Protein 2B4R (pdb70)

Secondary structure (DSSP, 8-state):
-EEEEEE--SHHHHHHHHHHHT-SSEEEEEEE-TT--HHHHHHHHH--TTT-S-SS-EEEETTEEEESS-EEEEE--SSGGG--HHHHT-SEEEE-SSS--SHHHHTHHHHTT-SEEEESS--SSS--B--TTTTGGG--TT--EEE---HHHHHHHHHHHHHHHHH-EEEEEEEEEE---TTS-SSS---GGG--GGGGS-TTT--EEEE--HHHHHHHHSGGGTTTEEEEEEE-S-SS-EEEEEEEEESS---HHHHHHHHHHHHHTTTTTTEEEE-S---GGGGTT---SEEEEEEEEEEEETTEEEEEEEE-TTHHHHHHHHHHHHHHH-/-EEEEEES-SHHHHHHHHHHHT-SSEEEEEEE-TT--HHHHHHHHH--TTT-S-SS--EEETTEEESSS-EEEEE--SSGGGS-TGGGT-SEEEE-SSS--SHHHHTHHHHTT-SEEEESS--SSS--B--TTTTGGG--TT--EEE---HHHHHHHHHHHHHHHHT-EEEEEEEEEE---TTSBSSS-PPGGG--GGGGSBSSS--EEEE--HHHHHHHHSGGGTTTEEEEEEE-S-SS-EEEEEEEEESS---HHHHHHHHHHHHHTTTTTTEEEE-S---GGGGTT---SEEEEEEEEEEEETTEEEEEEEE-TTHHHHHHHHHHHHHHH-/-EEEEEE--SHHHHHHHHHHHH-SSEEEEEEE-SSS-HHHHHHHHH--TTT-S-SS-EEEETTEEEETTEEEEEE--S-TTSS-TTTTT-SEEEE-SSS--SHHHHTHHHHTT-SEEEESS--SS-PPB--TTTTGGG--TT--EEE---HHHHHHHHHHHHHHHHT-EEEEEEEEEE---TTS-SSS-PPGGG--GGGGS-TTT--EEEE-STTTTHHHHSGGGTTTEEEEEEE-S-SS-EEEEEEEEESS---HHHHHHHHHHHHHTTTBTTEEEE-S---GGGGTT---SEEEEEEEEEESSSSEEEEEEEE-TTHHHHHHHHHHHHHHH-/-EEEEEE--SHHHHHHHHHHTT-SSEEEEEEE-TTS-HHHHHHHHH--TTT-S-SS-EEEETTEEEETTEEEEEE--SSGGGS-TGGGT-SEEEE-SSS--SHHHHTHHHHTT-SEEEESS--SSSPPB--TTTTGGG--TT--EEE---HHHHHHHHHHHHHHHHH-EEEEEEEEEE---TTS-SSS-PPGGG--GGGGS-TTT--EEEE--HHHHHHHHSGGGTTSEEEEEEE-S-SS-EEEEEEEEESS---HHHHHHHHHHHHHTTTTTTEEEE-S---GGGGTT---SEEEETTT-EEEETTEEEEEEEE-TTHHHHHHHHHHHHHHH-

Nearest PDB structures (foldseek):
  1ywg-assembly1_O  TM=1.002E+00  e=4.167E-75  Plasmodium falciparum
  1vsv-assembly1_A  TM=9.957E-01  e=1.771E-61  Cryptosporidium parvum
  8pvf-assembly1_A  TM=9.951E-01  e=8.452E-61  Cryptosporidium parvum
  4k9d-assembly1_E  TM=9.809E-01  e=1.061E-56  Brugia malayi
  8oha-assembly1_D  TM=9.797E-01  e=1.936E-56  Leptospira interrogans serovar Copenhageni str. Fiocruz L1-130

B-factor: mean 71.02, std 13.45, range [26.61, 116.26]

Structure (mmCIF, N/CA/C/O backbone):
data_2B4R
#
_entry.id   2B4R
#
_cell.length_a   69.327
_cell.length_b   104.585
_cell.length_c   90.838
_cell.angle_alpha   90.00
_cell.angle_beta   107.35
_cell.angle_gamma   90.00
#
_symmetry.space_group_name_H-M   'P 1 21 1'
#
loop_
_entity.id
_entity.type
_entity.pdbx_description
1 polymer 'glyceraldehyde-3-phosphate dehydrogenase'
2 non-polymer NICOTINAMIDE-ADENINE-DINUCLEOTIDE
3 non-polymer '4-(2-AMINOETHYL)BENZENESULFONYL FLUORIDE'
4 non-polymer GLYCEROL
5 water water
#
loop_
_atom_site.group_PDB
_atom_site.id
_atom_site.type_symbol
_atom_site.label_atom_id
_atom_site.label_alt_id
_atom_site.label_comp_id
_atom_site.label_asym_id
_atom_site.label_entity_id
_atom_site.label_seq_id
_atom_site.pdbx_PDB_ins_code
_atom_site.Cartn_x
_atom_site.Cartn_y
_atom_site.Cartn_z
_atom_site.occupancy
_atom_site.B_iso_or_equiv
_atom_site.auth_seq_id
_atom_site.auth_comp_id
_atom_site.auth_asym_id
_atom_site.auth_atom_id
_atom_site.pdbx_PDB_model_num
ATOM 1 N N . ALA A 1 11 ? 40.734 28.274 11.910 1.00 72.92 3 ALA O N 1
ATOM 2 C CA . ALA A 1 11 ? 40.539 29.690 11.486 1.00 72.32 3 ALA O CA 1
ATOM 3 C C . ALA A 1 11 ? 39.055 29.999 11.297 1.00 71.75 3 ALA O C 1
ATOM 4 O O . ALA A 1 11 ? 38.517 30.864 11.984 1.00 72.67 3 ALA O O 1
ATOM 6 N N . THR A 1 12 ? 38.400 29.276 10.386 1.00 71.30 4 THR O N 1
ATOM 7 C CA . THR A 1 12 ? 36.994 29.536 10.025 1.00 71.35 4 THR O CA 1
ATOM 8 C C . THR A 1 12 ? 36.114 29.757 11.260 1.00 70.76 4 THR O C 1
ATOM 9 O O . THR A 1 12 ? 36.154 28.966 12.201 1.00 71.25 4 THR O O 1
ATOM 13 N N . LYS A 1 13 ? 35.333 30.837 11.243 1.00 70.65 5 LYS O N 1
ATOM 14 C CA . LYS A 1 13 ? 34.480 31.218 12.368 1.00 70.50 5 LYS O CA 1
ATOM 15 C C . LYS A 1 13 ? 33.035 30.784 12.109 1.00 70.53 5 LYS O C 1
ATOM 16 O O . LYS A 1 13 ? 32.350 31.353 11.254 1.00 68.53 5 LYS O O 1
ATOM 22 N N . LEU A 1 14 ? 32.581 29.774 12.854 1.00 70.50 6 LEU O N 1
ATOM 23 C CA . LEU A 1 14 ? 31.270 29.160 12.631 1.00 70.49 6 LEU O CA 1
ATOM 24 C C . LEU A 1 14 ? 30.190 29.694 13.578 1.00 69.91 6 LEU O C 1
ATOM 25 O O . LEU A 1 14 ? 30.429 29.904 14.771 1.00 69.55 6 LEU O O 1
ATOM 30 N N . GLY A 1 15 ? 29.004 29.915 13.020 1.00 67.94 7 GLY O N 1
ATOM 31 C CA . GLY A 1 15 ? 27.811 30.225 13.795 1.00 67.19 7 GLY O CA 1
ATOM 32 C C . GLY A 1 15 ? 26.847 29.063 13.663 1.00 66.53 7 GLY O C 1
ATOM 33 O O . GLY A 1 15 ? 26.853 28.360 12.649 1.00 65.36 7 GLY O O 1
ATOM 34 N N . ILE A 1 16 ? 26.029 28.850 14.689 1.00 65.37 8 ILE O N 1
ATOM 35 C CA . ILE A 1 16 ? 25.052 27.764 14.683 1.00 65.08 8 ILE O CA 1
ATOM 36 C C . ILE A 1 16 ? 23.668 28.281 15.054 1.00 64.56 8 ILE O C 1
ATOM 37 O O . ILE A 1 16 ? 23.448 28.725 16.179 1.00 65.72 8 ILE O O 1
ATOM 42 N N . ASN A 1 17 ? 22.736 28.203 14.112 1.00 63.93 9 ASN O N 1
ATOM 43 C CA . ASN A 1 17 ? 21.355 28.546 14.391 1.00 64.82 9 ASN O CA 1
ATOM 44 C C . ASN A 1 17 ? 20.530 27.275 14.585 1.00 65.19 9 ASN O C 1
ATOM 45 O O . ASN A 1 17 ? 20.297 26.530 13.636 1.00 67.39 9 ASN O O 1
ATOM 50 N N . GLY A 1 18 ? 20.106 27.032 15.823 1.00 65.32 10 GLY O N 1
ATOM 51 C CA . GLY A 1 18 ? 19.454 25.779 16.205 1.00 65.52 10 GLY O CA 1
ATOM 52 C C . GLY A 1 18 ? 20.466 24.844 16.845 1.00 66.70 10 GLY O C 1
ATOM 53 O O . GLY A 1 18 ? 21.183 24.118 16.150 1.00 69.08 10 GLY O O 1
ATOM 54 N N . PHE A 1 19 ? 20.545 24.871 18.173 1.00 66.25 11 PHE O N 1
ATOM 55 C CA . PHE A 1 19 ? 21.505 24.043 18.904 1.00 65.49 11 PHE O CA 1
ATOM 56 C C . PHE A 1 19 ? 20.833 22.725 19.249 1.00 66.90 11 PHE O C 1
ATOM 57 O O . PHE A 1 19 ? 20.680 22.383 20.419 1.00 68.42 11 PHE O O 1
ATOM 65 N N . GLY A 1 20 ? 20.432 21.992 18.210 1.00 67.63 12 GLY O N 1
ATOM 66 C CA . GLY A 1 20 ? 19.734 20.724 18.366 1.00 67.14 12 GLY O CA 1
ATOM 67 C C . GLY A 1 20 ? 20.679 19.559 18.217 1.00 67.79 12 GLY O C 1
ATOM 68 O O . GLY A 1 20 ? 21.846 19.643 18.601 1.00 68.74 12 GLY O O 1
ATOM 69 N N . ARG A 1 21 ? 20.188 18.468 17.646 1.00 66.72 13 ARG O N 1
ATOM 70 C CA . ARG A 1 21 ? 21.009 17.268 17.503 1.00 67.30 13 ARG O CA 1
ATOM 71 C C . ARG A 1 21 ? 22.224 17.558 16.634 1.00 67.76 13 ARG O C 1
ATOM 72 O O . ARG A 1 21 ? 23.353 17.217 16.995 1.00 68.03 13 ARG O O 1
ATOM 80 N N . ILE A 1 22 ? 21.983 18.211 15.501 1.00 67.69 14 ILE O N 1
ATOM 81 C CA . ILE A 1 22 ? 23.047 18.514 14.544 1.00 67.66 14 ILE O CA 1
ATOM 82 C C . ILE A 1 22 ? 23.924 19.660 15.058 1.00 67.40 14 ILE O C 1
ATOM 83 O O . ILE A 1 22 ? 25.143 19.557 15.053 1.00 69.33 14 ILE O O 1
ATOM 88 N N . GLY A 1 23 ? 23.293 20.739 15.509 1.00 65.12 15 GLY O N 1
ATOM 89 C CA . GLY A 1 23 ? 24.002 21.885 16.039 1.00 65.55 15 GLY O CA 1
ATOM 90 C C . GLY A 1 23 ? 24.969 21.561 17.159 1.00 65.08 15 GLY O C 1
ATOM 91 O O . GLY A 1 23 ? 26.111 22.029 17.154 1.00 64.36 15 GLY O O 1
ATOM 92 N N . ARG A 1 24 ? 24.520 20.760 18.119 1.00 64.63 16 ARG O N 1
ATOM 93 C CA . ARG A 1 24 ? 25.374 20.377 19.246 1.00 66.27 16 ARG O CA 1
ATOM 94 C C . ARG A 1 24 ? 26.512 19.443 18.833 1.00 66.50 16 ARG O C 1
ATOM 95 O O . ARG A 1 24 ? 27.579 19.457 19.432 1.00 65.87 16 ARG O O 1
ATOM 103 N N . LEU A 1 25 ? 26.278 18.633 17.811 1.00 66.90 17 LEU O N 1
ATOM 104 C CA . LEU A 1 25 ? 27.290 17.709 17.330 1.00 65.73 17 LEU O CA 1
ATOM 105 C C . LEU A 1 25 ? 28.202 18.373 16.312 1.00 65.34 17 LEU O C 1
ATOM 106 O O . LEU A 1 25 ? 29.346 17.975 16.167 1.00 66.11 17 LEU O O 1
ATOM 111 N N . VAL A 1 26 ? 27.693 19.381 15.603 1.00 65.56 18 VAL O N 1
ATOM 112 C CA . VAL A 1 26 ? 28.550 20.258 14.801 1.00 65.51 18 VAL O CA 1
ATOM 113 C C . VAL A 1 26 ? 29.542 20.958 15.739 1.00 64.16 18 VAL O C 1
ATOM 114 O O . VAL A 1 26 ? 30.729 21.075 15.421 1.00 64.60 18 VAL O O 1
ATOM 118 N N . PHE A 1 27 ? 29.045 21.402 16.894 1.00 63.46 19 PHE O N 1
ATOM 119 C CA . PHE A 1 27 ? 29.870 22.037 17.923 1.00 66.24 19 PHE O CA 1
ATOM 120 C C . PHE A 1 27 ? 30.961 21.091 18.409 1.00 66.69 19 PHE O C 1
ATOM 121 O O . PHE A 1 27 ? 32.139 21.435 18.440 1.00 65.40 19 PHE O O 1
ATOM 129 N N . ARG A 1 28 ? 30.539 19.889 18.779 1.00 68.01 20 ARG O N 1
ATOM 130 C CA . ARG A 1 28 ? 31.426 18.866 19.312 1.00 69.12 20 ARG O CA 1
ATOM 131 C C . ARG A 1 28 ? 32.553 18.496 18.355 1.00 69.80 20 ARG O C 1
ATOM 132 O O . ARG A 1 28 ? 33.706 18.409 18.758 1.00 70.69 20 ARG O O 1
ATOM 140 N N . ALA A 1 29 ? 32.203 18.265 17.092 1.00 70.83 21 ALA O N 1
ATOM 141 C CA . ALA A 1 29 ? 33.175 17.938 16.053 1.00 70.01 21 ALA O CA 1
ATOM 142 C C . ALA A 1 29 ? 34.140 19.094 15.800 1.00 71.00 21 ALA O C 1
ATOM 143 O O . ALA A 1 29 ? 35.345 18.881 15.655 1.00 72.98 21 ALA O O 1
ATOM 145 N N . ALA A 1 30 ? 33.611 20.314 15.753 1.00 71.50 22 ALA O N 1
ATOM 146 C CA . ALA A 1 30 ? 34.436 21.506 15.556 1.00 72.51 22 ALA O CA 1
ATOM 147 C C . ALA A 1 30 ? 35.423 21.703 16.700 1.00 73.24 22 ALA O C 1
ATOM 148 O O . ALA A 1 30 ? 36.491 22.279 16.502 1.00 75.62 22 ALA O O 1
ATOM 150 N N . PHE A 1 31 ? 35.053 21.237 17.893 1.00 73.74 23 PHE O N 1
ATOM 151 C CA . PHE A 1 31 ? 35.936 21.263 19.062 1.00 73.50 23 PHE O CA 1
ATOM 152 C C . PHE A 1 31 ? 37.201 20.451 18.800 1.00 73.82 23 PHE O C 1
ATOM 153 O O . PHE A 1 31 ? 38.300 20.881 19.166 1.00 76.55 23 PHE O O 1
ATOM 161 N N . GLY A 1 32 ? 37.048 19.301 18.143 1.00 73.29 24 GLY O N 1
ATOM 162 C CA . GLY A 1 32 ? 38.182 18.443 17.781 1.00 73.48 24 GLY O CA 1
ATOM 163 C C . GLY A 1 32 ? 39.024 18.901 16.590 1.00 74.23 24 GLY O C 1
ATOM 164 O O . GLY A 1 32 ? 40.024 18.265 16.264 1.00 72.48 24 GLY O O 1
ATOM 165 N N . ARG A 1 33 ? 38.625 19.996 15.942 1.00 75.13 25 ARG O N 1
ATOM 166 C CA . ARG A 1 33 ? 39.293 20.514 14.746 1.00 75.50 25 ARG O CA 1
ATOM 167 C C . ARG A 1 33 ? 40.036 21.804 15.074 1.00 76.08 25 ARG O C 1
ATOM 168 O O . ARG A 1 33 ? 39.630 22.541 15.969 1.00 77.35 25 ARG O O 1
ATOM 176 N N . LYS A 1 34 ? 41.110 22.074 14.333 1.00 75.95 26 LYS O N 1
ATOM 177 C CA . LYS A 1 34 ? 41.908 23.296 14.495 1.00 75.92 26 LYS O CA 1
ATOM 178 C C . LYS A 1 34 ? 41.545 24.334 13.428 1.00 75.14 26 LYS O C 1
ATOM 179 O O . LYS A 1 34 ? 41.559 25.537 13.683 1.00 73.17 26 LYS O O 1
ATOM 185 N N . ASP A 1 35 ? 41.214 23.848 12.236 1.00 74.83 27 ASP O N 1
ATOM 186 C CA . ASP A 1 35 ? 40.857 24.696 11.092 1.00 75.13 27 ASP O CA 1
ATOM 187 C C . ASP A 1 35 ? 39.489 25.388 11.190 1.00 74.84 27 ASP O C 1
ATOM 188 O O . ASP A 1 35 ? 39.102 26.119 10.278 1.00 75.80 27 ASP O O 1
ATOM 193 N N . ILE A 1 36 ? 38.764 25.172 12.284 1.00 74.44 28 ILE O N 1
ATOM 194 C CA . ILE A 1 36 ? 37.425 25.730 12.429 1.00 74.69 28 ILE O CA 1
ATOM 195 C C . ILE A 1 36 ? 36.996 25.778 13.897 1.00 74.33 28 ILE O C 1
ATOM 196 O O . ILE A 1 36 ? 37.234 24.832 14.653 1.00 72.27 28 ILE O O 1
ATOM 201 N N . GLU A 1 37 ? 36.372 26.893 14.279 1.00 74.55 29 GLU O N 1
ATOM 202 C CA . GLU A 1 37 ? 35.904 27.116 15.646 1.00 75.00 29 GLU O CA 1
ATOM 203 C C . GLU A 1 37 ? 34.514 27.757 15.655 1.00 74.06 29 GLU O C 1
ATOM 204 O O . GLU A 1 37 ? 34.201 28.603 14.809 1.00 73.08 29 GLU O O 1
ATOM 210 N N . VAL A 1 38 ? 33.691 27.351 16.619 1.00 72.78 30 VAL O N 1
ATOM 211 C CA . VAL A 1 38 ? 32.357 27.925 16.791 1.00 72.06 30 VAL O CA 1
ATOM 212 C C . VAL A 1 38 ? 32.451 29.138 17.709 1.00 70.74 30 VAL O C 1
ATOM 213 O O . VAL A 1 38 ? 32.963 29.038 18.825 1.00 70.94 30 VAL O O 1
ATOM 217 N N . VAL A 1 39 ? 31.956 30.275 17.229 1.00 69.43 31 VAL O N 1
ATOM 218 C CA . VAL A 1 39 ? 32.060 31.547 17.954 1.00 69.50 31 VAL O CA 1
ATOM 219 C C . VAL A 1 39 ? 30.719 32.044 18.483 1.00 69.74 31 VAL O C 1
ATOM 220 O O . VAL A 1 39 ? 30.682 32.802 19.450 1.00 70.14 31 VAL O O 1
ATOM 224 N N . ALA A 1 40 ? 29.624 31.615 17.856 1.00 70.71 32 ALA O N 1
ATOM 225 C CA . ALA A 1 40 ? 28.295 32.069 18.233 1.00 69.88 32 ALA O CA 1
ATOM 226 C C . ALA A 1 40 ? 27.258 30.954 18.106 1.00 70.35 32 ALA O C 1
ATOM 227 O O . ALA A 1 40 ? 27.433 29.997 17.347 1.00 68.98 32 ALA O O 1
ATOM 229 N N . ILE A 1 41 ? 26.189 31.091 18.887 1.00 70.91 33 ILE O N 1
ATOM 230 C CA . ILE A 1 41 ? 25.083 30.142 18.911 1.00 70.39 33 ILE O CA 1
ATOM 231 C C . ILE A 1 41 ? 23.789 30.917 19.098 1.00 69.82 33 ILE O C 1
ATOM 232 O O . ILE A 1 41 ? 23.736 31.840 19.909 1.00 72.02 33 ILE O O 1
ATOM 237 N N . ASN A 1 42 ? 22.754 30.554 18.348 1.00 68.91 34 ASN O N 1
ATOM 238 C CA . ASN A 1 42 ? 21.409 31.069 18.597 1.00 69.48 34 ASN O CA 1
ATOM 239 C C . ASN A 1 42 ? 20.397 29.928 18.766 1.00 68.77 34 ASN O C 1
ATOM 240 O O . ASN A 1 42 ? 20.364 28.998 17.961 1.00 66.55 34 ASN O O 1
ATOM 245 N N . ASP A 1 43 ? 19.592 30.011 19.824 1.00 69.49 35 ASP O N 1
ATOM 246 C CA . ASP A 1 43 ? 18.468 29.095 20.045 1.00 70.17 35 ASP O CA 1
ATOM 247 C C . ASP A 1 43 ? 17.521 29.689 21.100 1.00 69.34 35 ASP O C 1
ATOM 248 O O . ASP A 1 43 ? 17.841 29.686 22.287 1.00 68.30 35 ASP O O 1
ATOM 253 N N . PRO A 1 44 ? 16.344 30.187 20.676 1.00 70.43 36 PRO O N 1
ATOM 254 C CA . PRO A 1 44 ? 15.437 30.844 21.615 1.00 70.54 36 PRO O CA 1
ATOM 255 C C . PRO A 1 44 ? 14.604 29.906 22.506 1.00 71.91 36 PRO O C 1
ATOM 256 O O . PRO A 1 44 ? 13.820 30.398 23.332 1.00 73.49 36 PRO O O 1
ATOM 260 N N . PHE A 1 45 ? 14.748 28.587 22.343 1.00 72.56 37 PHE O N 1
ATOM 261 C CA . PHE A 1 45 ? 14.016 27.616 23.171 1.00 72.35 37 PHE O CA 1
ATOM 262 C C . PHE A 1 45 ? 14.919 26.980 24.230 1.00 72.30 37 PHE O C 1
ATOM 263 O O . PHE A 1 45 ? 14.723 25.834 24.629 1.00 73.22 37 PHE O O 1
ATOM 271 N N . MET A 1 46 ? 15.875 27.758 24.721 1.00 70.91 38 MET O N 1
ATOM 272 C CA . MET A 1 46 ? 16.961 27.226 25.518 1.00 72.59 38 MET O CA 1
ATOM 273 C C . MET A 1 46 ? 17.626 28.368 26.306 1.00 71.13 38 MET O C 1
ATOM 274 O O . MET A 1 46 ? 18.227 29.249 25.709 1.00 67.19 38 MET O O 1
ATOM 279 N N . ASP A 1 47 ? 17.494 28.361 27.633 1.00 70.45 39 ASP O N 1
ATOM 280 C CA . ASP A 1 47 ? 18.246 29.277 28.489 1.00 71.23 39 ASP O CA 1
ATOM 281 C C . ASP A 1 47 ? 19.708 28.882 28.409 1.00 71.42 39 ASP O C 1
ATOM 282 O O . ASP A 1 47 ? 20.034 27.838 27.842 1.00 73.43 39 ASP O O 1
ATOM 287 N N . LEU A 1 48 ? 20.593 29.699 28.967 1.00 71.16 40 LEU O N 1
ATOM 288 C CA . LEU A 1 48 ? 22.021 29.376 28.957 1.00 71.42 40 LEU O CA 1
ATOM 289 C C . LEU A 1 48 ? 22.327 28.162 29.841 1.00 71.73 40 LEU O C 1
ATOM 290 O O . LEU A 1 48 ? 23.090 27.274 29.448 1.00 72.05 40 LEU O O 1
ATOM 295 N N . ASN A 1 49 ? 21.736 28.138 31.032 1.00 72.18 41 ASN O N 1
ATOM 296 C CA . ASN A 1 49 ? 21.849 26.990 31.937 1.00 73.06 41 ASN O CA 1
ATOM 297 C C . ASN A 1 49 ? 21.427 25.684 31.250 1.00 72.96 41 ASN O C 1
ATOM 298 O O . ASN A 1 49 ? 22.144 24.688 31.288 1.00 73.72 41 ASN O O 1
ATOM 303 N N . HIS A 1 50 ? 20.262 25.715 30.613 1.00 73.38 42 HIS O N 1
ATOM 304 C CA . HIS A 1 50 ? 19.717 24.570 29.881 1.00 71.65 42 HIS O CA 1
ATOM 305 C C . HIS A 1 50 ? 20.629 24.112 28.738 1.00 71.66 42 HIS O C 1
ATOM 306 O O . HIS A 1 50 ? 20.903 22.924 28.578 1.00 71.66 42 HIS O O 1
ATOM 313 N N . LEU A 1 51 ? 21.081 25.077 27.946 1.00 72.62 43 LEU O N 1
ATOM 314 C CA . LEU A 1 51 ? 21.985 24.852 26.817 1.00 71.85 43 LEU O CA 1
ATOM 315 C C . LEU A 1 51 ? 23.284 24.156 27.242 1.00 72.64 43 LEU O C 1
ATOM 316 O O . LEU A 1 51 ? 23.762 23.242 26.562 1.00 72.99 43 LEU O O 1
ATOM 321 N N . CYS A 1 52 ? 23.854 24.595 28.364 1.00 72.21 44 CYS O N 1
ATOM 322 C CA . CYS A 1 52 ? 25.049 23.961 28.921 1.00 71.01 44 CYS O CA 1
ATOM 323 C C . CYS A 1 52 ? 24.792 22.515 29.311 1.00 69.18 44 CYS O C 1
ATOM 324 O O . CYS A 1 52 ? 25.636 21.657 29.102 1.00 69.44 44 CYS O O 1
ATOM 327 N N . TYR A 1 53 ? 23.622 22.252 29.879 1.00 71.22 45 TYR O N 1
ATOM 328 C CA . TYR A 1 53 ? 23.256 20.907 30.321 1.00 70.61 45 TYR O CA 1
ATOM 329 C C . TYR A 1 53 ? 23.096 19.963 29.128 1.00 70.69 45 TYR O C 1
ATOM 330 O O . TYR A 1 53 ? 23.641 18.854 29.118 1.00 70.78 45 TYR O O 1
ATOM 339 N N . LEU A 1 54 ? 22.346 20.418 28.128 1.00 70.59 46 LEU O N 1
ATOM 340 C CA . LEU A 1 54 ? 22.146 19.667 26.892 1.00 70.01 46 LEU O CA 1
ATOM 341 C C . LEU A 1 54 ? 23.446 19.370 26.141 1.00 70.42 46 LEU O C 1
ATOM 342 O O . LEU A 1 54 ? 23.558 18.340 25.470 1.00 69.61 46 LEU O O 1
ATOM 347 N N . LEU A 1 55 ? 24.420 20.264 26.264 1.00 69.90 47 LEU O N 1
ATOM 348 C CA . LEU A 1 55 ? 25.722 20.062 25.654 1.00 70.05 47 LEU O CA 1
ATOM 349 C C . LEU A 1 55 ? 26.588 19.124 26.493 1.00 69.77 47 LEU O C 1
ATOM 350 O O . LEU A 1 55 ? 27.323 18.298 25.949 1.00 70.94 47 LEU O O 1
ATOM 355 N N . LYS A 1 56 ? 26.500 19.257 27.812 1.00 69.34 48 LYS O N 1
ATOM 356 C CA . LYS A 1 56 ? 27.330 18.485 28.740 1.00 69.27 48 LYS O CA 1
ATOM 357 C C . LYS A 1 56 ? 27.061 16.985 28.641 1.00 70.07 48 LYS O C 1
ATOM 358 O O . LYS A 1 56 ? 27.999 16.176 28.640 1.00 67.62 48 LYS O O 1
ATOM 364 N N . TYR A 1 57 ? 25.775 16.635 28.544 1.00 69.70 49 TYR O N 1
ATOM 365 C CA . TYR A 1 57 ? 25.322 15.254 28.545 1.00 69.89 49 TYR O CA 1
ATOM 366 C C . TYR A 1 57 ? 24.663 14.905 27.221 1.00 70.31 49 TYR O C 1
ATOM 367 O O . TYR A 1 57 ? 23.930 15.711 26.651 1.00 70.78 49 TYR O O 1
ATOM 376 N N . ASP A 1 58 ? 24.920 13.693 26.737 1.00 70.68 50 ASP O N 1
ATOM 377 C CA . ASP A 1 58 ? 24.297 13.223 25.508 1.00 69.75 50 ASP O CA 1
ATOM 378 C C . ASP A 1 58 ? 23.962 11.746 25.621 1.00 69.93 50 ASP O C 1
ATOM 379 O O . ASP A 1 58 ? 24.835 10.928 25.917 1.00 68.43 50 ASP O O 1
ATOM 384 N N . SER A 1 59 ? 22.689 11.422 25.385 1.00 69.48 51 SER O N 1
ATOM 385 C CA . SER A 1 59 ? 22.193 10.047 25.456 1.00 69.70 51 SER O CA 1
ATOM 386 C C . SER A 1 59 ? 22.872 9.091 24.465 1.00 71.21 51 SER O C 1
ATOM 387 O O . SER A 1 59 ? 22.906 7.875 24.694 1.00 71.30 51 SER O O 1
ATOM 390 N N . VAL A 1 60 ? 23.404 9.634 23.373 1.00 71.17 52 VAL O N 1
ATOM 391 C CA . VAL A 1 60 ? 23.925 8.818 22.284 1.00 71.96 52 VAL O CA 1
ATOM 392 C C . VAL A 1 60 ? 25.444 8.832 22.239 1.00 71.02 52 VAL O C 1
ATOM 393 O O . VAL A 1 60 ? 26.073 7.783 22.187 1.00 72.29 52 VAL O O 1
ATOM 397 N N . HIS A 1 61 ? 26.023 10.022 22.260 1.00 70.14 53 HIS O N 1
ATOM 398 C CA . HIS A 1 61 ? 27.452 10.184 22.022 1.00 71.41 53 HIS O CA 1
ATOM 399 C C . HIS A 1 61 ? 28.261 10.427 23.295 1.00 70.99 53 HIS O C 1
ATOM 400 O O . HIS A 1 61 ? 29.410 10.835 23.225 1.00 69.46 53 HIS O O 1
ATOM 407 N N . GLY A 1 62 ? 27.676 10.141 24.454 1.00 72.09 54 GLY O N 1
ATOM 408 C CA . GLY A 1 62 ? 28.396 10.269 25.715 1.00 71.67 54 GLY O CA 1
ATOM 409 C C . GLY A 1 62 ? 28.580 11.720 26.116 1.00 72.28 54 GLY O C 1
ATOM 410 O O . GLY A 1 62 ? 28.079 12.630 25.448 1.00 72.24 54 GLY O O 1
ATOM 411 N N . GLN A 1 63 ? 29.301 11.938 27.208 1.00 70.65 55 GLN O N 1
ATOM 412 C CA . GLN A 1 63 ? 29.492 13.283 27.727 1.00 72.54 55 GLN O CA 1
ATOM 413 C C . GLN A 1 63 ? 30.502 14.063 26.883 1.00 73.20 55 GLN O C 1
ATOM 414 O O . GLN A 1 63 ? 31.497 13.503 26.397 1.00 72.34 55 GLN O O 1
ATOM 420 N N . PHE A 1 64 ? 30.231 15.354 26.700 1.00 72.70 56 PHE O N 1
ATOM 421 C CA . PHE A 1 64 ? 31.168 16.241 26.021 1.00 73.37 56 PHE O CA 1
ATOM 422 C C . PHE A 1 64 ? 32.551 16.075 26.652 1.00 73.49 56 PHE O C 1
ATOM 423 O O . PHE A 1 64 ? 32.669 16.082 27.877 1.00 72.30 56 PHE O O 1
ATOM 431 N N . PRO A 1 65 ? 33.600 15.915 25.822 1.00 76.03 57 PRO O N 1
ATOM 432 C CA . PRO A 1 65 ? 34.932 15.597 26.339 1.00 77.62 57 PRO O CA 1
ATOM 433 C C . PRO A 1 65 ? 35.720 16.828 26.799 1.00 78.76 57 PRO O C 1
ATOM 434 O O . PRO A 1 65 ? 36.882 16.973 26.443 1.00 77.95 57 PRO O O 1
ATOM 438 N N . CYS A 1 66 ? 35.086 17.698 27.582 1.00 81.34 58 CYS O N 1
ATOM 439 C CA . CYS A 1 66 ? 35.729 18.905 28.103 1.00 81.70 58 CYS O CA 1
ATOM 440 C C . CYS A 1 66 ? 34.832 19.537 29.166 1.00 82.94 58 CYS O C 1
ATOM 441 O O . CYS A 1 66 ? 33.673 19.153 29.308 1.00 83.99 58 CYS O O 1
ATOM 444 N N . GLU A 1 67 ? 35.366 20.511 29.900 1.00 84.46 59 GLU O N 1
ATOM 445 C CA . GLU A 1 67 ? 34.596 21.223 30.921 1.00 83.99 59 GLU O CA 1
ATOM 446 C C . GLU A 1 67 ? 33.580 22.151 30.257 1.00 83.76 59 GLU O C 1
ATOM 447 O O . GLU A 1 67 ? 33.907 22.852 29.301 1.00 84.31 59 GLU O O 1
ATOM 453 N N . VAL A 1 68 ? 32.354 22.150 30.767 1.00 83.00 60 VAL O N 1
ATOM 454 C CA . VAL A 1 68 ? 31.277 22.960 30.202 1.00 83.72 60 VAL O CA 1
ATOM 455 C C . VAL A 1 68 ? 30.647 23.803 31.302 1.00 83.56 60 VAL O C 1
ATOM 456 O O . VAL A 1 68 ? 29.851 23.305 32.100 1.00 84.87 60 VAL O O 1
ATOM 460 N N . THR A 1 69 ? 31.010 25.081 31.331 1.00 83.07 61 THR O N 1
ATOM 461 C CA . THR A 1 69 ? 30.522 26.022 32.334 1.00 82.64 61 THR O CA 1
ATOM 462 C C . THR A 1 69 ? 29.951 27.245 31.622 1.00 82.55 61 THR O C 1
ATOM 463 O O . THR A 1 69 ? 29.949 27.298 30.390 1.00 82.78 61 THR O O 1
ATOM 467 N N . HIS A 1 70 ? 29.446 28.212 32.385 1.00 82.47 62 HIS O N 1
ATOM 468 C CA . HIS A 1 70 ? 29.067 29.503 31.806 1.00 82.46 62 HIS O CA 1
ATOM 469 C C . HIS A 1 70 ? 29.138 30.651 32.809 1.00 83.03 62 HIS O C 1
ATOM 470 O O . HIS A 1 70 ? 28.788 30.494 33.981 1.00 84.37 62 HIS O O 1
ATOM 477 N N . ALA A 1 71 ? 29.602 31.802 32.328 1.00 81.80 63 ALA O N 1
ATOM 478 C CA . ALA A 1 71 ? 29.677 33.015 33.134 1.00 81.77 63 ALA O CA 1
ATOM 479 C C . ALA A 1 71 ? 29.554 34.250 32.242 1.00 81.03 63 ALA O C 1
ATOM 480 O O . ALA A 1 71 ? 30.102 34.279 31.139 1.00 81.19 63 ALA O O 1
ATOM 482 N N . ASP A 1 72 ? 28.829 35.260 32.721 1.00 80.36 64 ASP O N 1
ATOM 483 C CA . ASP A 1 72 ? 28.682 36.525 31.998 1.00 80.62 64 ASP O CA 1
ATOM 484 C C . ASP A 1 72 ? 27.891 36.381 30.698 1.00 80.00 64 ASP O C 1
ATOM 485 O O . ASP A 1 72 ? 28.091 37.147 29.753 1.00 79.13 64 ASP O O 1
ATOM 490 N N . GLY A 1 73 ? 26.998 35.394 30.655 1.00 80.05 65 GLY O N 1
ATOM 491 C CA . GLY A 1 73 ? 26.197 35.122 29.466 1.00 80.22 65 GLY O CA 1
ATOM 492 C C . GLY A 1 73 ? 26.985 34.480 28.337 1.00 79.90 65 GLY O C 1
ATOM 493 O O . GLY A 1 73 ? 26.520 34.445 27.198 1.00 79.45 65 GLY O O 1
ATOM 494 N N . PHE A 1 74 ? 28.175 33.970 28.654 1.00 79.99 66 PHE O N 1
ATOM 495 C CA . PHE A 1 74 ? 29.030 33.307 27.672 1.00 79.57 66 PHE O CA 1
ATOM 496 C C . PHE A 1 74 ? 29.132 31.819 27.961 1.00 78.57 66 PHE O C 1
ATOM 497 O O . PHE A 1 74 ? 29.227 31.397 29.115 1.00 76.56 66 PHE O O 1
ATOM 505 N N . LEU A 1 75 ? 29.106 31.032 26.895 1.00 78.97 67 LEU O N 1
ATOM 506 C CA . LEU A 1 75 ? 29.358 29.607 26.993 1.00 79.31 67 LEU O CA 1
ATOM 507 C C . LEU A 1 75 ? 30.872 29.422 27.032 1.00 78.52 67 LEU O C 1
ATOM 508 O O . LEU A 1 75 ? 31.576 29.875 26.130 1.00 77.38 67 LEU O O 1
ATOM 513 N N . LEU A 1 76 ? 31.360 28.769 28.084 1.00 78.36 68 LEU O N 1
ATOM 514 C CA . LEU A 1 76 ? 32.784 28.538 28.262 1.00 79.41 68 LEU O CA 1
ATOM 515 C C . LEU A 1 76 ? 33.102 27.062 28.020 1.00 80.17 68 LEU O C 1
ATOM 516 O O . LEU A 1 76 ? 32.441 26.174 28.563 1.00 81.03 68 LEU O O 1
ATOM 521 N N . ILE A 1 77 ? 34.095 26.816 27.172 1.00 80.83 69 ILE O N 1
ATOM 522 C CA . ILE A 1 77 ? 34.578 25.471 26.872 1.00 81.03 69 ILE O CA 1
ATOM 523 C C . ILE A 1 77 ? 36.081 25.481 27.141 1.00 81.41 69 ILE O C 1
ATOM 524 O O . ILE A 1 77 ? 36.892 25.783 26.253 1.00 79.01 69 ILE O O 1
ATOM 529 N N . GLY A 1 78 ? 36.443 25.170 28.381 1.00 82.48 70 GLY O N 1
ATOM 530 C CA . GLY A 1 78 ? 37.813 25.356 28.840 1.00 83.05 70 GLY O CA 1
ATOM 531 C C . GLY A 1 78 ? 38.159 26.832 28.782 1.00 83.43 70 GLY O C 1
ATOM 532 O O . GLY A 1 78 ? 37.542 27.645 29.477 1.00 84.53 70 GLY O O 1
ATOM 533 N N . GLU A 1 79 ? 39.114 27.182 27.922 1.00 83.58 71 GLU O N 1
ATOM 534 C CA . GLU A 1 79 ? 39.615 28.555 27.825 1.00 83.12 71 GLU O CA 1
ATOM 535 C C . GLU A 1 79 ? 39.121 29.308 26.589 1.00 82.98 71 GLU O C 1
ATOM 536 O O . GLU A 1 79 ? 39.898 30.001 25.930 1.00 82.35 71 GLU O O 1
ATOM 542 N N . LYS A 1 80 ? 37.830 29.177 26.285 1.00 82.84 72 LYS O N 1
ATOM 543 C CA . LYS A 1 80 ? 37.230 29.872 25.141 1.00 82.01 72 LYS O CA 1
ATOM 544 C C . LYS A 1 80 ? 35.791 30.295 25.429 1.00 80.48 72 LYS O C 1
ATOM 545 O O . LYS A 1 80 ? 34.974 29.480 25.846 1.00 79.82 72 LYS O O 1
ATOM 551 N N . LYS A 1 81 ? 35.501 31.577 25.206 1.00 79.90 73 LYS O N 1
ATOM 552 C CA . LYS A 1 81 ? 34.145 32.109 25.303 1.00 79.24 73 LYS O CA 1
ATOM 553 C C . LYS A 1 81 ? 33.424 31.910 23.982 1.00 78.42 73 LYS O C 1
ATOM 554 O O . LYS A 1 81 ? 33.993 32.150 22.916 1.00 79.20 73 LYS O O 1
ATOM 560 N N . VAL A 1 82 ? 32.167 31.489 24.062 1.00 76.91 74 VAL O N 1
ATOM 561 C CA . VAL A 1 82 ? 31.289 31.409 22.899 1.00 75.96 74 VAL O CA 1
ATOM 562 C C . VAL A 1 82 ? 30.056 32.251 23.209 1.00 74.48 74 VAL O C 1
ATOM 563 O O . VAL A 1 82 ? 29.469 32.135 24.287 1.00 72.58 74 VAL O O 1
ATOM 567 N N . SER A 1 83 ? 29.684 33.120 22.276 1.00 74.73 75 SER O N 1
ATOM 568 C CA . SER A 1 83 ? 28.514 33.972 22.460 1.00 75.05 75 SER O CA 1
ATOM 569 C C . SER A 1 83 ? 27.235 33.154 22.289 1.00 74.15 75 SER O C 1
ATOM 570 O O . SER A 1 83 ? 27.205 32.170 21.544 1.00 74.43 75 SER O O 1
ATOM 573 N N . VAL A 1 84 ? 26.184 33.559 22.994 1.00 73.14 76 VAL O N 1
ATOM 574 C CA . VAL A 1 84 ? 24.923 32.828 22.986 1.00 71.27 76 VAL O CA 1
ATOM 575 C C . VAL A 1 84 ? 23.762 33.797 22.824 1.00 69.78 76 VAL O C 1
ATOM 576 O O . VAL A 1 84 ? 23.612 34.727 23.610 1.00 66.87 76 VAL O O 1
ATOM 580 N N . PHE A 1 85 ? 22.933 33.550 21.811 1.00 70.49 77 PHE O N 1
ATOM 581 C CA . PHE A 1 85 ? 21.780 34.393 21.509 1.00 70.82 77 PHE O CA 1
ATOM 582 C C . PHE A 1 85 ? 20.485 33.590 21.583 1.00 71.56 77 PHE O C 1
ATOM 583 O O . PHE A 1 85 ? 20.503 32.360 21.534 1.00 71.99 77 PHE O O 1
ATOM 591 N N . ALA A 1 86 ? 19.366 34.300 21.706 1.00 71.98 78 ALA O N 1
ATOM 592 C CA . ALA A 1 86 ? 18.063 33.681 21.897 1.00 72.93 78 ALA O CA 1
ATOM 593 C C . ALA A 1 86 ? 16.994 34.392 21.063 1.00 74.08 78 ALA O C 1
ATOM 594 O O . ALA A 1 86 ? 15.953 34.797 21.583 1.00 75.57 78 ALA O O 1
ATOM 596 N N . GLU A 1 87 ? 17.265 34.532 19.767 1.00 74.84 79 GLU O N 1
ATOM 597 C CA . GLU A 1 87 ? 16.359 35.206 18.832 1.00 76.32 79 GLU O CA 1
ATOM 598 C C . GLU A 1 87 ? 15.568 34.189 18.006 1.00 76.58 79 GLU O C 1
ATOM 599 O O . GLU A 1 87 ? 16.125 33.196 17.531 1.00 76.81 79 GLU O O 1
ATOM 605 N N . LYS A 1 88 ? 14.270 34.435 17.852 1.00 76.80 80 LYS O N 1
ATOM 606 C CA . LYS A 1 88 ? 13.421 33.629 16.971 1.00 77.17 80 LYS O CA 1
ATOM 607 C C . LYS A 1 88 ? 13.533 34.133 15.535 1.00 77.16 80 LYS O C 1
ATOM 608 O O . LYS A 1 88 ? 13.310 33.379 14.590 1.00 75.98 80 LYS O O 1
ATOM 614 N N . ASP A 1 89 ? 13.877 35.411 15.390 1.00 78.30 81 ASP O N 1
ATOM 615 C CA . ASP A 1 89 ? 14.053 36.044 14.091 1.00 79.17 81 ASP O CA 1
ATOM 616 C C . ASP A 1 89 ? 15.542 36.072 13.742 1.00 79.58 81 ASP O C 1
ATOM 617 O O . ASP A 1 89 ? 16.313 36.784 14.392 1.00 79.49 81 ASP O O 1
ATOM 622 N N . PRO A 1 90 ? 15.954 35.301 12.711 1.00 80.37 82 PRO O N 1
ATOM 623 C CA . PRO A 1 90 ? 17.374 35.252 12.317 1.00 79.97 82 PRO O CA 1
ATOM 624 C C . PRO A 1 90 ? 17.969 36.612 11.951 1.00 79.82 82 PRO O C 1
ATOM 625 O O . PRO A 1 90 ? 19.188 36.789 12.014 1.00 79.00 82 PRO O O 1
ATOM 629 N N . SER A 1 91 ? 17.102 37.547 11.562 1.00 79.98 83 SER O N 1
ATOM 630 C CA . SER A 1 91 ? 17.493 38.916 11.239 1.00 79.53 83 SER O CA 1
ATOM 631 C C . SER A 1 91 ? 18.091 39.643 12.445 1.00 79.10 83 SER O C 1
ATOM 632 O O . SER A 1 91 ? 18.961 40.506 12.291 1.00 78.27 83 SER O O 1
ATOM 635 N N . GLN A 1 92 ? 17.633 39.273 13.640 1.00 78.89 84 GLN O N 1
ATOM 636 C CA . GLN A 1 92 ? 18.009 39.961 14.876 1.00 78.50 84 GLN O CA 1
ATOM 637 C C . GLN A 1 92 ? 19.281 39.408 15.546 1.00 77.04 84 GLN O C 1
ATOM 638 O O . GLN A 1 92 ? 19.679 39.897 16.604 1.00 75.21 84 GLN O O 1
ATOM 644 N N . ILE A 1 93 ? 19.917 38.404 14.942 1.00 76.78 85 ILE O N 1
ATOM 645 C CA . ILE A 1 93 ? 21.109 37.786 15.536 1.00 76.97 85 ILE O CA 1
ATOM 646 C C . ILE A 1 93 ? 22.375 38.483 15.032 1.00 76.63 85 ILE O C 1
ATOM 647 O O . ILE A 1 93 ? 22.630 38.497 13.824 1.00 76.67 85 ILE O O 1
ATOM 652 N N . PRO A 1 94 ? 23.191 39.031 15.954 1.00 75.58 86 PRO O N 1
ATOM 653 C CA . PRO A 1 94 ? 24.324 39.856 15.550 1.00 74.20 86 PRO O CA 1
ATOM 654 C C . PRO A 1 94 ? 25.580 39.034 15.234 1.00 72.60 86 PRO O C 1
ATOM 655 O O . PRO A 1 94 ? 26.570 39.087 15.971 1.00 70.46 86 PRO O O 1
ATOM 659 N N . TRP A 1 95 ? 25.528 38.291 14.130 1.00 72.04 87 TRP O N 1
ATOM 660 C CA . TRP A 1 95 ? 26.652 37.459 13.690 1.00 71.23 87 TRP O CA 1
ATOM 661 C C . TRP A 1 95 ? 27.860 38.308 13.325 1.00 70.51 87 TRP O C 1
ATOM 662 O O . TRP A 1 95 ? 28.995 37.908 13.566 1.00 70.43 87 TRP O O 1
ATOM 673 N N . GLY A 1 96 ? 27.600 39.467 12.722 1.00 70.41 88 GLY O N 1
ATOM 674 C CA . GLY A 1 96 ? 28.646 40.379 12.274 1.00 71.57 88 GLY O CA 1
ATOM 675 C C . GLY A 1 96 ? 29.614 40.797 13.365 1.00 71.79 88 GLY O C 1
ATOM 676 O O . GLY A 1 96 ? 30.825 40.822 13.142 1.00 72.35 88 GLY O O 1
ATOM 677 N N . LYS A 1 97 ? 29.085 41.121 14.543 1.00 72.16 89 LYS O N 1
ATOM 678 C CA . LYS A 1 97 ? 29.926 41.476 15.691 1.00 72.45 89 LYS O CA 1
ATOM 679 C C . LYS A 1 97 ? 30.834 40.314 16.080 1.00 71.99 89 LYS O C 1
ATOM 680 O O . LYS A 1 97 ? 32.000 40.517 16.415 1.00 71.61 89 LYS O O 1
ATOM 686 N N . CYS A 1 98 ? 30.294 39.099 16.016 1.00 72.54 90 CYS O N 1
ATOM 687 C CA . CYS A 1 98 ? 31.058 37.884 16.315 1.00 72.23 90 CYS O CA 1
ATOM 688 C C . CYS A 1 98 ? 31.976 37.455 15.168 1.00 71.38 90 CYS O C 1
ATOM 689 O O . CYS A 1 98 ? 32.793 36.553 15.346 1.00 71.05 90 CYS O O 1
ATOM 692 N N . GLN A 1 99 ? 31.822 38.090 14.002 1.00 70.45 91 GLN O N 1
ATOM 693 C CA . GLN A 1 99 ? 32.681 37.864 12.835 1.00 70.20 91 GLN O CA 1
ATOM 694 C C . GLN A 1 99 ? 32.514 36.447 12.272 1.00 70.08 91 GLN O C 1
ATOM 695 O O . GLN A 1 99 ? 33.488 35.747 11.991 1.00 70.18 91 GLN O O 1
ATOM 701 N N . VAL A 1 100 ? 31.259 36.044 12.098 1.00 70.80 92 VAL O N 1
ATOM 702 C CA . VAL A 1 100 ? 30.932 34.718 11.588 1.00 70.00 92 VAL O CA 1
ATOM 703 C C . VAL A 1 100 ? 31.142 34.670 10.074 1.00 70.34 92 VAL O C 1
ATOM 704 O O . VAL A 1 100 ? 30.639 35.528 9.340 1.00 70.33 92 VAL O O 1
ATOM 708 N N . ASP A 1 101 ? 31.888 33.663 9.624 1.00 69.50 93 ASP O N 1
ATOM 709 C CA . ASP A 1 101 ? 32.095 33.413 8.200 1.00 68.73 93 ASP O CA 1
ATOM 710 C C . ASP A 1 101 ? 30.960 32.556 7.659 1.00 67.87 93 ASP O C 1
ATOM 711 O O . ASP A 1 101 ? 30.419 32.830 6.591 1.00 67.51 93 ASP O O 1
ATOM 716 N N . VAL A 1 102 ? 30.609 31.507 8.398 1.00 67.86 94 VAL O N 1
ATOM 717 C CA . VAL A 1 102 ? 29.513 30.625 8.003 1.00 66.28 94 VAL O CA 1
ATOM 718 C C . VAL A 1 102 ? 28.561 30.393 9.159 1.00 64.84 94 VAL O C 1
ATOM 719 O O . VAL A 1 102 ? 28.991 30.114 10.278 1.00 60.78 94 VAL O O 1
ATOM 723 N N . VAL A 1 103 ? 27.267 30.511 8.869 1.00 66.06 95 VAL O N 1
ATOM 724 C CA . VAL A 1 103 ? 26.213 30.118 9.794 1.00 66.37 95 VAL O CA 1
ATOM 725 C C . VAL A 1 103 ? 25.714 28.717 9.422 1.00 67.12 95 VAL O C 1
ATOM 726 O O . VAL A 1 103 ? 25.384 28.454 8.265 1.00 67.36 95 VAL O O 1
ATOM 730 N N . CYS A 1 104 ? 25.691 27.829 10.413 1.00 67.06 96 CYS O N 1
ATOM 731 C CA . CYS A 1 104 ? 25.097 26.502 10.290 1.00 65.47 96 CYS O CA 1
ATOM 732 C C . CYS A 1 104 ? 23.606 26.623 10.620 1.00 65.62 96 CYS O C 1
ATOM 733 O O . CYS A 1 104 ? 23.226 26.810 11.778 1.00 63.99 96 CYS O O 1
ATOM 736 N N . GLU A 1 105 ? 22.769 26.547 9.591 1.00 65.56 97 GLU O N 1
ATOM 737 C CA . GLU A 1 105 ? 21.339 26.746 9.749 1.00 65.46 97 GLU O CA 1
ATOM 738 C C . GLU A 1 105 ? 20.692 25.403 10.090 1.00 65.34 97 GLU O C 1
ATOM 739 O O . GLU A 1 105 ? 20.165 24.713 9.219 1.00 63.90 97 GLU O O 1
ATOM 745 N N . SER A 1 106 ? 20.744 25.044 11.374 1.00 65.88 98 SER O N 1
ATOM 746 C CA . SER A 1 106 ? 20.280 23.733 11.841 1.00 66.45 98 SER O CA 1
ATOM 747 C C . SER A 1 106 ? 18.996 23.787 12.694 1.00 67.50 98 SER O C 1
ATOM 748 O O . SER A 1 106 ? 18.794 22.968 13.597 1.00 69.10 98 SER O O 1
ATOM 751 N N . THR A 1 107 ? 18.113 24.728 12.373 1.00 67.94 99 THR O N 1
ATOM 752 C CA . THR A 1 107 ? 16.819 24.832 13.048 1.00 67.50 99 THR O CA 1
ATOM 753 C C . THR A 1 107 ? 15.772 23.908 12.425 1.00 66.95 99 THR O C 1
ATOM 754 O O . THR A 1 107 ? 14.908 23.386 13.121 1.00 63.94 99 THR O O 1
ATOM 758 N N . GLY A 1 108 ? 15.845 23.743 11.107 1.00 68.16 100 GLY O N 1
ATOM 759 C CA . GLY A 1 108 ? 14.826 23.021 10.346 1.00 69.17 100 GLY O CA 1
ATOM 760 C C . GLY A 1 108 ? 13.706 23.890 9.792 1.00 69.60 100 GLY O C 1
ATOM 761 O O . GLY A 1 108 ? 12.781 23.372 9.161 1.00 71.03 100 GLY O O 1
ATOM 762 N N . VAL A 1 109 ? 13.773 25.206 10.004 1.00 69.90 101 VAL O N 1
ATOM 763 C CA . VAL A 1 109 ? 12.663 26.092 9.623 1.00 68.34 101 VAL O CA 1
ATOM 764 C C . VAL A 1 109 ? 13.041 27.303 8.758 1.00 68.95 101 VAL O C 1
ATOM 765 O O . VAL A 1 109 ? 12.195 28.165 8.503 1.00 69.07 101 VAL O O 1
ATOM 769 N N . PHE A 1 110 ? 14.286 27.366 8.292 1.00 68.54 102 PHE O N 1
ATOM 770 C CA . PHE A 1 110 ? 14.711 28.429 7.379 1.00 68.85 102 PHE O CA 1
ATOM 771 C C . PHE A 1 110 ? 15.382 27.821 6.138 1.00 69.18 102 PHE O C 1
ATOM 772 O O . PHE A 1 110 ? 16.534 28.128 5.819 1.00 69.03 102 PHE O O 1
ATOM 780 N N . LEU A 1 111 ? 14.638 26.968 5.433 1.00 69.46 103 LEU O N 1
ATOM 781 C CA . LEU A 1 111 ? 15.188 26.166 4.334 1.00 69.23 103 LEU O CA 1
ATOM 782 C C . LEU A 1 111 ? 14.875 26.724 2.943 1.00 68.64 103 LEU O C 1
ATOM 783 O O . LEU A 1 111 ? 14.712 25.978 1.974 1.00 65.95 103 LEU O O 1
ATOM 788 N N . THR A 1 112 ? 14.804 28.044 2.849 1.00 70.65 104 THR O N 1
ATOM 789 C CA . THR A 1 112 ? 14.732 28.710 1.560 1.00 71.72 104 THR O CA 1
ATOM 790 C C . THR A 1 112 ? 15.718 29.877 1.563 1.00 72.43 104 THR O C 1
ATOM 791 O O . THR A 1 112 ? 16.275 30.235 2.606 1.00 71.54 104 THR O O 1
ATOM 795 N N . LYS A 1 113 ? 15.949 30.438 0.381 1.00 73.92 105 LYS O N 1
ATOM 796 C CA . LYS A 1 113 ? 16.883 31.541 0.208 1.00 73.97 105 LYS O CA 1
ATOM 797 C C . LYS A 1 113 ? 16.319 32.836 0.804 1.00 74.50 105 LYS O C 1
ATOM 798 O O . LYS A 1 113 ? 17.071 33.680 1.290 1.00 75.14 105 LYS O O 1
ATOM 804 N N . GLU A 1 114 ? 14.996 32.982 0.775 1.00 73.69 106 GLU O N 1
ATOM 805 C CA . GLU A 1 114 ? 14.333 34.136 1.384 1.00 73.78 106 GLU O CA 1
ATOM 806 C C . GLU A 1 114 ? 14.493 34.151 2.911 1.00 73.18 106 GLU O C 1
ATOM 807 O O . GLU A 1 114 ? 14.754 35.204 3.502 1.00 73.20 106 GLU O O 1
ATOM 813 N N . LEU A 1 115 ? 14.327 32.985 3.533 1.00 71.37 107 LEU O N 1
ATOM 814 C CA . LEU A 1 115 ? 14.374 32.852 4.994 1.00 70.19 107 LEU O CA 1
ATOM 815 C C . LEU A 1 115 ? 15.808 32.874 5.510 1.00 70.02 107 LEU O C 1
ATOM 816 O O . LEU A 1 115 ? 16.108 33.547 6.494 1.00 70.92 107 LEU O O 1
ATOM 821 N N . ALA A 1 116 ? 16.686 32.130 4.839 1.00 68.97 108 ALA O N 1
ATOM 822 C CA . ALA A 1 116 ? 18.092 32.037 5.227 1.00 68.27 108 ALA O CA 1
ATOM 823 C C . ALA A 1 116 ? 18.895 33.335 5.037 1.00 67.76 108 ALA O C 1
ATOM 824 O O . ALA A 1 116 ? 19.933 33.500 5.675 1.00 66.33 108 ALA O O 1
ATOM 826 N N . SER A 1 117 ? 18.426 34.245 4.177 1.00 66.92 109 SER O N 1
ATOM 827 C CA . SER A 1 117 ? 19.160 35.483 3.872 1.00 67.13 109 SER O CA 1
ATOM 828 C C . SER A 1 117 ? 19.172 36.512 5.006 1.00 67.91 109 SER O C 1
ATOM 829 O O . SER A 1 117 ? 19.945 37.468 4.959 1.00 68.91 109 SER O O 1
ATOM 832 N N . SER A 1 118 ? 18.303 36.340 5.999 1.00 68.85 110 SER O N 1
ATOM 833 C CA . SER A 1 118 ? 18.269 37.234 7.163 1.00 68.06 110 SER O CA 1
ATOM 834 C C . SER A 1 118 ? 19.490 37.039 8.072 1.00 68.11 110 SER O C 1
ATOM 835 O O . SER A 1 118 ? 19.786 37.885 8.913 1.00 68.67 110 SER O O 1
ATOM 838 N N . HIS A 1 119 ? 20.193 35.924 7.901 1.00 68.30 111 HIS O N 1
ATOM 839 C CA . HIS A 1 119 ? 21.491 35.722 8.542 1.00 68.40 111 HIS O CA 1
ATOM 840 C C . HIS A 1 119 ? 22.526 36.688 7.966 1.00 68.73 111 HIS O C 1
ATOM 841 O O . HIS A 1 119 ? 23.369 37.220 8.695 1.00 68.13 111 HIS O O 1
ATOM 848 N N . LEU A 1 120 ? 22.446 36.914 6.655 1.00 68.85 112 LEU O N 1
ATOM 849 C CA . LEU A 1 120 ? 23.357 37.821 5.961 1.00 68.60 112 LEU O CA 1
ATOM 850 C C . LEU A 1 120 ? 23.068 39.265 6.352 1.00 68.86 112 LEU O C 1
ATOM 851 O O . LEU A 1 120 ? 23.979 40.098 6.398 1.00 67.90 112 LEU O O 1
ATOM 856 N N . LYS A 1 121 ? 21.796 39.554 6.620 1.00 68.99 113 LYS O N 1
ATOM 857 C CA . LYS A 1 121 ? 21.391 40.844 7.170 1.00 69.89 113 LYS O CA 1
ATOM 858 C C . LYS A 1 121 ? 21.977 41.021 8.569 1.00 69.56 113 LYS O C 1
ATOM 859 O O . LYS A 1 121 ? 22.439 42.104 8.920 1.00 69.83 113 LYS O O 1
ATOM 865 N N . GLY A 1 122 ? 21.979 39.945 9.352 1.00 69.19 114 GLY O N 1
ATOM 866 C CA . GLY A 1 122 ? 22.589 39.948 10.683 1.00 68.87 114 GLY O CA 1
ATOM 867 C C . GLY A 1 122 ? 24.113 40.013 10.710 1.00 68.43 114 GLY O C 1
ATOM 868 O O . GLY A 1 122 ? 24.707 40.061 11.790 1.00 68.33 114 GLY O O 1
ATOM 869 N N . GLY A 1 123 ? 24.750 39.991 9.538 1.00 67.73 115 GLY O N 1
ATOM 870 C CA . GLY A 1 123 ? 26.186 40.244 9.426 1.00 67.72 115 GLY O CA 1
ATOM 871 C C . GLY A 1 123 ? 27.018 39.047 9.004 1.00 67.57 115 GLY O C 1
ATOM 872 O O . GLY A 1 123 ? 28.216 39.186 8.744 1.00 66.57 115 GLY O O 1
ATOM 873 N N . ALA A 1 124 ? 26.393 37.871 8.937 1.00 67.62 116 ALA O N 1
ATOM 874 C CA . ALA A 1 124 ? 27.094 36.642 8.558 1.00 67.67 116 ALA O CA 1
ATOM 875 C C . ALA A 1 124 ? 27.446 36.663 7.079 1.00 67.63 116 ALA O C 1
ATOM 876 O O . ALA A 1 124 ? 26.703 37.213 6.267 1.00 68.12 116 ALA O O 1
ATOM 878 N N . LYS A 1 125 ? 28.578 36.060 6.731 1.00 67.78 117 LYS O N 1
ATOM 879 C CA . LYS A 1 125 ? 29.075 36.101 5.353 1.00 67.20 117 LYS O CA 1
ATOM 880 C C . LYS A 1 125 ? 28.360 35.085 4.461 1.00 66.11 117 LYS O C 1
ATOM 881 O O . LYS A 1 125 ? 27.969 35.404 3.337 1.00 65.56 117 LYS O O 1
ATOM 887 N N . LYS A 1 126 ? 28.200 33.865 4.967 1.00 65.30 118 LYS O N 1
ATOM 888 C CA . LYS A 1 126 ? 27.572 32.777 4.216 1.00 63.90 118 LYS O CA 1
ATOM 889 C C . LYS A 1 126 ? 26.786 31.844 5.141 1.00 63.34 118 LYS O C 1
ATOM 890 O O . LYS A 1 126 ? 26.940 31.900 6.367 1.00 61.09 118 LYS O O 1
ATOM 896 N N . VAL A 1 127 ? 25.942 30.999 4.543 1.00 62.58 119 VAL O N 1
ATOM 897 C CA . VAL A 1 127 ? 25.073 30.088 5.291 1.00 62.83 119 VAL O CA 1
ATOM 898 C C . VAL A 1 127 ? 25.061 28.684 4.675 1.00 63.41 119 VAL O C 1
ATOM 899 O O . VAL A 1 127 ? 24.999 28.533 3.453 1.00 64.89 119 VAL O O 1
ATOM 903 N N . ILE A 1 128 ? 25.122 27.668 5.536 1.00 61.47 120 ILE O N 1
ATOM 904 C CA . ILE A 1 128 ? 24.949 26.274 5.133 1.00 61.85 120 ILE O CA 1
ATOM 905 C C . ILE A 1 128 ? 23.673 25.738 5.767 1.00 60.76 120 ILE O C 1
ATOM 906 O O . ILE A 1 128 ? 23.586 25.664 6.990 1.00 59.26 120 ILE O O 1
ATOM 911 N N . MET A 1 129 ? 22.683 25.391 4.941 1.00 62.18 121 MET O N 1
ATOM 912 C CA . MET A 1 129 ? 21.462 24.736 5.424 1.00 62.93 121 MET O CA 1
ATOM 913 C C . MET A 1 129 ? 21.796 23.297 5.767 1.00 61.69 121 MET O C 1
ATOM 914 O O . MET A 1 129 ? 22.273 22.552 4.911 1.00 64.13 121 MET O O 1
ATOM 919 N N . SER A 1 130 ? 21.520 22.896 7.002 1.00 61.99 122 SER O N 1
ATOM 920 C CA . SER A 1 130 ? 21.782 21.524 7.443 1.00 62.50 122 SER O CA 1
ATOM 921 C C . SER A 1 130 ? 20.672 20.546 7.007 1.00 62.78 122 SER O C 1
ATOM 922 O O . SER A 1 130 ? 20.383 19.574 7.702 1.00 60.46 122 SER O O 1
ATOM 925 N N . ALA A 1 131 ? 20.075 20.797 5.844 1.00 64.54 123 ALA O N 1
ATOM 926 C CA . ALA A 1 131 ? 19.009 19.955 5.311 1.00 63.92 123 ALA O CA 1
ATOM 927 C C . ALA A 1 131 ? 18.781 20.312 3.850 1.00 62.92 123 ALA O C 1
ATOM 928 O O . ALA A 1 131 ? 19.232 21.357 3.386 1.00 61.16 123 ALA O O 1
ATOM 930 N N . PRO A 1 132 ? 18.077 19.443 3.113 1.00 63.94 124 PRO O N 1
ATOM 931 C CA . PRO A 1 132 ? 17.659 19.814 1.762 1.00 65.63 124 PRO O CA 1
ATOM 932 C C . PRO A 1 132 ? 16.832 21.109 1.752 1.00 66.54 124 PRO O C 1
ATOM 933 O O . PRO A 1 132 ? 16.036 21.338 2.666 1.00 67.88 124 PRO O O 1
ATOM 937 N N . PRO A 1 133 ? 17.006 21.943 0.719 1.00 66.72 125 PRO O N 1
ATOM 938 C CA . PRO A 1 133 ? 16.197 23.148 0.615 1.00 67.43 125 PRO O CA 1
ATOM 939 C C . PRO A 1 133 ? 14.786 22.876 0.072 1.00 68.81 125 PRO O C 1
ATOM 940 O O . PRO A 1 133 ? 14.568 21.888 -0.639 1.00 68.84 125 PRO O O 1
ATOM 944 N N . LYS A 1 134 ? 13.847 23.763 0.409 1.00 68.38 126 LYS O N 1
ATOM 945 C CA . LYS A 1 134 ? 12.482 23.696 -0.107 1.00 67.82 126 LYS O CA 1
ATOM 946 C C . LYS A 1 134 ? 12.366 24.460 -1.426 1.00 68.63 126 LYS O C 1
ATOM 947 O O . LYS A 1 134 ? 11.308 24.460 -2.060 1.00 69.78 126 LYS O O 1
ATOM 953 N N . ASP A 1 135 ? 13.463 25.104 -1.831 1.00 68.66 127 ASP O N 1
ATOM 954 C CA . ASP A 1 135 ? 13.535 25.861 -3.080 1.00 67.51 127 ASP O CA 1
ATOM 955 C C . ASP A 1 135 ? 14.738 25.376 -3.908 1.00 66.29 127 ASP O C 1
ATOM 956 O O . ASP A 1 135 ? 15.231 24.264 -3.684 1.00 63.89 127 ASP O O 1
ATOM 961 N N . ASP A 1 136 ? 15.216 26.198 -4.846 1.00 65.77 128 ASP O N 1
ATOM 962 C CA . ASP A 1 136 ? 16.359 25.823 -5.691 1.00 66.77 128 ASP O CA 1
ATOM 963 C C . ASP A 1 136 ? 17.714 26.339 -5.167 1.00 67.36 128 ASP O C 1
ATOM 964 O O . ASP A 1 136 ? 18.603 26.674 -5.952 1.00 66.94 128 ASP O O 1
ATOM 969 N N . THR A 1 137 ? 17.872 26.394 -3.844 1.00 68.21 129 THR O N 1
ATOM 970 C CA . THR A 1 137 ? 19.166 26.701 -3.240 1.00 67.39 129 THR O CA 1
ATOM 971 C C . THR A 1 137 ? 20.143 25.598 -3.659 1.00 67.09 129 THR O C 1
ATOM 972 O O . THR A 1 137 ? 19.757 24.427 -3.698 1.00 67.12 129 THR O O 1
ATOM 976 N N . PRO A 1 138 ? 21.395 25.968 -4.007 1.00 67.09 130 PRO O N 1
ATOM 977 C CA . PRO A 1 138 ? 22.424 24.986 -4.380 1.00 66.45 130 PRO O CA 1
ATOM 978 C C . PRO A 1 138 ? 22.721 23.953 -3.293 1.00 66.11 130 PRO O C 1
ATOM 979 O O . PRO A 1 138 ? 22.894 24.321 -2.133 1.00 64.67 130 PRO O O 1
ATOM 983 N N . ILE A 1 139 ? 22.792 22.682 -3.686 1.00 67.07 131 ILE O N 1
ATOM 984 C CA . ILE A 1 139 ? 23.105 21.573 -2.779 1.00 67.94 131 ILE O CA 1
ATOM 985 C C . ILE A 1 139 ? 24.510 21.039 -3.060 1.00 67.32 131 ILE O C 1
ATOM 986 O O . ILE A 1 139 ? 24.873 20.830 -4.216 1.00 66.22 131 ILE O O 1
ATOM 991 N N . TYR A 1 140 ? 25.284 20.800 -2.002 1.00 67.82 132 TYR O N 1
ATOM 992 C CA . TYR A 1 140 ? 26.635 20.245 -2.137 1.00 66.97 132 TYR O CA 1
ATOM 993 C C . TYR A 1 140 ? 26.894 19.094 -1.171 1.00 66.45 132 TYR O C 1
ATOM 994 O O . TYR A 1 140 ? 26.567 19.176 0.010 1.00 66.66 132 TYR O O 1
ATOM 1003 N N . VAL A 1 141 ? 27.476 18.023 -1.704 1.00 65.48 133 VAL O N 1
ATOM 1004 C CA . VAL A 1 141 ? 27.883 16.861 -0.923 1.00 66.41 133 VAL O CA 1
ATOM 1005 C C . VAL A 1 141 ? 29.389 16.725 -1.083 1.00 66.54 133 VAL O C 1
ATOM 1006 O O . VAL A 1 141 ? 29.897 16.645 -2.206 1.00 67.03 133 VAL O O 1
ATOM 1010 N N . MET A 1 142 ? 30.094 16.722 0.045 1.00 66.41 134 MET O N 1
ATOM 1011 C CA . MET A 1 142 ? 31.548 16.613 0.059 1.00 65.82 134 MET O CA 1
ATOM 1012 C C . MET A 1 142 ? 31.963 15.284 -0.546 1.00 65.39 134 MET O C 1
ATOM 1013 O O . MET A 1 142 ? 31.383 14.239 -0.228 1.00 63.89 134 MET O O 1
ATOM 1018 N N . GLY A 1 143 ? 32.961 15.340 -1.425 1.00 65.57 135 GLY O N 1
ATOM 1019 C CA . GLY A 1 143 ? 33.455 14.169 -2.142 1.00 66.58 135 GLY O CA 1
ATOM 1020 C C . GLY A 1 143 ? 32.780 13.922 -3.480 1.00 66.93 135 GLY O C 1
ATOM 1021 O O . GLY A 1 143 ? 33.279 13.138 -4.291 1.00 67.80 135 GLY O O 1
ATOM 1022 N N . ILE A 1 144 ? 31.649 14.584 -3.714 1.00 66.79 136 ILE O N 1
ATOM 1023 C CA . ILE A 1 144 ? 30.825 14.328 -4.895 1.00 67.04 136 ILE O CA 1
ATOM 1024 C C . ILE A 1 144 ? 30.859 15.522 -5.847 1.00 66.09 136 ILE O C 1
ATOM 1025 O O . ILE A 1 144 ? 31.157 15.355 -7.027 1.00 65.20 136 ILE O O 1
ATOM 1030 N N . ASN A 1 145 ? 30.543 16.711 -5.333 1.00 66.59 137 ASN O N 1
ATOM 1031 C CA . ASN A 1 145 ? 30.441 17.922 -6.162 1.00 66.42 137 ASN O CA 1
ATOM 1032 C C . ASN A 1 145 ? 30.810 19.243 -5.464 1.00 66.93 137 ASN O C 1
ATOM 1033 O O . ASN A 1 145 ? 30.501 20.323 -5.976 1.00 65.96 137 ASN O O 1
ATOM 1038 N N . HIS A 1 146 ? 31.466 19.164 -4.309 1.00 68.06 138 HIS O N 1
ATOM 1039 C CA . HIS A 1 146 ? 31.801 20.362 -3.526 1.00 68.23 138 HIS O CA 1
ATOM 1040 C C . HIS A 1 146 ? 32.790 21.304 -4.242 1.00 68.67 138 HIS O C 1
ATOM 1041 O O . HIS A 1 146 ? 32.738 22.520 -4.056 1.00 68.18 138 HIS O O 1
ATOM 1048 N N . HIS A 1 147 ? 33.677 20.746 -5.063 1.00 69.66 139 HIS O N 1
ATOM 1049 C CA . HIS A 1 147 ? 34.629 21.557 -5.823 1.00 70.19 139 HIS O CA 1
ATOM 1050 C C . HIS A 1 147 ? 33.940 22.461 -6.849 1.00 71.35 139 HIS O C 1
ATOM 1051 O O . HIS A 1 147 ? 34.487 23.491 -7.249 1.00 71.56 139 HIS O O 1
ATOM 1058 N N . GLN A 1 148 ? 32.731 22.083 -7.253 1.00 71.85 140 GLN O N 1
ATOM 1059 C CA . GLN A 1 148 ? 31.928 22.903 -8.155 1.00 71.73 140 GLN O CA 1
ATOM 1060 C C . GLN A 1 148 ? 31.304 24.110 -7.440 1.00 70.78 140 GLN O C 1
ATOM 1061 O O . GLN A 1 148 ? 30.624 24.916 -8.076 1.00 70.12 140 GLN O O 1
ATOM 1067 N N . TYR A 1 149 ? 31.527 24.229 -6.128 1.00 68.77 141 TYR O N 1
ATOM 1068 C CA . TYR A 1 149 ? 31.096 25.406 -5.376 1.00 68.08 141 TYR O CA 1
ATOM 1069 C C . TYR A 1 149 ? 31.644 26.703 -5.980 1.00 67.91 141 TYR O C 1
ATOM 1070 O O . TYR A 1 149 ? 32.841 26.813 -6.248 1.00 66.84 141 TYR O O 1
ATOM 1079 N N . ASP A 1 150 ? 30.756 27.676 -6.175 1.00 67.97 142 ASP O N 1
ATOM 1080 C CA . ASP A 1 150 ? 31.133 29.013 -6.616 1.00 67.64 142 ASP O CA 1
ATOM 1081 C C . ASP A 1 150 ? 31.096 29.953 -5.412 1.00 67.32 142 ASP O C 1
ATOM 1082 O O . ASP A 1 150 ? 30.100 29.998 -4.693 1.00 67.16 142 ASP O O 1
ATOM 1087 N N . THR A 1 151 ? 32.175 30.706 -5.206 1.00 66.94 143 THR O N 1
ATOM 1088 C CA . THR A 1 151 ? 32.304 31.594 -4.040 1.00 66.85 143 THR O CA 1
ATOM 1089 C C . THR A 1 151 ? 31.296 32.759 -4.003 1.00 66.48 143 THR O C 1
ATOM 1090 O O . THR A 1 151 ? 31.097 33.373 -2.955 1.00 66.37 143 THR O O 1
ATOM 1094 N N . LYS A 1 152 ? 30.681 33.068 -5.142 1.00 66.05 144 LYS O N 1
ATOM 1095 C CA . LYS A 1 152 ? 29.569 34.018 -5.184 1.00 65.92 144 LYS O CA 1
ATOM 1096 C C . LYS A 1 152 ? 28.321 33.494 -4.452 1.00 65.82 144 LYS O C 1
ATOM 1097 O O . LYS A 1 152 ? 27.511 34.284 -3.961 1.00 65.08 144 LYS O O 1
ATOM 1103 N N . GLN A 1 153 ? 28.174 32.169 -4.382 1.00 65.11 145 GLN O N 1
ATOM 1104 C CA . GLN A 1 153 ? 27.037 31.538 -3.693 1.00 64.92 145 GLN O CA 1
ATOM 1105 C C . GLN A 1 153 ? 27.162 31.670 -2.173 1.00 64.81 145 GLN O C 1
ATOM 1106 O O . GLN A 1 153 ? 27.970 30.981 -1.546 1.00 65.68 145 GLN O O 1
ATOM 1112 N N . LEU A 1 154 ? 26.347 32.543 -1.587 1.00 64.83 146 LEU O N 1
ATOM 1113 C CA . LEU A 1 154 ? 26.404 32.823 -0.149 1.00 64.50 146 LEU O CA 1
ATOM 1114 C C . LEU A 1 154 ? 25.514 31.907 0.696 1.00 63.55 146 LEU O C 1
ATOM 1115 O O . LEU A 1 154 ? 25.703 31.823 1.904 1.00 63.13 146 LEU O O 1
ATOM 1120 N N . ILE A 1 155 ? 24.538 31.244 0.076 1.00 63.12 147 ILE O N 1
ATOM 1121 C CA . ILE A 1 155 ? 23.647 30.330 0.793 1.00 63.07 147 ILE O CA 1
ATOM 1122 C C . ILE A 1 155 ? 23.562 28.998 0.057 1.00 63.60 147 ILE O C 1
ATOM 1123 O O . ILE A 1 155 ? 23.189 28.948 -1.117 1.00 62.08 147 ILE O O 1
ATOM 1128 N N . VAL A 1 156 ? 23.888 27.919 0.767 1.00 64.30 148 VAL O N 1
ATOM 1129 C CA . VAL A 1 156 ? 23.918 26.581 0.180 1.00 63.49 148 VAL O CA 1
ATOM 1130 C C . VAL A 1 156 ? 23.258 25.573 1.119 1.00 63.05 148 VAL O C 1
ATOM 1131 O O . VAL A 1 156 ? 22.965 25.889 2.273 1.00 63.45 148 VAL O O 1
ATOM 1135 N N . SER A 1 157 ? 23.009 24.373 0.600 1.00 61.38 149 SER O N 1
ATOM 1136 C CA . SER A 1 157 ? 22.541 23.254 1.403 1.00 62.22 149 SER O CA 1
ATOM 1137 C C . SER A 1 157 ? 23.574 22.132 1.400 1.00 61.46 149 SER O C 1
ATOM 1138 O O . SER A 1 157 ? 24.158 21.824 0.364 1.00 60.15 149 SER O O 1
ATOM 1141 N N . ASN A 1 158 ? 23.780 21.519 2.562 1.00 62.11 150 ASN O N 1
ATOM 1142 C CA . ASN A 1 158 ? 24.602 20.310 2.672 1.00 62.61 150 ASN O CA 1
ATOM 1143 C C . ASN A 1 158 ? 23.787 19.015 2.473 1.00 61.56 150 ASN O C 1
ATOM 1144 O O . ASN A 1 158 ? 24.280 17.922 2.749 1.00 60.94 150 ASN O O 1
ATOM 1149 N N . ALA A 1 159 ? 22.552 19.154 1.982 1.00 63.87 151 ALA O N 1
ATOM 1150 C CA . ALA A 1 159 ? 21.671 18.026 1.658 1.00 63.56 151 ALA O CA 1
ATOM 1151 C C . ALA A 1 159 ? 21.204 17.338 2.930 1.00 64.45 151 ALA O C 1
ATOM 1152 O O . ALA A 1 159 ? 21.356 17.894 4.017 1.00 65.91 151 ALA O O 1
ATOM 1154 N N . SER A 1 160 ? 20.627 16.142 2.798 1.00 63.41 152 SER O N 1
ATOM 1155 C CA . SER A 1 160 ? 20.313 15.311 3.959 1.00 62.94 152 SER O CA 1
ATOM 1156 C C . SER A 1 160 ? 21.463 14.358 4.289 1.00 61.57 152 SER O C 1
ATOM 1157 O O . SER A 1 160 ? 22.413 14.213 3.519 1.00 61.12 152 SER O O 1
ATOM 1160 N N . CYS A 1 161 ? 21.365 13.723 5.451 1.00 61.81 153 CYS O N 1
ATOM 1161 C CA . CYS A 1 161 ? 22.258 12.632 5.829 1.00 63.17 153 CYS O CA 1
ATOM 1162 C C . CYS A 1 161 ? 22.138 11.448 4.858 1.00 62.04 153 CYS O C 1
ATOM 1163 O O . CYS A 1 161 ? 23.136 10.849 4.466 1.00 64.46 153 CYS O O 1
ATOM 1166 N N . THR A 1 162 ? 20.911 11.135 4.467 1.00 61.70 154 THR O N 1
ATOM 1167 C CA . THR A 1 162 ? 20.634 10.017 3.570 1.00 62.66 154 THR O CA 1
ATOM 1168 C C . THR A 1 162 ? 21.230 10.215 2.176 1.00 63.92 154 THR O C 1
ATOM 1169 O O . THR A 1 162 ? 21.717 9.259 1.566 1.00 66.24 154 THR O O 1
ATOM 1173 N N . THR A 1 163 ? 21.185 11.450 1.685 1.00 62.25 155 THR O N 1
ATOM 1174 C CA . THR A 1 163 ? 21.850 11.814 0.439 1.00 62.43 155 THR O CA 1
ATOM 1175 C C . THR A 1 163 ? 23.373 11.686 0.557 1.00 63.27 155 THR O C 1
ATOM 1176 O O . THR A 1 163 ? 24.033 11.208 -0.370 1.00 63.05 155 THR O O 1
ATOM 1180 N N . ASN A 1 164 ? 23.923 12.105 1.694 1.00 62.30 156 ASN O N 1
ATOM 1181 C CA . ASN A 1 164 ? 25.360 12.003 1.918 1.00 61.83 156 ASN O CA 1
ATOM 1182 C C . ASN A 1 164 ? 25.840 10.557 1.989 1.00 62.06 156 ASN O C 1
ATOM 1183 O O . ASN A 1 164 ? 26.995 10.281 1.660 1.00 62.88 156 ASN O O 1
ATOM 1188 N N . CYS A 1 165 ? 24.963 9.640 2.399 1.00 63.14 157 CYS O N 1
ATOM 1189 C CA . CYS A 1 165 ? 25.287 8.202 2.385 1.00 63.00 157 CYS O CA 1
ATOM 1190 C C . CYS A 1 165 ? 25.153 7.582 0.999 1.00 63.01 157 CYS O C 1
ATOM 1191 O O . CYS A 1 165 ? 26.002 6.791 0.569 1.00 63.92 157 CYS O O 1
ATOM 1194 N N . LEU A 1 166 ? 24.076 7.931 0.308 1.00 63.64 158 LEU O N 1
ATOM 1195 C CA . LEU A 1 166 ? 23.743 7.304 -0.961 1.00 64.11 158 LEU O CA 1
ATOM 1196 C C . LEU A 1 166 ? 24.646 7.790 -2.107 1.00 63.74 158 LEU O C 1
ATOM 1197 O O . LEU A 1 166 ? 25.127 6.983 -2.909 1.00 63.30 158 LEU O O 1
ATOM 1202 N N . ALA A 1 167 ? 24.890 9.101 -2.156 1.00 62.51 159 ALA O N 1
ATOM 1203 C CA . ALA A 1 167 ? 25.579 9.732 -3.283 1.00 62.22 159 ALA O CA 1
ATOM 1204 C C . ALA A 1 167 ? 26.973 9.162 -3.605 1.00 61.40 159 ALA O C 1
ATOM 1205 O O . ALA A 1 167 ? 27.265 8.897 -4.769 1.00 61.99 159 ALA O O 1
ATOM 1207 N N . PRO A 1 168 ? 27.838 8.983 -2.592 1.00 60.28 160 PRO O N 1
ATOM 1208 C CA . PRO A 1 168 ? 29.155 8.386 -2.875 1.00 61.32 160 PRO O CA 1
ATOM 1209 C C . PRO A 1 168 ? 29.060 6.943 -3.378 1.00 60.98 160 PRO O C 1
ATOM 1210 O O . PRO A 1 168 ? 29.884 6.520 -4.183 1.00 60.10 160 PRO O O 1
ATOM 1214 N N . LEU A 1 169 ? 28.061 6.207 -2.894 1.00 60.94 161 LEU O N 1
ATOM 1215 C CA . LEU A 1 169 ? 27.790 4.852 -3.362 1.00 61.08 161 LEU O CA 1
ATOM 1216 C C . LEU A 1 169 ? 27.342 4.867 -4.814 1.00 60.25 161 LEU O C 1
ATOM 1217 O O . LEU A 1 169 ? 27.882 4.142 -5.641 1.00 56.41 161 LEU O O 1
ATOM 1222 N N . ALA A 1 170 ? 26.354 5.703 -5.122 1.00 61.42 162 ALA O N 1
ATOM 1223 C CA . ALA A 1 170 ? 25.840 5.800 -6.488 1.00 61.62 162 ALA O CA 1
ATOM 1224 C C . ALA A 1 170 ? 26.918 6.273 -7.465 1.00 62.19 162 ALA O C 1
ATOM 1225 O O . ALA A 1 170 ? 26.994 5.786 -8.589 1.00 62.33 162 ALA O O 1
ATOM 1227 N N . LYS A 1 171 ? 27.753 7.212 -7.026 1.00 63.19 163 LYS O N 1
ATOM 1228 C CA . LYS A 1 171 ? 28.812 7.768 -7.863 1.00 62.75 163 LYS O CA 1
ATOM 1229 C C . LYS A 1 171 ? 29.770 6.683 -8.338 1.00 62.92 163 LYS O C 1
ATOM 1230 O O . LYS A 1 171 ? 30.005 6.530 -9.539 1.00 63.21 163 LYS O O 1
ATOM 1236 N N . VAL A 1 172 ? 30.309 5.926 -7.390 1.00 63.14 164 VAL O N 1
ATOM 1237 C CA . VAL A 1 172 ? 31.292 4.886 -7.702 1.00 63.89 164 VAL O CA 1
ATOM 1238 C C . VAL A 1 172 ? 30.678 3.817 -8.613 1.00 64.31 164 VAL O C 1
ATOM 1239 O O . VAL A 1 172 ? 31.308 3.374 -9.582 1.00 64.49 164 VAL O O 1
ATOM 1243 N N . ILE A 1 173 ? 29.446 3.423 -8.300 1.00 64.11 165 ILE O N 1
ATOM 1244 C CA . ILE A 1 173 ? 28.726 2.422 -9.084 1.00 64.14 165 ILE O CA 1
ATOM 1245 C C . ILE A 1 173 ? 28.415 2.936 -10.494 1.00 63.57 165 ILE O C 1
ATOM 1246 O O . ILE A 1 173 ? 28.566 2.209 -11.473 1.00 62.78 165 ILE O O 1
ATOM 1251 N N . ASN A 1 174 ? 27.980 4.187 -10.585 1.00 63.40 166 ASN O N 1
ATOM 1252 C CA . ASN A 1 174 ? 27.638 4.790 -11.869 1.00 63.48 166 ASN O CA 1
ATOM 1253 C C . ASN A 1 174 ? 28.879 5.015 -12.732 1.00 62.37 166 ASN O C 1
ATOM 1254 O O . ASN A 1 174 ? 28.867 4.708 -13.916 1.00 62.01 166 ASN O O 1
ATOM 1259 N N . ASP A 1 175 ? 29.946 5.537 -12.131 1.00 63.31 167 ASP O N 1
ATOM 1260 C CA . ASP A 1 175 ? 31.212 5.755 -12.845 1.00 64.69 167 ASP O CA 1
ATOM 1261 C C . ASP A 1 175 ? 31.699 4.489 -13.564 1.00 64.64 167 ASP O C 1
ATOM 1262 O O . ASP A 1 175 ? 32.019 4.534 -14.745 1.00 65.14 167 ASP O O 1
ATOM 1267 N N . ARG A 1 176 ? 31.731 3.368 -12.847 1.00 64.72 168 ARG O N 1
ATOM 1268 C CA . ARG A 1 176 ? 32.339 2.128 -13.347 1.00 64.03 168 ARG O CA 1
ATOM 1269 C C . ARG A 1 176 ? 31.384 1.275 -14.189 1.00 63.83 168 ARG O C 1
ATOM 1270 O O . ARG A 1 176 ? 31.774 0.771 -15.240 1.00 63.32 168 ARG O O 1
ATOM 1278 N N . PHE A 1 177 ? 30.145 1.109 -13.726 1.00 63.68 169 PHE O N 1
ATOM 1279 C CA . PHE A 1 177 ? 29.191 0.190 -14.368 1.00 63.15 169 PHE O CA 1
ATOM 1280 C C . PHE A 1 177 ? 28.008 0.876 -15.043 1.00 63.44 169 PHE O C 1
ATOM 1281 O O . PHE A 1 177 ? 27.361 0.279 -15.897 1.00 63.25 169 PHE O O 1
ATOM 1289 N N . GLY A 1 178 ? 27.708 2.107 -14.642 1.00 64.28 170 GLY O N 1
ATOM 1290 C CA . GLY A 1 178 ? 26.539 2.824 -15.152 1.00 64.63 170 GLY O CA 1
ATOM 1291 C C . GLY A 1 178 ? 25.243 2.343 -14.515 1.00 64.89 170 GLY O C 1
ATOM 1292 O O . GLY A 1 178 ? 24.837 1.196 -14.706 1.00 64.83 170 GLY O O 1
ATOM 1293 N N . ILE A 1 179 ? 24.600 3.219 -13.748 1.00 64.91 171 ILE O N 1
ATOM 1294 C CA . ILE A 1 179 ? 23.285 2.929 -13.188 1.00 65.35 171 ILE O CA 1
ATOM 1295 C C . ILE A 1 179 ? 22.238 3.267 -14.234 1.00 65.38 171 ILE O C 1
ATOM 1296 O O . ILE A 1 179 ? 22.165 4.405 -14.689 1.00 65.84 171 ILE O O 1
ATOM 1301 N N . VAL A 1 180 ? 21.433 2.279 -14.614 1.00 65.55 172 VAL O N 1
ATOM 1302 C CA . VAL A 1 180 ? 20.276 2.522 -15.465 1.00 65.63 172 VAL O CA 1
ATOM 1303 C C . VAL A 1 180 ? 19.167 3.148 -14.615 1.00 66.47 172 VAL O C 1
ATOM 1304 O O . VAL A 1 180 ? 18.694 4.252 -14.908 1.00 66.95 172 VAL O O 1
ATOM 1308 N N . GLU A 1 181 ? 18.771 2.443 -13.556 1.00 67.17 173 GLU O N 1
ATOM 1309 C CA . GLU A 1 181 ? 17.717 2.901 -12.648 1.00 67.96 173 GLU O CA 1
ATOM 1310 C C . GLU A 1 181 ? 17.881 2.277 -11.267 1.00 68.68 173 GLU O C 1
ATOM 1311 O O . GLU A 1 181 ? 18.345 1.146 -11.142 1.00 69.28 173 GLU O O 1
ATOM 1317 N N . GLY A 1 182 ? 17.496 3.017 -10.230 1.00 69.24 174 GLY O N 1
ATOM 1318 C CA . GLY A 1 182 ? 17.613 2.532 -8.858 1.00 67.64 174 GLY O CA 1
ATOM 1319 C C . GLY A 1 182 ? 16.470 2.959 -7.957 1.00 67.34 174 GLY O C 1
ATOM 1320 O O . GLY A 1 182 ? 15.939 4.066 -8.084 1.00 66.40 174 GLY O O 1
ATOM 1321 N N . LEU A 1 183 ? 16.082 2.064 -7.052 1.00 66.40 175 LEU O N 1
ATOM 1322 C CA . LEU A 1 183 ? 15.147 2.393 -5.987 1.00 66.51 175 LEU O CA 1
ATOM 1323 C C . LEU A 1 183 ? 15.815 2.132 -4.636 1.00 66.72 175 LEU O C 1
ATOM 1324 O O . LEU A 1 183 ? 16.521 1.135 -4.447 1.00 65.05 175 LEU O O 1
ATOM 1329 N N . MET A 1 184 ? 15.586 3.046 -3.704 1.00 68.23 176 MET O N 1
ATOM 1330 C CA . MET A 1 184 ? 16.259 3.028 -2.420 1.00 69.99 176 MET O CA 1
ATOM 1331 C C . MET A 1 184 ? 15.276 2.934 -1.253 1.00 68.90 176 MET O C 1
ATOM 1332 O O . MET A 1 184 ? 14.210 3.547 -1.269 1.00 66.54 176 MET O O 1
ATOM 1337 N N . THR A 1 185 ? 15.662 2.160 -0.242 1.00 69.85 177 THR O N 1
ATOM 1338 C CA . THR A 1 185 ? 15.033 2.211 1.068 1.00 69.25 177 THR O CA 1
ATOM 1339 C C . THR A 1 185 ? 16.087 2.554 2.113 1.00 67.57 177 THR O C 1
ATOM 1340 O O . THR A 1 185 ? 17.165 1.973 2.110 1.00 66.05 177 THR O O 1
ATOM 1344 N N . THR A 1 186 ? 15.774 3.503 2.991 1.00 66.01 178 THR O N 1
ATOM 1345 C CA . THR A 1 186 ? 16.563 3.703 4.207 1.00 67.68 178 THR O CA 1
ATOM 1346 C C . THR A 1 186 ? 15.763 3.303 5.456 1.00 67.56 178 THR O C 1
ATOM 1347 O O . THR A 1 186 ? 14.623 3.733 5.647 1.00 67.48 178 THR O O 1
ATOM 1351 N N . VAL A 1 187 ? 16.362 2.450 6.282 1.00 67.86 179 VAL O N 1
ATOM 1352 C CA . VAL A 1 187 ? 15.815 2.138 7.600 1.00 68.83 179 VAL O CA 1
ATOM 1353 C C . VAL A 1 187 ? 16.472 3.161 8.510 1.00 67.74 179 VAL O C 1
ATOM 1354 O O . VAL A 1 187 ? 17.677 3.120 8.715 1.00 67.01 179 VAL O O 1
ATOM 1358 N N . HIS A 1 188 ? 15.678 4.097 9.020 1.00 68.72 180 HIS O N 1
ATOM 1359 C CA . HIS A 1 188 ? 16.218 5.291 9.642 1.00 68.49 180 HIS O CA 1
ATOM 1360 C C . HIS A 1 188 ? 15.972 5.341 11.153 1.00 68.28 180 HIS O C 1
ATOM 1361 O O . HIS A 1 188 ? 14.874 5.036 11.642 1.00 65.62 180 HIS O O 1
ATOM 1368 N N . ALA A 1 189 ? 17.019 5.744 11.872 1.00 67.09 181 ALA O N 1
ATOM 1369 C CA . ALA A 1 189 ? 16.961 5.983 13.302 1.00 68.87 181 ALA O CA 1
ATOM 1370 C C . ALA A 1 189 ? 16.003 7.121 13.659 1.00 70.88 181 ALA O C 1
ATOM 1371 O O . ALA A 1 189 ? 15.591 7.907 12.811 1.00 70.24 181 ALA O O 1
ATOM 1373 N N . SER A 1 190 ? 15.671 7.199 14.940 1.00 73.11 182 SER O N 1
ATOM 1374 C CA . SER A 1 190 ? 14.705 8.160 15.441 1.00 73.43 182 SER O CA 1
ATOM 1375 C C . SER A 1 190 ? 15.205 9.603 15.327 1.00 73.06 182 SER O C 1
ATOM 1376 O O . SER A 1 190 ? 16.386 9.884 15.541 1.00 74.17 182 SER O O 1
ATOM 1379 N N . THR A 1 191 ? 14.294 10.503 14.969 1.00 71.23 183 THR O N 1
ATOM 1380 C CA . THR A 1 191 ? 14.602 11.925 14.809 1.00 70.51 183 THR O CA 1
ATOM 1381 C C . THR A 1 191 ? 13.616 12.796 15.595 1.00 69.84 183 THR O C 1
ATOM 1382 O O . THR A 1 191 ? 12.519 12.348 15.984 1.00 64.95 183 THR O O 1
ATOM 1386 N N . ALA A 1 192 ? 14.009 14.051 15.804 1.00 69.69 184 ALA O N 1
ATOM 1387 C CA . ALA A 1 192 ? 13.277 14.959 16.693 1.00 70.84 184 ALA O CA 1
ATOM 1388 C C . ALA A 1 192 ? 11.900 15.385 16.183 1.00 70.88 184 ALA O C 1
ATOM 1389 O O . ALA A 1 192 ? 11.096 15.909 16.947 1.00 72.73 184 ALA O O 1
ATOM 1391 N N . ASN A 1 193 ? 11.637 15.195 14.894 1.00 72.01 185 ASN O N 1
ATOM 1392 C CA . ASN A 1 193 ? 10.286 15.395 14.342 1.00 71.97 185 ASN O CA 1
ATOM 1393 C C . ASN A 1 193 ? 9.261 14.340 14.783 1.00 71.69 185 ASN O C 1
ATOM 1394 O O . ASN A 1 193 ? 8.076 14.473 14.486 1.00 70.42 185 ASN O O 1
ATOM 1399 N N . GLN A 1 194 ? 9.714 13.294 15.476 1.00 70.41 186 GLN O N 1
ATOM 1400 C CA . GLN A 1 194 ? 8.830 12.212 15.905 1.00 69.74 186 GLN O CA 1
ATOM 1401 C C . GLN A 1 194 ? 8.259 12.447 17.315 1.00 69.07 186 GLN O C 1
ATOM 1402 O O . GLN A 1 194 ? 8.784 13.274 18.068 1.00 66.85 186 GLN O O 1
ATOM 1408 N N . LEU A 1 195 ? 7.187 11.712 17.640 1.00 67.81 187 LEU O N 1
ATOM 1409 C CA . LEU A 1 195 ? 6.520 11.760 18.955 1.00 66.79 187 LEU O CA 1
ATOM 1410 C C . LEU A 1 195 ? 6.685 10.451 19.760 1.00 63.94 187 LEU O C 1
ATOM 1411 O O . LEU A 1 195 ? 6.677 9.361 19.205 1.00 63.84 187 LEU O O 1
ATOM 1416 N N . VAL A 1 196 ? 6.811 10.591 21.075 1.00 64.07 188 VAL O N 1
ATOM 1417 C CA . VAL A 1 196 ? 6.993 9.466 21.995 1.00 64.12 188 VAL O CA 1
ATOM 1418 C C . VAL A 1 196 ? 5.710 8.627 22.103 1.00 64.62 188 VAL O C 1
ATOM 1419 O O . VAL A 1 196 ? 5.754 7.394 22.096 1.00 62.33 188 VAL O O 1
ATOM 1423 N N . VAL A 1 197 ? 4.575 9.308 22.185 1.00 64.34 189 VAL O N 1
ATOM 1424 C CA . VAL A 1 197 ? 3.284 8.651 22.132 1.00 63.68 189 VAL O CA 1
ATOM 1425 C C . VAL A 1 197 ? 2.489 9.174 20.929 1.00 63.71 189 VAL O C 1
ATOM 1426 O O . VAL A 1 197 ? 2.783 10.247 20.393 1.00 62.10 189 VAL O O 1
ATOM 1430 N N . ASP A 1 198 ? 1.500 8.394 20.503 1.00 62.47 190 ASP O N 1
ATOM 1431 C CA . ASP A 1 198 ? 0.655 8.752 19.365 1.00 65.03 190 ASP O CA 1
ATOM 1432 C C . ASP A 1 198 ? 0.083 10.154 19.523 1.00 66.87 190 ASP O C 1
ATOM 1433 O O . ASP A 1 198 ? -0.682 10.412 20.451 1.00 69.01 190 ASP O O 1
ATOM 1438 N N . GLY A 1 199 ? 0.435 11.050 18.607 1.00 67.40 191 GLY O N 1
ATOM 1439 C CA . GLY A 1 199 ? -0.086 12.412 18.635 1.00 67.24 191 GLY O CA 1
ATOM 1440 C C . GLY A 1 199 ? -0.174 13.047 17.265 1.00 66.57 191 GLY O C 1
ATOM 1441 O O . GLY A 1 199 ? 0.159 12.411 16.265 1.00 64.62 191 GLY O O 1
ATOM 1442 N N . PRO A 1 200 ? -0.630 14.313 17.215 1.00 67.60 192 PRO O N 1
ATOM 1443 C CA . PRO A 1 200 ? -0.697 15.050 15.965 1.00 68.30 192 PRO O CA 1
ATOM 1444 C C . PRO A 1 200 ? 0.665 15.645 15.615 1.00 68.14 192 PRO O C 1
ATOM 1445 O O . PRO A 1 200 ? 1.281 16.322 16.442 1.00 66.98 192 PRO O O 1
ATOM 1449 N N . SER A 1 201 ? 1.131 15.383 14.399 1.00 69.98 193 SER O N 1
ATOM 1450 C CA . SER A 1 201 ? 2.401 15.928 13.941 1.00 71.87 193 SER O CA 1
ATOM 1451 C C . SER A 1 201 ? 2.251 17.432 13.656 1.00 72.83 193 SER O C 1
ATOM 1452 O O . SER A 1 201 ? 1.176 17.897 13.253 1.00 70.04 193 SER O O 1
ATOM 1455 N N . LYS A 1 202 ? 3.333 18.176 13.899 1.00 73.60 194 LYS O N 1
ATOM 1456 C CA . LYS A 1 202 ? 3.379 19.633 13.706 1.00 72.71 194 LYS O CA 1
ATOM 1457 C C . LYS A 1 202 ? 2.759 20.076 12.379 1.00 72.30 194 LYS O C 1
ATOM 1458 O O . LYS A 1 202 ? 3.152 19.603 11.312 1.00 73.07 194 LYS O O 1
ATOM 1464 N N . GLY A 1 203 ? 1.780 20.973 12.454 1.00 70.85 195 GLY O N 1
ATOM 1465 C CA . GLY A 1 203 ? 1.123 21.492 11.260 1.00 72.14 195 GLY O CA 1
ATOM 1466 C C . GLY A 1 203 ? 0.181 20.520 10.573 1.00 72.56 195 GLY O C 1
ATOM 1467 O O . GLY A 1 203 ? -0.368 20.832 9.514 1.00 71.93 195 GLY O O 1
ATOM 1468 N N . GLY A 1 204 ? -0.017 19.345 11.172 1.00 73.25 196 GLY O N 1
ATOM 1469 C CA . GLY A 1 204 ? -0.881 18.321 10.593 1.00 73.13 196 GLY O CA 1
ATOM 1470 C C . GLY A 1 204 ? -0.316 17.682 9.340 1.00 72.70 196 GLY O C 1
ATOM 1471 O O . GLY A 1 204 ? -1.058 17.170 8.506 1.00 73.72 196 GLY O O 1
ATOM 1472 N N . LYS A 1 205 ? 1.003 17.711 9.205 1.00 72.46 197 LYS O N 1
ATOM 1473 C CA . LYS A 1 205 ? 1.663 17.107 8.057 1.00 72.12 197 LYS O CA 1
ATOM 1474 C C . LYS A 1 205 ? 2.489 15.919 8.532 1.00 70.34 197 LYS O C 1
ATOM 1475 O O . LYS A 1 205 ? 2.942 15.908 9.662 1.00 70.98 197 LYS O O 1
ATOM 1481 N N . ASP A 1 206 ? 2.650 14.916 7.671 1.00 71.04 198 ASP O N 1
ATOM 1482 C CA . ASP A 1 206 ? 3.324 13.666 8.028 1.00 69.31 198 ASP O CA 1
ATOM 1483 C C . ASP A 1 206 ? 2.638 12.986 9.226 1.00 66.80 198 ASP O C 1
ATOM 1484 O O . ASP A 1 206 ? 3.245 12.814 10.280 1.00 66.12 198 ASP O O 1
ATOM 1489 N N . TRP A 1 207 ? 1.375 12.593 9.056 1.00 65.14 199 TRP O N 1
ATOM 1490 C CA . TRP A 1 207 ? 0.618 11.924 10.131 1.00 65.53 199 TRP O CA 1
ATOM 1491 C C . TRP A 1 207 ? 1.369 10.753 10.775 1.00 67.07 199 TRP O C 1
ATOM 1492 O O . TRP A 1 207 ? 1.403 10.629 12.005 1.00 67.30 199 TRP O O 1
ATOM 1503 N N . ARG A 1 208 ? 1.989 9.915 9.948 1.00 66.95 200 ARG O N 1
ATOM 1504 C CA . ARG A 1 208 ? 2.627 8.696 10.439 1.00 65.63 200 ARG O CA 1
ATOM 1505 C C . ARG A 1 208 ? 3.750 8.964 11.418 1.00 65.53 200 ARG O C 1
ATOM 1506 O O . ARG A 1 208 ? 3.972 8.159 12.320 1.00 66.38 200 ARG O O 1
ATOM 1514 N N . ALA A 1 209 ? 4.451 10.085 11.233 1.00 65.82 201 ALA O N 1
ATOM 1515 C CA . ALA A 1 209 ? 5.576 10.470 12.083 1.00 65.67 201 ALA O CA 1
ATOM 1516 C C . ALA A 1 209 ? 5.173 10.880 13.502 1.00 67.16 201 ALA O C 1
ATOM 1517 O O . ALA A 1 209 ? 6.017 10.899 14.414 1.00 70.50 201 ALA O O 1
ATOM 1519 N N . GLY A 1 210 ? 3.903 11.223 13.688 1.00 67.02 202 GLY O N 1
ATOM 1520 C CA . GLY A 1 210 ? 3.365 11.492 15.014 1.00 67.04 202 GLY O CA 1
ATOM 1521 C C . GLY A 1 210 ? 2.982 10.227 15.763 1.00 66.82 202 GLY O C 1
ATOM 1522 O O . GLY A 1 210 ? 2.605 10.286 16.926 1.00 67.89 202 GLY O O 1
ATOM 1523 N N . ARG A 1 211 ? 3.073 9.077 15.104 1.00 65.51 203 ARG O N 1
ATOM 1524 C CA . ARG A 1 211 ? 2.741 7.821 15.747 1.00 65.60 203 ARG O CA 1
ATOM 1525 C C . ARG A 1 211 ? 3.861 7.401 16.674 1.00 65.63 203 ARG O C 1
ATOM 1526 O O . ARG A 1 211 ? 5.029 7.715 16.436 1.00 68.79 203 ARG O O 1
ATOM 1534 N N . CYS A 1 212 ? 3.500 6.703 17.744 1.00 66.81 204 CYS O N 1
ATOM 1535 C CA . CYS A 1 212 ? 4.459 6.292 18.770 1.00 67.46 204 CYS O CA 1
ATOM 1536 C C . CYS A 1 212 ? 5.799 5.803 18.189 1.00 67.48 204 CYS O C 1
ATOM 1537 O O . CYS A 1 212 ? 5.849 4.786 17.496 1.00 65.62 204 CYS O O 1
ATOM 1540 N N . ALA A 1 213 ? 6.875 6.530 18.488 1.00 68.98 205 ALA O N 1
ATOM 1541 C CA . ALA A 1 213 ? 8.216 6.202 17.987 1.00 70.57 205 ALA O CA 1
ATOM 1542 C C . ALA A 1 213 ? 8.810 4.931 18.585 1.00 72.39 205 ALA O C 1
ATOM 1543 O O . ALA A 1 213 ? 9.660 4.293 17.963 1.00 73.68 205 ALA O O 1
ATOM 1545 N N . LEU A 1 214 ? 8.377 4.574 19.788 1.00 72.29 206 LEU O N 1
ATOM 1546 C CA . LEU A 1 214 ? 9.039 3.522 20.554 1.00 71.57 206 LEU O CA 1
ATOM 1547 C C . LEU A 1 214 ? 8.676 2.132 20.047 1.00 70.20 206 LEU O C 1
ATOM 1548 O O . LEU A 1 214 ? 9.463 1.190 20.154 1.00 70.20 206 LEU O O 1
ATOM 1553 N N . SER A 1 215 ? 7.495 2.010 19.459 1.00 67.91 207 SER O N 1
ATOM 1554 C CA . SER A 1 215 ? 6.928 0.710 19.207 1.00 66.46 207 SER O CA 1
ATOM 1555 C C . SER A 1 215 ? 6.637 0.411 17.739 1.00 65.25 207 SER O C 1
ATOM 1556 O O . SER A 1 215 ? 6.217 -0.697 17.429 1.00 66.01 207 SER O O 1
ATOM 1559 N N . ASN A 1 216 ? 6.864 1.378 16.845 1.00 65.04 208 ASN O N 1
ATOM 1560 C CA . ASN A 1 216 ? 6.451 1.260 15.445 1.00 63.08 208 ASN O CA 1
ATOM 1561 C C . ASN A 1 216 ? 7.574 1.255 14.420 1.00 60.62 208 ASN O C 1
ATOM 1562 O O . ASN A 1 216 ? 8.582 1.921 14.593 1.00 57.19 208 ASN O O 1
ATOM 1567 N N . ILE A 1 217 ? 7.359 0.506 13.338 1.00 63.64 209 ILE O N 1
ATOM 1568 C CA . ILE A 1 217 ? 8.003 0.761 12.037 1.00 64.39 209 ILE O CA 1
ATOM 1569 C C . ILE A 1 217 ? 7.106 1.746 11.274 1.00 62.53 209 ILE O C 1
ATOM 1570 O O . ILE A 1 217 ? 5.949 1.429 10.989 1.00 60.95 209 ILE O O 1
ATOM 1575 N N . ILE A 1 218 ? 7.652 2.927 10.960 1.00 62.51 210 ILE O N 1
ATOM 1576 C CA . ILE A 1 218 ? 6.899 4.054 10.396 1.00 63.43 210 ILE O CA 1
ATOM 1577 C C . ILE A 1 218 ? 7.366 4.411 8.985 1.00 62.38 210 ILE O C 1
ATOM 1578 O O . ILE A 1 218 ? 8.460 4.948 8.820 1.00 62.97 210 ILE O O 1
ATOM 1583 N N . PRO A 1 219 ? 6.538 4.138 7.960 1.00 64.68 211 PRO O N 1
ATOM 1584 C CA . PRO A 1 219 ? 6.880 4.632 6.626 1.00 64.63 211 PRO O CA 1
ATOM 1585 C C . PRO A 1 219 ? 7.033 6.153 6.568 1.00 65.10 211 PRO O C 1
ATOM 1586 O O . PRO A 1 219 ? 6.347 6.879 7.282 1.00 65.08 211 PRO O O 1
ATOM 1590 N N . ALA A 1 220 ? 7.960 6.609 5.730 1.00 67.16 212 ALA O N 1
ATOM 1591 C CA . ALA A 1 220 ? 8.268 8.029 5.589 1.00 67.02 212 ALA O CA 1
ATOM 1592 C C . ALA A 1 220 ? 8.716 8.300 4.164 1.00 67.78 212 ALA O C 1
ATOM 1593 O O . ALA A 1 220 ? 9.477 7.523 3.589 1.00 68.55 212 ALA O O 1
ATOM 1595 N N . SER A 1 221 ? 8.229 9.398 3.598 1.00 70.78 213 SER O N 1
ATOM 1596 C CA . SER A 1 221 ? 8.707 9.882 2.314 1.00 72.33 213 SER O CA 1
ATOM 1597 C C . SER A 1 221 ? 10.082 10.519 2.501 1.00 72.54 213 SER O C 1
ATOM 1598 O O . SER A 1 221 ? 10.356 11.121 3.530 1.00 71.19 213 SER O O 1
ATOM 1601 N N . THR A 1 222 ? 10.938 10.362 1.498 1.00 74.62 214 THR O N 1
ATOM 1602 C CA . THR A 1 222 ? 12.262 10.976 1.474 1.00 74.69 214 THR O CA 1
ATOM 1603 C C . THR A 1 222 ? 12.573 11.406 0.039 1.00 75.07 214 THR O C 1
ATOM 1604 O O . THR A 1 222 ? 12.291 10.666 -0.906 1.00 75.57 214 THR O O 1
ATOM 1608 N N . GLY A 1 223 ? 13.128 12.607 -0.119 1.00 74.39 215 GLY O N 1
ATOM 1609 C CA . GLY A 1 223 ? 13.607 13.082 -1.421 1.00 73.22 215 GLY O CA 1
ATOM 1610 C C . GLY A 1 223 ? 15.097 12.857 -1.626 1.00 72.60 215 GLY O C 1
ATOM 1611 O O . GLY A 1 223 ? 15.644 13.217 -2.663 1.00 71.15 215 GLY O O 1
ATOM 1612 N N . ALA A 1 224 ? 15.748 12.252 -0.635 1.00 73.05 216 ALA O N 1
ATOM 1613 C CA . ALA A 1 224 ? 17.199 12.057 -0.637 1.00 73.44 216 ALA O CA 1
ATOM 1614 C C . ALA A 1 224 ? 17.753 11.377 -1.901 1.00 73.10 216 ALA O C 1
ATOM 1615 O O . ALA A 1 224 ? 18.860 11.698 -2.340 1.00 72.86 216 ALA O O 1
ATOM 1617 N N . ALA A 1 225 ? 16.990 10.448 -2.475 1.00 71.82 217 ALA O N 1
ATOM 1618 C CA . ALA A 1 225 ? 17.412 9.735 -3.689 1.00 73.02 217 ALA O CA 1
ATOM 1619 C C . ALA A 1 225 ? 17.199 10.578 -4.959 1.00 72.66 217 ALA O C 1
ATOM 1620 O O . ALA A 1 225 ? 17.961 10.478 -5.919 1.00 71.63 217 ALA O O 1
ATOM 1622 N N . LYS A 1 226 ? 16.163 11.409 -4.954 1.00 72.54 218 LYS O N 1
ATOM 1623 C CA . LYS A 1 226 ? 15.964 12.389 -6.013 1.00 72.59 218 LYS O CA 1
ATOM 1624 C C . LYS A 1 226 ? 17.062 13.466 -5.935 1.00 70.93 218 LYS O C 1
ATOM 1625 O O . LYS A 1 226 ? 17.506 13.982 -6.961 1.00 68.74 218 LYS O O 1
ATOM 1631 N N . ALA A 1 227 ? 17.500 13.780 -4.713 1.00 69.30 219 ALA O N 1
ATOM 1632 C CA . ALA A 1 227 ? 18.532 14.795 -4.471 1.00 70.50 219 ALA O CA 1
ATOM 1633 C C . ALA A 1 227 ? 19.893 14.405 -5.040 1.00 70.67 219 ALA O C 1
ATOM 1634 O O . ALA A 1 227 ? 20.683 15.279 -5.409 1.00 69.73 219 ALA O O 1
ATOM 1636 N N . VAL A 1 228 ? 20.169 13.103 -5.099 1.00 70.54 220 VAL O N 1
ATOM 1637 C CA . VAL A 1 228 ? 21.408 12.602 -5.700 1.00 71.55 220 VAL O CA 1
ATOM 1638 C C . VAL A 1 228 ? 21.512 13.058 -7.167 1.00 71.52 220 VAL O C 1
ATOM 1639 O O . VAL A 1 228 ? 22.609 13.310 -7.675 1.00 69.97 220 VAL O O 1
ATOM 1643 N N . GLY A 1 229 ? 20.362 13.189 -7.826 1.00 72.35 221 GLY O N 1
ATOM 1644 C CA . GLY A 1 229 ? 20.291 13.749 -9.177 1.00 72.63 221 GLY O CA 1
ATOM 1645 C C . GLY A 1 229 ? 20.701 15.209 -9.310 1.00 72.27 221 GLY O C 1
ATOM 1646 O O . GLY A 1 229 ? 21.035 15.657 -10.405 1.00 73.17 221 GLY O O 1
ATOM 1647 N N . LYS A 1 230 ? 20.669 15.956 -8.207 1.00 72.05 222 LYS O N 1
ATOM 1648 C CA . LYS A 1 230 ? 21.102 17.359 -8.210 1.00 71.83 222 LYS O CA 1
ATOM 1649 C C . LYS A 1 230 ? 22.621 17.493 -8.065 1.00 71.23 222 LYS O C 1
ATOM 1650 O O . LYS A 1 230 ? 23.228 18.331 -8.725 1.00 71.50 222 LYS O O 1
ATOM 1656 N N . VAL A 1 231 ? 23.226 16.676 -7.203 1.00 70.40 223 VAL O N 1
ATOM 1657 C CA . VAL A 1 231 ? 24.687 16.685 -7.021 1.00 69.61 223 VAL O CA 1
ATOM 1658 C C . VAL A 1 231 ? 25.414 15.817 -8.056 1.00 67.94 223 VAL O C 1
ATOM 1659 O O . VAL A 1 231 ? 26.599 16.016 -8.305 1.00 66.72 223 VAL O O 1
ATOM 1663 N N . LEU A 1 232 ? 24.704 14.850 -8.630 1.00 67.16 224 LEU O N 1
ATOM 1664 C CA . LEU A 1 232 ? 25.201 14.063 -9.754 1.00 67.27 224 LEU O CA 1
ATOM 1665 C C . LEU A 1 232 ? 24.162 14.114 -10.867 1.00 67.36 224 LEU O C 1
ATOM 1666 O O . LEU A 1 232 ? 23.317 13.220 -10.962 1.00 68.44 224 LEU O O 1
ATOM 1671 N N . PRO A 1 233 ? 24.214 15.172 -11.702 1.00 65.82 225 PRO O N 1
ATOM 1672 C CA . PRO A 1 233 ? 23.225 15.412 -12.747 1.00 65.83 225 PRO O CA 1
ATOM 1673 C C . PRO A 1 233 ? 23.019 14.235 -13.697 1.00 65.19 225 PRO O C 1
ATOM 1674 O O . PRO A 1 233 ? 21.897 14.001 -14.140 1.00 61.82 225 PRO O O 1
ATOM 1678 N N . GLU A 1 234 ? 24.092 13.506 -13.998 1.00 65.44 226 GLU O N 1
ATOM 1679 C CA . GLU A 1 234 ? 24.007 12.274 -14.792 1.00 66.34 226 GLU O CA 1
ATOM 1680 C C . GLU A 1 234 ? 22.946 11.292 -14.270 1.00 65.61 226 GLU O C 1
ATOM 1681 O O . GLU A 1 234 ? 22.324 10.577 -15.053 1.00 66.44 226 GLU O O 1
ATOM 1687 N N . LEU A 1 235 ? 22.736 11.275 -12.955 1.00 65.17 227 LEU O N 1
ATOM 1688 C CA . LEU A 1 235 ? 21.728 10.410 -12.331 1.00 64.66 227 LEU O CA 1
ATOM 1689 C C . LEU A 1 235 ? 20.364 11.084 -12.144 1.00 64.14 227 LEU O C 1
ATOM 1690 O O . LEU A 1 235 ? 19.468 10.506 -11.533 1.00 62.28 227 LEU O O 1
ATOM 1695 N N . ASN A 1 236 ? 20.206 12.295 -12.676 1.00 64.77 228 ASN O N 1
ATOM 1696 C CA . ASN A 1 236 ? 18.920 12.986 -12.655 1.00 64.67 228 ASN O CA 1
ATOM 1697 C C . ASN A 1 236 ? 17.825 12.130 -13.291 1.00 64.28 228 ASN O C 1
ATOM 1698 O O . ASN A 1 236 ? 17.977 11.665 -14.421 1.00 61.85 228 ASN O O 1
ATOM 1703 N N . GLY A 1 237 ? 16.738 11.918 -12.551 1.00 64.67 229 GLY O N 1
ATOM 1704 C CA . GLY A 1 237 ? 15.593 11.138 -13.028 1.00 65.55 229 GLY O CA 1
ATOM 1705 C C . GLY A 1 237 ? 15.728 9.631 -12.867 1.00 65.86 229 GLY O C 1
ATOM 1706 O O . GLY A 1 237 ? 14.813 8.887 -13.229 1.00 64.26 229 GLY O O 1
ATOM 1707 N N . LYS A 1 238 ? 16.851 9.180 -12.304 1.00 66.73 230 LYS O N 1
ATOM 1708 C CA . LYS A 1 238 ? 17.197 7.748 -12.276 1.00 67.73 230 LYS O CA 1
ATOM 1709 C C . LYS A 1 238 ? 17.129 7.078 -10.896 1.00 67.30 230 LYS O C 1
ATOM 1710 O O . LYS A 1 238 ? 17.208 5.851 -10.807 1.00 66.14 230 LYS O O 1
ATOM 1716 N N . LEU A 1 239 ? 16.973 7.875 -9.838 1.00 68.37 231 LEU O N 1
ATOM 1717 C CA . LEU A 1 239 ? 16.904 7.361 -8.466 1.00 69.07 231 LEU O CA 1
ATOM 1718 C C . LEU A 1 239 ? 15.774 8.003 -7.672 1.00 70.04 231 LEU O C 1
ATOM 1719 O O . LEU A 1 239 ? 15.570 9.214 -7.738 1.00 71.13 231 LEU O O 1
ATOM 1724 N N . THR A 1 240 ? 15.042 7.189 -6.920 1.00 70.56 232 THR O N 1
ATOM 1725 C CA . THR A 1 240 ? 14.137 7.702 -5.891 1.00 70.36 232 THR O CA 1
ATOM 1726 C C . THR A 1 240 ? 14.027 6.671 -4.768 1.00 70.55 232 THR O C 1
ATOM 1727 O O . THR A 1 240 ? 14.742 5.672 -4.776 1.00 68.92 232 THR O O 1
ATOM 1731 N N . GLY A 1 241 ? 13.169 6.919 -3.785 1.00 71.31 233 GLY O N 1
ATOM 1732 C CA . GLY A 1 241 ? 13.059 5.999 -2.657 1.00 70.49 233 GLY O CA 1
ATOM 1733 C C . GLY A 1 241 ? 12.134 6.404 -1.522 1.00 69.85 233 GLY O C 1
ATOM 1734 O O . GLY A 1 241 ? 11.459 7.439 -1.578 1.00 68.25 233 GLY O O 1
ATOM 1735 N N . VAL A 1 242 ? 12.130 5.560 -0.489 1.00 68.99 234 VAL O N 1
ATOM 1736 C CA . VAL A 1 242 ? 11.297 5.725 0.704 1.00 67.52 234 VAL O CA 1
ATOM 1737 C C . VAL A 1 242 ? 12.125 5.445 1.955 1.00 66.24 234 VAL O C 1
ATOM 1738 O O . VAL A 1 242 ? 13.255 4.989 1.861 1.00 65.42 234 VAL O O 1
ATOM 1742 N N . ALA A 1 243 ? 11.547 5.712 3.122 1.00 66.83 235 ALA O N 1
ATOM 1743 C CA . ALA A 1 243 ? 12.202 5.439 4.403 1.00 66.23 235 ALA O CA 1
ATOM 1744 C C . ALA A 1 243 ? 11.247 4.780 5.397 1.00 66.40 235 ALA O C 1
ATOM 1745 O O . ALA A 1 243 ? 10.015 4.898 5.290 1.00 63.89 235 ALA O O 1
ATOM 1747 N N . PHE A 1 244 ? 11.840 4.068 6.354 1.00 66.51 236 PHE O N 1
ATOM 1748 C CA . PHE A 1 244 ? 11.113 3.495 7.479 1.00 65.89 236 PHE O CA 1
ATOM 1749 C C . PHE A 1 244 ? 11.811 3.929 8.736 1.00 65.47 236 PHE O C 1
ATOM 1750 O O . PHE A 1 244 ? 12.968 3.590 8.923 1.00 64.59 236 PHE O O 1
ATOM 1758 N N . ARG A 1 245 ? 11.113 4.679 9.587 1.00 65.78 237 ARG O N 1
ATOM 1759 C CA . ARG A 1 245 ? 11.657 5.099 10.875 1.00 65.37 237 ARG O CA 1
ATOM 1760 C C . ARG A 1 245 ? 11.544 3.938 11.856 1.00 64.79 237 ARG O C 1
ATOM 1761 O O . ARG A 1 245 ? 10.556 3.201 11.845 1.00 65.78 237 ARG O O 1
ATOM 1769 N N . VAL A 1 246 ? 12.562 3.773 12.698 1.00 64.87 238 VAL O N 1
ATOM 1770 C CA . VAL A 1 246 ? 12.596 2.669 13.649 1.00 64.56 238 VAL O CA 1
ATOM 1771 C C . VAL A 1 246 ? 13.125 3.139 14.993 1.00 63.61 238 VAL O C 1
ATOM 1772 O O . VAL A 1 246 ? 13.846 4.132 15.053 1.00 64.66 238 VAL O O 1
ATOM 1776 N N . PRO A 1 247 ? 12.748 2.442 16.083 1.00 65.69 239 PRO O N 1
ATOM 1777 C CA . PRO A 1 247 ? 13.180 2.901 17.407 1.00 67.04 239 PRO O CA 1
ATOM 1778 C C . PRO A 1 247 ? 14.655 2.601 17.651 1.00 67.87 239 PRO O C 1
ATOM 1779 O O . PRO A 1 247 ? 14.986 1.604 18.266 1.00 70.19 239 PRO O O 1
ATOM 1783 N N . ILE A 1 248 ? 15.512 3.476 17.122 1.00 69.78 240 ILE O N 1
ATOM 1784 C CA . ILE A 1 248 ? 16.963 3.382 17.219 1.00 68.96 240 ILE O CA 1
ATOM 1785 C C . ILE A 1 248 ? 17.457 4.790 17.496 1.00 69.84 240 ILE O C 1
ATOM 1786 O O . ILE A 1 248 ? 16.995 5.742 16.864 1.00 68.82 240 ILE O O 1
ATOM 1791 N N . GLY A 1 249 ? 18.390 4.927 18.433 1.00 70.53 241 GLY O N 1
ATOM 1792 C CA . GLY A 1 249 ? 18.925 6.241 18.802 1.00 71.12 241 GLY O CA 1
ATOM 1793 C C . GLY A 1 249 ? 19.633 6.940 17.653 1.00 71.82 241 GLY O C 1
ATOM 1794 O O . GLY A 1 249 ? 19.238 8.036 17.234 1.00 71.71 241 GLY O O 1
ATOM 1795 N N . THR A 1 250 ? 20.692 6.312 17.152 1.00 70.99 242 THR O N 1
ATOM 1796 C CA . THR A 1 250 ? 21.307 6.750 15.910 1.00 68.60 242 THR O CA 1
ATOM 1797 C C . THR A 1 250 ? 21.810 5.563 15.089 1.00 69.17 242 THR O C 1
ATOM 1798 O O . THR A 1 250 ? 21.833 4.406 15.554 1.00 67.42 242 THR O O 1
ATOM 1802 N N . VAL A 1 251 ? 22.203 5.911 13.866 1.00 66.22 243 VAL O N 1
ATOM 1803 C CA . VAL A 1 251 ? 22.651 5.025 12.799 1.00 63.29 243 VAL O CA 1
ATOM 1804 C C . VAL A 1 251 ? 21.483 4.547 11.955 1.00 63.59 243 VAL O C 1
ATOM 1805 O O . VAL A 1 251 ? 20.513 3.956 12.452 1.00 62.33 243 VAL O O 1
ATOM 1809 N N . SER A 1 252 ? 21.597 4.827 10.660 1.00 62.37 244 SER O N 1
ATOM 1810 C CA . SER A 1 252 ? 20.619 4.415 9.672 1.00 60.90 244 SER O CA 1
ATOM 1811 C C . SER A 1 252 ? 21.306 3.595 8.587 1.00 59.43 244 SER O C 1
ATOM 1812 O O . SER A 1 252 ? 22.535 3.465 8.574 1.00 58.22 244 SER O O 1
ATOM 1815 N N . VAL A 1 253 ? 20.519 3.022 7.688 1.00 59.49 245 VAL O N 1
ATOM 1816 C CA . VAL A 1 253 ? 21.084 2.158 6.654 1.00 61.26 245 VAL O CA 1
ATOM 1817 C C . VAL A 1 253 ? 20.335 2.310 5.336 1.00 61.57 245 VAL O C 1
ATOM 1818 O O . VAL A 1 253 ? 19.117 2.350 5.324 1.00 64.52 245 VAL O O 1
ATOM 1822 N N . VAL A 1 254 ? 21.078 2.417 4.236 1.00 62.59 246 VAL O N 1
ATOM 1823 C CA . VAL A 1 254 ? 20.503 2.528 2.899 1.00 62.08 246 VAL O CA 1
ATOM 1824 C C . VAL A 1 254 ? 20.576 1.170 2.204 1.00 62.03 246 VAL O C 1
ATOM 1825 O O . VAL A 1 254 ? 21.609 0.517 2.242 1.00 59.73 246 VAL O O 1
ATOM 1829 N N . ASP A 1 255 ? 19.469 0.757 1.580 1.00 62.85 247 ASP O N 1
ATOM 1830 C CA . ASP A 1 255 ? 19.438 -0.411 0.688 1.00 64.01 247 ASP O CA 1
ATOM 1831 C C . ASP A 1 255 ? 19.132 0.071 -0.726 1.00 63.27 247 ASP O C 1
ATOM 1832 O O . ASP A 1 255 ? 17.996 0.446 -1.034 1.00 63.16 247 ASP O O 1
ATOM 1837 N N . LEU A 1 256 ? 20.154 0.077 -1.572 1.00 62.11 248 LEU O N 1
ATOM 1838 C CA . LEU A 1 256 ? 20.018 0.521 -2.942 1.00 63.34 248 LEU O CA 1
ATOM 1839 C C . LEU A 1 256 ? 19.864 -0.676 -3.884 1.00 62.80 248 LEU O C 1
ATOM 1840 O O . LEU A 1 256 ? 20.797 -1.453 -4.064 1.00 62.70 248 LEU O O 1
ATOM 1845 N N . VAL A 1 257 ? 18.674 -0.811 -4.465 1.00 63.79 249 VAL O N 1
ATOM 1846 C CA . VAL A 1 257 ? 18.411 -1.799 -5.511 1.00 64.39 249 VAL O CA 1
ATOM 1847 C C . VAL A 1 257 ? 18.542 -1.095 -6.856 1.00 64.78 249 VAL O C 1
ATOM 1848 O O . VAL A 1 257 ? 17.696 -0.286 -7.214 1.00 66.37 249 VAL O O 1
ATOM 1852 N N . CYS A 1 258 ? 19.610 -1.401 -7.590 1.00 65.36 250 CYS O N 1
ATOM 1853 C CA . CYS A 1 258 ? 19.896 -0.726 -8.850 1.00 65.06 250 CYS O CA 1
ATOM 1854 C C . CYS A 1 258 ? 20.108 -1.698 -10.001 1.00 64.29 250 CYS O C 1
ATOM 1855 O O . CYS A 1 258 ? 20.533 -2.841 -9.816 1.00 62.89 250 CYS O O 1
ATOM 1858 N N . ARG A 1 259 ? 19.790 -1.212 -11.194 1.00 65.22 251 ARG O N 1
ATOM 1859 C CA . ARG A 1 259 ? 19.968 -1.952 -12.427 1.00 65.33 251 ARG O CA 1
ATOM 1860 C C . ARG A 1 259 ? 21.127 -1.296 -13.163 1.00 65.16 251 ARG O C 1
ATOM 1861 O O . ARG A 1 259 ? 21.124 -0.082 -13.360 1.00 65.80 251 ARG O O 1
ATOM 1869 N N . LEU A 1 260 ? 22.121 -2.093 -13.549 1.00 65.59 252 LEU O N 1
ATOM 1870 C CA . LEU A 1 260 ? 23.341 -1.579 -14.189 1.00 65.67 252 LEU O CA 1
ATOM 1871 C C . LEU A 1 260 ? 23.402 -1.914 -15.682 1.00 65.27 252 LEU O C 1
ATOM 1872 O O . LEU A 1 260 ? 22.867 -2.934 -16.112 1.00 65.12 252 LEU O O 1
ATOM 1877 N N . GLN A 1 261 ? 24.068 -1.064 -16.467 1.00 64.46 253 GLN O N 1
ATOM 1878 C CA . GLN A 1 261 ? 24.206 -1.313 -17.910 1.00 64.22 253 GLN O CA 1
ATOM 1879 C C . GLN A 1 261 ? 25.319 -2.321 -18.210 1.00 62.75 253 GLN O C 1
ATOM 1880 O O . GLN A 1 261 ? 25.124 -3.237 -19.014 1.00 61.82 253 GLN O O 1
ATOM 1886 N N . LYS A 1 262 ? 26.473 -2.152 -17.563 1.00 62.04 254 LYS O N 1
ATOM 1887 C CA . LYS A 1 262 ? 27.596 -3.079 -17.719 1.00 62.37 254 LYS O CA 1
ATOM 1888 C C . LYS A 1 262 ? 27.471 -4.203 -16.690 1.00 61.71 254 LYS O C 1
ATOM 1889 O O . LYS A 1 262 ? 27.323 -3.930 -15.503 1.00 61.47 254 LYS O O 1
ATOM 1895 N N . PRO A 1 263 ? 27.522 -5.472 -17.140 1.00 62.19 255 PRO O N 1
ATOM 1896 C CA . PRO A 1 263 ? 27.366 -6.598 -16.220 1.00 62.22 255 PRO O CA 1
ATOM 1897 C C . PRO A 1 263 ? 28.553 -6.756 -15.273 1.00 62.35 255 PRO O C 1
ATOM 1898 O O . PRO A 1 263 ? 29.675 -6.382 -15.613 1.00 62.91 255 PRO O O 1
ATOM 1902 N N . ALA A 1 264 ? 28.299 -7.298 -14.089 1.00 62.34 256 ALA O N 1
ATOM 1903 C CA . ALA A 1 264 ? 29.360 -7.526 -13.114 1.00 62.20 256 ALA O CA 1
ATOM 1904 C C . ALA A 1 264 ? 28.967 -8.590 -12.103 1.00 62.16 256 ALA O C 1
ATOM 1905 O O . ALA A 1 264 ? 27.787 -8.918 -11.943 1.00 63.47 256 ALA O O 1
ATOM 1907 N N . LYS A 1 265 ? 29.976 -9.136 -11.439 1.00 60.63 257 LYS O N 1
ATOM 1908 C CA . LYS A 1 265 ? 29.769 -10.015 -10.310 1.00 59.97 257 LYS O CA 1
ATOM 1909 C C . LYS A 1 265 ? 29.788 -9.148 -9.056 1.00 58.78 257 LYS O C 1
ATOM 1910 O O . LYS A 1 265 ? 30.421 -8.093 -9.035 1.00 58.04 257 LYS O O 1
ATOM 1916 N N . TYR A 1 266 ? 29.092 -9.599 -8.017 1.00 58.50 258 TYR O N 1
ATOM 1917 C CA . TYR A 1 266 ? 28.994 -8.852 -6.765 1.00 59.68 258 TYR O CA 1
ATOM 1918 C C . TYR A 1 266 ? 30.375 -8.521 -6.195 1.00 59.72 258 TYR O C 1
ATOM 1919 O O . TYR A 1 266 ? 30.592 -7.428 -5.672 1.00 58.65 258 TYR O O 1
ATOM 1928 N N . GLU A 1 267 ? 31.298 -9.473 -6.308 1.00 60.89 259 GLU O N 1
ATOM 1929 C CA . GLU A 1 267 ? 32.678 -9.282 -5.871 1.00 61.73 259 GLU O CA 1
ATOM 1930 C C . GLU A 1 267 ? 33.382 -8.136 -6.611 1.00 61.87 259 GLU O C 1
ATOM 1931 O O . GLU A 1 267 ? 34.174 -7.405 -6.010 1.00 61.53 259 GLU O O 1
ATOM 1937 N N . GLU A 1 268 ? 33.095 -7.979 -7.903 1.00 62.07 260 GLU O N 1
ATOM 1938 C CA . GLU A 1 268 ? 33.696 -6.897 -8.695 1.00 63.72 260 GLU O CA 1
ATOM 1939 C C . GLU A 1 268 ? 33.162 -5.536 -8.262 1.00 62.68 260 GLU O C 1
ATOM 1940 O O . GLU A 1 268 ? 33.902 -4.555 -8.214 1.00 61.72 260 GLU O O 1
ATOM 1946 N N . VAL A 1 269 ? 31.871 -5.489 -7.950 1.00 62.91 261 VAL O N 1
ATOM 1947 C CA . VAL A 1 269 ? 31.233 -4.268 -7.479 1.00 62.39 261 VAL O CA 1
ATOM 1948 C C . VAL A 1 269 ? 31.794 -3.883 -6.108 1.00 62.61 261 VAL O C 1
ATOM 1949 O O . VAL A 1 269 ? 32.086 -2.712 -5.858 1.00 63.54 261 VAL O O 1
ATOM 1953 N N . ALA A 1 270 ? 31.934 -4.879 -5.234 1.00 62.48 262 ALA O N 1
ATOM 1954 C CA . ALA A 1 270 ? 32.495 -4.702 -3.896 1.00 61.74 262 ALA O CA 1
ATOM 1955 C C . ALA A 1 270 ? 33.912 -4.135 -3.939 1.00 61.25 262 ALA O C 1
ATOM 1956 O O . ALA A 1 270 ? 34.234 -3.191 -3.228 1.00 62.31 262 ALA O O 1
ATOM 1958 N N . LEU A 1 271 ? 34.752 -4.736 -4.774 1.00 62.44 263 LEU O N 1
ATOM 1959 C CA . LEU A 1 271 ? 36.140 -4.314 -4.938 1.00 62.52 263 LEU O CA 1
ATOM 1960 C C . LEU A 1 271 ? 36.244 -2.868 -5.424 1.00 62.86 263 LEU O C 1
ATOM 1961 O O . LEU A 1 271 ? 37.073 -2.100 -4.930 1.00 63.12 263 LEU O O 1
ATOM 1966 N N . GLU A 1 272 ? 35.408 -2.509 -6.396 1.00 62.17 264 GLU O N 1
ATOM 1967 C CA . GLU A 1 272 ? 35.373 -1.145 -6.920 1.00 61.98 264 GLU O CA 1
ATOM 1968 C C . GLU A 1 272 ? 35.089 -0.145 -5.795 1.00 61.21 264 GLU O C 1
ATOM 1969 O O . GLU A 1 272 ? 35.763 0.878 -5.693 1.00 59.37 264 GLU O O 1
ATOM 1975 N N . ILE A 1 273 ? 34.107 -0.461 -4.946 1.00 61.50 265 ILE O N 1
ATOM 1976 C CA . ILE A 1 273 ? 33.810 0.341 -3.752 1.00 61.33 265 ILE O CA 1
ATOM 1977 C C . ILE A 1 273 ? 34.971 0.344 -2.753 1.00 61.02 265 ILE O C 1
ATOM 1978 O O . ILE A 1 273 ? 35.226 1.361 -2.107 1.00 60.98 265 ILE O O 1
ATOM 1983 N N . LYS A 1 274 ? 35.659 -0.787 -2.613 1.00 60.06 266 LYS O N 1
ATOM 1984 C CA . LYS A 1 274 ? 36.784 -0.860 -1.694 1.00 61.27 266 LYS O CA 1
ATOM 1985 C C . LYS A 1 274 ? 37.888 0.092 -2.131 1.00 60.88 266 LYS O C 1
ATOM 1986 O O . LYS A 1 274 ? 38.460 0.789 -1.300 1.00 61.07 266 LYS O O 1
ATOM 1992 N N . LYS A 1 275 ? 38.182 0.134 -3.430 1.00 61.60 267 LYS O N 1
ATOM 1993 C CA . LYS A 1 275 ? 39.293 0.956 -3.915 1.00 61.90 267 LYS O CA 1
ATOM 1994 C C . LYS A 1 275 ? 38.954 2.450 -3.866 1.00 60.91 267 LYS O C 1
ATOM 1995 O O . LYS A 1 275 ? 39.822 3.275 -3.583 1.00 60.65 267 LYS O O 1
ATOM 2001 N N . ALA A 1 276 ? 37.690 2.790 -4.107 1.00 60.80 268 ALA O N 1
ATOM 2002 C CA . ALA A 1 276 ? 37.230 4.166 -3.928 1.00 60.95 268 ALA O CA 1
ATOM 2003 C C . ALA A 1 276 ? 37.360 4.580 -2.465 1.00 61.00 268 ALA O C 1
ATOM 2004 O O . ALA A 1 276 ? 37.860 5.663 -2.154 1.00 60.53 268 ALA O O 1
ATOM 2006 N N . ALA A 1 277 ? 36.923 3.693 -1.575 1.00 62.78 269 ALA O N 1
ATOM 2007 C CA . ALA A 1 277 ? 36.923 3.953 -0.137 1.00 63.00 269 ALA O CA 1
ATOM 2008 C C . ALA A 1 277 ? 38.331 4.150 0.405 1.00 64.01 269 ALA O C 1
ATOM 2009 O O . ALA A 1 277 ? 38.540 4.922 1.334 1.00 65.82 269 ALA O O 1
ATOM 2011 N N . GLU A 1 278 ? 39.294 3.446 -0.172 1.00 64.03 270 GLU O N 1
ATOM 2012 C CA . GLU A 1 278 ? 40.675 3.521 0.290 1.00 65.35 270 GLU O CA 1
ATOM 2013 C C . GLU A 1 278 ? 41.488 4.527 -0.514 1.00 65.17 270 GLU O C 1
ATOM 2014 O O . GLU A 1 278 ? 42.603 4.878 -0.124 1.00 64.50 270 GLU O O 1
ATOM 2020 N N . GLY A 1 279 ? 40.916 4.985 -1.629 1.00 64.82 271 GLY O N 1
ATOM 2021 C CA . GLY A 1 279 ? 41.541 5.977 -2.489 1.00 63.65 271 GLY O CA 1
ATOM 2022 C C . GLY A 1 279 ? 40.812 7.307 -2.400 1.00 63.25 271 GLY O C 1
ATOM 2023 O O . GLY A 1 279 ? 40.736 7.890 -1.322 1.00 65.16 271 GLY O O 1
ATOM 2024 N N . PRO A 1 280 ? 40.251 7.787 -3.526 1.00 62.04 272 PRO O N 1
ATOM 2025 C CA . PRO A 1 280 ? 39.755 9.174 -3.621 1.00 61.84 272 PRO O CA 1
ATOM 2026 C C . PRO A 1 280 ? 38.646 9.567 -2.639 1.00 61.96 272 PRO O C 1
ATOM 2027 O O . PRO A 1 280 ? 38.534 10.747 -2.292 1.00 61.33 272 PRO O O 1
ATOM 2031 N N . LEU A 1 281 ? 37.843 8.597 -2.199 1.00 61.43 273 LEU O N 1
ATOM 2032 C CA . LEU A 1 281 ? 36.723 8.871 -1.302 1.00 60.19 273 LEU O CA 1
ATOM 2033 C C . LEU A 1 281 ? 37.001 8.493 0.159 1.00 59.69 273 LEU O C 1
ATOM 2034 O O . LEU A 1 281 ? 36.077 8.403 0.969 1.00 59.60 273 LEU O O 1
ATOM 2039 N N . LYS A 1 282 ? 38.270 8.289 0.501 1.00 60.88 274 LYS O N 1
ATOM 2040 C CA . LYS A 1 282 ? 38.656 8.016 1.888 1.00 60.78 274 LYS O CA 1
ATOM 2041 C C . LYS A 1 282 ? 38.168 9.158 2.787 1.00 60.43 274 LYS O C 1
ATOM 2042 O O . LYS A 1 282 ? 38.311 10.326 2.434 1.00 60.73 274 LYS O O 1
ATOM 2048 N N . GLY A 1 283 ? 37.556 8.814 3.921 1.00 61.50 275 GLY O N 1
ATOM 2049 C CA . GLY A 1 283 ? 36.948 9.810 4.820 1.00 60.82 275 GLY O CA 1
ATOM 2050 C C . GLY A 1 283 ? 35.469 10.064 4.571 1.00 61.31 275 GLY O C 1
ATOM 2051 O O . GLY A 1 283 ? 34.730 10.488 5.472 1.00 59.08 275 GLY O O 1
ATOM 2052 N N . ILE A 1 284 ? 35.034 9.810 3.340 1.00 61.90 276 ILE O N 1
ATOM 2053 C CA . ILE A 1 284 ? 33.637 9.970 2.949 1.00 61.69 276 ILE O CA 1
ATOM 2054 C C . ILE A 1 284 ? 32.987 8.587 2.871 1.00 60.13 276 ILE O C 1
ATOM 2055 O O . ILE A 1 284 ? 32.046 8.292 3.607 1.00 57.91 276 ILE O O 1
ATOM 2060 N N . LEU A 1 285 ? 33.513 7.744 1.983 1.00 61.35 277 LEU O N 1
ATOM 2061 C CA . LEU A 1 285 ? 33.020 6.387 1.794 1.00 62.02 277 LEU O CA 1
ATOM 2062 C C . LEU A 1 285 ? 33.927 5.378 2.486 1.00 62.30 277 LEU O C 1
ATOM 2063 O O . LEU A 1 285 ? 35.154 5.399 2.298 1.00 63.90 277 LEU O O 1
ATOM 2068 N N . GLY A 1 286 ? 33.312 4.486 3.261 1.00 61.43 278 GLY O N 1
ATOM 2069 C CA . GLY A 1 286 ? 34.018 3.381 3.919 1.00 60.48 278 GLY O CA 1
ATOM 2070 C C . GLY A 1 286 ? 33.571 2.023 3.402 1.00 59.31 278 GLY O C 1
ATOM 2071 O O . GLY A 1 286 ? 32.566 1.902 2.687 1.00 58.17 278 GLY O O 1
ATOM 2072 N N . TYR A 1 287 ? 34.329 1.004 3.781 1.00 59.16 279 TYR O N 1
ATOM 2073 C CA . TYR A 1 287 ? 34.120 -0.370 3.335 1.00 59.16 279 TYR O CA 1
ATOM 2074 C C . TYR A 1 287 ? 34.360 -1.312 4.512 1.00 59.83 279 TYR O C 1
ATOM 2075 O O . TYR A 1 287 ? 35.314 -1.125 5.276 1.00 57.14 279 TYR O O 1
ATOM 2084 N N . THR A 1 288 ? 33.482 -2.305 4.667 1.00 60.24 280 THR O N 1
ATOM 2085 C CA . THR A 1 288 ? 33.686 -3.379 5.635 1.00 59.06 280 THR O CA 1
ATOM 2086 C C . THR A 1 288 ? 33.180 -4.720 5.099 1.00 59.96 280 THR O C 1
ATOM 2087 O O . THR A 1 288 ? 32.191 -4.776 4.348 1.00 59.96 280 THR O O 1
ATOM 2091 N N . GLU A 1 289 ? 33.873 -5.790 5.482 1.00 59.71 281 GLU O N 1
ATOM 2092 C CA . GLU A 1 289 ? 33.397 -7.156 5.254 1.00 61.46 281 GLU O CA 1
ATOM 2093 C C . GLU A 1 289 ? 33.035 -7.878 6.555 1.00 60.58 281 GLU O C 1
ATOM 2094 O O . GLU A 1 289 ? 32.793 -9.081 6.548 1.00 62.10 281 GLU O O 1
ATOM 2100 N N . ASP A 1 290 ? 32.993 -7.143 7.661 1.00 61.14 282 ASP O N 1
ATOM 2101 C CA . ASP A 1 290 ? 32.637 -7.720 8.954 1.00 62.12 282 ASP O CA 1
ATOM 2102 C C . ASP A 1 290 ? 31.121 -7.797 9.141 1.00 61.42 282 ASP O C 1
ATOM 2103 O O . ASP A 1 290 ? 30.360 -7.115 8.451 1.00 59.22 282 ASP O O 1
ATOM 2108 N N . GLU A 1 291 ? 30.715 -8.644 10.087 1.00 62.06 283 GLU O N 1
ATOM 2109 C CA . GLU A 1 291 ? 29.310 -8.933 10.384 1.00 61.68 283 GLU O CA 1
ATOM 2110 C C . GLU A 1 291 ? 28.745 -7.880 11.335 1.00 61.01 283 GLU O C 1
ATOM 2111 O O . GLU A 1 291 ? 28.384 -8.169 12.481 1.00 59.85 283 GLU O O 1
ATOM 2117 N N . VAL A 1 292 ? 28.649 -6.655 10.831 1.00 61.07 284 VAL O N 1
ATOM 2118 C CA . VAL A 1 292 ? 28.333 -5.481 11.654 1.00 61.12 284 VAL O CA 1
ATOM 2119 C C . VAL A 1 292 ? 26.836 -5.214 11.819 1.00 61.26 284 VAL O C 1
ATOM 2120 O O . VAL A 1 292 ? 26.019 -5.625 10.985 1.00 62.73 284 VAL O O 1
ATOM 2124 N N . VAL A 1 293 ? 26.485 -4.495 12.886 1.00 60.64 285 VAL O N 1
ATOM 2125 C CA . VAL A 1 293 ? 25.090 -4.069 13.125 1.00 59.71 285 VAL O CA 1
ATOM 2126 C C . VAL A 1 293 ? 25.089 -2.553 13.388 1.00 61.49 285 VAL O C 1
ATOM 2127 O O . VAL A 1 293 ? 26.149 -1.953 13.514 1.00 58.69 285 VAL O O 1
ATOM 2131 N N . SER A 1 294 ? 23.914 -1.930 13.468 1.00 63.54 286 SER O N 1
ATOM 2132 C CA . SER A 1 294 ? 23.838 -0.457 13.526 1.00 62.90 286 SER O CA 1
ATOM 2133 C C . SER A 1 294 ? 24.758 0.179 14.581 1.00 62.20 286 SER O C 1
ATOM 2134 O O . SER A 1 294 ? 25.499 1.108 14.273 1.00 62.68 286 SER O O 1
ATOM 2137 N N . GLN A 1 295 ? 24.721 -0.327 15.811 1.00 62.49 287 GLN O N 1
ATOM 2138 C CA . GLN A 1 295 ? 25.489 0.265 16.918 1.00 62.48 287 GLN O CA 1
ATOM 2139 C C . GLN A 1 295 ? 26.985 0.294 16.665 1.00 63.45 287 GLN O C 1
ATOM 2140 O O . GLN A 1 295 ? 27.706 1.036 17.320 1.00 66.47 287 GLN O O 1
ATOM 2146 N N . ASP A 1 296 ? 27.456 -0.521 15.729 1.00 63.96 288 ASP O N 1
ATOM 2147 C CA . ASP A 1 296 ? 28.869 -0.538 15.371 1.00 63.45 288 ASP O CA 1
ATOM 2148 C C . ASP A 1 296 ? 29.341 0.751 14.684 1.00 62.26 288 ASP O C 1
ATOM 2149 O O . ASP A 1 296 ? 30.533 0.988 14.563 1.00 61.60 288 ASP O O 1
ATOM 2154 N N . PHE A 1 297 ? 28.396 1.588 14.270 1.00 63.37 289 PHE O N 1
ATOM 2155 C CA . PHE A 1 297 ? 28.693 2.815 13.555 1.00 63.61 289 PHE O CA 1
ATOM 2156 C C . PHE A 1 297 ? 28.302 4.071 14.341 1.00 64.82 289 PHE O C 1
ATOM 2157 O O . PHE A 1 297 ? 28.330 5.178 13.805 1.00 63.81 289 PHE O O 1
ATOM 2165 N N . VAL A 1 298 ? 27.982 3.901 15.623 1.00 66.37 290 VAL O N 1
ATOM 2166 C CA . VAL A 1 298 ? 27.751 5.038 16.508 1.00 66.01 290 VAL O CA 1
ATOM 2167 C C . VAL A 1 298 ? 29.054 5.825 16.641 1.00 63.83 290 VAL O C 1
ATOM 2168 O O . VAL A 1 298 ? 30.083 5.284 17.058 1.00 64.55 290 VAL O O 1
ATOM 2172 N N . HIS A 1 299 ? 28.991 7.099 16.261 1.00 65.33 291 HIS O N 1
ATOM 2173 C CA . HIS A 1 299 ? 30.132 8.032 16.323 1.00 65.45 291 HIS O CA 1
ATOM 2174 C C . HIS A 1 299 ? 31.183 7.763 15.230 1.00 65.32 291 HIS O C 1
ATOM 2175 O O . HIS A 1 299 ? 32.340 8.176 15.342 1.00 67.58 291 HIS O O 1
ATOM 2182 N N . ASP A 1 300 ? 30.758 7.085 14.168 1.00 65.35 292 ASP O N 1
ATOM 2183 C CA . ASP A 1 300 ? 31.544 6.959 12.948 1.00 65.20 292 ASP O CA 1
ATOM 2184 C C . ASP A 1 300 ? 31.342 8.233 12.125 1.00 65.23 292 ASP O C 1
ATOM 2185 O O . ASP A 1 300 ? 30.207 8.607 11.811 1.00 64.83 292 ASP O O 1
ATOM 2190 N N . ASN A 1 301 ? 32.449 8.894 11.790 1.00 66.22 293 ASN O N 1
ATOM 2191 C CA . ASN A 1 301 ? 32.414 10.182 11.096 1.00 65.73 293 ASN O CA 1
ATOM 2192 C C . ASN A 1 301 ? 32.313 10.081 9.573 1.00 66.38 293 ASN O C 1
ATOM 2193 O O . ASN A 1 301 ? 32.292 11.108 8.902 1.00 66.76 293 ASN O O 1
ATOM 2198 N N . ARG A 1 302 ? 32.254 8.866 9.026 1.00 65.79 294 ARG O N 1
ATOM 2199 C CA . ARG A 1 302 ? 32.162 8.701 7.576 1.00 66.33 294 ARG O CA 1
ATOM 2200 C C . ARG A 1 302 ? 30.734 8.962 7.123 1.00 65.95 294 ARG O C 1
ATOM 2201 O O . ARG A 1 302 ? 29.799 8.894 7.922 1.00 69.24 294 ARG O O 1
ATOM 2209 N N . SER A 1 303 ? 30.576 9.306 5.850 1.00 65.83 295 SER O N 1
ATOM 2210 C CA . SER A 1 303 ? 29.264 9.608 5.283 1.00 64.70 295 SER O CA 1
ATOM 2211 C C . SER A 1 303 ? 28.516 8.332 4.916 1.00 64.13 295 SER O C 1
ATOM 2212 O O . SER A 1 303 ? 27.282 8.276 4.987 1.00 62.93 295 SER O O 1
ATOM 2215 N N . SER A 1 304 ? 29.276 7.317 4.513 1.00 62.51 296 SER O N 1
ATOM 2216 C CA . SER A 1 304 ? 28.728 6.103 3.926 1.00 61.95 296 SER O CA 1
ATOM 2217 C C . SER A 1 304 ? 29.680 4.948 4.229 1.00 60.72 296 SER O C 1
ATOM 2218 O O . SER A 1 304 ? 30.876 5.060 3.970 1.00 60.07 296 SER O O 1
ATOM 2221 N N . ILE A 1 305 ? 29.168 3.861 4.807 1.00 60.82 297 ILE O N 1
ATOM 2222 C CA . ILE A 1 305 ? 29.998 2.668 5.063 1.00 60.35 297 ILE O CA 1
ATOM 2223 C C . ILE A 1 305 ? 29.340 1.420 4.483 1.00 60.41 297 ILE O C 1
ATOM 2224 O O . ILE A 1 305 ? 28.385 0.858 5.045 1.00 57.22 297 ILE O O 1
ATOM 2229 N N . PHE A 1 306 ? 29.885 0.994 3.347 1.00 60.89 298 PHE O N 1
ATOM 2230 C CA . PHE A 1 306 ? 29.349 -0.114 2.579 1.00 59.51 298 PHE O CA 1
ATOM 2231 C C . PHE A 1 306 ? 29.531 -1.443 3.322 1.00 59.74 298 PHE O C 1
ATOM 2232 O O . PHE A 1 306 ? 30.612 -1.755 3.804 1.00 61.12 298 PHE O O 1
ATOM 2240 N N . ASP A 1 307 ? 28.443 -2.199 3.409 1.00 59.93 299 ASP O N 1
ATOM 2241 C CA . ASP A 1 307 ? 28.386 -3.463 4.117 1.00 60.04 299 ASP O CA 1
ATOM 2242 C C . ASP A 1 307 ? 28.371 -4.537 3.056 1.00 60.61 299 ASP O C 1
ATOM 2243 O O . ASP A 1 307 ? 27.350 -4.753 2.401 1.00 62.91 299 ASP O O 1
ATOM 2248 N N . MET A 1 308 ? 29.509 -5.200 2.882 1.00 62.43 300 MET O N 1
ATOM 2249 C CA . MET A 1 308 ? 29.712 -6.096 1.752 1.00 63.17 300 MET O CA 1
ATOM 2250 C C . MET A 1 308 ? 28.849 -7.347 1.864 1.00 64.16 300 MET O C 1
ATOM 2251 O O . MET A 1 308 ? 28.208 -7.761 0.890 1.00 63.16 300 MET O O 1
ATOM 2256 N N . LYS A 1 309 ? 28.850 -7.945 3.054 1.00 63.41 301 LYS O N 1
ATOM 2257 C CA . LYS A 1 309 ? 28.172 -9.217 3.281 1.00 63.48 301 LYS O CA 1
ATOM 2258 C C . LYS A 1 309 ? 26.667 -9.071 3.416 1.00 60.98 301 LYS O C 1
ATOM 2259 O O . LYS A 1 309 ? 25.948 -10.050 3.293 1.00 61.45 301 LYS O O 1
ATOM 2265 N N . ALA A 1 310 ? 26.188 -7.854 3.651 1.00 61.87 302 ALA O N 1
ATOM 2266 C CA . ALA A 1 310 ? 24.754 -7.617 3.798 1.00 62.69 302 ALA O CA 1
ATOM 2267 C C . ALA A 1 310 ? 24.010 -7.604 2.454 1.00 64.18 302 ALA O C 1
ATOM 2268 O O . ALA A 1 310 ? 22.855 -8.042 2.378 1.00 66.41 302 ALA O O 1
ATOM 2270 N N . GLY A 1 311 ? 24.651 -7.105 1.402 1.00 61.26 303 GLY O N 1
ATOM 2271 C CA . GLY A 1 311 ? 24.008 -7.051 0.089 1.00 60.83 303 GLY O CA 1
ATOM 2272 C C . GLY A 1 311 ? 24.151 -8.323 -0.720 1.00 60.44 303 GLY O C 1
ATOM 2273 O O . GLY A 1 311 ? 24.731 -9.308 -0.260 1.00 61.02 303 GLY O O 1
ATOM 2274 N N . LEU A 1 312 ? 23.617 -8.297 -1.938 1.00 61.39 304 LEU O N 1
ATOM 2275 C CA . LEU A 1 312 ? 23.786 -9.401 -2.883 1.00 61.76 304 LEU O CA 1
ATOM 2276 C C . LEU A 1 312 ? 23.373 -8.988 -4.310 1.00 60.69 304 LEU O C 1
ATOM 2277 O O . LEU A 1 312 ? 23.005 -7.840 -4.550 1.00 60.47 304 LEU O O 1
ATOM 2282 N N . ALA A 1 313 ? 23.458 -9.931 -5.243 1.00 60.68 305 ALA O N 1
ATOM 2283 C CA . ALA A 1 313 ? 23.018 -9.720 -6.612 1.00 61.40 305 ALA O CA 1
ATOM 2284 C C . ALA A 1 313 ? 22.038 -10.811 -7.008 1.00 61.86 305 ALA O C 1
ATOM 2285 O O . ALA A 1 313 ? 22.247 -11.982 -6.688 1.00 60.05 305 ALA O O 1
ATOM 2287 N N . LEU A 1 314 ? 20.966 -10.418 -7.698 1.00 61.57 306 LEU O N 1
ATOM 2288 C CA . LEU A 1 314 ? 20.046 -11.374 -8.306 1.00 60.84 306 LEU O CA 1
ATOM 2289 C C . LEU A 1 314 ? 20.683 -11.958 -9.563 1.00 59.91 306 LEU O C 1
ATOM 2290 O O . LEU A 1 314 ? 20.557 -13.146 -9.847 1.00 58.76 306 LEU O O 1
ATOM 2295 N N . ASN A 1 315 ? 21.347 -11.094 -10.322 1.00 61.56 307 ASN O N 1
ATOM 2296 C CA . ASN A 1 315 ? 22.022 -11.476 -11.551 1.00 61.33 307 ASN O CA 1
ATOM 2297 C C . ASN A 1 315 ? 23.133 -10.457 -11.854 1.00 62.43 307 ASN O C 1
ATOM 2298 O O . ASN A 1 315 ? 23.436 -9.599 -11.017 1.00 61.54 307 ASN O O 1
ATOM 2303 N N . ASP A 1 316 ? 23.733 -10.543 -13.041 1.00 63.41 308 ASP O N 1
ATOM 2304 C CA . ASP A 1 316 ? 24.876 -9.694 -13.393 1.00 62.2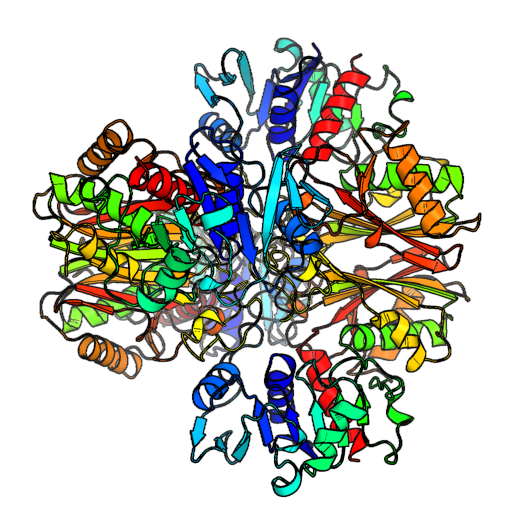6 308 ASP O CA 1
ATOM 2305 C C . ASP A 1 316 ? 24.551 -8.204 -13.560 1.00 60.45 308 ASP O C 1
ATOM 2306 O O . ASP A 1 316 ? 25.466 -7.386 -13.622 1.00 59.07 308 ASP O O 1
ATOM 2311 N N . ASN A 1 317 ? 23.272 -7.845 -13.624 1.00 59.99 309 ASN O N 1
ATOM 2312 C CA . ASN A 1 317 ? 22.892 -6.433 -13.751 1.00 60.51 309 ASN O CA 1
ATOM 2313 C C . ASN A 1 317 ? 21.907 -5.913 -12.703 1.00 60.93 309 ASN O C 1
ATOM 2314 O O . ASN A 1 317 ? 21.435 -4.787 -12.827 1.00 63.33 309 ASN O O 1
ATOM 2319 N N . PHE A 1 318 ? 21.614 -6.706 -11.675 1.00 61.45 310 PHE O N 1
ATOM 2320 C CA . PHE A 1 318 ? 20.590 -6.349 -10.684 1.00 61.73 310 PHE O CA 1
ATOM 2321 C C . PHE A 1 318 ? 21.097 -6.646 -9.264 1.00 60.70 310 PHE O C 1
ATOM 2322 O O . PHE A 1 318 ? 21.298 -7.802 -8.892 1.00 56.45 310 PHE O O 1
ATOM 2330 N N . PHE A 1 319 ? 21.300 -5.583 -8.487 1.00 62.04 311 PHE O N 1
ATOM 2331 C CA . PHE A 1 319 ? 22.001 -5.650 -7.207 1.00 63.46 311 PHE O CA 1
ATOM 2332 C C . PHE A 1 319 ? 21.254 -4.958 -6.069 1.00 64.52 311 PHE O C 1
ATOM 2333 O O . PHE A 1 319 ? 20.468 -4.041 -6.297 1.00 64.28 311 PHE O O 1
ATOM 2341 N N . LYS A 1 320 ? 21.524 -5.409 -4.846 1.00 65.32 312 LYS O N 1
ATOM 2342 C CA . LYS A 1 320 ? 21.141 -4.691 -3.633 1.00 65.41 312 LYS O CA 1
ATOM 2343 C C . LYS A 1 320 ? 22.418 -4.329 -2.876 1.00 64.28 312 LYS O C 1
ATOM 2344 O O . LYS A 1 320 ? 23.162 -5.215 -2.436 1.00 62.35 312 LYS O O 1
ATOM 2350 N N . LEU A 1 321 ? 22.657 -3.028 -2.732 1.00 64.23 313 LEU O N 1
ATOM 2351 C CA . LEU A 1 321 ? 23.855 -2.507 -2.076 1.00 63.43 313 LEU O CA 1
ATOM 2352 C C . LEU A 1 321 ? 23.496 -1.838 -0.747 1.00 62.30 313 LEU O C 1
ATOM 2353 O O . LEU A 1 321 ? 22.636 -0.950 -0.697 1.00 62.75 313 LEU O O 1
ATOM 2358 N N . VAL A 1 322 ? 24.162 -2.270 0.321 1.00 61.15 314 VAL O N 1
ATOM 2359 C CA . VAL A 1 322 ? 23.839 -1.854 1.691 1.00 60.25 314 VAL O CA 1
ATOM 2360 C C . VAL A 1 322 ? 24.948 -0.972 2.256 1.00 60.34 314 VAL O C 1
ATOM 2361 O O . VAL A 1 322 ? 26.120 -1.358 2.243 1.00 61.28 314 VAL O O 1
ATOM 2365 N N . SER A 1 323 ? 24.575 0.203 2.755 1.00 60.12 315 SER O N 1
ATOM 2366 C CA . SER A 1 323 ? 25.539 1.120 3.356 1.00 60.86 315 SER O CA 1
ATOM 2367 C C . SER A 1 323 ? 24.979 1.755 4.620 1.00 60.08 315 SER O C 1
ATOM 2368 O O . SER A 1 323 ? 23.811 2.135 4.673 1.00 57.07 315 SER O O 1
ATOM 2371 N N . TRP A 1 324 ? 25.829 1.855 5.637 1.00 61.24 316 TRP O N 1
ATOM 2372 C CA . TRP A 1 324 ? 25.458 2.451 6.921 1.00 61.01 316 TRP O CA 1
ATOM 2373 C C . TRP A 1 324 ? 25.859 3.910 7.008 1.00 60.92 316 TRP O C 1
ATOM 2374 O O . TRP A 1 324 ? 26.767 4.370 6.293 1.00 61.36 316 TRP O O 1
ATOM 2385 N N . TYR A 1 325 ? 25.204 4.616 7.925 1.00 61.28 317 TYR O N 1
ATOM 2386 C CA . TYR A 1 325 ? 25.603 5.970 8.279 1.00 60.83 317 TYR O CA 1
ATOM 2387 C C . TYR A 1 325 ? 25.108 6.400 9.667 1.00 62.18 317 TYR O C 1
ATOM 2388 O O . TYR A 1 325 ? 23.948 6.178 10.017 1.00 63.02 317 TYR O O 1
ATOM 2397 N N . ASP A 1 326 ? 25.998 6.995 10.460 1.00 62.51 318 ASP O N 1
ATOM 2398 C CA . ASP A 1 326 ? 25.585 7.705 11.670 1.00 63.06 318 ASP O CA 1
ATOM 2399 C C . ASP A 1 326 ? 25.002 9.028 11.188 1.00 63.14 318 ASP O C 1
ATOM 2400 O O . ASP A 1 326 ? 25.729 9.975 10.871 1.00 62.07 318 ASP O O 1
ATOM 2405 N N . ASN A 1 327 ? 23.678 9.055 11.117 1.00 63.95 319 ASN O N 1
ATOM 2406 C CA . ASN A 1 327 ? 22.925 10.185 10.576 1.00 65.65 319 ASN O CA 1
ATOM 2407 C C . ASN A 1 327 ? 23.160 11.500 11.315 1.00 65.55 319 ASN O C 1
ATOM 2408 O O . ASN A 1 327 ? 22.897 12.568 10.774 1.00 67.03 319 ASN O O 1
ATOM 2413 N N . GLU A 1 328 ? 23.690 11.412 12.532 1.00 66.77 320 GLU O N 1
ATOM 2414 C CA . GLU A 1 328 ? 23.987 12.582 13.328 1.00 67.18 320 GLU O CA 1
ATOM 2415 C C . GLU A 1 328 ? 25.429 13.016 13.157 1.00 66.95 320 GLU O C 1
ATOM 2416 O O . GLU A 1 328 ? 25.697 14.130 12.729 1.00 66.74 320 GLU O O 1
ATOM 2422 N N . TRP A 1 329 ? 26.348 12.115 13.489 1.00 67.97 321 TRP O N 1
ATOM 2423 C CA . TRP A 1 329 ? 27.768 12.431 13.617 1.00 67.27 321 TRP O CA 1
ATOM 2424 C C . TRP A 1 329 ? 28.481 12.579 12.273 1.00 67.99 321 TRP O C 1
ATOM 2425 O O . TRP A 1 329 ? 29.330 13.462 12.097 1.00 66.25 321 TRP O O 1
ATOM 2436 N N . GLY A 1 330 ? 28.148 11.702 11.334 1.00 68.07 322 GLY O N 1
ATOM 2437 C CA . GLY A 1 330 ? 28.772 11.730 10.023 1.00 67.27 322 GLY O CA 1
ATOM 2438 C C . GLY A 1 330 ? 28.404 13.005 9.306 1.00 66.28 322 GLY O C 1
ATOM 2439 O O . GLY A 1 330 ? 29.280 13.710 8.801 1.00 67.41 322 GLY O O 1
ATOM 2440 N N . TYR A 1 331 ? 27.102 13.293 9.280 1.00 65.49 323 TYR O N 1
ATOM 2441 C CA . TYR A 1 331 ? 26.560 14.518 8.684 1.00 65.03 323 TYR O CA 1
ATOM 2442 C C . TYR A 1 331 ? 27.143 15.776 9.336 1.00 65.69 323 TYR O C 1
ATOM 2443 O O . TYR A 1 331 ? 27.494 16.732 8.638 1.00 67.68 323 TYR O O 1
ATOM 2452 N N . SER A 1 332 ? 27.262 15.772 10.662 1.00 64.81 324 SER O N 1
ATOM 2453 C CA . SER A 1 332 ? 27.804 16.929 11.399 1.00 63.79 324 SER O CA 1
ATOM 2454 C C . SER A 1 332 ? 29.235 17.289 11.010 1.00 63.74 324 SER O C 1
ATOM 2455 O O . SER A 1 332 ? 29.590 18.474 10.922 1.00 64.62 324 SER O O 1
ATOM 2458 N N . ASN A 1 333 ? 30.058 16.270 10.783 1.00 63.13 325 ASN O N 1
ATOM 2459 C CA . ASN A 1 333 ? 31.409 16.478 10.300 1.00 60.93 325 ASN O CA 1
ATOM 2460 C C . ASN A 1 333 ? 31.452 17.053 8.882 1.00 60.02 325 ASN O C 1
ATOM 2461 O O . ASN A 1 333 ? 32.318 17.880 8.574 1.00 60.19 325 ASN O O 1
ATOM 2466 N N . ARG A 1 334 ? 30.524 16.622 8.029 1.00 58.73 326 ARG O N 1
ATOM 2467 C CA . ARG A 1 334 ? 30.420 17.147 6.667 1.00 60.09 326 ARG O CA 1
ATOM 2468 C C . ARG A 1 334 ? 30.107 18.631 6.639 1.00 61.10 326 ARG O C 1
ATOM 2469 O O . ARG A 1 334 ? 30.641 19.359 5.802 1.00 60.72 326 ARG O O 1
ATOM 2477 N N . VAL A 1 335 ? 29.236 19.072 7.546 1.00 62.78 327 VAL O N 1
ATOM 2478 C CA . VAL A 1 335 ? 28.869 20.486 7.647 1.00 63.61 327 VAL O CA 1
ATOM 2479 C C . VAL A 1 335 ? 30.101 21.351 7.922 1.00 63.52 327 VAL O C 1
ATOM 2480 O O . VAL A 1 335 ? 30.188 22.483 7.451 1.00 62.84 327 VAL O O 1
ATOM 2484 N N . LEU A 1 336 ? 31.044 20.805 8.684 1.00 64.81 328 LEU O N 1
ATOM 2485 C CA . LEU A 1 336 ? 32.320 21.467 8.939 1.00 65.51 328 LEU O CA 1
ATOM 2486 C C . LEU A 1 336 ? 33.209 21.497 7.705 1.00 65.16 328 LEU O C 1
ATOM 2487 O O . LEU A 1 336 ? 33.785 22.535 7.373 1.00 65.51 328 LEU O O 1
ATOM 2492 N N . ASP A 1 337 ? 33.329 20.350 7.043 1.00 66.13 329 ASP O N 1
ATOM 2493 C CA . ASP A 1 337 ? 34.112 20.237 5.813 1.00 66.71 329 ASP O CA 1
ATOM 2494 C C . ASP A 1 337 ? 33.629 21.245 4.761 1.00 67.53 329 ASP O C 1
ATOM 2495 O O . ASP A 1 337 ? 34.439 21.905 4.093 1.00 67.44 329 ASP O O 1
ATOM 2500 N N . LEU A 1 338 ? 32.308 21.364 4.630 1.00 67.09 330 LEU O N 1
ATOM 2501 C CA . LEU A 1 338 ? 31.704 22.276 3.660 1.00 68.06 330 LEU O CA 1
ATOM 2502 C C . LEU A 1 338 ? 31.878 23.739 4.077 1.00 68.25 330 LEU O C 1
ATOM 2503 O O . LEU A 1 338 ? 32.185 24.594 3.242 1.00 69.16 330 LEU O O 1
ATOM 2508 N N . ALA A 1 339 ? 31.686 24.015 5.367 1.00 68.09 331 ALA O N 1
ATOM 2509 C CA . ALA A 1 339 ? 31.906 25.354 5.924 1.00 67.93 331 ALA O CA 1
ATOM 2510 C C . ALA A 1 339 ? 33.313 25.861 5.621 1.00 68.33 331 ALA O C 1
ATOM 2511 O O . ALA A 1 339 ? 33.494 26.998 5.172 1.00 69.17 331 ALA O O 1
ATOM 2513 N N . VAL A 1 340 ? 34.302 25.009 5.861 1.00 66.89 332 VAL O N 1
ATOM 2514 C CA . VAL A 1 340 ? 35.690 25.352 5.585 1.00 65.88 332 VAL O CA 1
ATOM 2515 C C . VAL A 1 340 ? 35.877 25.603 4.090 1.00 66.12 332 VAL O C 1
ATOM 2516 O O . VAL A 1 340 ? 36.503 26.595 3.696 1.00 66.51 332 VAL O O 1
ATOM 2520 N N . HIS A 1 341 ? 35.318 24.720 3.265 1.00 65.25 333 HIS O N 1
ATOM 2521 C CA . HIS A 1 341 ? 35.498 24.809 1.818 1.00 65.47 333 HIS O CA 1
ATOM 2522 C C . HIS A 1 341 ? 34.933 26.102 1.238 1.00 65.14 333 HIS O C 1
ATOM 2523 O O . HIS A 1 341 ? 35.618 26.780 0.478 1.00 64.73 333 HIS O O 1
ATOM 2530 N N . ILE A 1 342 ? 33.691 26.440 1.595 1.00 65.86 334 ILE O N 1
ATOM 2531 C CA . ILE A 1 342 ? 33.042 27.647 1.053 1.00 65.05 334 ILE O CA 1
ATOM 2532 C C . ILE A 1 342 ? 33.645 28.953 1.577 1.00 64.35 334 ILE O C 1
ATOM 2533 O O . ILE A 1 342 ? 33.388 30.015 1.014 1.00 62.64 334 ILE O O 1
ATOM 2538 N N . THR A 1 343 ? 34.410 28.870 2.664 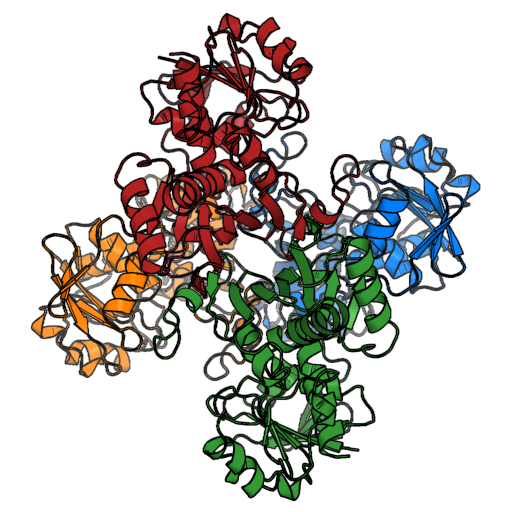1.00 64.73 335 THR O N 1
ATOM 2539 C CA . THR A 1 343 ? 35.147 30.013 3.180 1.00 66.04 335 THR O CA 1
ATOM 2540 C C . THR A 1 343 ? 36.545 30.025 2.564 1.00 66.59 335 THR O C 1
ATOM 2541 O O . THR A 1 343 ? 36.965 31.032 1.999 1.00 67.84 335 THR O O 1
ATOM 2545 N N . THR A 1 344 ? 37.254 28.903 2.669 1.00 67.68 336 THR O N 1
ATOM 2546 C CA . THR A 1 344 ? 38.559 28.746 2.025 1.00 67.50 336 THR O CA 1
ATOM 2547 C C . THR A 1 344 ? 38.381 28.388 0.551 1.00 67.28 336 THR O C 1
ATOM 2548 O O . THR A 1 344 ? 39.209 28.741 -0.287 1.00 66.67 336 THR O O 1
ATOM 2552 N N . ALA B 1 11 ? -13.287 -30.359 13.966 1.00 64.78 3 ALA P N 1
ATOM 2553 C CA . ALA B 1 11 ? -13.257 -31.775 13.483 1.00 64.26 3 ALA P CA 1
ATOM 2554 C C . ALA B 1 11 ? -11.818 -32.236 13.233 1.00 64.38 3 ALA P C 1
ATOM 2555 O O . ALA B 1 11 ? -11.440 -33.338 13.631 1.00 66.23 3 ALA P O 1
ATOM 2557 N N . THR B 1 12 ? -11.021 -31.391 12.580 1.00 63.08 4 THR P N 1
ATOM 2558 C CA . THR B 1 12 ? -9.614 -31.706 12.313 1.00 62.14 4 THR P CA 1
ATOM 2559 C C . THR B 1 12 ? -8.810 -31.685 13.617 1.00 60.01 4 THR P C 1
ATOM 2560 O O . THR B 1 12 ? -8.815 -30.692 14.335 1.00 57.72 4 THR P O 1
ATOM 2564 N N . LYS B 1 13 ? -8.143 -32.800 13.914 1.00 58.94 5 LYS P N 1
ATOM 2565 C CA . LYS B 1 13 ? -7.384 -32.967 15.150 1.00 57.61 5 LYS P CA 1
ATOM 2566 C C . LYS B 1 13 ? -5.923 -32.560 14.948 1.00 57.20 5 LYS P C 1
ATOM 2567 O O . LYS B 1 13 ? -5.159 -33.260 14.280 1.00 55.49 5 LYS P O 1
ATOM 2573 N N . LEU B 1 14 ? -5.549 -31.421 15.533 1.00 55.76 6 LEU P N 1
ATOM 2574 C CA . LEU B 1 14 ? -4.191 -30.904 15.455 1.00 54.89 6 LEU P CA 1
ATOM 2575 C C . LEU B 1 14 ? -3.381 -31.257 16.701 1.00 53.37 6 LEU P C 1
ATOM 2576 O O . LEU B 1 14 ? -3.905 -31.274 17.812 1.00 52.74 6 LEU P O 1
ATOM 2581 N N . GLY B 1 15 ? -2.099 -31.544 16.498 1.00 52.41 7 GLY P N 1
ATOM 2582 C CA . GLY B 1 15 ? -1.124 -31.627 17.584 1.00 52.16 7 GLY P CA 1
ATOM 2583 C C . GLY B 1 15 ? -0.090 -30.545 17.345 1.00 51.38 7 GLY P C 1
ATOM 2584 O O . GLY B 1 15 ? 0.116 -30.143 16.204 1.00 48.80 7 GLY P O 1
ATOM 2585 N N . ILE B 1 16 ? 0.542 -30.056 18.413 1.00 52.14 8 ILE P N 1
ATOM 2586 C CA . ILE B 1 16 ? 1.582 -29.026 18.290 1.00 52.87 8 ILE P CA 1
ATOM 2587 C C . ILE B 1 16 ? 2.895 -29.469 18.932 1.00 53.30 8 ILE P C 1
ATOM 2588 O O . ILE B 1 16 ? 2.899 -29.937 20.068 1.00 53.37 8 ILE P O 1
ATOM 2593 N N . ASN B 1 17 ? 3.998 -29.323 18.188 1.00 53.57 9 ASN P N 1
ATOM 2594 C CA . ASN B 1 17 ? 5.342 -29.606 18.695 1.00 53.48 9 ASN P CA 1
ATOM 2595 C C . ASN B 1 17 ? 6.156 -28.318 18.747 1.00 54.10 9 ASN P C 1
ATOM 2596 O O . ASN B 1 17 ? 6.467 -27.728 17.714 1.00 51.99 9 ASN P O 1
ATOM 2601 N N . GLY B 1 18 ? 6.499 -27.892 19.958 1.00 55.22 10 GLY P N 1
ATOM 2602 C CA . GLY B 1 18 ? 7.101 -26.587 20.172 1.00 54.86 10 GLY P CA 1
ATOM 2603 C C . GLY B 1 18 ? 6.000 -25.585 20.454 1.00 54.94 10 GLY P C 1
ATOM 2604 O O . GLY B 1 18 ? 5.400 -25.031 19.529 1.00 56.93 10 GLY P O 1
ATOM 2605 N N . PHE B 1 19 ? 5.729 -25.357 21.735 1.00 54.23 11 PHE P N 1
ATOM 2606 C CA . PHE B 1 19 ? 4.639 -24.481 22.155 1.00 55.37 11 PHE P CA 1
ATOM 2607 C C . PHE B 1 19 ? 5.191 -23.076 22.400 1.00 55.78 11 PHE P C 1
ATOM 2608 O O . PHE B 1 19 ? 5.095 -22.554 23.508 1.00 55.36 11 PHE P O 1
ATOM 2616 N N . GLY B 1 20 ? 5.779 -22.489 21.356 1.00 55.93 12 GLY P N 1
ATOM 2617 C CA . GLY B 1 20 ? 6.363 -21.146 21.422 1.00 56.37 12 GLY P CA 1
ATOM 2618 C C . GLY B 1 20 ? 5.458 -20.082 20.831 1.00 56.29 12 GLY P C 1
ATOM 2619 O O . GLY B 1 20 ? 4.243 -20.152 20.959 1.00 55.25 12 GLY P O 1
ATOM 2620 N N . ARG B 1 21 ? 6.046 -19.094 20.169 1.00 58.29 13 ARG P N 1
ATOM 2621 C CA . ARG B 1 21 ? 5.265 -17.980 19.629 1.00 58.10 13 ARG P CA 1
ATOM 2622 C C . ARG B 1 21 ? 4.252 -18.462 18.599 1.00 58.21 13 ARG P C 1
ATOM 2623 O O . ARG B 1 21 ? 3.091 -18.053 18.619 1.00 57.75 13 ARG P O 1
ATOM 2631 N N . ILE B 1 22 ? 4.694 -19.342 17.711 1.00 59.04 14 ILE P N 1
ATOM 2632 C CA . ILE B 1 22 ? 3.819 -19.903 16.702 1.00 58.84 14 ILE P CA 1
ATOM 2633 C C . ILE B 1 22 ? 2.955 -21.014 17.307 1.00 59.59 14 ILE P C 1
ATOM 2634 O O . ILE B 1 22 ? 1.757 -21.095 17.032 1.00 60.26 14 ILE P O 1
ATOM 2639 N N . GLY B 1 23 ? 3.553 -21.855 18.143 1.00 60.44 15 GLY P N 1
ATOM 2640 C CA . GLY B 1 23 ? 2.813 -22.940 18.791 1.00 59.18 15 GLY P CA 1
ATOM 2641 C C . GLY B 1 23 ? 1.585 -22.452 19.537 1.00 59.20 15 GLY P C 1
ATOM 2642 O O . GLY B 1 23 ? 0.484 -22.970 19.345 1.00 61.31 15 GLY P O 1
ATOM 2643 N N . ARG B 1 24 ? 1.769 -21.434 20.372 1.00 56.93 16 ARG P N 1
ATOM 2644 C CA . ARG B 1 24 ? 0.693 -20.944 21.230 1.00 56.97 16 ARG P CA 1
ATOM 2645 C C . ARG B 1 24 ? -0.363 -20.155 20.462 1.00 57.22 16 ARG P C 1
ATOM 2646 O O . ARG B 1 24 ? -1.558 -20.225 20.784 1.00 57.15 16 ARG P O 1
ATOM 2654 N N . LEU B 1 25 ? 0.069 -19.413 19.448 1.00 58.72 17 LEU P N 1
ATOM 2655 C CA . LEU B 1 25 ? -0.854 -18.611 18.645 1.00 58.46 17 LEU P CA 1
ATOM 2656 C C . LEU B 1 25 ? -1.630 -19.444 17.636 1.00 58.39 17 LEU P C 1
ATOM 2657 O O . LEU B 1 25 ? -2.723 -19.050 17.221 1.00 60.68 17 LEU P O 1
ATOM 2662 N N . VAL B 1 26 ? -1.073 -20.586 17.233 1.00 57.63 18 VAL P N 1
ATOM 2663 C CA . VAL B 1 26 ? -1.833 -21.574 16.462 1.00 55.40 18 VAL P CA 1
ATOM 2664 C C . VAL B 1 26 ? -2.932 -22.145 17.359 1.00 53.63 18 VAL P C 1
ATOM 2665 O O . VAL B 1 26 ? -4.084 -22.280 16.938 1.00 55.34 18 VAL P O 1
ATOM 2669 N N . PHE B 1 27 ? -2.567 -22.476 18.593 1.00 52.75 19 PHE P N 1
ATOM 2670 C CA . PHE B 1 27 ? -3.526 -22.955 19.579 1.00 55.09 19 PHE P CA 1
ATOM 2671 C C . PHE B 1 27 ? -4.661 -21.949 19.765 1.00 56.50 19 PHE P C 1
ATOM 2672 O O . PHE B 1 27 ? -5.833 -22.314 19.850 1.00 56.51 19 PHE P O 1
ATOM 2680 N N . ARG B 1 28 ? -4.287 -20.678 19.801 1.00 57.05 20 ARG P N 1
ATOM 2681 C CA . ARG B 1 28 ? -5.209 -19.585 20.013 1.00 57.49 20 ARG P CA 1
ATOM 2682 C C . ARG B 1 28 ? -6.166 -19.363 18.852 1.00 59.30 20 ARG P C 1
ATOM 2683 O O . ARG B 1 28 ? -7.380 -19.283 19.052 1.00 61.98 20 ARG P O 1
ATOM 2691 N N . ALA B 1 29 ? -5.623 -19.243 17.645 1.00 59.88 21 ALA P N 1
ATOM 2692 C CA . ALA B 1 29 ? -6.450 -19.156 16.441 1.00 59.76 21 ALA P CA 1
ATOM 2693 C C . ALA B 1 29 ? -7.401 -20.354 16.343 1.00 60.50 21 ALA P C 1
ATOM 2694 O O . ALA B 1 29 ? -8.580 -20.199 15.992 1.00 58.93 21 ALA P O 1
ATOM 2696 N N . ALA B 1 30 ? -6.882 -21.539 16.667 1.00 61.42 22 ALA P N 1
ATOM 2697 C CA . ALA B 1 30 ? -7.667 -22.781 16.624 1.00 61.35 22 ALA P CA 1
ATOM 2698 C C . ALA B 1 30 ? -8.841 -22.777 17.593 1.00 61.66 22 ALA P C 1
ATOM 2699 O O . ALA B 1 30 ? -9.845 -23.426 17.325 1.00 63.76 22 ALA P O 1
ATOM 2701 N N . PHE B 1 31 ? -8.713 -22.064 18.713 1.00 62.36 23 PHE P N 1
ATOM 2702 C CA . PHE B 1 31 ? -9.806 -21.943 19.685 1.00 62.89 23 PHE P CA 1
ATOM 2703 C C . PHE B 1 31 ? -10.989 -21.162 19.105 1.00 62.67 23 PHE P C 1
ATOM 2704 O O . PHE B 1 31 ? -12.142 -21.439 19.428 1.00 61.12 23 PHE P O 1
ATOM 2712 N N . GLY B 1 32 ? -10.696 -20.194 18.242 1.00 63.99 24 GLY P N 1
ATOM 2713 C CA . GLY B 1 32 ? -11.735 -19.455 17.536 1.00 65.06 24 GLY P CA 1
ATOM 2714 C C . GLY B 1 32 ? -12.374 -20.229 16.391 1.00 66.09 24 GLY P C 1
ATOM 2715 O O . GLY B 1 32 ? -13.376 -19.788 15.838 1.00 67.85 24 GLY P O 1
ATOM 2716 N N . ARG B 1 33 ? -11.789 -21.375 16.036 1.00 66.59 25 ARG P N 1
ATOM 2717 C CA . ARG B 1 33 ? -12.223 -22.188 14.901 1.00 65.21 25 ARG P CA 1
ATOM 2718 C C . ARG B 1 33 ? -12.902 -23.473 15.379 1.00 65.02 25 ARG P C 1
ATOM 2719 O O . ARG B 1 33 ? -12.397 -24.141 16.285 1.00 63.74 25 ARG P O 1
ATOM 2727 N N . LYS B 1 34 ? -14.038 -23.811 14.764 1.00 64.25 26 LYS P N 1
ATOM 2728 C CA . LYS B 1 34 ? -14.737 -25.075 15.033 1.00 64.34 26 LYS P CA 1
ATOM 2729 C C . LYS B 1 34 ? -14.172 -26.209 14.182 1.00 64.05 26 LYS P C 1
ATOM 2730 O O . LYS B 1 34 ? -14.032 -27.339 14.654 1.00 64.32 26 LYS P O 1
ATOM 2736 N N . ASP B 1 35 ? -13.836 -25.899 12.931 1.00 63.71 27 ASP P N 1
ATOM 2737 C CA . ASP B 1 35 ? -13.397 -26.921 11.973 1.00 64.42 27 ASP P CA 1
ATOM 2738 C C . ASP B 1 35 ? -12.035 -27.539 12.289 1.00 63.50 27 ASP P C 1
ATOM 2739 O O . ASP B 1 35 ? -11.652 -28.535 11.671 1.00 64.43 27 ASP P O 1
ATOM 2744 N N . ILE B 1 36 ? -11.322 -26.964 13.252 1.00 62.85 28 ILE P N 1
ATOM 2745 C CA . ILE B 1 36 ? -10.046 -27.506 13.705 1.00 62.29 28 ILE P CA 1
ATOM 2746 C C . ILE B 1 36 ? -9.885 -27.359 15.225 1.00 61.73 28 ILE P C 1
ATOM 2747 O O . ILE B 1 36 ? -10.207 -26.315 15.804 1.00 60.32 28 ILE P O 1
ATOM 2752 N N . GLU B 1 37 ? -9.399 -28.426 15.855 1.00 62.18 29 GLU P N 1
ATOM 2753 C CA . GLU B 1 37 ? -9.233 -28.488 17.304 1.00 61.74 29 GLU P CA 1
ATOM 2754 C C . GLU B 1 37 ? -7.851 -29.031 17.641 1.00 60.74 29 GLU P C 1
ATOM 2755 O O . GLU B 1 37 ? -7.354 -29.929 16.964 1.00 62.97 29 GLU P O 1
ATOM 2761 N N . VAL B 1 38 ? -7.246 -28.494 18.698 1.00 58.70 30 VAL P N 1
ATOM 2762 C CA . VAL B 1 38 ? -5.936 -28.943 19.158 1.00 57.00 30 VAL P CA 1
ATOM 2763 C C . VAL B 1 38 ? -6.121 -29.962 20.277 1.00 55.59 30 VAL P C 1
ATOM 2764 O O . VAL B 1 38 ? -6.621 -29.623 21.347 1.00 54.37 30 VAL P O 1
ATOM 2768 N N . VAL B 1 39 ? -5.718 -31.206 20.018 1.00 54.39 31 VAL P N 1
ATOM 2769 C CA . VAL B 1 39 ? -5.920 -32.306 20.965 1.00 53.97 31 VAL P CA 1
ATOM 2770 C C . VAL B 1 39 ? -4.669 -32.665 21.773 1.00 53.12 31 VAL P C 1
ATOM 2771 O O . VAL B 1 39 ? -4.780 -33.269 22.839 1.00 52.00 31 VAL P O 1
ATOM 2775 N N . ALA B 1 40 ? -3.490 -32.301 21.277 1.00 53.64 32 ALA P N 1
ATOM 2776 C CA . ALA B 1 40 ? -2.236 -32.638 21.959 1.00 54.78 32 ALA P CA 1
ATOM 2777 C C . ALA B 1 40 ? -1.177 -31.552 21.810 1.00 55.56 32 ALA P C 1
ATOM 2778 O O . ALA B 1 40 ? -1.207 -30.771 20.860 1.00 56.61 32 ALA P O 1
ATOM 2780 N N . ILE B 1 41 ? -0.248 -31.511 22.767 1.00 55.25 33 ILE P N 1
ATOM 2781 C CA . ILE B 1 41 ? 0.875 -30.571 22.751 1.00 54.83 33 ILE P CA 1
ATOM 2782 C C . ILE B 1 41 ? 2.127 -31.256 23.290 1.00 53.83 33 ILE P C 1
ATOM 2783 O O . ILE B 1 41 ? 2.036 -32.056 24.209 1.00 55.11 33 ILE P O 1
ATOM 2788 N N . ASN B 1 42 ? 3.290 -30.925 22.730 1.00 55.00 34 ASN P N 1
ATOM 2789 C CA . ASN B 1 42 ? 4.574 -31.379 23.274 1.00 54.53 34 ASN P CA 1
ATOM 2790 C C . ASN B 1 42 ? 5.598 -30.244 23.360 1.00 54.25 34 ASN P C 1
ATOM 2791 O O . ASN B 1 42 ? 5.813 -29.518 22.387 1.00 54.87 34 ASN P O 1
ATOM 2796 N N . ASP B 1 43 ? 6.218 -30.102 24.533 1.00 54.18 35 ASP P N 1
ATOM 2797 C CA . ASP B 1 43 ? 7.336 -29.173 24.735 1.00 55.41 35 ASP P CA 1
ATOM 2798 C C . ASP B 1 43 ? 8.132 -29.594 25.974 1.00 56.03 35 ASP P C 1
ATOM 2799 O O . ASP B 1 43 ? 7.583 -29.607 27.073 1.00 56.78 35 ASP P O 1
ATOM 2804 N N . PRO B 1 44 ? 9.426 -29.942 25.805 1.00 58.69 36 PRO P N 1
ATOM 2805 C CA . PRO B 1 44 ? 10.213 -30.473 26.920 1.00 59.28 36 PRO P CA 1
ATOM 2806 C C . PRO B 1 44 ? 10.887 -29.432 27.821 1.00 60.16 36 PRO P C 1
ATOM 2807 O O . PRO B 1 44 ? 11.532 -29.814 28.798 1.00 62.26 36 PRO P O 1
ATOM 2811 N N . PHE B 1 45 ? 10.734 -28.144 27.510 1.00 60.40 37 PHE P N 1
ATOM 2812 C CA . PHE B 1 45 ? 11.374 -27.073 28.282 1.00 61.21 37 PHE P CA 1
ATOM 2813 C C . PHE B 1 45 ? 10.345 -26.284 29.093 1.00 61.87 37 PHE P C 1
ATOM 2814 O O . PHE B 1 45 ? 10.566 -25.122 29.444 1.00 60.90 37 PHE P O 1
ATOM 2822 N N . MET B 1 46 ? 9.243 -26.944 29.432 1.00 61.34 38 MET P N 1
ATOM 2823 C CA . MET B 1 46 ? 8.033 -26.248 29.830 1.00 60.47 38 MET P CA 1
ATOM 2824 C C . MET B 1 46 ? 7.083 -27.206 30.557 1.00 60.27 38 MET P C 1
ATOM 2825 O O . MET B 1 46 ? 6.397 -28.009 29.919 1.00 59.80 38 MET P O 1
ATOM 2830 N N . ASP B 1 47 ? 7.060 -27.132 31.890 1.00 58.71 39 ASP P N 1
ATOM 2831 C CA . ASP B 1 47 ? 6.141 -27.945 32.694 1.00 57.15 39 ASP P CA 1
ATOM 2832 C C . ASP B 1 47 ? 4.712 -27.454 32.487 1.00 56.15 39 ASP P C 1
ATOM 2833 O O . ASP B 1 47 ? 4.496 -26.372 31.947 1.00 55.26 39 ASP P O 1
ATOM 2838 N N . LEU B 1 48 ? 3.740 -28.256 32.904 1.00 55.18 40 LEU P N 1
ATOM 2839 C CA . LEU B 1 48 ? 2.332 -27.961 32.632 1.00 56.19 40 LEU P CA 1
ATOM 2840 C C . LEU B 1 48 ? 1.889 -26.640 33.275 1.00 56.74 40 LEU P C 1
ATOM 2841 O O . LEU B 1 48 ? 1.122 -25.876 32.680 1.00 57.36 40 LEU P O 1
ATOM 2846 N N . ASN B 1 49 ? 2.389 -26.372 34.480 1.00 57.61 41 ASN P N 1
ATOM 2847 C CA . ASN B 1 49 ? 2.128 -25.112 35.174 1.00 57.46 41 ASN P CA 1
ATOM 2848 C C . ASN B 1 49 ? 2.729 -23.930 34.414 1.00 57.90 41 ASN P C 1
ATOM 2849 O O . ASN B 1 49 ? 2.045 -22.942 34.148 1.00 59.85 41 ASN P O 1
ATOM 2854 N N . HIS B 1 50 ? 4.004 -24.059 34.050 1.00 57.76 42 HIS P N 1
ATOM 2855 C CA . HIS B 1 50 ? 4.722 -23.071 33.241 1.00 56.62 42 HIS P CA 1
ATOM 2856 C C . HIS B 1 50 ? 4.053 -22.852 31.880 1.00 57.08 42 HIS P C 1
ATOM 2857 O O . HIS B 1 50 ? 3.969 -21.717 31.392 1.00 57.84 42 HIS P O 1
ATOM 2864 N N . LEU B 1 51 ? 3.589 -23.939 31.268 1.00 56.35 43 LEU P N 1
ATOM 2865 C CA . LEU B 1 51 ? 2.907 -23.886 29.972 1.00 56.38 43 LEU P CA 1
ATOM 2866 C C . LEU B 1 51 ? 1.592 -23.105 30.036 1.00 56.74 43 LEU P C 1
ATOM 2867 O O . LEU B 1 51 ? 1.268 -22.352 29.119 1.00 56.08 43 LEU P O 1
ATOM 2872 N N . CYS B 1 52 ? 0.829 -23.302 31.109 1.00 58.12 44 CYS P N 1
ATOM 2873 C CA . CYS B 1 52 ? -0.428 -22.566 31.311 1.00 58.23 44 CYS P CA 1
ATOM 2874 C C . CYS B 1 52 ? -0.207 -21.074 31.496 1.00 58.63 44 CYS P C 1
ATOM 2875 O O . CYS B 1 52 ? -1.023 -20.264 31.056 1.00 60.96 44 CYS P O 1
ATOM 2878 N N . TYR B 1 53 ? 0.881 -20.721 32.175 1.00 57.24 45 TYR P N 1
ATOM 2879 C CA . TYR B 1 53 ? 1.226 -19.328 32.402 1.00 56.08 45 TYR P CA 1
ATOM 2880 C C . TYR B 1 53 ? 1.525 -18.655 31.066 1.00 56.02 45 TYR P C 1
ATOM 2881 O O . TYR B 1 53 ? 1.004 -17.574 30.773 1.00 52.93 45 TYR P O 1
ATOM 2890 N N . LEU B 1 54 ? 2.347 -19.318 30.253 1.00 55.67 46 LEU P N 1
ATOM 2891 C CA . LEU B 1 54 ? 2.745 -18.782 28.951 1.00 54.87 46 LEU P CA 1
ATOM 2892 C C . LEU B 1 54 ? 1.589 -18.661 27.953 1.00 54.88 46 LEU P C 1
ATOM 2893 O O . LEU B 1 54 ? 1.652 -17.850 27.030 1.00 55.37 46 LEU P O 1
ATOM 2898 N N . LEU B 1 55 ? 0.540 -19.458 28.144 1.00 54.73 47 LEU P N 1
ATOM 2899 C CA . LEU B 1 55 ? -0.647 -19.408 27.285 1.00 55.02 47 LEU P CA 1
ATOM 2900 C C . LEU B 1 55 ? -1.680 -18.380 27.759 1.00 54.46 47 LEU P C 1
ATOM 2901 O O . LEU B 1 55 ? -2.350 -17.750 26.943 1.00 53.05 47 LEU P O 1
ATOM 2906 N N . LYS B 1 56 ? -1.833 -18.237 29.072 1.00 54.86 48 LYS P N 1
ATOM 2907 C CA . LYS B 1 56 ? -2.767 -17.254 29.631 1.00 56.34 48 LYS P CA 1
ATOM 2908 C C . LYS B 1 56 ? -2.333 -15.824 29.305 1.00 56.67 48 LYS P C 1
ATOM 2909 O O . LYS B 1 56 ? -3.177 -14.981 29.006 1.00 55.35 48 LYS P O 1
ATOM 2915 N N . TYR B 1 57 ? -1.022 -15.574 29.330 1.00 57.21 49 TYR P N 1
ATOM 2916 C CA . TYR B 1 57 ? -0.470 -14.223 29.168 1.00 57.41 49 TYR P CA 1
ATOM 2917 C C . TYR B 1 57 ? 0.427 -14.092 27.951 1.00 58.39 49 TYR P C 1
ATOM 2918 O O . TYR B 1 57 ? 1.361 -14.876 27.761 1.00 57.74 49 TYR P O 1
ATOM 2927 N N . ASP B 1 58 ? 0.157 -13.066 27.151 1.00 59.97 50 ASP P N 1
ATOM 2928 C CA . ASP B 1 58 ? 0.957 -12.762 25.976 1.00 60.27 50 ASP P CA 1
ATOM 2929 C C . ASP B 1 58 ? 1.315 -11.282 25.965 1.00 59.67 50 ASP P C 1
ATOM 2930 O O . ASP B 1 58 ? 0.461 -10.428 26.191 1.00 59.07 50 ASP P O 1
ATOM 2935 N N . SER B 1 59 ? 2.581 -10.982 25.698 1.00 61.51 51 SER P N 1
ATOM 2936 C CA . SER B 1 59 ? 3.074 -9.606 25.757 1.00 61.87 51 SER P CA 1
ATOM 2937 C C . SER B 1 59 ? 2.582 -8.773 24.567 1.00 63.74 51 SER P C 1
ATOM 2938 O O . SER B 1 59 ? 2.528 -7.541 24.644 1.00 65.85 51 SER P O 1
ATOM 2941 N N . VAL B 1 60 ? 2.231 -9.445 23.473 1.00 64.30 52 VAL P N 1
ATOM 2942 C CA . VAL B 1 60 ? 1.866 -8.772 22.227 1.00 63.74 52 VAL P CA 1
ATOM 2943 C C . VAL B 1 60 ? 0.387 -8.885 21.912 1.00 64.33 52 VAL P C 1
ATOM 2944 O O . VAL B 1 60 ? -0.213 -7.926 21.430 1.00 66.28 52 VAL P O 1
ATOM 2948 N N . HIS B 1 61 ? -0.191 -10.057 22.164 1.00 63.35 53 HIS P N 1
ATOM 2949 C CA . HIS B 1 61 ? -1.553 -10.356 21.724 1.00 63.03 53 HIS P CA 1
ATOM 2950 C C . HIS B 1 61 ? -2.578 -10.340 22.860 1.00 63.01 53 HIS P C 1
ATOM 2951 O O . HIS B 1 61 ? -3.769 -10.554 22.621 1.00 64.89 53 HIS P O 1
ATOM 2958 N N . GLY B 1 62 ? -2.121 -10.072 24.079 1.00 60.87 54 GLY P N 1
ATOM 2959 C CA . GLY B 1 62 ? -3.009 -9.984 25.225 1.00 62.34 54 GLY P CA 1
ATOM 2960 C C . GLY B 1 62 ? -3.357 -11.332 25.825 1.00 61.90 54 GLY P C 1
ATOM 2961 O O . GLY B 1 62 ? -2.934 -12.373 25.337 1.00 62.64 54 GLY P O 1
ATOM 2962 N N . GLN B 1 63 ? -4.132 -11.311 26.897 1.00 61.63 55 GLN P N 1
ATOM 2963 C CA . GLN B 1 63 ? -4.492 -12.535 27.588 1.00 62.26 55 GLN P CA 1
ATOM 2964 C C . GLN B 1 63 ? -5.313 -13.457 26.697 1.00 61.27 55 GLN P C 1
ATOM 2965 O O . GLN B 1 63 ? -5.934 -13.025 25.717 1.00 60.88 55 GLN P O 1
ATOM 2971 N N . PHE B 1 64 ? -5.280 -14.739 27.031 1.00 60.21 56 PHE P N 1
ATOM 2972 C CA . PHE B 1 64 ? -5.991 -15.739 26.262 1.00 61.29 56 PHE P CA 1
ATOM 2973 C C . PHE B 1 64 ? -7.488 -15.477 26.408 1.00 61.60 56 PHE P C 1
ATOM 2974 O O . PHE B 1 64 ? -7.948 -15.202 27.516 1.00 61.56 56 PHE P O 1
ATOM 2982 N N . PRO B 1 65 ? -8.251 -15.540 25.294 1.00 63.03 57 PRO P N 1
ATOM 2983 C CA . PRO B 1 65 ? -9.685 -15.197 25.301 1.00 63.30 57 PRO P CA 1
ATOM 2984 C C . PRO B 1 65 ? -10.620 -16.040 26.182 1.00 63.64 57 PRO P C 1
ATOM 2985 O O . PRO B 1 65 ? -11.835 -15.840 26.126 1.00 64.60 57 PRO P O 1
ATOM 2989 N N . CYS B 1 66 ? -10.086 -16.964 26.976 1.00 63.94 58 CYS P N 1
ATOM 2990 C CA . CYS B 1 66 ? -10.894 -17.652 27.991 1.00 64.19 58 CYS P CA 1
ATOM 2991 C C . CYS B 1 66 ? -10.030 -18.140 29.151 1.00 63.32 58 CYS P C 1
ATOM 2992 O O . CYS B 1 66 ? -8.813 -17.934 29.157 1.00 63.68 58 CYS P O 1
ATOM 2995 N N . GLU B 1 67 ? -10.673 -18.748 30.146 1.00 62.69 59 GLU P N 1
ATOM 2996 C CA . GLU B 1 67 ? -9.975 -19.306 31.303 1.00 61.69 59 GLU P CA 1
ATOM 2997 C C . GLU B 1 67 ? -9.059 -20.458 30.881 1.00 61.06 59 GLU P C 1
ATOM 2998 O O . GLU B 1 67 ? -9.405 -21.258 30.002 1.00 60.02 59 GLU P O 1
ATOM 3004 N N . VAL B 1 68 ? -7.887 -20.523 31.504 1.00 59.73 60 VAL P N 1
ATOM 3005 C CA . VAL B 1 68 ? -6.902 -21.551 31.195 1.00 59.45 60 VAL P CA 1
ATOM 3006 C C . VAL B 1 68 ? -6.406 -22.202 32.476 1.00 59.26 60 VAL P C 1
ATOM 3007 O O . VAL B 1 68 ? -5.740 -21.563 33.293 1.00 59.93 60 VAL P O 1
ATOM 3011 N N . THR B 1 69 ? -6.733 -23.481 32.629 1.00 58.89 61 THR P N 1
ATOM 3012 C CA . THR B 1 69 ? -6.281 -24.286 33.757 1.00 59.13 61 THR P CA 1
ATOM 3013 C C . THR B 1 69 ? -5.783 -25.636 33.255 1.00 58.58 61 THR P C 1
ATOM 3014 O O . THR B 1 69 ? -5.948 -25.972 32.080 1.00 56.90 61 THR P O 1
ATOM 3018 N N . HIS B 1 70 ? -5.170 -26.398 34.156 1.00 59.34 62 HIS P N 1
ATOM 3019 C CA . HIS B 1 70 ? -4.804 -27.784 33.876 1.00 60.35 62 HIS P CA 1
ATOM 3020 C C . HIS B 1 70 ? -5.296 -28.718 34.984 1.00 60.41 62 HIS P C 1
ATOM 3021 O O . HIS B 1 70 ? -5.485 -28.304 36.127 1.00 60.89 62 HIS P O 1
ATOM 3028 N N . ALA B 1 71 ? -5.517 -29.978 34.629 1.00 60.62 63 ALA P N 1
ATOM 3029 C CA . ALA B 1 71 ? -5.964 -30.976 35.588 1.00 60.45 63 ALA P CA 1
ATOM 3030 C C . ALA B 1 71 ? -5.679 -32.380 35.069 1.00 60.38 63 ALA P C 1
ATOM 3031 O O . ALA B 1 71 ? -5.944 -32.677 33.905 1.00 61.08 63 ALA P O 1
ATOM 3033 N N . ASP B 1 72 ? -5.127 -33.224 35.937 1.00 59.88 64 ASP P N 1
ATOM 3034 C CA . ASP B 1 72 ? -4.837 -34.623 35.622 1.00 60.26 64 ASP P CA 1
ATOM 3035 C C . ASP B 1 72 ? -3.903 -34.759 34.411 1.00 60.36 64 ASP P C 1
ATOM 3036 O O . ASP B 1 72 ? -4.036 -35.688 33.608 1.00 61.04 64 ASP P O 1
ATOM 3041 N N . GLY B 1 73 ? -2.961 -33.825 34.290 1.00 59.23 65 GLY P N 1
ATOM 3042 C CA . GLY B 1 73 ? -2.019 -33.811 33.172 1.00 59.41 65 GLY P CA 1
ATOM 3043 C C . GLY B 1 73 ? -2.592 -33.305 31.858 1.00 58.79 65 GLY P C 1
ATOM 3044 O O . GLY B 1 73 ? -1.883 -33.259 30.858 1.00 58.79 65 GLY P O 1
ATOM 3045 N N . PHE B 1 74 ? -3.871 -32.932 31.855 1.00 59.17 66 PHE P N 1
ATOM 3046 C CA . PHE B 1 74 ? -4.512 -32.349 30.680 1.00 60.07 66 PHE P CA 1
ATOM 3047 C C . PHE B 1 74 ? -4.563 -30.828 30.811 1.00 60.84 66 PHE P C 1
ATOM 3048 O O . PHE B 1 74 ? -4.327 -30.271 31.881 1.00 61.90 66 PHE P O 1
ATOM 3056 N N . LEU B 1 75 ? -4.881 -30.167 29.706 1.00 61.19 67 LEU P N 1
ATOM 3057 C CA . LEU B 1 75 ? -5.040 -28.724 29.674 1.00 61.30 67 LEU P CA 1
ATOM 3058 C C . LEU B 1 75 ? -6.510 -28.426 29.403 1.00 61.46 67 LEU P C 1
ATOM 3059 O O . LEU B 1 75 ? -7.043 -28.807 28.360 1.00 59.90 67 LEU P O 1
ATOM 3064 N N . LEU B 1 76 ? -7.162 -27.747 30.344 1.00 62.49 68 LEU P N 1
ATOM 3065 C CA . LEU B 1 76 ? -8.591 -27.471 30.241 1.00 63.19 68 LEU P CA 1
ATOM 3066 C C . LEU B 1 76 ? -8.870 -26.122 29.586 1.00 65.06 68 LEU P C 1
ATOM 3067 O O . LEU B 1 76 ? -8.376 -25.088 30.037 1.00 64.67 68 LEU P O 1
ATOM 3072 N N . ILE B 1 77 ? -9.656 -26.151 28.511 1.00 67.19 69 ILE P N 1
ATOM 3073 C CA . ILE B 1 77 ? -10.132 -24.939 27.848 1.00 67.16 69 ILE P CA 1
ATOM 3074 C C . ILE B 1 77 ? -11.644 -25.079 27.632 1.00 67.50 69 ILE P C 1
ATOM 3075 O O . ILE B 1 77 ? -12.112 -25.308 26.514 1.00 68.13 69 ILE P O 1
ATOM 3080 N N . GLY B 1 78 ? -12.393 -24.952 28.726 1.00 66.95 70 GLY P N 1
ATOM 3081 C CA . GLY B 1 78 ? -13.839 -25.156 28.721 1.00 66.21 70 GLY P CA 1
ATOM 3082 C C . GLY B 1 78 ? -14.168 -26.630 28.866 1.00 66.02 70 GLY P C 1
ATOM 3083 O O . GLY B 1 78 ? -13.630 -27.307 29.747 1.00 65.08 70 GLY P O 1
ATOM 3084 N N . GLU B 1 79 ? -15.040 -27.133 27.994 1.00 65.78 71 GLU P N 1
ATOM 3085 C CA . GLU B 1 79 ? -15.390 -28.558 27.971 1.00 65.59 71 GLU P CA 1
ATOM 3086 C C . GLU B 1 79 ? -14.417 -29.346 27.085 1.00 65.72 71 GLU P C 1
ATOM 3087 O O . GLU B 1 79 ? -14.827 -30.255 26.357 1.00 65.65 71 GLU P O 1
ATOM 3093 N N . LYS B 1 80 ? -13.130 -28.997 27.166 1.00 65.95 72 LYS P N 1
ATOM 3094 C CA . LYS B 1 80 ? -12.088 -29.569 26.314 1.00 64.66 72 LYS P CA 1
ATOM 3095 C C . LYS B 1 80 ? -10.846 -29.934 27.126 1.00 63.90 72 LYS P C 1
ATOM 3096 O O . LYS B 1 80 ? -10.516 -29.263 28.101 1.00 63.06 72 LYS P O 1
ATOM 3102 N N . LYS B 1 81 ? -10.171 -31.005 26.711 1.00 63.17 73 LYS P N 1
ATOM 3103 C CA . LYS B 1 81 ? -8.966 -31.492 27.380 1.00 61.75 73 LYS P CA 1
ATOM 3104 C C . LYS B 1 81 ? -7.864 -31.770 26.358 1.00 60.99 73 LYS P C 1
ATOM 3105 O O . LYS B 1 81 ? -8.050 -32.566 25.432 1.00 61.44 73 LYS P O 1
ATOM 3111 N N . VAL B 1 82 ? -6.723 -31.108 26.536 1.00 58.29 74 VAL P N 1
ATOM 3112 C CA . VAL B 1 82 ? -5.584 -31.244 25.636 1.00 57.12 74 VAL P CA 1
ATOM 3113 C C . VAL B 1 82 ? -4.447 -31.981 26.338 1.00 55.99 74 VAL P C 1
ATOM 3114 O O . VAL B 1 82 ? -3.970 -31.548 27.386 1.00 53.86 74 VAL P O 1
ATOM 3118 N N . SER B 1 83 ? -4.024 -33.102 25.756 1.00 55.85 75 SER P N 1
ATOM 3119 C CA . SER B 1 83 ? -2.873 -33.849 26.257 1.00 54.57 75 SER P CA 1
ATOM 3120 C C . SER B 1 83 ? -1.608 -32.995 26.148 1.00 53.41 75 SER P C 1
ATOM 3121 O O . SER B 1 83 ? -1.420 -32.269 25.170 1.00 50.15 75 SER P O 1
ATOM 3124 N N . VAL B 1 84 ? -0.756 -33.075 27.165 1.00 52.78 76 VAL P N 1
ATOM 3125 C CA . VAL B 1 84 ? 0.512 -32.360 27.166 1.00 53.76 76 VAL P CA 1
ATOM 3126 C C . VAL B 1 84 ? 1.652 -33.341 27.415 1.00 53.20 76 VAL P C 1
ATOM 3127 O O . VAL B 1 84 ? 1.594 -34.138 28.351 1.00 51.51 76 VAL P O 1
ATOM 3131 N N . PHE B 1 85 ? 2.678 -33.274 26.568 1.00 53.96 77 PHE P N 1
ATOM 3132 C CA . PHE B 1 85 ? 3.871 -34.108 26.701 1.00 55.35 77 PHE P CA 1
ATOM 3133 C C . PHE B 1 85 ? 5.130 -33.251 26.794 1.00 55.72 77 PHE P C 1
ATOM 3134 O O . PHE B 1 85 ? 5.114 -32.056 26.463 1.00 53.30 77 PHE P O 1
ATOM 3142 N N . ALA B 1 86 ? 6.213 -33.865 27.266 1.00 56.95 78 ALA P N 1
ATOM 3143 C CA . ALA B 1 86 ? 7.493 -33.171 27.430 1.00 59.63 78 ALA P CA 1
ATOM 3144 C C . ALA B 1 86 ? 8.640 -34.081 27.002 1.00 60.79 78 ALA P C 1
ATOM 3145 O O . ALA B 1 86 ? 9.417 -34.556 27.833 1.00 60.65 78 ALA P O 1
ATOM 3147 N N . GLU B 1 87 ? 8.732 -34.310 25.694 1.00 62.41 79 GLU P N 1
ATOM 3148 C CA . GLU B 1 87 ? 9.705 -35.234 25.126 1.00 63.48 79 GLU P CA 1
ATOM 3149 C C . GLU B 1 87 ? 10.581 -34.530 24.089 1.00 64.27 79 GLU P C 1
ATOM 3150 O O . GLU B 1 87 ? 10.076 -33.822 23.212 1.00 63.61 79 GLU P O 1
ATOM 3156 N N . LYS B 1 88 ? 11.893 -34.733 24.194 1.00 65.66 80 LYS P N 1
ATOM 3157 C CA . LYS B 1 88 ? 12.853 -34.130 23.263 1.00 66.22 80 LYS P CA 1
ATOM 3158 C C . LYS B 1 88 ? 12.848 -34.909 21.940 1.00 66.04 80 LYS P C 1
ATOM 3159 O O . LYS B 1 88 ? 12.980 -34.319 20.872 1.00 65.83 80 LYS P O 1
ATOM 3165 N N . ASP B 1 89 ? 12.680 -36.230 22.028 1.00 66.18 81 ASP P N 1
ATOM 3166 C CA . ASP B 1 89 ? 12.589 -37.111 20.858 1.00 66.02 81 ASP P CA 1
ATOM 3167 C C . ASP B 1 89 ? 11.159 -37.153 20.308 1.00 66.14 81 ASP P C 1
ATOM 3168 O O . ASP B 1 89 ? 10.251 -37.622 20.997 1.00 66.17 81 ASP P O 1
ATOM 3173 N N . PRO B 1 90 ? 10.951 -36.676 19.061 1.00 66.65 82 PRO P N 1
ATOM 3174 C CA . PRO B 1 90 ? 9.603 -36.709 18.478 1.00 66.32 82 PRO P CA 1
ATOM 3175 C C . PRO B 1 90 ? 9.034 -38.112 18.235 1.00 66.72 82 PRO P C 1
ATOM 3176 O O . PRO B 1 90 ? 7.816 -38.266 18.138 1.00 67.57 82 PRO P O 1
ATOM 3180 N N . SER B 1 91 ? 9.904 -39.118 18.138 1.00 67.11 83 SER P N 1
ATOM 3181 C CA . SER B 1 91 ? 9.477 -40.513 17.965 1.00 66.36 83 SER P CA 1
ATOM 3182 C C . SER B 1 91 ? 8.820 -41.075 19.222 1.00 66.27 83 SER P C 1
ATOM 3183 O O . SER B 1 91 ? 8.132 -42.097 19.165 1.00 65.90 83 SER P O 1
ATOM 3186 N N . GLN B 1 92 ? 9.049 -40.409 20.355 1.00 66.30 84 GLN P N 1
ATOM 3187 C CA . GLN B 1 92 ? 8.548 -40.863 21.650 1.00 65.21 84 GLN P CA 1
ATOM 3188 C C . GLN B 1 92 ? 7.272 -40.137 22.110 1.00 63.16 84 GLN P C 1
ATOM 3189 O O . GLN B 1 92 ? 6.764 -40.414 23.199 1.00 62.35 84 GLN P O 1
ATOM 3195 N N . ILE B 1 93 ? 6.743 -39.234 21.279 1.00 61.53 85 ILE P N 1
ATOM 3196 C CA . ILE B 1 93 ? 5.478 -38.545 21.576 1.00 60.38 85 ILE P CA 1
ATOM 3197 C C . ILE B 1 93 ? 4.311 -39.380 21.034 1.00 58.87 85 ILE P C 1
ATOM 3198 O O . ILE B 1 93 ? 4.296 -39.711 19.847 1.00 59.24 85 ILE P O 1
ATOM 3203 N N . PRO B 1 94 ? 3.324 -39.714 21.890 1.00 57.46 86 PRO P N 1
ATOM 3204 C CA . PRO B 1 94 ? 2.222 -40.566 21.445 1.00 57.30 86 PRO P CA 1
ATOM 3205 C C . PRO B 1 94 ? 1.094 -39.810 20.725 1.00 56.60 86 PRO P C 1
ATOM 3206 O O . PRO B 1 94 ? -0.042 -39.779 21.208 1.00 56.45 86 PRO P O 1
ATOM 3210 N N . TRP B 1 95 ? 1.403 -39.228 19.567 1.00 55.87 87 TRP P N 1
ATOM 3211 C CA . TRP B 1 95 ? 0.384 -38.569 18.741 1.00 55.33 87 TRP P CA 1
ATOM 3212 C C . TRP B 1 95 ? -0.752 -39.532 18.405 1.00 53.73 87 TRP P C 1
ATOM 3213 O O . TRP B 1 95 ? -1.919 -39.144 18.386 1.00 51.72 87 TRP P O 1
ATOM 3224 N N . GLY B 1 96 ? -0.390 -40.782 18.122 1.00 54.69 88 GLY P N 1
ATOM 3225 C CA . GLY B 1 96 ? -1.338 -41.804 17.695 1.00 54.24 88 GLY P CA 1
ATOM 3226 C C . GLY B 1 96 ? -2.455 -42.062 18.686 1.00 54.74 88 GLY P C 1
ATOM 3227 O O . GLY B 1 96 ? -3.621 -42.152 18.298 1.00 56.11 88 GLY P O 1
ATOM 3228 N N . LYS B 1 97 ? -2.108 -42.176 19.966 1.00 54.37 89 LYS P N 1
ATOM 3229 C CA . LYS B 1 97 ? -3.110 -42.400 21.009 1.00 54.97 89 LYS P CA 1
ATOM 3230 C C . LYS B 1 97 ? -4.097 -41.227 21.121 1.00 55.82 89 LYS P C 1
ATOM 3231 O O . LYS B 1 97 ? -5.224 -41.410 21.572 1.00 55.65 89 LYS P O 1
ATOM 3237 N N . CYS B 1 98 ? -3.671 -40.032 20.707 1.00 56.92 90 CYS P N 1
ATOM 3238 C CA . CYS B 1 98 ? -4.563 -38.865 20.624 1.00 57.16 90 CYS P CA 1
ATOM 3239 C C . CYS B 1 98 ? -5.357 -38.789 19.312 1.00 58.29 90 CYS P C 1
ATOM 3240 O O . CYS B 1 98 ? -6.234 -37.936 19.171 1.00 60.04 90 CYS P O 1
ATOM 3243 N N . GLN B 1 99 ? -5.045 -39.663 18.356 1.00 58.31 91 GLN P N 1
ATOM 3244 C CA . GLN B 1 99 ? -5.730 -39.679 17.063 1.00 58.02 91 GLN P CA 1
ATOM 3245 C C . GLN B 1 99 ? -5.443 -38.419 16.243 1.00 58.02 91 GLN P C 1
ATOM 3246 O O . GLN B 1 99 ? -6.326 -37.913 15.550 1.00 58.95 91 GLN P O 1
ATOM 3252 N N . VAL B 1 100 ? -4.204 -37.935 16.316 1.00 57.38 92 VAL P N 1
ATOM 3253 C CA . VAL B 1 100 ? -3.811 -36.674 15.679 1.00 56.74 92 VAL P CA 1
ATOM 3254 C C . VAL B 1 100 ? -3.764 -36.778 14.152 1.00 55.38 92 VAL P C 1
ATOM 3255 O O . VAL B 1 100 ? -3.065 -37.626 13.604 1.00 55.18 92 VAL P O 1
ATOM 3259 N N . ASP B 1 101 ? -4.499 -35.895 13.481 1.00 55.12 93 ASP P N 1
ATOM 3260 C CA . ASP B 1 101 ? -4.483 -35.814 12.022 1.00 55.49 93 ASP P CA 1
ATOM 3261 C C . ASP B 1 101 ? -3.209 -35.113 11.543 1.00 55.12 93 ASP P C 1
ATOM 3262 O O . ASP B 1 101 ? -2.467 -35.658 10.728 1.00 55.05 93 ASP P O 1
ATOM 3267 N N . VAL B 1 102 ? -2.962 -33.910 12.056 1.00 54.39 94 VAL P N 1
ATOM 3268 C CA . VAL B 1 102 ? -1.796 -33.118 11.656 1.00 55.02 94 VAL P CA 1
ATOM 3269 C C . VAL B 1 102 ? -0.971 -32.681 12.872 1.00 55.26 94 VAL P C 1
ATOM 3270 O O . VAL B 1 102 ? -1.518 -32.410 13.943 1.00 54.34 94 VAL P O 1
ATOM 3274 N N . VAL B 1 103 ? 0.350 -32.630 12.688 1.00 56.06 95 VAL P N 1
ATOM 3275 C CA . VAL B 1 103 ? 1.281 -32.139 13.699 1.00 55.16 95 VAL P CA 1
ATOM 3276 C C . VAL B 1 103 ? 1.857 -30.824 13.223 1.00 55.01 95 VAL P C 1
ATOM 3277 O O . VAL B 1 103 ? 2.463 -30.753 12.157 1.00 55.05 95 VAL P O 1
ATOM 3281 N N . CYS B 1 104 ? 1.662 -29.787 14.025 1.00 55.23 96 CYS P N 1
ATOM 3282 C CA . CYS B 1 104 ? 2.285 -28.498 13.785 1.00 54.99 96 CYS P CA 1
ATOM 3283 C C . CYS B 1 104 ? 3.717 -28.573 14.290 1.00 53.45 96 CYS P C 1
ATOM 3284 O O . CYS B 1 104 ? 3.950 -28.588 15.497 1.00 52.76 96 CYS P O 1
ATOM 3287 N N . GLU B 1 105 ? 4.672 -28.672 13.369 1.00 54.31 97 GLU P N 1
ATOM 3288 C CA . GLU B 1 105 ? 6.079 -28.782 13.746 1.00 54.10 97 GLU P CA 1
ATOM 3289 C C . GLU B 1 105 ? 6.678 -27.383 13.843 1.00 54.56 97 GLU P C 1
ATOM 3290 O O . GLU B 1 105 ? 7.173 -26.844 12.854 1.00 54.75 97 GLU P O 1
ATOM 3296 N N . SER B 1 106 ? 6.621 -26.806 15.047 1.00 55.44 98 SER P N 1
ATOM 3297 C CA . SER B 1 106 ? 7.087 -25.432 15.296 1.00 56.37 98 SER P CA 1
ATOM 3298 C C . SER B 1 106 ? 8.177 -25.347 16.377 1.00 57.05 98 SER P C 1
ATOM 3299 O O . SER B 1 106 ? 8.187 -24.427 17.201 1.00 57.37 98 SER P O 1
ATOM 3302 N N . THR B 1 107 ? 9.105 -26.303 16.350 1.00 58.64 99 THR P N 1
ATOM 3303 C CA . THR B 1 107 ? 10.268 -26.288 17.240 1.00 59.98 99 THR P CA 1
ATOM 3304 C C . THR B 1 107 ? 11.395 -25.441 16.643 1.00 62.45 99 THR P C 1
ATOM 3305 O O . THR B 1 107 ? 12.079 -24.711 17.356 1.00 64.02 99 THR P O 1
ATOM 3309 N N . GLY B 1 108 ? 11.573 -25.548 15.328 1.00 65.55 100 GLY P N 1
ATOM 3310 C CA . GLY B 1 108 ? 12.657 -24.871 14.609 1.00 63.67 100 GLY P CA 1
ATOM 3311 C C . GLY B 1 108 ? 13.759 -25.832 14.178 1.00 64.71 100 GLY P C 1
ATOM 3312 O O . GLY B 1 108 ? 14.626 -25.457 13.379 1.00 65.65 100 GLY P O 1
ATOM 3313 N N . VAL B 1 109 ? 13.718 -27.069 14.683 1.00 63.00 101 VAL P N 1
ATOM 3314 C CA . VAL B 1 109 ? 14.871 -27.979 14.603 1.00 62.89 101 VAL P CA 1
ATOM 3315 C C . VAL B 1 109 ? 14.573 -29.354 14.008 1.00 62.66 101 VAL P C 1
ATOM 3316 O O . VAL B 1 109 ? 15.413 -30.251 14.096 1.00 62.29 101 VAL P O 1
ATOM 3320 N N . PHE B 1 110 ? 13.396 -29.524 13.406 1.00 62.88 102 PHE P N 1
ATOM 3321 C CA . PHE B 1 110 ? 13.051 -30.772 12.720 1.00 63.44 102 PHE P CA 1
ATOM 3322 C C . PHE B 1 110 ? 12.565 -30.447 11.312 1.00 64.53 102 PHE P C 1
ATOM 3323 O O . PHE B 1 110 ? 11.489 -30.881 10.897 1.00 64.27 102 PHE P O 1
ATOM 3331 N N . LEU B 1 111 ? 13.388 -29.693 10.584 1.00 64.88 103 LEU P N 1
ATOM 3332 C CA . LEU B 1 111 ? 13.014 -29.139 9.286 1.00 63.67 103 LEU P CA 1
ATOM 3333 C C . LEU B 1 111 ? 13.555 -29.929 8.083 1.00 65.16 103 LEU P C 1
ATOM 3334 O O . LEU B 1 111 ? 13.829 -29.347 7.029 1.00 66.20 103 LEU P O 1
ATOM 3339 N N . THR B 1 112 ? 13.697 -31.246 8.244 1.00 64.12 104 THR P N 1
ATOM 3340 C CA . THR B 1 112 ? 13.903 -32.162 7.122 1.00 64.33 104 THR P CA 1
ATOM 3341 C C . THR B 1 112 ? 12.946 -33.343 7.265 1.00 64.63 104 THR P C 1
ATOM 3342 O O . THR B 1 112 ? 12.585 -33.715 8.384 1.00 64.06 104 THR P O 1
ATOM 3346 N N . LYS B 1 113 ? 12.547 -33.924 6.132 1.00 64.84 105 LYS P N 1
ATOM 3347 C CA . LYS B 1 113 ? 11.653 -35.087 6.110 1.00 65.07 105 LYS P CA 1
ATOM 3348 C C . LYS B 1 113 ? 12.135 -36.211 7.029 1.00 65.82 105 LYS P C 1
ATOM 3349 O O . LYS B 1 113 ? 11.333 -36.821 7.731 1.00 67.06 105 LYS P O 1
ATOM 3355 N N . GLU B 1 114 ? 13.440 -36.474 7.029 1.00 65.38 106 GLU P N 1
ATOM 3356 C CA . GLU B 1 114 ? 14.011 -37.530 7.871 1.00 65.29 106 GLU P CA 1
ATOM 3357 C C . GLU B 1 114 ? 13.801 -37.242 9.366 1.00 65.03 106 GLU P C 1
ATOM 3358 O O . GLU B 1 114 ? 13.537 -38.158 10.148 1.00 64.29 106 GLU P O 1
ATOM 3364 N N . LEU B 1 115 ? 13.913 -35.971 9.750 1.00 63.99 107 LEU P N 1
ATOM 3365 C CA . LEU B 1 115 ? 13.665 -35.550 11.130 1.00 63.57 107 LEU P CA 1
ATOM 3366 C C . LEU B 1 115 ? 12.176 -35.504 11.444 1.00 63.41 107 LEU P C 1
ATOM 3367 O O . LEU B 1 115 ? 11.734 -36.012 12.476 1.00 63.56 107 LEU P O 1
ATOM 3372 N N . ALA B 1 116 ? 11.410 -34.882 10.553 1.00 62.81 108 ALA P N 1
ATOM 3373 C CA . ALA B 1 116 ? 9.976 -34.688 10.759 1.00 62.02 108 ALA P CA 1
ATOM 3374 C C . ALA B 1 116 ? 9.171 -35.988 10.696 1.00 62.00 108 ALA P C 1
ATOM 3375 O O . ALA B 1 116 ? 8.083 -36.063 11.266 1.00 62.11 108 ALA P O 1
ATOM 3377 N N . SER B 1 117 ? 9.703 -37.004 10.012 1.00 61.12 109 SER P N 1
ATOM 3378 C CA . SER B 1 117 ? 9.032 -38.302 9.893 1.00 60.35 109 SER P CA 1
ATOM 3379 C C . SER B 1 117 ? 9.038 -39.072 11.209 1.00 60.02 109 SER P C 1
ATOM 3380 O O . SER B 1 117 ? 8.365 -40.095 11.341 1.00 57.91 109 SER P O 1
ATOM 3383 N N . SER B 1 118 ? 9.815 -38.590 12.172 1.00 59.66 110 SER P N 1
ATOM 3384 C CA . SER B 1 118 ? 9.728 -39.062 13.548 1.00 59.83 110 SER P CA 1
ATOM 3385 C C . SER B 1 118 ? 8.305 -38.910 14.095 1.00 58.24 110 SER P C 1
ATOM 3386 O O . SER B 1 118 ? 7.858 -39.733 14.886 1.00 56.72 110 SER P O 1
ATOM 3389 N N . HIS B 1 119 ? 7.607 -37.854 13.672 1.00 57.91 111 HIS P N 1
ATOM 3390 C CA . HIS B 1 119 ? 6.213 -37.623 14.076 1.00 58.79 111 HIS P CA 1
ATOM 3391 C C . HIS B 1 119 ? 5.287 -38.704 13.541 1.00 58.90 111 HIS P C 1
ATOM 3392 O O . HIS B 1 119 ? 4.291 -39.036 14.177 1.00 60.86 111 HIS P O 1
ATOM 3399 N N . LEU B 1 120 ? 5.606 -39.235 12.365 1.00 60.00 112 LEU P N 1
ATOM 3400 C CA . LEU B 1 120 ? 4.821 -40.316 11.766 1.00 60.16 112 LEU P CA 1
ATOM 3401 C C . LEU B 1 120 ? 5.035 -41.633 12.511 1.00 60.56 112 LEU P C 1
ATOM 3402 O O . LEU B 1 120 ? 4.110 -42.446 12.636 1.00 61.34 112 LEU P O 1
ATOM 3407 N N . LYS B 1 121 ? 6.254 -41.839 13.005 1.00 60.91 113 LYS P N 1
ATOM 3408 C CA . LYS B 1 121 ? 6.574 -43.006 13.833 1.00 61.23 113 LYS P CA 1
ATOM 3409 C C . LYS B 1 121 ? 5.852 -42.921 15.181 1.00 60.61 113 LYS P C 1
ATOM 3410 O O . LYS B 1 121 ? 5.598 -43.941 15.815 1.00 58.99 113 LYS P O 1
ATOM 3416 N N . GLY B 1 122 ? 5.535 -41.699 15.611 1.00 59.36 114 GLY P N 1
ATOM 3417 C CA . GLY B 1 122 ? 4.735 -41.472 16.811 1.00 59.39 114 GLY P CA 1
ATOM 3418 C C . GLY B 1 122 ? 3.243 -41.728 16.643 1.00 59.43 114 GLY P C 1
ATOM 3419 O O . GLY B 1 122 ? 2.515 -41.798 17.634 1.00 60.34 114 GLY P O 1
ATOM 3420 N N . GLY B 1 123 ? 2.782 -41.856 15.399 1.00 59.32 115 GLY P N 1
ATOM 3421 C CA . GLY B 1 123 ? 1.386 -42.199 15.109 1.00 57.39 115 GLY P CA 1
ATOM 3422 C C . GLY B 1 123 ? 0.551 -41.085 14.497 1.00 56.67 115 GLY P C 1
ATOM 3423 O O . GLY B 1 123 ? -0.653 -41.256 14.297 1.00 56.73 115 GLY P O 1
ATOM 3424 N N . ALA B 1 124 ? 1.179 -39.946 14.204 1.00 54.85 116 ALA P N 1
ATOM 3425 C CA . ALA B 1 124 ? 0.501 -38.833 13.532 1.00 54.25 116 ALA P CA 1
ATOM 3426 C C . ALA B 1 124 ? 0.338 -39.120 12.041 1.00 53.58 116 ALA P C 1
ATOM 3427 O O . ALA B 1 124 ? 1.187 -39.772 11.440 1.00 54.63 116 ALA P O 1
ATOM 3429 N N . LYS B 1 125 ? -0.740 -38.613 11.445 1.00 52.29 117 LYS P N 1
ATOM 3430 C CA . LYS B 1 125 ? -1.030 -38.867 10.035 1.00 51.92 117 LYS P CA 1
ATOM 3431 C C . LYS B 1 125 ? -0.195 -37.984 9.113 1.00 51.95 117 LYS P C 1
ATOM 3432 O O . LYS B 1 125 ? 0.407 -38.480 8.166 1.00 50.95 117 LYS P O 1
ATOM 3438 N N . LYS B 1 126 ? -0.164 -36.676 9.379 1.00 53.21 118 LYS P N 1
ATOM 3439 C CA . LYS B 1 126 ? 0.596 -35.736 8.545 1.00 52.52 118 LYS P CA 1
ATOM 3440 C C . LYS B 1 126 ? 1.313 -34.671 9.368 1.00 53.61 118 LYS P C 1
ATOM 3441 O O . LYS B 1 126 ? 1.091 -34.553 10.578 1.00 52.67 118 LYS P O 1
ATOM 3447 N N . VAL B 1 127 ? 2.184 -33.910 8.704 1.00 54.11 119 VAL P N 1
ATOM 3448 C CA . VAL B 1 127 ? 3.030 -32.917 9.367 1.00 53.82 119 VAL P CA 1
ATOM 3449 C C . VAL B 1 127 ? 3.173 -31.633 8.542 1.00 54.93 119 VAL P C 1
ATOM 3450 O O . VAL B 1 127 ? 3.490 -31.682 7.358 1.00 55.23 119 VAL P O 1
ATOM 3454 N N . ILE B 1 128 ? 2.961 -30.484 9.179 1.00 55.97 120 ILE P N 1
ATOM 3455 C CA . ILE B 1 128 ? 3.308 -29.196 8.578 1.00 55.80 120 ILE P CA 1
ATOM 3456 C C . ILE B 1 128 ? 4.474 -28.596 9.346 1.00 56.83 120 ILE P C 1
ATOM 3457 O O . ILE B 1 128 ? 4.354 -28.310 10.545 1.00 55.77 120 ILE P O 1
ATOM 3462 N N . MET B 1 129 ? 5.602 -28.421 8.659 1.00 57.50 121 MET P N 1
ATOM 3463 C CA . MET B 1 129 ? 6.717 -27.665 9.203 1.00 57.42 121 MET P CA 1
ATOM 3464 C C . MET B 1 129 ? 6.294 -26.219 9.192 1.00 57.25 121 MET P C 1
ATOM 3465 O O . MET B 1 129 ? 5.869 -25.718 8.155 1.00 55.02 121 MET P O 1
ATOM 3470 N N . SER B 1 130 ? 6.424 -25.541 10.331 1.00 57.83 122 SER P N 1
ATOM 3471 C CA . SER B 1 130 ? 6.025 -24.140 10.429 1.00 60.09 122 SER P CA 1
ATOM 3472 C C . SER B 1 130 ? 7.200 -23.243 10.064 1.00 61.60 122 SER P C 1
ATOM 3473 O O . SER B 1 130 ? 7.347 -22.156 10.615 1.00 61.16 122 SER P O 1
ATOM 3476 N N . ALA B 1 131 ? 8.038 -23.710 9.141 1.00 62.75 123 ALA P N 1
ATOM 3477 C CA . ALA B 1 131 ? 9.189 -22.950 8.674 1.00 63.78 123 ALA P CA 1
ATOM 3478 C C . ALA B 1 131 ? 9.634 -23.518 7.334 1.00 65.54 123 ALA P C 1
ATOM 3479 O O . ALA B 1 131 ? 9.273 -24.651 6.987 1.00 67.93 123 ALA P O 1
ATOM 3481 N N . PRO B 1 132 ? 10.408 -22.740 6.562 1.00 66.43 124 PRO P N 1
ATOM 3482 C CA . PRO B 1 132 ? 10.890 -23.314 5.309 1.00 67.73 124 PRO P CA 1
ATOM 3483 C C . PRO B 1 132 ? 11.822 -24.502 5.574 1.00 66.03 124 PRO P C 1
ATOM 3484 O O . PRO B 1 132 ? 12.576 -24.494 6.553 1.00 64.14 124 PRO P O 1
ATOM 3488 N N . PRO B 1 133 ? 11.763 -25.523 4.713 1.00 66.79 125 PRO P N 1
ATOM 3489 C CA . PRO B 1 133 ? 12.551 -26.722 4.961 1.00 67.80 125 PRO P CA 1
ATOM 3490 C C . PRO B 1 133 ? 14.014 -26.533 4.571 1.00 68.20 125 PRO P C 1
ATOM 3491 O O . PRO B 1 133 ? 14.333 -25.638 3.793 1.00 68.23 125 PRO P O 1
ATOM 3495 N N . LYS B 1 134 ? 14.884 -27.366 5.133 1.00 69.66 126 LYS P N 1
ATOM 3496 C CA . LYS B 1 134 ? 16.299 -27.392 4.765 1.00 69.94 126 LYS P CA 1
ATOM 3497 C C . LYS B 1 134 ? 16.565 -28.432 3.667 1.00 71.47 126 LYS P C 1
ATOM 3498 O O . LYS B 1 134 ? 17.698 -28.577 3.214 1.00 74.59 126 LYS P O 1
ATOM 3504 N N . ASP B 1 135 ? 15.523 -29.149 3.244 1.00 71.09 127 ASP P N 1
ATOM 3505 C CA . ASP B 1 135 ? 15.633 -30.159 2.195 1.00 70.31 127 ASP P CA 1
ATOM 3506 C C . ASP B 1 135 ? 14.560 -29.923 1.123 1.00 70.35 127 ASP P C 1
ATOM 3507 O O . ASP B 1 135 ? 13.991 -28.835 1.057 1.00 70.55 127 ASP P O 1
ATOM 3512 N N . ASP B 1 136 ? 14.281 -30.938 0.302 1.00 69.87 128 ASP P N 1
ATOM 3513 C CA . ASP B 1 136 ? 13.361 -30.801 -0.834 1.00 70.86 128 ASP P CA 1
ATOM 3514 C C . ASP B 1 136 ? 11.880 -31.006 -0.470 1.00 71.37 128 ASP P C 1
ATOM 3515 O O . ASP B 1 136 ? 11.079 -31.420 -1.320 1.00 71.77 128 ASP P O 1
ATOM 3520 N N . THR B 1 137 ? 11.512 -30.703 0.777 1.00 70.47 129 THR P N 1
ATOM 3521 C CA . THR B 1 137 ? 10.141 -30.918 1.262 1.00 69.80 129 THR P CA 1
ATOM 3522 C C . THR B 1 137 ? 9.183 -29.958 0.549 1.00 69.33 129 THR P C 1
ATOM 3523 O O . THR B 1 137 ? 9.503 -28.774 0.403 1.00 71.17 129 THR P O 1
ATOM 3527 N N . PRO B 1 138 ? 8.021 -30.462 0.082 1.00 67.73 130 PRO P N 1
ATOM 3528 C CA . PRO B 1 138 ? 7.057 -29.588 -0.595 1.00 67.24 130 PRO P CA 1
ATOM 3529 C C . PRO B 1 138 ? 6.564 -28.423 0.268 1.00 67.48 130 PRO P C 1
ATOM 3530 O O . PRO B 1 138 ? 6.222 -28.611 1.434 1.00 66.06 130 PRO P O 1
ATOM 3534 N N . ILE B 1 139 ? 6.539 -27.236 -0.335 1.00 67.38 131 ILE P N 1
ATOM 3535 C CA . ILE B 1 139 ? 6.147 -25.999 0.316 1.00 66.31 131 ILE P CA 1
ATOM 3536 C C . ILE B 1 139 ? 4.806 -25.514 -0.249 1.00 66.59 131 ILE P C 1
ATOM 3537 O O . ILE B 1 139 ? 4.593 -25.529 -1.460 1.00 63.96 131 ILE P O 1
ATOM 3542 N N . TYR B 1 140 ? 3.912 -25.073 0.632 1.00 67.01 132 TYR P N 1
ATOM 3543 C CA . TYR B 1 140 ? 2.625 -24.535 0.213 1.00 66.97 132 TYR P CA 1
ATOM 3544 C C . TYR B 1 140 ? 2.335 -23.186 0.861 1.00 67.03 132 TYR P C 1
ATOM 3545 O O . TYR B 1 140 ? 2.666 -22.958 2.022 1.00 68.99 132 TYR P O 1
ATOM 3554 N N . VAL B 1 141 ? 1.750 -22.286 0.078 1.00 67.33 133 VAL P N 1
ATOM 3555 C CA . VAL B 1 141 ? 1.289 -20.998 0.570 1.00 68.70 133 VAL P CA 1
ATOM 3556 C C . VAL B 1 141 ? -0.185 -20.873 0.223 1.00 68.83 133 VAL P C 1
ATOM 3557 O O . VAL B 1 141 ? -0.559 -20.953 -0.949 1.00 71.52 133 VAL P O 1
ATOM 3561 N N . MET B 1 142 ? -1.015 -20.686 1.246 1.00 69.54 134 MET P N 1
ATOM 3562 C CA . MET B 1 142 ? -2.463 -20.597 1.066 1.00 70.36 134 MET P CA 1
ATOM 3563 C C . MET B 1 142 ? -2.802 -19.394 0.188 1.00 71.52 134 MET P C 1
ATOM 3564 O O . MET B 1 142 ? -2.316 -18.283 0.418 1.00 73.49 134 MET P O 1
ATOM 3569 N N . GLY B 1 143 ? -3.630 -19.626 -0.821 1.00 71.23 135 GLY P N 1
ATOM 3570 C CA . GLY B 1 143 ? -3.928 -18.617 -1.830 1.00 71.69 135 GLY P CA 1
ATOM 3571 C C . GLY B 1 143 ? -3.058 -18.701 -3.072 1.00 71.71 135 GLY P C 1
ATOM 3572 O O . GLY B 1 143 ? -3.395 -18.101 -4.091 1.00 73.26 135 GLY P O 1
ATOM 3573 N N . ILE B 1 144 ? -1.948 -19.438 -3.003 1.00 71.75 136 ILE P N 1
ATOM 3574 C CA . ILE B 1 144 ? -0.990 -19.496 -4.110 1.00 71.77 136 ILE P CA 1
ATOM 3575 C C . ILE B 1 144 ? -0.951 -20.881 -4.763 1.00 70.65 136 ILE P C 1
ATOM 3576 O O . ILE B 1 144 ? -1.372 -21.026 -5.912 1.00 69.75 136 ILE P O 1
ATOM 3581 N N . ASN B 1 145 ? -0.458 -21.892 -4.048 1.00 69.67 137 ASN P N 1
ATOM 3582 C CA . ASN B 1 145 ? -0.314 -23.238 -4.635 1.00 69.59 137 ASN P CA 1
ATOM 3583 C C . ASN B 1 145 ? -0.918 -24.378 -3.811 1.00 70.03 137 ASN P C 1
ATOM 3584 O O . ASN B 1 145 ? -0.676 -25.555 -4.103 1.00 70.74 137 ASN P O 1
ATOM 3589 N N . HIS B 1 146 ? -1.708 -24.042 -2.798 1.00 70.25 138 HIS P N 1
ATOM 3590 C CA . HIS B 1 146 ? -2.219 -25.047 -1.868 1.00 70.82 138 HIS P CA 1
ATOM 3591 C C . HIS B 1 146 ? -3.146 -26.074 -2.545 1.00 70.45 138 HIS P C 1
ATOM 3592 O O . HIS B 1 146 ? -3.181 -27.234 -2.140 1.00 68.32 138 HIS P O 1
ATOM 3599 N N . HIS B 1 147 ? -3.867 -25.659 -3.586 1.00 70.80 139 HIS P N 1
ATOM 3600 C CA . HIS B 1 147 ? -4.740 -26.579 -4.318 1.00 72.38 139 HIS P CA 1
ATOM 3601 C C . HIS B 1 147 ? -3.967 -27.652 -5.087 1.00 72.55 139 HIS P C 1
ATOM 3602 O O . HIS B 1 147 ? -4.537 -28.671 -5.462 1.00 70.97 139 HIS P O 1
ATOM 3609 N N . GLN B 1 148 ? -2.672 -27.420 -5.300 1.00 73.97 140 GLN P N 1
ATOM 3610 C CA . GLN B 1 148 ? -1.786 -28.399 -5.937 1.00 73.87 140 GLN P CA 1
ATOM 3611 C C . GLN B 1 148 ? -1.365 -29.551 -5.004 1.00 72.79 140 GLN P C 1
ATOM 3612 O O . GLN B 1 148 ? -0.858 -30.575 -5.471 1.00 72.40 140 GLN P O 1
ATOM 3618 N N . TYR B 1 149 ? -1.576 -29.389 -3.697 1.00 70.34 141 TYR P N 1
ATOM 3619 C CA . TYR B 1 149 ? -1.345 -30.474 -2.738 1.00 69.88 141 TYR P CA 1
ATOM 3620 C C . TYR B 1 149 ? -2.200 -31.701 -3.054 1.00 69.18 141 TYR P C 1
ATOM 3621 O O . TYR B 1 149 ? -3.349 -31.556 -3.471 1.00 69.56 141 TYR P O 1
ATOM 3630 N N . ASP B 1 150 ? -1.641 -32.895 -2.845 1.00 69.34 142 ASP P N 1
ATOM 3631 C CA . ASP B 1 150 ? -2.448 -34.123 -2.775 1.00 70.07 142 ASP P CA 1
ATOM 3632 C C . ASP B 1 150 ? -2.107 -34.963 -1.547 1.00 69.19 142 ASP P C 1
ATOM 3633 O O . ASP B 1 150 ? -0.966 -34.983 -1.098 1.00 68.39 142 ASP P O 1
ATOM 3638 N N . THR B 1 151 ? -3.111 -35.669 -1.029 1.00 69.29 143 THR P N 1
ATOM 3639 C CA . THR B 1 151 ? -2.994 -36.414 0.226 1.00 69.60 143 THR P CA 1
ATOM 3640 C C . THR B 1 151 ? -1.732 -37.282 0.319 1.00 69.64 143 THR P C 1
ATOM 3641 O O . THR B 1 151 ? -1.170 -37.434 1.402 1.00 71.60 143 THR P O 1
ATOM 3645 N N . LYS B 1 152 ? -1.292 -37.829 -0.815 1.00 68.70 144 LYS P N 1
ATOM 3646 C CA . LYS B 1 152 ? -0.060 -38.631 -0.908 1.00 67.97 144 LYS P CA 1
ATOM 3647 C C . LYS B 1 152 ? 1.048 -38.157 0.033 1.00 66.78 144 LYS P C 1
ATOM 3648 O O . LYS B 1 152 ? 1.573 -38.933 0.829 1.00 66.89 144 LYS P O 1
ATOM 3654 N N . GLN B 1 153 ? 1.379 -36.875 -0.060 1.00 65.93 145 GLN P N 1
ATOM 3655 C CA . GLN B 1 153 ? 2.527 -36.304 0.659 1.00 66.04 145 GLN P CA 1
ATOM 3656 C C . GLN B 1 153 ? 2.173 -36.005 2.119 1.00 64.68 145 GLN P C 1
ATOM 3657 O O . GLN B 1 153 ? 1.313 -35.164 2.404 1.00 63.92 145 GLN P O 1
ATOM 3663 N N . LEU B 1 154 ? 2.846 -36.705 3.033 1.00 63.47 146 LEU P N 1
ATOM 3664 C CA . LEU B 1 154 ? 2.529 -36.654 4.465 1.00 62.53 146 LEU P CA 1
ATOM 3665 C C . LEU B 1 154 ? 3.255 -35.549 5.237 1.00 60.13 146 LEU P C 1
ATOM 3666 O O . LEU B 1 154 ? 2.877 -35.235 6.363 1.00 57.92 146 LEU P O 1
ATOM 3671 N N . ILE B 1 155 ? 4.298 -34.977 4.641 1.00 60.02 147 ILE P N 1
ATOM 3672 C CA . ILE B 1 155 ? 5.076 -33.922 5.286 1.00 60.31 147 ILE P CA 1
ATOM 3673 C C . ILE B 1 155 ? 5.228 -32.731 4.350 1.00 59.91 147 ILE P C 1
ATOM 3674 O O . ILE B 1 155 ? 5.747 -32.863 3.244 1.00 59.84 147 ILE P O 1
ATOM 3679 N N . VAL B 1 156 ? 4.785 -31.565 4.809 1.00 60.02 148 VAL P N 1
ATOM 3680 C CA . VAL B 1 156 ? 4.842 -30.346 4.011 1.00 59.56 148 VAL P CA 1
ATOM 3681 C C . VAL B 1 156 ? 5.351 -29.185 4.855 1.00 59.27 148 VAL P C 1
ATOM 3682 O O . VAL B 1 156 ? 5.544 -29.315 6.065 1.00 59.46 148 VAL P O 1
ATOM 3686 N N . SER B 1 157 ? 5.590 -28.059 4.191 1.00 59.49 149 SER P N 1
ATOM 3687 C CA . SER B 1 157 ? 6.024 -26.832 4.837 1.00 58.51 149 SER P CA 1
ATOM 3688 C C . SER B 1 157 ? 5.031 -25.735 4.505 1.00 58.18 149 SER P C 1
ATOM 3689 O O . SER B 1 157 ? 4.524 -25.675 3.380 1.00 56.67 149 SER P O 1
ATOM 3692 N N . ASN B 1 158 ? 4.739 -24.880 5.480 1.00 58.41 150 ASN P N 1
ATOM 3693 C CA . ASN B 1 158 ? 3.904 -23.696 5.230 1.00 61.07 150 ASN P CA 1
ATOM 3694 C C . ASN B 1 158 ? 4.742 -22.453 4.858 1.00 61.56 150 ASN P C 1
ATOM 3695 O O . ASN B 1 158 ? 4.247 -21.316 4.902 1.00 59.88 150 ASN P O 1
ATOM 3700 N N . ALA B 1 159 ? 5.998 -22.686 4.466 1.00 64.17 151 ALA P N 1
ATOM 3701 C CA . ALA B 1 159 ? 6.936 -21.616 4.126 1.00 65.34 151 ALA P CA 1
ATOM 3702 C C . ALA B 1 159 ? 7.233 -20.742 5.348 1.00 66.88 151 ALA P C 1
ATOM 3703 O O . ALA B 1 159 ? 7.053 -21.188 6.481 1.00 68.21 151 ALA P O 1
ATOM 3705 N N . SER B 1 160 ? 7.716 -19.518 5.120 1.00 67.37 152 SER P N 1
ATOM 3706 C CA . SER B 1 160 ? 7.937 -18.552 6.188 1.00 66.29 152 SER P CA 1
ATOM 3707 C C . SER B 1 160 ? 6.845 -17.503 6.163 1.00 65.44 152 SER P C 1
ATOM 3708 O O . SER B 1 160 ? 6.095 -17.401 5.200 1.00 64.68 152 SER P O 1
ATOM 3711 N N . CYS B 1 161 ? 6.784 -16.707 7.224 1.00 65.90 153 CYS P N 1
ATOM 3712 C CA . CYS B 1 161 ? 5.890 -15.551 7.282 1.00 67.30 153 CYS P CA 1
ATOM 3713 C C . CYS B 1 161 ? 6.116 -14.645 6.073 1.00 67.34 153 CYS P C 1
ATOM 3714 O O . CYS B 1 161 ? 5.167 -14.247 5.385 1.00 64.38 153 CYS P O 1
ATOM 3717 N N . THR B 1 162 ? 7.392 -14.350 5.827 1.00 67.20 154 THR P N 1
ATOM 3718 C CA . THR B 1 162 ? 7.824 -13.444 4.766 1.00 67.69 154 THR P CA 1
ATOM 3719 C C . THR B 1 162 ? 7.356 -13.891 3.369 1.00 69.10 154 THR P C 1
ATOM 3720 O O . THR B 1 162 ? 6.861 -13.081 2.587 1.00 70.21 154 THR P O 1
ATOM 3724 N N . THR B 1 163 ? 7.499 -15.182 3.083 1.00 69.03 155 THR P N 1
ATOM 3725 C CA . THR B 1 163 ? 7.036 -15.772 1.836 1.00 69.36 155 THR P CA 1
ATOM 3726 C C . THR B 1 163 ? 5.514 -15.708 1.715 1.00 68.99 155 THR P C 1
ATOM 3727 O O . THR B 1 163 ? 4.971 -15.465 0.629 1.00 65.02 155 THR P O 1
ATOM 3731 N N . ASN B 1 164 ? 4.824 -15.929 2.830 1.00 68.86 156 ASN P N 1
ATOM 3732 C CA . ASN B 1 164 ? 3.370 -15.794 2.844 1.00 70.52 156 ASN P CA 1
ATOM 3733 C C . ASN B 1 164 ? 2.946 -14.340 2.611 1.00 70.73 156 ASN P C 1
ATOM 3734 O O . ASN B 1 164 ? 1.857 -14.092 2.116 1.00 68.91 156 ASN P O 1
ATOM 3739 N N . CYS B 1 165 ? 3.816 -13.389 2.959 1.00 72.39 157 CYS P N 1
ATOM 3740 C CA . CYS B 1 165 ? 3.601 -11.984 2.614 1.00 72.46 157 CYS P CA 1
ATOM 3741 C C . CYS B 1 165 ? 3.904 -11.692 1.138 1.00 73.82 157 CYS P C 1
ATOM 3742 O O . CYS B 1 165 ? 3.076 -11.123 0.415 1.00 69.57 157 CYS P O 1
ATOM 3745 N N . LEU B 1 166 ? 5.100 -12.073 0.704 1.00 74.33 158 LEU P N 1
ATOM 3746 C CA . LEU B 1 166 ? 5.563 -11.764 -0.645 1.00 74.03 158 LEU P CA 1
ATOM 3747 C C . LEU B 1 166 ? 4.752 -12.486 -1.727 1.00 73.03 158 LEU P C 1
ATOM 3748 O O . LEU B 1 166 ? 4.315 -11.862 -2.695 1.00 72.59 158 LEU P O 1
ATOM 3753 N N . ALA B 1 167 ? 4.544 -13.791 -1.555 1.00 72.04 159 ALA P N 1
ATOM 3754 C CA . ALA B 1 167 ? 3.983 -14.640 -2.623 1.00 72.66 159 ALA P CA 1
ATOM 3755 C C . ALA B 1 167 ? 2.650 -14.161 -3.232 1.00 72.78 159 ALA P C 1
ATOM 3756 O O . ALA B 1 167 ? 2.486 -14.208 -4.452 1.00 74.67 159 ALA P O 1
ATOM 3758 N N . PRO B 1 168 ? 1.686 -13.735 -2.396 1.00 72.85 160 PRO P N 1
ATOM 3759 C CA . PRO B 1 168 ? 0.435 -13.175 -2.928 1.00 73.80 160 PRO P CA 1
ATOM 3760 C C . PRO B 1 168 ? 0.618 -11.887 -3.728 1.00 74.53 160 PRO P C 1
ATOM 3761 O O . PRO B 1 168 ? -0.031 -11.699 -4.762 1.00 74.06 160 PRO P O 1
ATOM 3765 N N . LEU B 1 169 ? 1.478 -11.004 -3.228 1.00 76.36 161 LEU P N 1
ATOM 3766 C CA . LEU B 1 169 ? 1.788 -9.752 -3.907 1.00 76.76 161 LEU P CA 1
ATOM 3767 C C . LEU B 1 169 ? 2.384 -10.047 -5.279 1.00 77.28 161 LEU P C 1
ATOM 3768 O O . LEU B 1 169 ? 1.882 -9.572 -6.296 1.00 75.04 161 LEU P O 1
ATOM 3773 N N . ALA B 1 170 ? 3.444 -10.856 -5.279 1.00 78.12 162 ALA P N 1
ATOM 3774 C CA . ALA B 1 170 ? 4.151 -11.252 -6.496 1.00 78.32 162 ALA P CA 1
ATOM 3775 C C . ALA B 1 170 ? 3.267 -11.999 -7.498 1.00 77.67 162 ALA P C 1
ATOM 3776 O O . ALA B 1 170 ? 3.385 -11.784 -8.699 1.00 78.53 162 ALA P O 1
ATOM 3778 N N . LYS B 1 171 ? 2.391 -12.874 -7.012 1.00 78.47 163 LYS P N 1
ATOM 3779 C CA . LYS B 1 171 ? 1.461 -13.594 -7.887 1.00 79.27 163 LYS P CA 1
ATOM 3780 C C . LYS B 1 171 ? 0.595 -12.623 -8.688 1.00 81.04 163 LYS P C 1
ATOM 3781 O O . LYS B 1 171 ? 0.447 -12.764 -9.901 1.00 81.83 163 LYS P O 1
ATOM 3787 N N . VAL B 1 172 ? 0.024 -11.644 -7.991 1.00 82.90 164 VAL P N 1
ATOM 3788 C CA . VAL B 1 172 ? -0.910 -10.686 -8.588 1.00 82.30 164 VAL P CA 1
ATOM 3789 C C . VAL B 1 172 ? -0.204 -9.773 -9.588 1.00 82.56 164 VAL P C 1
ATOM 3790 O O . VAL B 1 172 ? -0.708 -9.543 -10.685 1.00 81.88 164 VAL P O 1
ATOM 3794 N N . ILE B 1 173 ? 0.962 -9.262 -9.201 1.00 83.38 165 ILE P N 1
ATOM 3795 C CA . ILE B 1 173 ? 1.758 -8.418 -10.087 1.00 83.12 165 ILE P CA 1
ATOM 3796 C C . ILE B 1 173 ? 2.251 -9.223 -11.290 1.00 82.18 165 ILE P C 1
ATOM 3797 O O . ILE B 1 173 ? 2.117 -8.779 -12.431 1.00 80.16 165 ILE P O 1
ATOM 3802 N N . ASN B 1 174 ? 2.806 -10.406 -11.035 1.00 80.78 166 ASN P N 1
ATOM 3803 C CA . ASN B 1 174 ? 3.251 -11.292 -12.115 1.00 81.80 166 ASN P CA 1
ATOM 3804 C C . ASN B 1 174 ? 2.126 -11.678 -13.088 1.00 80.80 166 ASN P C 1
ATOM 3805 O O . ASN B 1 174 ? 2.329 -11.688 -14.297 1.00 81.67 166 ASN P O 1
ATOM 3810 N N . ASP B 1 175 ? 0.950 -11.998 -12.557 1.00 81.65 167 ASP P N 1
ATOM 3811 C CA . ASP B 1 175 ? -0.199 -12.387 -13.385 1.00 82.80 167 ASP P CA 1
ATOM 3812 C C . ASP B 1 175 ? -0.633 -11.284 -14.348 1.00 83.05 167 ASP P C 1
ATOM 3813 O O . ASP B 1 175 ? -0.925 -11.547 -15.515 1.00 82.86 167 ASP P O 1
ATOM 3818 N N . ARG B 1 176 ? -0.685 -10.055 -13.848 1.00 83.92 168 ARG P N 1
ATOM 3819 C CA . ARG B 1 176 ? -1.241 -8.938 -14.605 1.00 83.79 168 ARG P CA 1
ATOM 3820 C C . ARG B 1 176 ? -0.207 -8.234 -15.477 1.00 83.13 168 ARG P C 1
ATOM 3821 O O . ARG B 1 176 ? -0.504 -7.885 -16.618 1.00 83.33 168 ARG P O 1
ATOM 3829 N N . PHE B 1 177 ? 0.987 -8.007 -14.930 1.00 82.10 169 PHE P N 1
ATOM 3830 C CA . PHE B 1 177 ? 2.020 -7.218 -15.611 1.00 81.59 169 PHE P CA 1
ATOM 3831 C C . PHE B 1 177 ? 3.252 -8.023 -15.996 1.00 81.09 169 PHE P C 1
ATOM 3832 O O . PHE B 1 177 ? 3.971 -7.635 -16.910 1.00 80.73 169 PHE P O 1
ATOM 3840 N N . GLY B 1 178 ? 3.500 -9.131 -15.299 1.00 83.24 170 GLY P N 1
ATOM 3841 C CA . GLY B 1 178 ? 4.697 -9.947 -15.517 1.00 82.81 170 GLY P CA 1
ATOM 3842 C C . GLY B 1 178 ? 5.896 -9.336 -14.823 1.00 83.32 170 GLY P C 1
ATOM 3843 O O . GLY B 1 178 ? 6.228 -8.178 -15.065 1.00 84.27 170 GLY P O 1
ATOM 3844 N N . ILE B 1 179 ? 6.540 -10.103 -13.946 1.00 83.56 171 ILE P N 1
ATOM 3845 C CA . ILE B 1 179 ? 7.753 -9.641 -13.273 1.00 83.92 171 ILE P CA 1
ATOM 3846 C C . ILE B 1 179 ? 8.988 -10.176 -13.991 1.00 83.75 171 ILE P C 1
ATOM 3847 O O . ILE B 1 179 ? 9.105 -11.380 -14.231 1.00 83.31 171 ILE P O 1
ATOM 3852 N N . VAL B 1 180 ? 9.903 -9.268 -14.327 1.00 83.38 172 VAL P N 1
ATOM 3853 C CA . VAL B 1 180 ? 11.151 -9.623 -14.987 1.00 82.79 172 VAL P CA 1
ATOM 3854 C C . VAL B 1 180 ? 12.141 -10.022 -13.910 1.00 82.95 172 VAL P C 1
ATOM 3855 O O . VAL B 1 180 ? 12.682 -11.123 -13.924 1.00 83.84 172 VAL P O 1
ATOM 3859 N N . GLU B 1 181 ? 12.356 -9.115 -12.969 1.00 82.85 173 GLU P N 1
ATOM 3860 C CA . GLU B 1 181 ? 13.263 -9.350 -11.862 1.00 83.54 173 GLU P CA 1
ATOM 3861 C C . GLU B 1 181 ? 12.772 -8.600 -10.637 1.00 82.44 173 GLU P C 1
ATOM 3862 O O . GLU B 1 181 ? 12.065 -7.597 -10.756 1.00 83.54 173 GLU P O 1
ATOM 3868 N N . GLY B 1 182 ? 13.138 -9.097 -9.461 1.00 80.27 174 GLY P N 1
ATOM 3869 C CA . GLY B 1 182 ? 12.718 -8.484 -8.215 1.00 79.34 174 GLY P CA 1
ATOM 3870 C C . GLY B 1 182 ? 13.710 -8.674 -7.089 1.00 77.21 174 GLY P C 1
ATOM 3871 O O . GLY B 1 182 ? 14.283 -9.747 -6.925 1.00 78.47 174 GLY P O 1
ATOM 3872 N N . LEU B 1 183 ? 13.920 -7.609 -6.325 1.00 76.43 175 LEU P N 1
ATOM 3873 C CA . LEU B 1 183 ? 14.707 -7.663 -5.104 1.00 77.49 175 LEU P CA 1
ATOM 3874 C C . LEU B 1 183 ? 13.880 -7.107 -3.941 1.00 77.47 175 LEU P C 1
ATOM 3875 O O . LEU B 1 183 ? 13.116 -6.157 -4.109 1.00 74.41 175 LEU P O 1
ATOM 3880 N N . MET B 1 184 ? 14.041 -7.722 -2.771 1.00 79.52 176 MET P N 1
ATOM 3881 C CA . MET B 1 184 ? 13.172 -7.486 -1.621 1.00 79.96 176 MET P CA 1
ATOM 3882 C C . MET B 1 184 ? 13.995 -7.217 -0.358 1.00 79.34 176 MET P C 1
ATOM 3883 O O . MET B 1 184 ? 14.962 -7.924 -0.075 1.00 78.51 176 MET P O 1
ATOM 3888 N N . THR B 1 185 ? 13.600 -6.188 0.388 1.00 79.45 177 THR P N 1
ATOM 3889 C CA . THR B 1 185 ? 14.060 -6.004 1.755 1.00 80.66 177 THR P CA 1
ATOM 3890 C C . THR B 1 185 ? 12.853 -6.263 2.649 1.00 78.89 177 THR P C 1
ATOM 3891 O O . THR B 1 185 ? 11.767 -5.775 2.366 1.00 75.63 177 THR P O 1
ATOM 3895 N N . THR B 1 186 ? 13.036 -7.046 3.710 1.00 78.43 178 THR P N 1
ATOM 3896 C CA . THR B 1 186 ? 12.032 -7.101 4.773 1.00 78.64 178 THR P CA 1
ATOM 3897 C C . THR B 1 186 ? 12.596 -6.504 6.052 1.00 75.26 178 THR P C 1
ATOM 3898 O O . THR B 1 186 ? 13.665 -6.890 6.496 1.00 76.39 178 THR P O 1
ATOM 3902 N N . VAL B 1 187 ? 11.878 -5.535 6.615 1.00 75.15 179 VAL P N 1
ATOM 3903 C CA . VAL B 1 187 ? 12.176 -5.039 7.953 1.00 74.69 179 VAL P CA 1
ATOM 3904 C C . VAL B 1 187 ? 11.352 -5.890 8.922 1.00 72.49 179 VAL P C 1
ATOM 3905 O O . VAL B 1 187 ? 10.109 -5.825 8.951 1.00 68.74 179 VAL P O 1
ATOM 3909 N N . HIS B 1 188 ? 12.061 -6.683 9.718 1.00 71.52 180 HIS P N 1
ATOM 3910 C CA . HIS B 1 188 ? 11.446 -7.750 10.464 1.00 72.53 180 HIS P CA 1
ATOM 3911 C C . HIS B 1 188 ? 11.428 -7.477 11.959 1.00 70.23 180 HIS P C 1
ATOM 3912 O O . HIS B 1 188 ? 12.409 -6.996 12.530 1.00 66.66 180 HIS P O 1
ATOM 3919 N N . ALA B 1 189 ? 10.279 -7.776 12.573 1.00 70.45 181 ALA P N 1
ATOM 3920 C CA . ALA B 1 189 ? 10.121 -7.761 14.028 1.00 70.12 181 ALA P CA 1
ATOM 3921 C C . ALA B 1 189 ? 11.041 -8.802 14.668 1.00 68.89 181 ALA P C 1
ATOM 3922 O O . ALA B 1 189 ? 11.503 -9.726 14.003 1.00 70.23 181 ALA P O 1
ATOM 3924 N N . SER B 1 190 ? 11.291 -8.646 15.960 1.00 70.69 182 SER P N 1
ATOM 3925 C CA . SER B 1 190 ? 12.201 -9.525 16.704 1.00 71.35 182 SER P CA 1
ATOM 3926 C C . SER B 1 190 ? 11.710 -10.971 16.823 1.00 70.70 182 SER P C 1
ATOM 3927 O O . SER B 1 190 ? 10.509 -11.219 16.894 1.00 71.46 182 SER P O 1
ATOM 3930 N N . THR B 1 191 ? 12.644 -11.921 16.852 1.00 69.91 183 THR P N 1
ATOM 3931 C CA . THR B 1 191 ? 12.293 -13.342 16.980 1.00 69.35 183 THR P CA 1
ATOM 3932 C C . THR B 1 191 ? 13.118 -14.027 18.058 1.00 68.61 183 THR P C 1
ATOM 3933 O O . THR B 1 191 ? 14.090 -13.467 18.562 1.00 65.94 183 THR P O 1
ATOM 3937 N N . ALA B 1 192 ? 12.704 -15.242 18.408 1.00 66.82 184 ALA P N 1
ATOM 3938 C CA . ALA B 1 192 ? 13.263 -15.959 19.545 1.00 68.39 184 ALA P CA 1
ATOM 3939 C C . ALA B 1 192 ? 14.677 -16.490 19.300 1.00 67.35 184 ALA P C 1
ATOM 3940 O O . ALA B 1 192 ? 15.336 -16.934 20.234 1.00 64.54 184 ALA P O 1
ATOM 3942 N N . ASN B 1 193 ? 15.126 -16.464 18.047 1.00 68.46 185 ASN P N 1
ATOM 3943 C CA . ASN B 1 193 ? 16.531 -16.769 17.720 1.00 70.19 185 ASN P CA 1
ATOM 3944 C C . ASN B 1 193 ? 17.508 -15.626 18.043 1.00 70.86 185 ASN P C 1
ATOM 3945 O O . ASN B 1 193 ? 18.722 -15.834 18.070 1.00 74.03 185 ASN P O 1
ATOM 3950 N N . GLN B 1 194 ? 16.975 -14.438 18.327 1.00 69.83 186 GLN P N 1
ATOM 3951 C CA . GLN B 1 194 ? 17.777 -13.287 18.729 1.00 68.78 186 GLN P CA 1
ATOM 3952 C C . GLN B 1 194 ? 18.146 -13.282 20.213 1.00 68.01 186 GLN P C 1
ATOM 3953 O O . GLN B 1 194 ? 17.588 -14.038 21.009 1.00 67.75 186 GLN P O 1
ATOM 3959 N N . LEU B 1 195 ? 19.100 -12.423 20.572 1.00 69.19 187 LEU P N 1
ATOM 3960 C CA . LEU B 1 195 ? 19.634 -12.343 21.944 1.00 68.79 187 LEU P CA 1
ATOM 3961 C C . LEU B 1 195 ? 19.436 -10.948 22.554 1.00 68.71 187 LEU P C 1
ATOM 3962 O O . LEU B 1 195 ? 19.431 -9.945 21.846 1.00 70.73 187 LEU P O 1
ATOM 3967 N N . VAL B 1 196 ? 19.254 -10.900 23.869 1.00 69.16 188 VAL P N 1
ATOM 3968 C CA . VAL B 1 196 ? 18.951 -9.649 24.575 1.00 70.88 188 VAL P CA 1
ATOM 3969 C C . VAL B 1 196 ? 20.213 -8.780 24.696 1.00 70.76 188 VAL P C 1
ATOM 3970 O O . VAL B 1 196 ? 20.159 -7.577 24.472 1.00 72.12 188 VAL P O 1
ATOM 3974 N N . VAL B 1 197 ? 21.332 -9.401 25.051 1.00 71.36 189 VAL P N 1
ATOM 3975 C CA . VAL B 1 197 ? 22.636 -8.739 25.077 1.00 71.93 189 VAL P CA 1
ATOM 3976 C C . VAL B 1 197 ? 23.578 -9.464 24.112 1.00 72.91 189 VAL P C 1
ATOM 3977 O O . VAL B 1 197 ? 23.328 -10.617 23.755 1.00 72.55 189 VAL P O 1
ATOM 3981 N N . ASP B 1 198 ? 24.656 -8.792 23.699 1.00 71.88 190 ASP P N 1
ATOM 3982 C CA . ASP B 1 198 ? 25.575 -9.356 22.711 1.00 69.91 190 ASP P CA 1
ATOM 3983 C C . ASP B 1 198 ? 26.066 -10.704 23.202 1.00 67.92 190 ASP P C 1
ATOM 3984 O O . ASP B 1 198 ? 26.565 -10.806 24.318 1.00 66.35 190 ASP P O 1
ATOM 3989 N N . GLY B 1 199 ? 25.927 -11.731 22.370 1.00 67.24 191 GLY P N 1
ATOM 3990 C CA . GLY B 1 199 ? 26.396 -13.066 22.729 1.00 67.41 191 GLY P CA 1
ATOM 3991 C C . GLY B 1 199 ? 26.524 -13.992 21.540 1.00 65.84 191 GLY P C 1
ATOM 3992 O O . GLY B 1 199 ? 26.193 -13.613 20.417 1.00 64.61 191 GLY P O 1
ATOM 3993 N N . PRO B 1 200 ? 27.015 -15.218 21.780 1.00 68.80 192 PRO P N 1
ATOM 3994 C CA . PRO B 1 200 ? 27.213 -16.163 20.697 1.00 71.43 192 PRO P CA 1
ATOM 3995 C C . PRO B 1 200 ? 25.894 -16.735 20.186 1.00 73.43 192 PRO P C 1
ATOM 3996 O O . PRO B 1 200 ? 25.105 -17.285 20.959 1.00 74.63 192 PRO P O 1
ATOM 4000 N N . SER B 1 201 ? 25.660 -16.577 18.891 1.00 75.16 193 SER P N 1
ATOM 4001 C CA . SER B 1 201 ? 24.519 -17.185 18.230 1.00 79.03 193 SER P CA 1
ATOM 4002 C C . SER B 1 201 ? 24.600 -18.710 18.331 1.00 80.59 193 SER P C 1
ATOM 4003 O O . SER B 1 201 ? 25.694 -19.270 18.463 1.00 81.03 193 SER P O 1
ATOM 4006 N N . LYS B 1 202 ? 23.440 -19.367 18.264 1.00 82.37 194 LYS P N 1
ATOM 4007 C CA . LYS B 1 202 ? 23.345 -20.831 18.400 1.00 82.72 194 LYS P CA 1
ATOM 4008 C C . LYS B 1 202 ? 24.209 -21.553 17.367 1.00 82.48 194 LYS P C 1
ATOM 4009 O O . LYS B 1 202 ? 24.066 -21.329 16.167 1.00 81.82 194 LYS P O 1
ATOM 4015 N N . GLY B 1 203 ? 25.109 -22.407 17.844 1.00 83.00 195 GLY P N 1
ATOM 4016 C CA . GLY B 1 203 ? 25.984 -23.193 16.973 1.00 84.16 195 GLY P CA 1
ATOM 4017 C C . GLY B 1 203 ? 26.799 -22.382 15.976 1.00 84.90 195 GLY P C 1
ATOM 4018 O O . GLY B 1 203 ? 27.109 -22.863 14.889 1.00 85.47 195 GLY P O 1
ATOM 4019 N N . GLY B 1 204 ? 27.133 -21.145 16.336 1.00 85.91 196 GLY P N 1
ATOM 4020 C CA . GLY B 1 204 ? 27.961 -20.285 15.494 1.00 85.51 196 GLY P CA 1
ATOM 4021 C C . GLY B 1 204 ? 27.352 -19.794 14.189 1.00 85.73 196 GLY P C 1
ATOM 4022 O O . GLY B 1 204 ? 28.046 -19.145 13.403 1.00 87.32 196 GLY P O 1
ATOM 4023 N N . LYS B 1 205 ? 26.075 -20.093 13.936 1.00 85.26 197 LYS P N 1
ATOM 4024 C CA . LYS B 1 205 ? 25.421 -19.648 12.699 1.00 84.02 197 LYS P CA 1
ATOM 4025 C C . LYS B 1 205 ? 24.877 -18.239 12.908 1.00 83.30 197 LYS P C 1
ATOM 4026 O O . LYS B 1 205 ? 24.421 -17.917 14.007 1.00 84.48 197 LYS P O 1
ATOM 4032 N N . ASP B 1 206 ? 24.931 -17.401 11.873 1.00 80.15 198 ASP P N 1
ATOM 4033 C CA . ASP B 1 206 ? 24.330 -16.069 11.930 1.00 77.83 198 ASP P CA 1
ATOM 4034 C C . ASP B 1 206 ? 24.807 -15.260 13.154 1.00 76.32 198 ASP P C 1
ATOM 4035 O O . ASP B 1 206 ? 24.034 -15.020 14.077 1.00 77.20 198 ASP P O 1
ATOM 4040 N N . TRP B 1 207 ? 26.076 -14.846 13.155 1.00 73.28 199 TRP P N 1
ATOM 4041 C CA . TRP B 1 207 ? 26.657 -14.087 14.279 1.00 72.80 199 TRP P CA 1
ATOM 4042 C C . TRP B 1 207 ? 25.865 -12.825 14.643 1.00 70.78 199 TRP P C 1
ATOM 4043 O O . TRP B 1 207 ? 25.680 -12.506 15.815 1.00 70.42 199 TRP P O 1
ATOM 4054 N N . ARG B 1 208 ? 25.430 -12.109 13.621 1.00 69.33 200 ARG P N 1
ATOM 4055 C CA . ARG B 1 208 ? 24.675 -10.876 13.786 1.00 70.06 200 ARG P CA 1
ATOM 4056 C C . ARG B 1 208 ? 23.424 -11.001 14.667 1.00 68.88 200 ARG P C 1
ATOM 4057 O O . ARG B 1 208 ? 23.175 -10.130 15.499 1.00 68.80 200 ARG P O 1
ATOM 4065 N N . ALA B 1 209 ? 22.652 -12.076 14.485 1.00 67.02 201 ALA P N 1
ATOM 4066 C CA . ALA B 1 209 ? 21.469 -12.363 15.319 1.00 66.83 201 ALA P CA 1
ATOM 4067 C C . ALA B 1 209 ? 21.772 -12.452 16.808 1.00 66.76 201 ALA P C 1
ATOM 4068 O O . ALA B 1 209 ? 20.878 -12.254 17.632 1.00 67.83 201 ALA P O 1
ATOM 4070 N N . GLY B 1 210 ? 23.022 -12.762 17.150 1.00 64.92 202 GLY P N 1
ATOM 4071 C CA . GLY B 1 210 ? 23.471 -12.774 18.538 1.00 65.71 202 GLY P CA 1
ATOM 4072 C C . GLY B 1 210 ? 23.746 -11.410 19.149 1.00 65.06 202 GLY P C 1
ATOM 4073 O O . GLY B 1 210 ? 24.034 -11.305 20.346 1.00 63.60 202 GLY P O 1
ATOM 4074 N N . ARG B 1 211 ? 23.663 -10.368 18.330 1.00 67.05 203 ARG P N 1
ATOM 4075 C CA . ARG B 1 211 ? 23.893 -8.998 18.772 1.00 68.98 203 ARG P CA 1
ATOM 4076 C C . ARG B 1 211 ? 22.650 -8.430 19.438 1.00 69.25 203 ARG P C 1
ATOM 4077 O O . ARG B 1 211 ? 21.530 -8.770 19.068 1.00 72.80 203 ARG P O 1
ATOM 4085 N N . CYS B 1 212 ? 22.861 -7.549 20.407 1.00 71.27 204 CYS P N 1
ATOM 4086 C CA . CYS B 1 212 ? 21.785 -6.957 21.198 1.00 71.35 204 CYS P CA 1
ATOM 4087 C C . CYS B 1 212 ? 20.551 -6.558 20.387 1.00 73.51 204 CYS P C 1
ATOM 4088 O O . CYS B 1 212 ? 20.600 -5.644 19.550 1.00 73.91 204 CYS P O 1
ATOM 4091 N N . ALA B 1 213 ? 19.438 -7.241 20.653 1.00 73.50 205 ALA P N 1
ATOM 4092 C CA . ALA B 1 213 ? 18.205 -7.039 19.904 1.00 72.75 205 ALA P CA 1
ATOM 4093 C C . ALA B 1 213 ? 17.496 -5.719 20.201 1.00 72.09 205 ALA P C 1
ATOM 4094 O O . ALA B 1 213 ? 16.754 -5.222 19.355 1.00 73.26 205 ALA P O 1
ATOM 4096 N N . LEU B 1 214 ? 17.709 -5.159 21.385 1.00 71.13 206 LEU P N 1
ATOM 4097 C CA . LEU B 1 214 ? 16.989 -3.950 21.803 1.00 74.85 206 LEU P CA 1
ATOM 4098 C C . LEU B 1 214 ? 17.460 -2.672 21.103 1.00 73.94 206 LEU P C 1
ATOM 4099 O O . LEU B 1 214 ? 16.679 -1.746 20.906 1.00 75.31 206 LEU P O 1
ATOM 4104 N N . SER B 1 215 ? 18.728 -2.619 20.718 1.00 74.86 207 SER P N 1
ATOM 4105 C CA . SER B 1 215 ? 19.315 -1.367 20.255 1.00 75.48 207 SER P CA 1
ATOM 4106 C C . SER B 1 215 ? 19.904 -1.417 18.846 1.00 74.84 207 SER P C 1
ATOM 4107 O O . SER B 1 215 ? 20.605 -0.487 18.447 1.00 77.77 207 SER P O 1
ATOM 4110 N N . ASN B 1 216 ? 19.603 -2.471 18.090 1.00 73.33 208 ASN P N 1
ATOM 4111 C CA . ASN B 1 216 ? 20.289 -2.731 16.821 1.00 70.92 208 ASN P CA 1
ATOM 4112 C C . ASN B 1 216 ? 19.360 -2.957 15.643 1.00 70.49 208 ASN P C 1
ATOM 4113 O O . ASN B 1 216 ? 18.327 -3.617 15.766 1.00 69.09 208 ASN P O 1
ATOM 4118 N N . ILE B 1 217 ? 19.765 -2.400 14.502 1.00 70.82 209 ILE P N 1
ATOM 4119 C CA . ILE B 1 217 ? 19.305 -2.842 13.190 1.00 71.27 209 ILE P CA 1
ATOM 4120 C C . ILE B 1 217 ? 20.285 -3.951 12.820 1.00 69.02 209 ILE P C 1
ATOM 4121 O O . ILE B 1 217 ? 21.498 -3.766 12.884 1.00 63.78 209 ILE P O 1
ATOM 4126 N N . ILE B 1 218 ? 19.742 -5.116 12.486 1.00 69.61 210 ILE P N 1
ATOM 4127 C CA . ILE B 1 218 ? 20.529 -6.332 12.348 1.00 67.53 210 ILE P CA 1
ATOM 4128 C C . ILE B 1 218 ? 20.236 -6.887 10.973 1.00 66.77 210 ILE P C 1
ATOM 4129 O O . ILE B 1 218 ? 19.100 -7.294 10.696 1.00 63.08 210 ILE P O 1
ATOM 4134 N N . PRO B 1 219 ? 21.239 -6.850 10.079 1.00 65.72 211 PRO P N 1
ATOM 4135 C CA . PRO B 1 219 ? 21.071 -7.487 8.777 1.00 68.75 211 PRO P CA 1
ATOM 4136 C C . PRO B 1 219 ? 20.974 -9.003 8.894 1.00 68.19 211 PRO P C 1
ATOM 4137 O O . PRO B 1 219 ? 21.600 -9.599 9.767 1.00 65.26 211 PRO P O 1
ATOM 4141 N N . ALA B 1 220 ? 20.194 -9.614 8.013 1.00 68.92 212 ALA P N 1
ATOM 4142 C CA . ALA B 1 220 ? 19.975 -11.051 8.077 1.00 72.32 212 ALA P CA 1
ATOM 4143 C C . ALA B 1 220 ? 19.678 -11.609 6.705 1.00 72.27 212 ALA P C 1
ATOM 4144 O O . ALA B 1 220 ? 19.049 -10.945 5.881 1.00 70.20 212 ALA P O 1
ATOM 4146 N N . SER B 1 221 ? 20.136 -12.836 6.472 1.00 74.67 213 SER P N 1
ATOM 4147 C CA . SER B 1 221 ? 19.818 -13.554 5.249 1.00 76.95 213 SER P CA 1
ATOM 4148 C C . SER B 1 221 ? 18.405 -14.125 5.330 1.00 78.44 213 SER P C 1
ATOM 4149 O O . SER B 1 221 ? 17.906 -14.449 6.409 1.00 78.06 213 SER P O 1
ATOM 4152 N N . THR B 1 222 ? 17.765 -14.242 4.174 1.00 79.45 214 THR P N 1
ATOM 4153 C CA . THR B 1 222 ? 16.505 -14.959 4.074 1.00 80.03 214 THR P CA 1
ATOM 4154 C C . THR B 1 222 ? 16.395 -15.622 2.709 1.00 79.37 214 THR P C 1
ATOM 4155 O O . THR B 1 222 ? 16.761 -15.026 1.706 1.00 79.00 214 THR P O 1
ATOM 4159 N N . GLY B 1 223 ? 15.905 -16.859 2.689 1.00 79.20 215 GLY P N 1
ATOM 4160 C CA . GLY B 1 223 ? 15.564 -17.545 1.441 1.00 81.13 215 GLY P CA 1
ATOM 4161 C C . GLY B 1 223 ? 14.120 -17.315 1.020 1.00 81.43 215 GLY P C 1
ATOM 4162 O O . GLY B 1 223 ? 13.666 -17.887 0.042 1.00 82.32 215 GLY P O 1
ATOM 4163 N N . ALA B 1 224 ? 13.406 -16.462 1.753 1.00 83.27 216 ALA P N 1
ATOM 4164 C CA . ALA B 1 224 ? 11.961 -16.304 1.592 1.00 83.90 216 ALA P CA 1
ATOM 4165 C C . ALA B 1 224 ? 11.564 -15.826 0.204 1.00 83.85 216 ALA P C 1
ATOM 4166 O O . ALA B 1 224 ? 10.551 -16.273 -0.322 1.00 85.97 216 ALA P O 1
ATOM 4168 N N . ALA B 1 225 ? 12.348 -14.923 -0.382 1.00 83.58 217 ALA P N 1
ATOM 4169 C CA . ALA B 1 225 ? 12.046 -14.410 -1.724 1.00 85.07 217 ALA P CA 1
ATOM 4170 C C . ALA B 1 225 ? 12.378 -15.455 -2.785 1.00 86.18 217 ALA P C 1
ATOM 4171 O O . ALA B 1 225 ? 11.639 -15.621 -3.752 1.00 85.92 217 ALA P O 1
ATOM 4173 N N . LYS B 1 226 ? 13.500 -16.144 -2.593 1.00 86.97 218 LYS P N 1
ATOM 4174 C CA . LYS B 1 226 ? 13.904 -17.255 -3.449 1.00 86.60 218 LYS P CA 1
ATOM 4175 C C . LYS B 1 226 ? 12.920 -18.436 -3.349 1.00 86.22 218 LYS P C 1
ATOM 4176 O O . LYS B 1 226 ? 12.724 -19.167 -4.321 1.00 86.61 218 LYS P O 1
ATOM 4182 N N . ALA B 1 227 ? 12.292 -18.597 -2.182 1.00 85.29 219 ALA P N 1
ATOM 4183 C CA . ALA B 1 227 ? 11.305 -19.661 -1.948 1.00 84.82 219 ALA P CA 1
ATOM 4184 C C . ALA B 1 227 ? 9.980 -19.431 -2.689 1.00 83.53 219 ALA P C 1
ATOM 4185 O O . ALA B 1 227 ? 9.213 -20.372 -2.913 1.00 80.63 219 ALA P O 1
ATOM 4187 N N . VAL B 1 228 ? 9.710 -18.184 -3.062 1.00 84.24 220 VAL P N 1
ATOM 4188 C CA . VAL B 1 228 ? 8.532 -17.864 -3.861 1.00 84.34 220 VAL P CA 1
ATOM 4189 C C . VAL B 1 228 ? 8.553 -18.621 -5.194 1.00 83.92 220 VAL P C 1
ATOM 4190 O O . VAL B 1 228 ? 7.504 -18.975 -5.724 1.00 81.49 220 VAL P O 1
ATOM 4194 N N . GLY B 1 229 ? 9.752 -18.873 -5.718 1.00 84.52 221 GLY P N 1
ATOM 4195 C CA . GLY B 1 229 ? 9.924 -19.629 -6.961 1.00 84.55 221 GLY P CA 1
ATOM 4196 C C . GLY B 1 229 ? 9.606 -21.117 -6.892 1.00 83.81 221 GLY P C 1
ATOM 4197 O O . GLY B 1 229 ? 9.554 -21.776 -7.922 1.00 84.05 221 GLY P O 1
ATOM 4198 N N . LYS B 1 230 ? 9.425 -21.656 -5.688 1.00 84.35 222 LYS P N 1
ATOM 4199 C CA . LYS B 1 230 ? 8.960 -23.031 -5.509 1.00 84.13 222 LYS P CA 1
ATOM 4200 C C . LYS B 1 230 ? 7.443 -23.056 -5.641 1.00 83.62 222 LYS P C 1
ATOM 4201 O O . LYS B 1 230 ? 6.896 -23.805 -6.452 1.00 83.75 222 LYS P O 1
ATOM 4207 N N . VAL B 1 231 ? 6.775 -22.235 -4.834 1.00 83.65 223 VAL P N 1
ATOM 4208 C CA . VAL B 1 231 ? 5.311 -22.127 -4.864 1.00 84.25 223 VAL P CA 1
ATOM 4209 C C . VAL B 1 231 ? 4.796 -21.404 -6.112 1.00 84.52 223 VAL P C 1
ATOM 4210 O O . VAL B 1 231 ? 3.642 -21.593 -6.505 1.00 84.27 223 VAL P O 1
ATOM 4214 N N . LEU B 1 232 ? 5.648 -20.572 -6.710 1.00 84.97 224 LEU P N 1
ATOM 4215 C CA . LEU B 1 232 ? 5.388 -19.973 -8.024 1.00 85.69 224 LEU P CA 1
ATOM 4216 C C . LEU B 1 232 ? 6.566 -20.252 -8.961 1.00 85.11 224 LEU P C 1
ATOM 4217 O O . LEU B 1 232 ? 7.432 -19.396 -9.134 1.00 85.24 224 LEU P O 1
ATOM 4222 N N . PRO B 1 233 ? 6.596 -21.452 -9.573 1.00 85.40 225 PRO P N 1
ATOM 4223 C CA . PRO B 1 233 ? 7.682 -21.882 -10.471 1.00 85.19 225 PRO P CA 1
ATOM 4224 C C . PRO B 1 233 ? 8.076 -20.831 -11.513 1.00 84.45 225 PRO P C 1
ATOM 4225 O O . PRO B 1 233 ? 9.263 -20.642 -11.778 1.00 80.90 225 PRO P O 1
ATOM 4229 N N . GLU B 1 234 ? 7.072 -20.166 -12.092 1.00 85.53 226 GLU P N 1
ATOM 4230 C CA . GLU B 1 234 ? 7.275 -19.093 -13.076 1.00 85.52 226 GLU P CA 1
ATOM 4231 C C . GLU B 1 234 ? 8.321 -18.066 -12.629 1.00 86.01 226 GLU P C 1
ATOM 4232 O O . GLU B 1 234 ? 9.145 -17.621 -13.429 1.00 86.41 226 GLU P O 1
ATOM 4238 N N . LEU B 1 235 ? 8.294 -17.709 -11.346 1.00 85.68 227 LEU P N 1
ATOM 4239 C CA . LEU B 1 235 ? 9.206 -16.701 -10.803 1.00 84.78 227 LEU P CA 1
ATOM 4240 C C . LEU B 1 235 ? 10.524 -17.288 -10.289 1.00 83.83 227 LEU P C 1
ATOM 4241 O O . LEU B 1 235 ? 11.217 -16.648 -9.494 1.00 83.54 227 LEU P O 1
ATOM 4246 N N . ASN B 1 236 ? 10.880 -18.486 -10.747 1.00 83.45 228 ASN P N 1
ATOM 4247 C CA . ASN B 1 236 ? 12.137 -19.108 -10.340 1.00 83.76 228 ASN P CA 1
ATOM 4248 C C . ASN B 1 236 ? 13.332 -18.386 -10.964 1.00 83.45 228 ASN P C 1
ATOM 4249 O O . ASN B 1 236 ? 13.379 -18.189 -12.180 1.00 84.70 228 ASN P O 1
ATOM 4254 N N . GLY B 1 237 ? 14.283 -17.992 -10.118 1.00 82.21 229 GLY P N 1
ATOM 4255 C CA . GLY B 1 237 ? 15.457 -17.238 -10.542 1.00 81.68 229 GLY P CA 1
ATOM 4256 C C . GLY B 1 237 ? 15.225 -15.738 -10.649 1.00 81.98 229 GLY P C 1
ATOM 4257 O O . GLY B 1 237 ? 16.164 -14.989 -10.927 1.00 82.68 229 GLY P O 1
ATOM 4258 N N . LYS B 1 238 ? 13.989 -15.295 -10.407 1.00 81.05 230 LYS P N 1
ATOM 4259 C CA . LYS B 1 238 ? 13.591 -13.899 -10.636 1.00 80.15 230 LYS P CA 1
ATOM 4260 C C . LYS B 1 238 ? 13.511 -13.041 -9.372 1.00 78.52 230 LYS P C 1
ATOM 4261 O O . LYS B 1 238 ? 13.478 -11.817 -9.478 1.00 76.64 230 LYS P O 1
ATOM 4267 N N . LEU B 1 239 ? 13.468 -13.676 -8.197 1.00 78.51 231 LEU P N 1
ATOM 4268 C CA . LEU B 1 239 ? 13.346 -12.971 -6.917 1.00 78.51 231 LEU P CA 1
ATOM 4269 C C . LEU B 1 239 ? 14.363 -13.458 -5.901 1.00 77.64 231 LEU P C 1
ATOM 4270 O O . LEU B 1 239 ? 14.598 -14.659 -5.787 1.00 78.91 231 LEU P O 1
ATOM 4275 N N . THR B 1 240 ? 14.962 -12.520 -5.170 1.00 76.04 232 THR P N 1
ATOM 4276 C CA . THR B 1 240 ? 15.626 -12.819 -3.897 1.00 76.70 232 THR P CA 1
ATOM 4277 C C . THR B 1 240 ? 15.591 -11.579 -2.986 1.00 76.69 232 THR P C 1
ATOM 4278 O O . THR B 1 240 ? 14.895 -10.601 -3.273 1.00 76.31 232 THR P O 1
ATOM 4282 N N . GLY B 1 241 ? 16.314 -11.617 -1.875 1.00 78.58 233 GLY P N 1
ATOM 4283 C CA . GLY B 1 241 ? 16.308 -10.481 -0.968 1.00 77.31 233 GLY P CA 1
ATOM 4284 C C . GLY B 1 241 ? 17.029 -10.684 0.341 1.00 76.54 233 GLY P C 1
ATOM 4285 O O . GLY B 1 241 ? 17.730 -11.670 0.533 1.00 74.98 233 GLY P O 1
ATOM 4286 N N . VAL B 1 242 ? 16.849 -9.712 1.230 1.00 76.64 234 VAL P N 1
ATOM 4287 C CA . VAL B 1 242 ? 17.509 -9.682 2.531 1.00 75.82 234 VAL P CA 1
ATOM 4288 C C . VAL B 1 242 ? 16.514 -9.197 3.579 1.00 74.81 234 VAL P C 1
ATOM 4289 O O . VAL B 1 242 ? 15.393 -8.781 3.241 1.00 76.34 234 VAL P O 1
ATOM 4293 N N . ALA B 1 243 ? 16.939 -9.246 4.839 1.00 72.77 235 ALA P N 1
ATOM 4294 C CA . ALA B 1 243 ? 16.119 -8.813 5.966 1.00 72.31 235 ALA P CA 1
ATOM 4295 C C . ALA B 1 243 ? 16.930 -7.896 6.857 1.00 71.09 235 ALA P C 1
ATOM 4296 O O . ALA B 1 243 ? 18.146 -7.996 6.893 1.00 67.86 235 ALA P O 1
ATOM 4298 N N . PHE B 1 244 ? 16.238 -6.985 7.536 1.00 72.51 236 PHE P N 1
ATOM 4299 C CA . PHE B 1 244 ? 16.811 -6.172 8.614 1.00 72.68 236 PHE P CA 1
ATOM 4300 C C . PHE B 1 244 ? 15.918 -6.364 9.840 1.00 71.60 236 PHE P C 1
ATOM 4301 O O . PHE B 1 244 ? 14.762 -5.937 9.846 1.00 70.71 236 PHE P O 1
ATOM 4309 N N . ARG B 1 245 ? 16.448 -7.021 10.860 1.00 72.68 237 ARG P N 1
ATOM 4310 C CA . ARG B 1 245 ? 15.751 -7.192 12.127 1.00 73.84 237 ARG P CA 1
ATOM 4311 C C . ARG B 1 245 ? 15.864 -5.923 12.975 1.00 73.75 237 ARG P C 1
ATOM 4312 O O . ARG B 1 245 ? 16.938 -5.313 13.063 1.00 71.36 237 ARG P O 1
ATOM 4320 N N . VAL B 1 246 ? 14.769 -5.583 13.647 1.00 73.83 238 VAL P N 1
ATOM 4321 C CA . VAL B 1 246 ? 14.685 -4.380 14.465 1.00 74.67 238 VAL P CA 1
ATOM 4322 C C . VAL B 1 246 ? 13.899 -4.649 15.763 1.00 74.27 238 VAL P C 1
ATOM 4323 O O . VAL B 1 246 ? 13.206 -5.663 15.863 1.00 68.72 238 VAL P O 1
ATOM 4327 N N . PRO B 1 247 ? 14.035 -3.753 16.774 1.00 76.06 239 PRO P N 1
ATOM 4328 C CA . PRO B 1 247 ? 13.397 -3.951 18.077 1.00 75.89 239 PRO P CA 1
ATOM 4329 C C . PRO B 1 247 ? 11.893 -3.652 18.068 1.00 75.24 239 PRO P C 1
ATOM 4330 O O . PRO B 1 247 ? 11.448 -2.625 18.566 1.00 77.79 239 PRO P O 1
ATOM 4334 N N . ILE B 1 248 ? 11.128 -4.571 17.492 1.00 75.54 240 ILE P N 1
ATOM 4335 C CA . ILE B 1 248 ? 9.682 -4.453 17.372 1.00 74.24 240 ILE P CA 1
ATOM 4336 C C . ILE B 1 248 ? 9.076 -5.791 17.791 1.00 73.70 240 ILE P C 1
ATOM 4337 O O . ILE B 1 248 ? 9.565 -6.846 17.389 1.00 72.54 240 ILE P O 1
ATOM 4342 N N . GLY B 1 249 ? 8.020 -5.746 18.601 1.00 71.72 241 GLY P N 1
ATOM 4343 C CA . GLY B 1 249 ? 7.418 -6.965 19.147 1.00 70.85 241 GLY P CA 1
ATOM 4344 C C . GLY B 1 249 ? 6.870 -7.907 18.086 1.00 69.24 241 GLY P C 1
ATOM 4345 O O . GLY B 1 249 ? 7.235 -9.084 18.042 1.00 69.79 241 GLY P O 1
ATOM 4346 N N . THR B 1 250 ? 5.979 -7.388 17.248 1.00 66.43 242 THR P N 1
ATOM 4347 C CA . THR B 1 250 ? 5.497 -8.113 16.075 1.00 66.87 242 THR P CA 1
ATOM 4348 C C . THR B 1 250 ? 5.103 -7.102 15.004 1.00 66.35 242 THR P C 1
ATOM 4349 O O . THR B 1 250 ? 5.057 -5.897 15.269 1.00 69.34 242 THR P O 1
ATOM 4353 N N . VAL B 1 251 ? 4.801 -7.628 13.821 1.00 64.40 243 VAL P N 1
ATOM 4354 C CA . VAL B 1 251 ? 4.532 -6.887 12.575 1.00 64.03 243 VAL P CA 1
ATOM 4355 C C . VAL B 1 251 ? 5.837 -6.574 11.841 1.00 65.96 243 VAL P C 1
ATOM 4356 O O . VAL B 1 251 ? 6.802 -6.014 12.404 1.00 64.86 243 VAL P O 1
ATOM 4360 N N . SER B 1 252 ? 5.858 -7.005 10.584 1.00 66.89 244 SER P N 1
ATOM 4361 C CA . SER B 1 252 ? 7.003 -6.872 9.701 1.00 66.24 244 SER P CA 1
ATOM 4362 C C . SER B 1 252 ? 6.500 -6.319 8.373 1.00 67.26 244 SER P C 1
ATOM 4363 O O . SER B 1 252 ? 5.307 -6.428 8.049 1.00 65.97 244 SER P O 1
ATOM 4366 N N . VAL B 1 253 ? 7.405 -5.725 7.606 1.00 68.71 245 VAL P N 1
ATOM 4367 C CA . VAL B 1 253 ? 7.034 -5.104 6.339 1.00 69.78 245 VAL P CA 1
ATOM 4368 C C . VAL B 1 253 ? 7.941 -5.583 5.209 1.00 70.93 245 VAL P C 1
ATOM 4369 O O . VAL B 1 253 ? 9.149 -5.739 5.373 1.00 71.63 245 VAL P O 1
ATOM 4373 N N . VAL B 1 254 ? 7.323 -5.819 4.063 1.00 75.06 246 VAL P N 1
ATOM 4374 C CA . VAL B 1 254 ? 8.018 -6.200 2.848 1.00 76.78 246 VAL P CA 1
ATOM 4375 C C . VAL B 1 254 ? 8.061 -5.005 1.899 1.00 78.02 246 VAL P C 1
ATOM 4376 O O . VAL B 1 254 ? 7.065 -4.322 1.684 1.00 75.85 246 VAL P O 1
ATOM 4380 N N . ASP B 1 255 ? 9.240 -4.802 1.328 1.00 80.02 247 ASP P N 1
ATOM 4381 C CA . ASP B 1 255 ? 9.568 -3.658 0.501 1.00 80.45 247 ASP P CA 1
ATOM 4382 C C . ASP B 1 255 ? 10.130 -4.225 -0.802 1.00 79.85 247 ASP P C 1
ATOM 4383 O O . ASP B 1 255 ? 11.338 -4.497 -0.913 1.00 78.34 247 ASP P O 1
ATOM 4388 N N . LEU B 1 256 ? 9.236 -4.448 -1.767 1.00 78.72 248 LEU P N 1
ATOM 4389 C CA . LEU B 1 256 ? 9.583 -5.144 -3.006 1.00 79.22 248 LEU P CA 1
ATOM 4390 C C . LEU B 1 256 ? 9.898 -4.177 -4.140 1.00 77.88 248 LEU P C 1
ATOM 4391 O O . LEU B 1 256 ? 9.032 -3.425 -4.585 1.00 75.06 248 LEU P O 1
ATOM 4396 N N . VAL B 1 257 ? 11.145 -4.208 -4.606 1.00 78.42 249 VAL P N 1
ATOM 4397 C CA . VAL B 1 257 ? 11.536 -3.487 -5.813 1.00 79.52 249 VAL P CA 1
ATOM 4398 C C . VAL B 1 257 ? 11.530 -4.462 -6.991 1.00 79.97 249 VAL P C 1
ATOM 4399 O O . VAL B 1 257 ? 12.199 -5.499 -6.957 1.00 81.41 249 VAL P O 1
ATOM 4403 N N . CYS B 1 258 ? 10.768 -4.138 -8.027 1.00 81.06 250 CYS P N 1
ATOM 4404 C CA . CYS B 1 258 ? 10.629 -5.047 -9.157 1.00 81.85 250 CYS P CA 1
ATOM 4405 C C . CYS B 1 258 ? 10.452 -4.307 -10.468 1.00 81.03 250 CYS P C 1
ATOM 4406 O O . CYS B 1 258 ? 9.984 -3.169 -10.503 1.00 77.79 250 CYS P O 1
ATOM 4409 N N . ARG B 1 259 ? 10.849 -4.988 -11.539 1.00 81.98 251 ARG P N 1
ATOM 4410 C CA . ARG B 1 259 ? 10.757 -4.477 -12.889 1.00 81.45 251 ARG P CA 1
ATOM 4411 C C . ARG B 1 259 ? 9.675 -5.274 -13.595 1.00 80.60 251 ARG P C 1
ATOM 4412 O O . ARG B 1 259 ? 9.666 -6.500 -13.522 1.00 80.13 251 ARG P O 1
ATOM 4420 N N . LEU B 1 260 ? 8.763 -4.576 -14.267 1.00 81.08 252 LEU P N 1
ATOM 4421 C CA . LEU B 1 260 ? 7.622 -5.216 -14.927 1.00 80.01 252 LEU P CA 1
ATOM 4422 C C . LEU B 1 260 ? 7.813 -5.301 -16.438 1.00 79.28 252 LEU P C 1
ATOM 4423 O O . LEU B 1 260 ? 8.476 -4.453 -17.036 1.00 77.72 252 LEU P O 1
ATOM 4428 N N . GLN B 1 261 ? 7.222 -6.332 -17.044 1.00 79.91 253 GLN P N 1
ATOM 4429 C CA . GLN B 1 261 ? 7.323 -6.561 -18.486 1.00 80.08 253 GLN P CA 1
ATOM 4430 C C . GLN B 1 261 ? 6.448 -5.563 -19.235 1.00 79.89 253 GLN P C 1
ATOM 4431 O O . GLN B 1 261 ? 6.945 -4.816 -20.080 1.00 81.02 253 GLN P O 1
ATOM 4437 N N . LYS B 1 262 ? 5.151 -5.553 -18.917 1.00 78.93 254 LYS P N 1
ATOM 4438 C CA . LYS B 1 262 ? 4.218 -4.565 -19.455 1.00 78.33 254 LYS P CA 1
ATOM 4439 C C . LYS B 1 262 ? 4.330 -3.262 -18.658 1.00 78.21 254 LYS P C 1
ATOM 4440 O O . LYS B 1 262 ? 4.339 -3.293 -17.428 1.00 78.80 254 LYS P O 1
ATOM 4446 N N . PRO B 1 263 ? 4.405 -2.109 -19.349 1.00 78.83 255 PRO P N 1
ATOM 4447 C CA . PRO B 1 263 ? 4.469 -0.828 -18.633 1.00 79.58 255 PRO P CA 1
ATOM 4448 C C . PRO B 1 263 ? 3.167 -0.488 -17.895 1.00 79.37 255 PRO P C 1
ATOM 4449 O O . PRO B 1 263 ? 2.100 -0.953 -18.283 1.00 81.31 255 PRO P O 1
ATOM 4453 N N . ALA B 1 264 ? 3.258 0.316 -16.841 1.00 80.39 256 ALA P N 1
ATOM 4454 C CA . ALA B 1 264 ? 2.085 0.630 -16.019 1.00 80.70 256 ALA P CA 1
ATOM 4455 C C . ALA B 1 264 ? 2.288 1.864 -15.152 1.00 80.54 256 ALA P C 1
ATOM 4456 O O . ALA B 1 264 ? 3.415 2.203 -14.801 1.00 80.14 256 ALA P O 1
ATOM 4458 N N . LYS B 1 265 ? 1.185 2.536 -14.823 1.00 80.88 257 LYS P N 1
ATOM 4459 C CA . LYS B 1 265 ? 1.195 3.592 -13.816 1.00 80.45 257 LYS P CA 1
ATOM 4460 C C . LYS B 1 265 ? 0.947 2.961 -12.447 1.00 80.06 257 LYS P C 1
ATOM 4461 O O . LYS B 1 265 ? 0.351 1.888 -12.346 1.00 79.04 257 LYS P O 1
ATOM 4467 N N . TYR B 1 266 ? 1.413 3.629 -11.398 1.00 79.44 258 TYR P N 1
ATOM 4468 C CA . TYR B 1 266 ? 1.239 3.131 -10.039 1.00 80.90 258 TYR P CA 1
ATOM 4469 C C . TYR B 1 266 ? -0.245 2.950 -9.647 1.00 82.12 258 TYR P C 1
ATOM 4470 O O . TYR B 1 266 ? -0.566 2.023 -8.905 1.00 83.48 258 TYR P O 1
ATOM 4479 N N . GLU B 1 267 ? -1.142 3.802 -10.155 1.00 81.67 259 GLU P N 1
ATOM 4480 C CA . GLU B 1 267 ? -2.586 3.660 -9.881 1.00 83.72 259 GLU P CA 1
ATOM 4481 C C . GLU B 1 267 ? -3.172 2.348 -10.432 1.00 83.38 259 GLU P C 1
ATOM 4482 O O . GLU B 1 267 ? -4.077 1.757 -9.828 1.00 81.48 259 GLU P O 1
ATOM 4488 N N . GLU B 1 268 ? -2.671 1.916 -11.588 1.00 83.08 260 GLU P N 1
ATOM 4489 C CA . GLU B 1 268 ? -3.103 0.661 -12.206 1.00 83.01 260 GLU P CA 1
ATOM 4490 C C . GLU B 1 268 ? -2.607 -0.537 -11.418 1.00 82.41 260 GLU P C 1
ATOM 4491 O O . GLU B 1 268 ? -3.310 -1.540 -11.288 1.00 82.54 260 GLU P O 1
ATOM 4497 N N . VAL B 1 269 ? -1.385 -0.432 -10.910 1.00 82.08 261 VAL P N 1
ATOM 4498 C CA . VAL B 1 269 ? -0.818 -1.475 -10.078 1.00 80.59 261 VAL P CA 1
ATOM 4499 C C . VAL B 1 269 ? -1.675 -1.624 -8.822 1.00 79.18 261 VAL P C 1
ATOM 4500 O O . VAL B 1 269 ? -2.131 -2.735 -8.496 1.00 78.84 261 VAL P O 1
ATOM 4504 N N . ALA B 1 270 ? -1.929 -0.495 -8.155 1.00 78.50 262 ALA P N 1
ATOM 4505 C CA . ALA B 1 270 ? -2.686 -0.480 -6.899 1.00 78.44 262 ALA P CA 1
ATOM 4506 C C . ALA B 1 270 ? -4.089 -1.062 -7.049 1.00 78.68 262 ALA P C 1
ATOM 4507 O O . ALA B 1 270 ? -4.569 -1.772 -6.161 1.00 78.89 262 ALA P O 1
ATOM 4509 N N . LEU B 1 271 ? -4.734 -0.764 -8.176 1.00 78.39 263 LEU P N 1
ATOM 4510 C CA . LEU B 1 271 ? -6.100 -1.212 -8.433 1.00 78.83 263 LEU P CA 1
ATOM 4511 C C . LEU B 1 271 ? -6.159 -2.722 -8.644 1.00 78.00 263 LEU P C 1
ATOM 4512 O O . LEU B 1 271 ? -7.118 -3.377 -8.222 1.00 78.77 263 LEU P O 1
ATOM 4517 N N . GLU B 1 272 ? -5.132 -3.269 -9.288 1.00 77.70 264 GLU P N 1
ATOM 4518 C CA . GLU B 1 272 ? -5.037 -4.709 -9.506 1.00 78.49 264 GLU P CA 1
ATOM 4519 C C . GLU B 1 272 ? -4.902 -5.461 -8.181 1.00 78.68 264 GLU P C 1
ATOM 4520 O O . GLU B 1 272 ? -5.591 -6.454 -7.950 1.00 79.84 264 GLU P O 1
ATOM 4526 N N . ILE B 1 273 ? -4.019 -4.973 -7.316 1.00 77.77 265 ILE P N 1
ATOM 4527 C CA . ILE B 1 273 ? -3.856 -5.530 -5.972 1.00 78.35 265 ILE P CA 1
ATOM 4528 C C . ILE B 1 273 ? -5.160 -5.409 -5.178 1.00 77.68 265 ILE P C 1
ATOM 4529 O O . ILE B 1 273 ? -5.524 -6.316 -4.424 1.00 77.96 265 ILE P O 1
ATOM 4534 N N . LYS B 1 274 ? -5.859 -4.295 -5.373 1.00 76.29 266 LYS P N 1
ATOM 4535 C CA . LYS B 1 274 ? -7.130 -4.040 -4.708 1.00 76.28 266 LYS P CA 1
ATOM 4536 C C . LYS B 1 274 ? -8.238 -4.975 -5.213 1.00 75.29 266 LYS P C 1
ATOM 4537 O O . LYS B 1 274 ? -9.091 -5.403 -4.436 1.00 74.67 266 LYS P O 1
ATOM 4543 N N . LYS B 1 275 ? -8.228 -5.291 -6.506 1.00 73.80 267 LYS P N 1
ATOM 4544 C CA . LYS B 1 275 ? -9.146 -6.290 -7.042 1.00 74.20 267 LYS P CA 1
ATOM 4545 C C . LYS B 1 275 ? -8.907 -7.647 -6.381 1.00 73.09 267 LYS P C 1
ATOM 4546 O O . LYS B 1 275 ? -9.840 -8.264 -5.871 1.00 73.60 267 LYS P O 1
ATOM 4552 N N . ALA B 1 276 ? -7.658 -8.106 -6.396 1.00 72.81 268 ALA P N 1
ATOM 4553 C CA . ALA B 1 276 ? -7.307 -9.413 -5.828 1.00 73.83 268 ALA P CA 1
ATOM 4554 C C . ALA B 1 276 ? -7.669 -9.512 -4.347 1.00 74.21 268 ALA P C 1
ATOM 4555 O O . ALA B 1 276 ? -8.219 -10.519 -3.901 1.00 75.14 268 ALA P O 1
ATOM 4557 N N . ALA B 1 277 ? -7.373 -8.454 -3.598 1.00 74.98 269 ALA P N 1
ATOM 4558 C CA . ALA B 1 277 ? -7.639 -8.421 -2.161 1.00 75.54 269 ALA P CA 1
ATOM 4559 C C . ALA B 1 277 ? -9.131 -8.434 -1.834 1.00 75.38 269 ALA P C 1
ATOM 4560 O O . ALA B 1 277 ? -9.528 -8.911 -0.773 1.00 76.23 269 ALA P O 1
ATOM 4562 N N . GLU B 1 278 ? -9.949 -7.909 -2.742 1.00 75.95 270 GLU P N 1
ATOM 4563 C CA . GLU B 1 278 ? -11.394 -7.857 -2.541 1.00 76.10 270 GLU P CA 1
ATOM 4564 C C . GLU B 1 278 ? -12.132 -9.038 -3.175 1.00 75.22 270 GLU P C 1
ATOM 4565 O O . GLU B 1 278 ? -13.307 -9.254 -2.883 1.00 73.21 270 GLU P O 1
ATOM 4571 N N . GLY B 1 279 ? -11.447 -9.789 -4.037 1.00 74.53 271 GLY P N 1
ATOM 4572 C CA . GLY B 1 279 ? -12.037 -10.943 -4.702 1.00 74.93 271 GLY P CA 1
ATOM 4573 C C . GLY B 1 279 ? -11.381 -12.259 -4.321 1.00 75.24 271 GLY P C 1
ATOM 4574 O O . GLY B 1 279 ? -11.623 -12.774 -3.231 1.00 74.42 271 GLY P O 1
ATOM 4575 N N . PRO B 1 280 ? -10.548 -12.817 -5.221 1.00 76.81 272 PRO P N 1
ATOM 4576 C CA . PRO B 1 280 ? -9.973 -14.160 -5.042 1.00 76.54 272 PRO P CA 1
ATOM 4577 C C . PRO B 1 280 ? -9.003 -14.330 -3.857 1.00 75.46 272 PRO P C 1
ATOM 4578 O O . PRO B 1 280 ? -8.961 -15.407 -3.262 1.00 73.61 272 PRO P O 1
ATOM 4582 N N . LEU B 1 281 ? -8.236 -13.294 -3.518 1.00 75.47 273 LEU P N 1
ATOM 4583 C CA . LEU B 1 281 ? -7.306 -13.367 -2.373 1.00 74.89 273 LEU P CA 1
ATOM 4584 C C . LEU B 1 281 ? -7.845 -12.678 -1.111 1.00 74.02 273 LEU P C 1
ATOM 4585 O O . LEU B 1 281 ? -7.078 -12.127 -0.325 1.00 75.95 273 LEU P O 1
ATOM 4590 N N . LYS B 1 282 ? -9.162 -12.726 -0.920 1.00 74.04 274 LYS P N 1
ATOM 4591 C CA . LYS B 1 282 ? -9.809 -12.159 0.263 1.00 73.27 274 LYS P CA 1
ATOM 4592 C C . LYS B 1 282 ? -9.422 -12.968 1.501 1.00 72.69 274 LYS P C 1
ATOM 4593 O O . LYS B 1 282 ? -9.588 -14.189 1.533 1.00 71.05 274 LYS P O 1
ATOM 4599 N N . GLY B 1 283 ? -8.870 -12.283 2.504 1.00 73.26 275 GLY P N 1
ATOM 4600 C CA . GLY B 1 283 ? -8.434 -12.920 3.746 1.00 72.06 275 GLY P CA 1
ATOM 4601 C C . GLY B 1 283 ? -6.975 -13.327 3.745 1.00 71.04 275 GLY P C 1
ATOM 4602 O O . GLY B 1 283 ? -6.409 -13.612 4.798 1.00 69.53 275 GLY P O 1
ATOM 4603 N N . ILE B 1 284 ? -6.369 -13.360 2.561 1.00 71.43 276 ILE P N 1
ATOM 4604 C CA . ILE B 1 284 ? -4.947 -13.660 2.412 1.00 72.48 276 ILE P CA 1
ATOM 4605 C C . ILE B 1 284 ? -4.199 -12.362 2.112 1.00 72.70 276 ILE P C 1
ATOM 4606 O O . ILE B 1 284 ? -3.260 -11.993 2.822 1.00 72.75 276 ILE P O 1
ATOM 4611 N N . LEU B 1 285 ? -4.629 -11.683 1.049 1.00 72.66 277 LEU P N 1
ATOM 4612 C CA . LEU B 1 285 ? -4.065 -10.400 0.649 1.00 71.78 277 LEU P CA 1
ATOM 4613 C C . LEU B 1 285 ? -5.066 -9.290 0.961 1.00 71.28 277 LEU P C 1
ATOM 4614 O O . LEU B 1 285 ? -6.227 -9.381 0.592 1.00 65.99 277 LEU P O 1
ATOM 4619 N N . GLY B 1 286 ? -4.587 -8.254 1.650 1.00 73.11 278 GLY P N 1
ATOM 4620 C CA . GLY B 1 286 ? -5.378 -7.082 1.993 1.00 72.03 278 GLY P CA 1
ATOM 4621 C C . GLY B 1 286 ? -4.849 -5.849 1.289 1.00 72.56 278 GLY P C 1
ATOM 4622 O O . GLY B 1 286 ? -3.772 -5.879 0.685 1.00 72.82 278 GLY P O 1
ATOM 4623 N N . TYR B 1 287 ? -5.617 -4.765 1.385 1.00 71.93 279 TYR P N 1
ATOM 4624 C CA . TYR B 1 287 ? -5.332 -3.512 0.698 1.00 71.31 279 TYR P CA 1
ATOM 4625 C C . TYR B 1 287 ? -5.668 -2.331 1.610 1.00 70.00 279 TYR P C 1
ATOM 4626 O O . TYR B 1 287 ? -6.762 -2.274 2.166 1.00 65.97 279 TYR P O 1
ATOM 4635 N N . THR B 1 288 ? -4.732 -1.398 1.780 1.00 70.67 280 THR P N 1
ATOM 4636 C CA . THR B 1 288 ? -5.037 -0.158 2.509 1.00 72.58 280 THR P CA 1
ATOM 4637 C C . THR B 1 288 ? -4.497 1.080 1.807 1.00 73.56 280 THR P C 1
ATOM 4638 O O . THR B 1 288 ? -3.448 1.027 1.149 1.00 69.26 280 THR P O 1
ATOM 4642 N N . GLU B 1 289 ? -5.245 2.181 1.942 1.00 75.93 281 GLU P N 1
ATOM 4643 C CA . GLU B 1 289 ? -4.789 3.508 1.522 1.00 76.54 281 GLU P CA 1
ATOM 4644 C C . GLU B 1 289 ? -4.500 4.448 2.703 1.00 77.78 281 GLU P C 1
ATOM 4645 O O . GLU B 1 289 ? -4.151 5.606 2.494 1.00 78.95 281 GLU P O 1
ATOM 4651 N N . ASP B 1 290 ? -4.622 3.947 3.934 1.00 77.72 282 ASP P N 1
ATOM 4652 C CA . ASP B 1 290 ? -4.473 4.781 5.130 1.00 76.32 282 ASP P CA 1
ATOM 4653 C C . ASP B 1 290 ? -3.002 4.987 5.481 1.00 74.33 282 ASP P C 1
ATOM 4654 O O . ASP B 1 290 ? -2.128 4.350 4.910 1.00 72.67 282 ASP P O 1
ATOM 4659 N N . GLU B 1 291 ? -2.754 5.888 6.428 1.00 74.81 283 GLU P N 1
ATOM 4660 C CA . GLU B 1 291 ? -1.409 6.242 6.868 1.00 75.84 283 GLU P CA 1
ATOM 4661 C C . GLU B 1 291 ? -0.987 5.338 8.016 1.00 74.68 283 GLU P C 1
ATOM 4662 O O . GLU B 1 291 ? -0.757 5.790 9.129 1.00 74.12 283 GLU P O 1
ATOM 4668 N N . VAL B 1 292 ? -0.867 4.051 7.715 1.00 75.24 284 VAL P N 1
ATOM 4669 C CA . VAL B 1 292 ? -0.653 3.016 8.731 1.00 74.93 284 VAL P CA 1
ATOM 4670 C C . VAL B 1 292 ? 0.794 2.887 9.217 1.00 74.26 284 VAL P C 1
ATOM 4671 O O . VAL B 1 292 ? 1.740 3.161 8.485 1.00 73.49 284 VAL P O 1
ATOM 4675 N N . VAL B 1 293 ? 0.950 2.434 10.455 1.00 73.80 285 VAL P N 1
ATOM 4676 C CA . VAL B 1 293 ? 2.258 2.043 10.978 1.00 72.74 285 VAL P CA 1
ATOM 4677 C C . VAL B 1 293 ? 2.186 0.597 11.460 1.00 71.02 285 VAL P C 1
ATOM 4678 O O . VAL B 1 293 ? 1.118 0.011 11.476 1.00 70.81 285 VAL P O 1
ATOM 4682 N N . SER B 1 294 ? 3.318 0.017 11.850 1.00 71.95 286 SER P N 1
ATOM 4683 C CA . SER B 1 294 ? 3.346 -1.419 12.158 1.00 71.26 286 SER P CA 1
ATOM 4684 C C . SER B 1 294 ? 2.301 -1.845 13.219 1.00 71.10 286 SER P C 1
ATOM 4685 O O . SER B 1 294 ? 1.666 -2.890 13.087 1.00 69.11 286 SER P O 1
ATOM 4688 N N . GLN B 1 295 ? 2.095 -1.028 14.248 1.00 69.83 287 GLN P N 1
ATOM 4689 C CA . GLN B 1 295 ? 1.208 -1.428 15.336 1.00 71.15 287 GLN P CA 1
ATOM 4690 C C . GLN B 1 295 ? -0.233 -1.605 14.885 1.00 69.95 287 GLN P C 1
ATOM 4691 O O . GLN B 1 295 ? -0.994 -2.310 15.534 1.00 73.22 287 GLN P O 1
ATOM 4697 N N . ASP B 1 296 ? -0.590 -1.019 13.747 1.00 70.19 288 ASP P N 1
ATOM 4698 C CA . ASP B 1 296 ? -1.948 -1.143 13.216 1.00 69.60 288 ASP P CA 1
ATOM 4699 C C . ASP B 1 296 ? -2.267 -2.534 12.675 1.00 68.67 288 ASP P C 1
ATOM 4700 O O . ASP B 1 296 ? -3.410 -2.803 12.325 1.00 66.39 288 ASP P O 1
ATOM 4705 N N . PHE B 1 297 ? -1.264 -3.411 12.615 1.00 68.78 289 PHE P N 1
ATOM 4706 C CA . PHE B 1 297 ? -1.430 -4.754 12.063 1.00 68.36 289 PHE P CA 1
ATOM 4707 C C . PHE B 1 297 ? -1.250 -5.880 13.074 1.00 66.36 289 PHE P C 1
ATOM 4708 O O . PHE B 1 297 ? -1.316 -7.050 12.715 1.00 66.85 289 PHE P O 1
ATOM 4716 N N . VAL B 1 298 ? -1.070 -5.517 14.340 1.00 65.65 290 VAL P N 1
ATOM 4717 C CA . VAL B 1 298 ? -1.004 -6.480 15.423 1.00 66.25 290 VAL P CA 1
ATOM 4718 C C . VAL B 1 298 ? -2.331 -7.223 15.497 1.00 68.17 290 VAL P C 1
ATOM 4719 O O . VAL B 1 298 ? -3.395 -6.595 15.609 1.00 68.64 290 VAL P O 1
ATOM 4723 N N . HIS B 1 299 ? -2.255 -8.553 15.411 1.00 67.11 291 HIS P N 1
ATOM 4724 C CA . HIS B 1 2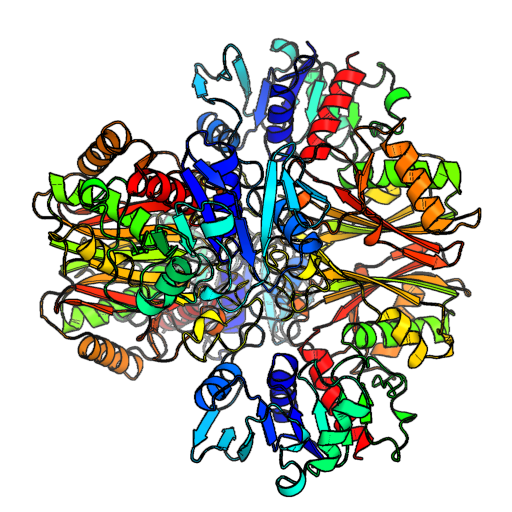99 ? -3.428 -9.436 15.445 1.00 67.78 291 HIS P CA 1
ATOM 4725 C C . HIS B 1 299 ? -4.306 -9.321 14.182 1.00 68.28 291 HIS P C 1
ATOM 4726 O O . HIS B 1 299 ? -5.486 -9.680 14.194 1.00 67.80 291 HIS P O 1
ATOM 4733 N N . ASP B 1 300 ? -3.700 -8.843 13.096 1.00 69.20 292 ASP P N 1
ATOM 4734 C CA . ASP B 1 300 ? -4.317 -8.849 11.781 1.00 68.10 292 ASP P CA 1
ATOM 4735 C C . ASP B 1 300 ? -4.019 -10.218 11.181 1.00 68.16 292 ASP P C 1
ATOM 4736 O O . ASP B 1 300 ? -2.848 -10.610 11.088 1.00 69.29 292 ASP P O 1
ATOM 4741 N N . ASN B 1 301 ? -5.068 -10.948 10.788 1.00 67.72 293 ASN P N 1
ATOM 4742 C CA . ASN B 1 301 ? -4.915 -12.360 10.395 1.00 67.85 293 ASN P CA 1
ATOM 4743 C C . ASN B 1 301 ? -4.589 -12.625 8.922 1.00 67.44 293 ASN P C 1
ATOM 4744 O O . ASN B 1 301 ? -4.519 -13.781 8.515 1.00 67.07 293 ASN P O 1
ATOM 4749 N N . ARG B 1 302 ? -4.357 -11.565 8.146 1.00 68.18 294 ARG P N 1
ATOM 4750 C CA . ARG B 1 302 ? -4.033 -11.689 6.721 1.00 67.77 294 ARG P CA 1
ATOM 4751 C C . ARG B 1 302 ? -2.542 -11.874 6.528 1.00 68.14 294 ARG P C 1
ATOM 4752 O O . ARG B 1 302 ? -1.744 -11.391 7.332 1.00 72.05 294 ARG P O 1
ATOM 4760 N N . SER B 1 303 ? -2.158 -12.575 5.466 1.00 68.00 295 SER P N 1
ATOM 4761 C CA . SER B 1 303 ? -0.740 -12.834 5.209 1.00 69.78 295 SER P CA 1
ATOM 4762 C C . SER B 1 303 ? -0.003 -11.585 4.727 1.00 70.13 295 SER P C 1
ATOM 4763 O O . SER B 1 303 ? 1.201 -11.432 4.961 1.00 70.28 295 SER P O 1
ATOM 4766 N N . SER B 1 304 ? -0.734 -10.708 4.045 1.00 70.76 296 SER P N 1
ATOM 4767 C CA . SER B 1 304 ? -0.140 -9.613 3.295 1.00 71.61 296 SER P CA 1
ATOM 4768 C C . SER B 1 304 ? -1.117 -8.433 3.227 1.00 71.18 296 SER P C 1
ATOM 4769 O O . SER B 1 304 ? -2.259 -8.591 2.778 1.00 70.02 296 SER P O 1
ATOM 4772 N N . ILE B 1 305 ? -0.686 -7.260 3.693 1.00 71.34 297 ILE P N 1
ATOM 4773 C CA . ILE B 1 305 ? -1.522 -6.062 3.578 1.00 73.48 297 ILE P CA 1
ATOM 4774 C C . ILE B 1 305 ? -0.780 -4.970 2.822 1.00 73.53 297 ILE P C 1
ATOM 4775 O O . ILE B 1 305 ? 0.107 -4.318 3.364 1.00 74.24 297 ILE P O 1
ATOM 4780 N N . PHE B 1 306 ? -1.169 -4.781 1.563 1.00 74.34 298 PHE P N 1
ATOM 4781 C CA . PHE B 1 306 ? -0.522 -3.820 0.686 1.00 73.96 298 PHE P CA 1
ATOM 4782 C C . PHE B 1 306 ? -0.782 -2.385 1.139 1.00 73.97 298 PHE P C 1
ATOM 4783 O O . PHE B 1 306 ? -1.920 -2.006 1.420 1.00 72.38 298 PHE P O 1
ATOM 4791 N N . ASP B 1 307 ? 0.292 -1.601 1.189 1.00 73.71 299 ASP P N 1
ATOM 4792 C CA . ASP B 1 307 ? 0.253 -0.212 1.627 1.00 74.14 299 ASP P CA 1
ATOM 4793 C C . ASP B 1 307 ? 0.480 0.684 0.409 1.00 75.14 299 ASP P C 1
ATOM 4794 O O . ASP B 1 307 ? 1.620 0.846 -0.045 1.00 72.37 299 ASP P O 1
ATOM 4799 N N . MET B 1 308 ? -0.615 1.251 -0.108 1.00 77.06 300 MET P N 1
ATOM 4800 C CA . MET B 1 308 ? -0.616 2.020 -1.357 1.00 77.95 300 MET P CA 1
ATOM 4801 C C . MET B 1 308 ? 0.293 3.243 -1.288 1.00 79.29 300 MET P C 1
ATOM 4802 O O . MET B 1 308 ? 1.136 3.459 -2.155 1.00 78.47 300 MET P O 1
ATOM 4807 N N . LYS B 1 309 ? 0.128 4.033 -0.237 1.00 81.41 301 LYS P N 1
ATOM 4808 C CA . LYS B 1 309 ? 0.864 5.285 -0.097 1.00 82.19 301 LYS P CA 1
ATOM 4809 C C . LYS B 1 309 ? 2.308 5.125 0.360 1.00 81.88 301 LYS P C 1
ATOM 4810 O O . LYS B 1 309 ? 3.089 6.073 0.270 1.00 81.95 301 LYS P O 1
ATOM 4816 N N . ALA B 1 310 ? 2.669 3.940 0.850 1.00 81.74 302 ALA P N 1
ATOM 4817 C CA . ALA B 1 310 ? 4.038 3.691 1.285 1.00 80.86 302 ALA P CA 1
ATOM 4818 C C . ALA B 1 310 ? 4.979 3.531 0.095 1.00 80.66 302 ALA P C 1
ATOM 4819 O O . ALA B 1 310 ? 6.087 4.059 0.113 1.00 84.26 302 ALA P O 1
ATOM 4821 N N . GLY B 1 311 ? 4.546 2.796 -0.923 1.00 79.45 303 GLY P N 1
ATOM 4822 C CA . GLY B 1 311 ? 5.369 2.562 -2.104 1.00 80.59 303 GLY P CA 1
ATOM 4823 C C . GLY B 1 311 ? 5.150 3.578 -3.208 1.00 82.56 303 GLY P C 1
ATOM 4824 O O . GLY B 1 311 ? 4.369 4.524 -3.063 1.00 82.43 303 GLY P O 1
ATOM 4825 N N . LEU B 1 312 ? 5.839 3.372 -4.328 1.00 83.00 304 LEU P N 1
ATOM 4826 C CA . LEU B 1 312 ? 5.778 4.299 -5.457 1.00 81.86 304 LEU P CA 1
ATOM 4827 C C . LEU B 1 312 ? 6.429 3.684 -6.691 1.00 81.88 304 LEU P C 1
ATOM 4828 O O . LEU B 1 312 ? 6.987 2.588 -6.626 1.00 79.42 304 LEU P O 1
ATOM 4833 N N . ALA B 1 313 ? 6.344 4.399 -7.811 1.00 81.58 305 ALA P N 1
ATOM 4834 C CA . ALA B 1 313 ? 7.028 4.016 -9.041 1.00 80.53 305 ALA P CA 1
ATOM 4835 C C . ALA B 1 313 ? 8.096 5.057 -9.380 1.00 80.88 305 ALA P C 1
ATOM 4836 O O . ALA B 1 313 ? 7.864 6.255 -9.220 1.00 81.93 305 ALA P O 1
ATOM 4838 N N . LEU B 1 314 ? 9.264 4.592 -9.825 1.00 78.80 306 LEU P N 1
ATOM 4839 C CA . LEU B 1 314 ? 10.272 5.464 -10.434 1.00 77.05 306 LEU P CA 1
ATOM 4840 C C . LEU B 1 314 ? 9.849 5.802 -11.863 1.00 76.07 306 LEU P C 1
ATOM 4841 O O . LEU B 1 314 ? 9.963 6.945 -12.302 1.00 75.83 306 LEU P O 1
ATOM 4846 N N . ASN B 1 315 ? 9.383 4.792 -12.588 1.00 73.53 307 ASN P N 1
ATOM 4847 C CA . ASN B 1 315 ? 8.911 4.976 -13.950 1.00 75.12 307 ASN P CA 1
ATOM 4848 C C . ASN B 1 315 ? 7.906 3.888 -14.306 1.00 75.25 307 ASN P C 1
ATOM 4849 O O . ASN B 1 315 ? 7.500 3.115 -13.440 1.00 75.67 307 ASN P O 1
ATOM 4854 N N . ASP B 1 316 ? 7.504 3.835 -15.572 1.00 76.71 308 ASP P N 1
ATOM 4855 C CA . ASP B 1 316 ? 6.447 2.928 -16.027 1.00 76.82 308 ASP P CA 1
ATOM 4856 C C . ASP B 1 316 ? 6.730 1.440 -15.815 1.00 77.73 308 ASP P C 1
ATOM 4857 O O . ASP B 1 316 ? 5.809 0.627 -15.886 1.00 78.97 308 ASP P O 1
ATOM 4862 N N . ASN B 1 317 ? 7.991 1.085 -15.577 1.00 77.42 309 ASN P N 1
ATOM 4863 C CA . ASN B 1 317 ? 8.390 -0.320 -15.490 1.00 77.38 309 ASN P CA 1
ATOM 4864 C C . ASN B 1 317 ? 9.174 -0.686 -14.238 1.00 76.68 309 ASN P C 1
ATOM 4865 O O . ASN B 1 317 ? 9.652 -1.811 -14.131 1.00 77.44 309 ASN P O 1
ATOM 4870 N N . PHE B 1 318 ? 9.306 0.249 -13.298 1.00 76.69 310 PHE P N 1
ATOM 4871 C CA . PHE B 1 318 ? 10.137 0.040 -12.115 1.00 75.63 310 PHE P CA 1
ATOM 4872 C C . PHE B 1 318 ? 9.395 0.555 -10.883 1.00 75.43 310 PHE P C 1
ATOM 4873 O O . PHE B 1 318 ? 9.089 1.744 -10.792 1.00 75.13 310 PHE P O 1
ATOM 4881 N N . PHE B 1 319 ? 9.095 -0.350 -9.949 1.00 74.65 311 PHE P N 1
ATOM 4882 C CA . PHE B 1 319 ? 8.202 -0.052 -8.822 1.00 74.55 311 PHE P CA 1
ATOM 4883 C C . PHE B 1 319 ? 8.752 -0.518 -7.484 1.00 74.17 311 PHE P C 1
ATOM 4884 O O . PHE B 1 319 ? 9.489 -1.501 -7.406 1.00 75.12 311 PHE P O 1
ATOM 4892 N N . LYS B 1 320 ? 8.373 0.207 -6.437 1.00 76.77 312 LYS P N 1
ATOM 4893 C CA . LYS B 1 320 ? 8.555 -0.221 -5.052 1.00 76.58 312 LYS P CA 1
ATOM 4894 C C . LYS B 1 320 ? 7.174 -0.489 -4.453 1.00 77.54 312 LYS P C 1
ATOM 4895 O O . LYS B 1 320 ? 6.337 0.422 -4.366 1.00 76.73 312 LYS P O 1
ATOM 4901 N N . LEU B 1 321 ? 6.936 -1.741 -4.068 1.00 76.96 313 LEU P N 1
ATOM 4902 C CA . LEU B 1 321 ? 5.655 -2.156 -3.516 1.00 76.67 313 LEU P CA 1
ATOM 4903 C C . LEU B 1 321 ? 5.839 -2.555 -2.070 1.00 76.65 313 LEU P C 1
ATOM 4904 O O . LEU B 1 321 ? 6.730 -3.345 -1.748 1.00 78.26 313 LEU P O 1
ATOM 4909 N N . VAL B 1 322 ? 5.000 -1.996 -1.201 1.00 74.65 314 VAL P N 1
ATOM 4910 C CA . VAL B 1 322 ? 5.158 -2.151 0.241 1.00 73.05 314 VAL P CA 1
ATOM 4911 C C . VAL B 1 322 ? 3.987 -2.941 0.819 1.00 72.58 314 VAL P C 1
ATOM 4912 O O . VAL B 1 322 ? 2.821 -2.600 0.571 1.00 72.63 314 VAL P O 1
ATOM 4916 N N . SER B 1 323 ? 4.304 -3.993 1.581 1.00 71.25 315 SER P N 1
ATOM 4917 C CA . SER B 1 323 ? 3.288 -4.843 2.209 1.00 71.02 315 SER P CA 1
ATOM 4918 C C . SER B 1 323 ? 3.624 -5.194 3.655 1.00 70.83 315 SER P C 1
ATOM 4919 O O . SER B 1 323 ? 4.771 -5.464 3.992 1.00 69.02 315 SER P O 1
ATOM 4922 N N . TRP B 1 324 ? 2.602 -5.180 4.505 1.00 72.34 316 TRP P N 1
ATOM 4923 C CA . TRP B 1 324 ? 2.752 -5.482 5.925 1.00 70.66 316 TRP P CA 1
ATOM 4924 C C . TRP B 1 324 ? 2.317 -6.903 6.220 1.00 70.15 316 TRP P C 1
ATOM 4925 O O . TRP B 1 324 ? 1.508 -7.500 5.487 1.00 70.36 316 TRP P O 1
ATOM 4936 N N . TYR B 1 325 ? 2.826 -7.422 7.330 1.00 70.25 317 TYR P N 1
ATOM 4937 C CA . TYR B 1 325 ? 2.379 -8.708 7.855 1.00 69.44 317 TYR P CA 1
ATOM 4938 C C . TYR B 1 325 ? 2.699 -8.871 9.338 1.00 67.35 317 TYR P C 1
ATOM 4939 O O . TYR B 1 325 ? 3.790 -8.514 9.779 1.00 65.34 317 TYR P O 1
ATOM 4948 N N . ASP B 1 326 ? 1.717 -9.369 10.092 1.00 65.40 318 ASP P N 1
ATOM 4949 C CA . ASP B 1 326 ? 1.933 -9.862 11.443 1.00 65.55 318 ASP P CA 1
ATOM 4950 C C . ASP B 1 326 ? 2.536 -11.249 11.301 1.00 64.52 318 ASP P C 1
ATOM 4951 O O . ASP B 1 326 ? 1.828 -12.245 11.066 1.00 60.29 318 ASP P O 1
ATOM 4956 N N . ASN B 1 327 ? 3.859 -11.291 11.419 1.00 64.05 319 ASN P N 1
ATOM 4957 C CA . ASN B 1 327 ? 4.622 -12.523 11.244 1.00 64.57 319 ASN P CA 1
ATOM 4958 C C . ASN B 1 327 ? 4.155 -13.667 12.151 1.00 63.86 319 ASN P C 1
ATOM 4959 O O . ASN B 1 327 ? 4.314 -14.838 11.808 1.00 64.48 319 ASN P O 1
ATOM 4964 N N . GLU B 1 328 ? 3.584 -13.324 13.301 1.00 64.00 320 GLU P N 1
ATOM 4965 C CA . GLU B 1 328 ? 3.099 -14.316 14.252 1.00 63.38 320 GLU P CA 1
ATOM 4966 C C . GLU B 1 328 ? 1.675 -14.771 13.930 1.00 63.85 320 GLU P C 1
ATOM 4967 O O . GLU B 1 328 ? 1.434 -15.949 13.686 1.00 62.83 320 GLU P O 1
ATOM 4973 N N . TRP B 1 329 ? 0.747 -13.822 13.901 1.00 63.92 321 TRP P N 1
ATOM 4974 C CA . TRP B 1 329 ? -0.674 -14.128 13.852 1.00 62.42 321 TRP P CA 1
ATOM 4975 C C . TRP B 1 329 ? -1.170 -14.515 12.456 1.00 62.80 321 TRP P C 1
ATOM 4976 O O . TRP B 1 329 ? -1.968 -15.446 12.312 1.00 64.56 321 TRP P O 1
ATOM 4987 N N . GLY B 1 330 ? -0.709 -13.799 11.438 1.00 61.75 322 GLY P N 1
ATOM 4988 C CA . GLY B 1 330 ? -1.100 -14.079 10.070 1.00 60.94 322 GLY P CA 1
ATOM 4989 C C . GLY B 1 330 ? -0.692 -15.488 9.712 1.00 62.39 322 GLY P C 1
ATOM 4990 O O . GLY B 1 330 ? -1.499 -16.272 9.193 1.00 60.87 322 GLY P O 1
ATOM 4991 N N . TYR B 1 331 ? 0.563 -15.803 10.033 1.00 62.89 323 TYR P N 1
ATOM 4992 C CA . TYR B 1 331 ? 1.168 -17.101 9.730 1.00 61.47 323 TYR P CA 1
ATOM 4993 C C . TYR B 1 331 ? 0.522 -18.237 10.523 1.00 59.65 323 TYR P C 1
ATOM 4994 O O . TYR B 1 331 ? 0.307 -19.327 9.992 1.00 56.15 323 TYR P O 1
ATOM 5003 N N . SER B 1 332 ? 0.237 -17.981 11.798 1.00 60.64 324 SER P N 1
ATOM 5004 C CA . SER B 1 332 ? -0.398 -18.978 12.669 1.00 61.74 324 SER P CA 1
ATOM 5005 C C . SER B 1 332 ? -1.768 -19.406 12.129 1.00 60.78 324 SER P C 1
ATOM 5006 O O . SER B 1 332 ? -2.145 -20.572 12.242 1.00 61.51 324 SER P O 1
ATOM 5009 N N . ASN B 1 333 ? -2.493 -18.469 11.522 1.00 60.73 325 ASN P N 1
ATOM 5010 C CA . ASN B 1 333 ? -3.770 -18.779 10.878 1.00 60.51 325 ASN P CA 1
ATOM 5011 C C . ASN B 1 333 ? -3.609 -19.545 9.567 1.00 60.81 325 ASN P C 1
ATOM 5012 O O . ASN B 1 333 ? -4.475 -20.350 9.205 1.00 59.22 325 ASN P O 1
ATOM 5017 N N . ARG B 1 334 ? -2.517 -19.280 8.849 1.00 61.01 326 ARG P N 1
ATOM 5018 C CA . ARG B 1 334 ? -2.217 -19.999 7.602 1.00 61.09 326 ARG P CA 1
ATOM 5019 C C . ARG B 1 334 ? -1.889 -21.468 7.872 1.00 60.17 326 ARG P C 1
ATOM 5020 O O . ARG B 1 334 ? -2.308 -22.361 7.127 1.00 55.20 326 ARG P O 1
ATOM 5028 N N . VAL B 1 335 ? -1.133 -21.711 8.941 1.00 60.52 327 VAL P N 1
ATOM 5029 C CA . VAL B 1 335 ? -0.849 -23.081 9.385 1.00 60.70 327 VAL P CA 1
ATOM 5030 C C . VAL B 1 335 ? -2.151 -23.864 9.570 1.00 60.40 327 VAL P C 1
ATOM 5031 O O . VAL B 1 335 ? -2.244 -25.018 9.154 1.00 62.45 327 VAL P O 1
ATOM 5035 N N . LEU B 1 336 ? -3.152 -23.229 10.180 1.00 60.06 328 LEU P N 1
ATOM 5036 C CA . LEU B 1 336 ? -4.445 -23.868 10.428 1.00 60.87 328 LEU P CA 1
ATOM 5037 C C . LEU B 1 336 ? -5.239 -24.105 9.152 1.00 60.83 328 LEU P C 1
ATOM 5038 O O . LEU B 1 336 ? -5.916 -25.125 9.014 1.00 62.31 328 LEU P O 1
ATOM 5043 N N . ASP B 1 337 ? -5.178 -23.146 8.235 1.00 61.08 329 ASP P N 1
ATOM 5044 C CA . ASP B 1 337 ? -5.824 -23.286 6.933 1.00 61.03 329 ASP P CA 1
ATOM 5045 C C . ASP B 1 337 ? -5.253 -24.487 6.181 1.00 60.73 329 ASP P C 1
ATOM 5046 O O . ASP B 1 337 ? -5.996 -25.273 5.572 1.00 59.93 329 ASP P O 1
ATOM 5051 N N . LEU B 1 338 ? -3.927 -24.618 6.237 1.00 59.88 330 LEU P N 1
ATOM 5052 C CA . LEU B 1 338 ? -3.211 -25.704 5.571 1.00 60.69 330 LEU P CA 1
ATOM 5053 C C . LEU B 1 338 ? -3.544 -27.054 6.213 1.00 60.31 330 LEU P C 1
ATOM 5054 O O . LEU B 1 338 ? -3.887 -28.018 5.519 1.00 61.54 330 LEU P O 1
ATOM 5059 N N . ALA B 1 339 ? -3.464 -27.101 7.540 1.00 60.60 331 ALA P N 1
ATOM 5060 C CA . ALA B 1 339 ? -3.793 -28.298 8.312 1.00 61.76 331 ALA P CA 1
ATOM 5061 C C . ALA B 1 339 ? -5.182 -28.842 7.988 1.00 62.70 331 ALA P C 1
ATOM 5062 O O . ALA B 1 339 ? -5.376 -30.056 7.916 1.00 64.17 331 ALA P O 1
ATOM 5064 N N . VAL B 1 340 ? -6.147 -27.944 7.806 1.00 63.46 332 VAL P N 1
ATOM 5065 C CA . VAL B 1 340 ? -7.510 -28.336 7.446 1.00 63.25 332 VAL P CA 1
ATOM 5066 C C . VAL B 1 340 ? -7.525 -28.876 6.021 1.00 63.64 332 VAL P C 1
ATOM 5067 O O . VAL B 1 340 ? -8.105 -29.928 5.755 1.00 63.79 332 VAL P O 1
ATOM 5071 N N . HIS B 1 341 ? -6.864 -28.156 5.120 1.00 65.28 333 HIS P N 1
ATOM 5072 C CA . HIS B 1 341 ? -6.828 -28.518 3.706 1.00 65.48 333 HIS P CA 1
ATOM 5073 C C . HIS B 1 341 ? -6.193 -29.891 3.455 1.00 65.92 333 HIS P C 1
ATOM 5074 O O . HIS B 1 341 ? -6.736 -30.690 2.694 1.00 66.07 333 HIS P O 1
ATOM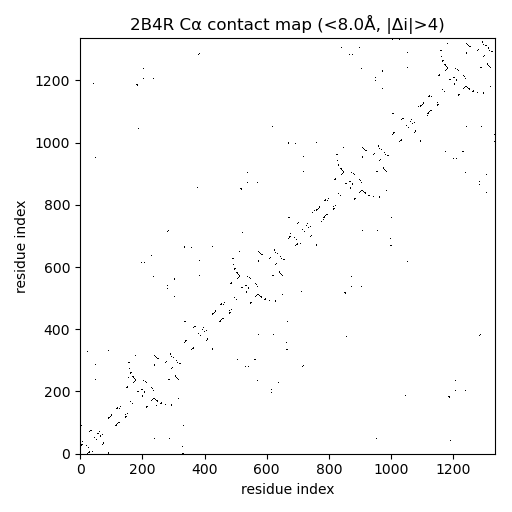 5081 N N . ILE B 1 342 ? -5.053 -30.164 4.095 1.00 66.39 334 ILE P N 1
ATOM 5082 C CA . ILE B 1 342 ? -4.366 -31.449 3.906 1.00 65.63 334 ILE P CA 1
ATOM 5083 C C . ILE B 1 342 ? -5.132 -32.613 4.545 1.00 66.25 334 ILE P C 1
ATOM 5084 O O . ILE B 1 342 ? -4.906 -33.770 4.191 1.00 65.52 334 ILE P O 1
ATOM 5089 N N . THR B 1 343 ? -6.033 -32.303 5.477 1.00 66.63 335 THR P N 1
ATOM 5090 C CA . THR B 1 343 ? -6.908 -33.304 6.089 1.00 66.55 335 THR P CA 1
ATOM 5091 C C . THR B 1 343 ? -8.217 -33.471 5.300 1.00 67.12 335 THR P C 1
ATOM 5092 O O . THR B 1 343 ? -8.787 -34.565 5.258 1.00 66.07 335 THR P O 1
ATOM 5096 N N . THR B 1 344 ? -8.689 -32.386 4.687 1.00 67.71 336 THR P N 1
ATOM 5097 C CA . THR B 1 344 ? -9.918 -32.407 3.887 1.00 67.25 336 THR P CA 1
ATOM 5098 C C . THR B 1 344 ? -9.567 -32.514 2.408 1.00 67.27 336 THR P C 1
ATOM 5099 O O . THR B 1 344 ? -10.390 -32.919 1.590 1.00 66.67 336 THR P O 1
ATOM 5103 N N . ALA C 1 11 ? 50.810 -6.735 35.496 1.00 90.44 3 ALA Q N 1
ATOM 5104 C CA . ALA C 1 11 ? 51.763 -7.551 36.307 1.00 88.35 3 ALA Q CA 1
ATOM 5105 C C . ALA C 1 11 ? 51.043 -8.711 36.996 1.00 87.94 3 ALA Q C 1
ATOM 5106 O O . ALA C 1 11 ? 51.534 -9.845 36.981 1.00 90.69 3 ALA Q O 1
ATOM 5108 N N . THR C 1 12 ? 49.902 -8.422 37.623 1.00 85.21 4 THR Q N 1
ATOM 5109 C CA . THR C 1 12 ? 48.979 -9.470 38.067 1.00 85.21 4 THR Q CA 1
ATOM 5110 C C . THR C 1 12 ? 48.424 -10.129 36.816 1.00 84.03 4 THR Q C 1
ATOM 5111 O O . THR C 1 12 ? 47.861 -9.442 35.966 1.00 81.56 4 THR Q O 1
ATOM 5115 N N . LYS C 1 13 ? 48.596 -11.446 36.697 1.00 84.16 5 LYS Q N 1
ATOM 5116 C CA . LYS C 1 13 ? 48.120 -12.191 35.523 1.00 84.73 5 LYS Q CA 1
ATOM 5117 C C . LYS C 1 13 ? 46.741 -12.793 35.789 1.00 82.35 5 LYS Q C 1
ATOM 5118 O O . LYS C 1 13 ? 46.546 -13.501 36.774 1.00 80.67 5 LYS Q O 1
ATOM 5124 N N . LEU C 1 14 ? 45.795 -12.501 34.900 1.00 82.86 6 LEU Q N 1
ATOM 5125 C CA . LEU C 1 14 ? 44.394 -12.884 35.076 1.00 82.78 6 LEU Q CA 1
ATOM 5126 C C . LEU C 1 14 ? 43.958 -13.932 34.053 1.00 82.12 6 LEU Q C 1
ATOM 5127 O O . LEU C 1 14 ? 44.372 -13.891 32.894 1.00 81.98 6 LEU Q O 1
ATOM 5132 N N . GLY C 1 15 ? 43.109 -14.857 34.499 1.00 81.33 7 GLY Q N 1
ATOM 5133 C CA . GLY C 1 15 ? 42.494 -15.863 33.635 1.00 80.49 7 GLY Q CA 1
ATOM 5134 C C . GLY C 1 15 ? 40.998 -15.646 33.613 1.00 80.17 7 GLY Q C 1
ATOM 5135 O O . GLY C 1 15 ? 40.400 -15.317 34.634 1.00 79.79 7 GLY Q O 1
ATOM 5136 N N . ILE C 1 16 ? 40.383 -15.800 32.447 1.00 82.27 8 ILE Q N 1
ATOM 5137 C CA . ILE C 1 16 ? 38.934 -15.615 32.325 1.00 82.82 8 ILE Q CA 1
ATOM 5138 C C . ILE C 1 16 ? 38.258 -16.908 31.904 1.00 81.97 8 ILE Q C 1
ATOM 5139 O O . ILE C 1 16 ? 38.519 -17.411 30.820 1.00 81.09 8 ILE Q O 1
ATOM 5144 N N . ASN C 1 17 ? 37.401 -17.438 32.777 1.00 82.99 9 ASN Q N 1
ATOM 5145 C CA . ASN C 1 17 ? 36.501 -18.539 32.429 1.00 83.48 9 ASN Q CA 1
ATOM 5146 C C . ASN C 1 17 ? 35.113 -17.971 32.135 1.00 83.54 9 ASN Q C 1
ATOM 5147 O O . ASN C 1 17 ? 34.490 -17.380 33.013 1.00 82.77 9 ASN Q O 1
ATOM 5152 N N . GLY C 1 18 ? 34.640 -18.147 30.901 1.00 85.30 10 GLY Q N 1
ATOM 5153 C CA . GLY C 1 18 ? 33.373 -17.570 30.461 1.00 86.23 10 GLY Q CA 1
ATOM 5154 C C . GLY C 1 18 ? 33.582 -16.195 29.859 1.00 87.95 10 GLY Q C 1
ATOM 5155 O O . GLY C 1 18 ? 33.827 -15.224 30.577 1.00 89.12 10 GLY Q O 1
ATOM 5156 N N . PHE C 1 19 ? 33.476 -16.110 28.536 1.00 89.25 11 PHE Q N 1
ATOM 5157 C CA . PHE C 1 19 ? 33.794 -14.886 27.812 1.00 88.55 11 PHE Q CA 1
ATOM 5158 C C . PHE C 1 19 ? 32.507 -14.207 27.337 1.00 90.10 11 PHE Q C 1
ATOM 5159 O O . PHE C 1 19 ? 32.257 -14.077 26.139 1.00 89.14 11 PHE Q O 1
ATOM 5167 N N . GLY C 1 20 ? 31.698 -13.781 28.308 1.00 91.64 12 GLY Q N 1
ATOM 5168 C CA . GLY C 1 20 ? 30.392 -13.178 28.060 1.00 90.56 12 GLY Q CA 1
ATOM 5169 C C . GLY C 1 20 ? 30.416 -11.708 28.402 1.00 91.87 12 GLY Q C 1
ATOM 5170 O O . GLY C 1 20 ? 31.485 -11.106 28.429 1.00 94.27 12 GLY Q O 1
ATOM 5171 N N . ARG C 1 21 ? 29.251 -11.117 28.661 1.00 91.48 13 ARG Q N 1
ATOM 5172 C CA . ARG C 1 21 ? 29.199 -9.691 28.983 1.00 90.97 13 ARG Q CA 1
ATOM 5173 C C . ARG C 1 21 ? 30.253 -9.345 30.017 1.00 90.65 13 ARG Q C 1
ATOM 5174 O O . ARG C 1 21 ? 31.066 -8.456 29.793 1.00 93.05 13 ARG Q O 1
ATOM 5182 N N . ILE C 1 22 ? 30.250 -10.048 31.145 1.00 90.66 14 ILE Q N 1
ATOM 5183 C CA . ILE C 1 22 ? 31.204 -9.739 32.225 1.00 90.02 14 ILE Q CA 1
ATOM 5184 C C . ILE C 1 22 ? 32.636 -10.145 31.854 1.00 88.49 14 ILE Q C 1
ATOM 5185 O O . ILE C 1 22 ? 33.575 -9.383 32.077 1.00 88.80 14 ILE Q O 1
ATOM 5190 N N . GLY C 1 23 ? 32.795 -11.338 31.290 1.00 88.13 15 GLY Q N 1
ATOM 5191 C CA . GLY C 1 23 ? 34.107 -11.825 30.851 1.00 88.00 15 GLY Q CA 1
ATOM 5192 C C . GLY C 1 23 ? 34.792 -10.895 29.867 1.00 86.79 15 GLY Q C 1
ATOM 5193 O O . GLY C 1 23 ? 35.937 -10.523 30.056 1.00 87.31 15 GLY Q O 1
ATOM 5194 N N . ARG C 1 24 ? 34.075 -10.500 28.823 1.00 87.39 16 ARG Q N 1
ATOM 5195 C CA . ARG C 1 24 ? 34.631 -9.613 27.802 1.00 88.09 16 ARG Q CA 1
ATOM 5196 C C . ARG C 1 24 ? 34.866 -8.182 28.289 1.00 87.72 16 ARG Q C 1
ATOM 5197 O O . ARG C 1 24 ? 35.776 -7.502 27.811 1.00 89.15 16 ARG Q O 1
ATOM 5205 N N . LEU C 1 25 ? 34.057 -7.721 29.234 1.00 86.85 17 LEU Q N 1
ATOM 5206 C CA . LEU C 1 25 ? 34.204 -6.359 29.734 1.00 88.23 17 LEU Q CA 1
ATOM 5207 C C . LEU C 1 25 ? 35.292 -6.266 30.790 1.00 87.77 17 LEU Q C 1
ATOM 5208 O O . LEU C 1 25 ? 35.931 -5.222 30.937 1.00 89.74 17 LEU Q O 1
ATOM 5213 N N . VAL C 1 26 ? 35.497 -7.356 31.525 1.00 86.96 18 VAL Q N 1
ATOM 5214 C CA . VAL C 1 26 ? 36.666 -7.498 32.394 1.00 85.99 18 VAL Q CA 1
ATOM 5215 C C . VAL C 1 26 ? 37.953 -7.526 31.557 1.00 85.66 18 VAL Q C 1
ATOM 5216 O O . VAL C 1 26 ? 38.948 -6.901 31.916 1.00 87.36 18 VAL Q O 1
ATOM 5220 N N . PHE C 1 27 ? 37.926 -8.249 30.444 1.00 87.97 19 PHE Q N 1
ATOM 5221 C CA . PHE C 1 27 ? 39.048 -8.274 29.507 1.00 89.60 19 PHE Q CA 1
ATOM 5222 C C . PHE C 1 27 ? 39.372 -6.871 28.992 1.00 91.34 19 PHE Q C 1
ATOM 5223 O O . PHE C 1 27 ? 40.522 -6.439 29.010 1.00 93.23 19 PHE Q O 1
ATOM 5231 N N . ARG C 1 28 ? 38.348 -6.173 28.529 1.00 93.84 20 ARG Q N 1
ATOM 5232 C CA . ARG C 1 28 ? 38.489 -4.810 28.023 1.00 95.06 20 ARG Q CA 1
ATOM 5233 C C . ARG C 1 28 ? 38.951 -3.850 29.117 1.00 95.45 20 ARG Q C 1
ATOM 5234 O O . ARG C 1 28 ? 39.833 -3.014 28.896 1.00 94.60 20 ARG Q O 1
ATOM 5242 N N . ALA C 1 29 ? 38.358 -3.982 30.300 1.00 95.10 21 ALA Q N 1
ATOM 5243 C CA . ALA C 1 29 ? 38.750 -3.167 31.444 1.00 95.34 21 ALA Q CA 1
ATOM 5244 C C . ALA C 1 29 ? 40.231 -3.342 31.770 1.00 95.56 21 ALA Q C 1
ATOM 5245 O O . ALA C 1 29 ? 40.882 -2.402 32.219 1.00 95.81 21 ALA Q O 1
ATOM 5247 N N . ALA C 1 30 ? 40.757 -4.545 31.541 1.00 96.40 22 ALA Q N 1
ATOM 5248 C CA . ALA C 1 30 ? 42.168 -4.843 31.797 1.00 97.63 22 ALA Q CA 1
ATOM 5249 C C . ALA C 1 30 ? 43.094 -4.316 30.705 1.00 98.04 22 ALA Q C 1
ATOM 5250 O O . ALA C 1 30 ? 44.230 -3.962 30.995 1.00 97.74 22 ALA Q O 1
ATOM 5252 N N . PHE C 1 31 ? 42.616 -4.268 29.459 1.00 100.91 23 PHE Q N 1
ATOM 5253 C CA . PHE C 1 31 ? 43.447 -3.837 28.321 1.00 102.43 23 PHE Q CA 1
ATOM 5254 C C . PHE C 1 31 ? 44.194 -2.525 28.590 1.00 104.07 23 PHE Q C 1
ATOM 5255 O O . PHE C 1 31 ? 45.394 -2.414 28.316 1.00 106.09 23 PHE Q O 1
ATOM 5263 N N . GLY C 1 32 ? 43.480 -1.538 29.119 1.00 104.78 24 GLY Q N 1
ATOM 5264 C CA . GLY C 1 32 ? 44.080 -0.245 29.433 1.00 106.91 24 GLY Q CA 1
ATOM 5265 C C . GLY C 1 32 ? 45.079 -0.259 30.582 1.00 108.84 24 GLY Q C 1
ATOM 5266 O O . GLY C 1 32 ? 46.138 0.377 30.504 1.00 110.02 24 GLY Q O 1
ATOM 5267 N N . ARG C 1 33 ? 44.747 -1.000 31.640 1.00 108.99 25 ARG Q N 1
ATOM 5268 C CA . ARG C 1 33 ? 45.461 -0.912 32.915 1.00 108.10 25 ARG Q CA 1
ATOM 5269 C C . ARG C 1 33 ? 46.824 -1.594 32.904 1.00 107.71 25 ARG Q C 1
ATOM 5270 O O . ARG C 1 33 ? 47.042 -2.580 32.196 1.00 107.95 25 ARG Q O 1
ATOM 5278 N N . LYS C 1 34 ? 47.733 -1.045 33.705 1.00 106.83 26 LYS Q N 1
ATOM 5279 C CA . LYS C 1 34 ? 49.119 -1.495 33.764 1.00 106.37 26 LYS Q CA 1
ATOM 5280 C C . LYS C 1 34 ? 49.324 -2.548 34.853 1.00 105.57 26 LYS Q C 1
ATOM 5281 O O . LYS C 1 34 ? 50.139 -3.456 34.695 1.00 106.46 26 LYS Q O 1
ATOM 5287 N N . ASP C 1 35 ? 48.575 -2.427 35.949 1.00 104.60 27 ASP Q N 1
ATOM 5288 C CA . ASP C 1 35 ? 48.731 -3.303 37.125 1.00 103.44 27 ASP Q CA 1
ATOM 5289 C C . ASP C 1 35 ? 48.123 -4.709 36.978 1.00 101.97 27 ASP Q C 1
ATOM 5290 O O . ASP C 1 35 ? 48.239 -5.532 37.883 1.00 100.56 27 ASP Q O 1
ATOM 5295 N N . ILE C 1 36 ? 47.464 -4.979 35.854 1.00 101.86 28 ILE Q N 1
ATOM 5296 C CA . ILE C 1 36 ? 46.844 -6.277 35.628 1.00 100.31 28 ILE Q CA 1
ATOM 5297 C C . ILE C 1 36 ? 46.779 -6.583 34.130 1.00 100.32 28 ILE Q C 1
ATOM 5298 O O . ILE C 1 36 ? 46.712 -5.674 33.300 1.00 101.72 28 ILE Q O 1
ATOM 5303 N N . GLU C 1 37 ? 46.797 -7.873 33.802 1.00 99.42 29 GLU Q N 1
ATOM 5304 C CA . GLU C 1 37 ? 46.947 -8.340 32.430 1.00 97.65 29 GLU Q CA 1
ATOM 5305 C C . GLU C 1 37 ? 46.247 -9.696 32.258 1.00 94.40 29 GLU Q C 1
ATOM 5306 O O . GLU C 1 37 ? 46.346 -10.556 33.127 1.00 91.69 29 GLU Q O 1
ATOM 5312 N N . VAL C 1 38 ? 45.527 -9.877 31.153 1.00 93.30 30 VAL Q N 1
ATOM 5313 C CA . VAL C 1 38 ? 44.878 -11.165 30.867 1.00 91.82 30 VAL Q CA 1
ATOM 5314 C C . VAL C 1 38 ? 45.792 -12.035 30.013 1.00 90.62 30 VAL Q C 1
ATOM 5315 O O . VAL C 1 38 ? 46.152 -11.660 28.902 1.00 90.66 30 VAL Q O 1
ATOM 5319 N N . VAL C 1 39 ? 46.138 -13.209 30.525 1.00 90.11 31 VAL Q N 1
ATOM 5320 C CA . VAL C 1 39 ? 47.045 -14.117 29.822 1.00 89.96 31 VAL Q CA 1
ATOM 5321 C C . VAL C 1 39 ? 46.337 -15.329 29.189 1.00 90.81 31 VAL Q C 1
ATOM 5322 O O . VAL C 1 39 ? 46.891 -15.951 28.279 1.00 90.99 31 VAL Q O 1
ATOM 5326 N N . ALA C 1 40 ? 45.131 -15.660 29.658 1.00 89.47 32 ALA Q N 1
ATOM 5327 C CA . ALA C 1 40 ? 44.397 -16.807 29.126 1.00 88.69 32 ALA Q CA 1
ATOM 5328 C C . ALA C 1 40 ? 42.878 -16.674 29.272 1.00 88.08 32 ALA Q C 1
ATOM 5329 O O . ALA C 1 40 ? 42.382 -16.093 30.235 1.00 86.81 32 ALA Q O 1
ATOM 5331 N N . ILE C 1 41 ? 42.158 -17.234 28.303 1.00 89.24 33 ILE Q N 1
ATOM 5332 C CA . ILE C 1 41 ? 40.697 -17.199 28.257 1.00 90.51 33 ILE Q CA 1
ATOM 5333 C C . ILE C 1 41 ? 40.183 -18.609 27.984 1.00 91.11 33 ILE Q C 1
ATOM 5334 O O . ILE C 1 41 ? 40.796 -19.350 27.224 1.00 92.67 33 ILE Q O 1
ATOM 5339 N N . ASN C 1 42 ? 39.068 -18.981 28.603 1.00 92.21 34 ASN Q N 1
ATOM 5340 C CA . ASN C 1 42 ? 38.419 -20.261 28.318 1.00 92.95 34 ASN Q CA 1
ATOM 5341 C C . ASN C 1 42 ? 36.933 -20.057 28.112 1.00 93.17 34 ASN Q C 1
ATOM 5342 O O . ASN C 1 42 ? 36.273 -19.432 28.941 1.00 90.89 34 ASN Q O 1
ATOM 5347 N N . ASP C 1 43 ? 36.426 -20.572 26.991 1.00 96.49 35 ASP Q N 1
ATOM 5348 C CA . ASP C 1 43 ? 34.996 -20.575 26.680 1.00 97.95 35 ASP Q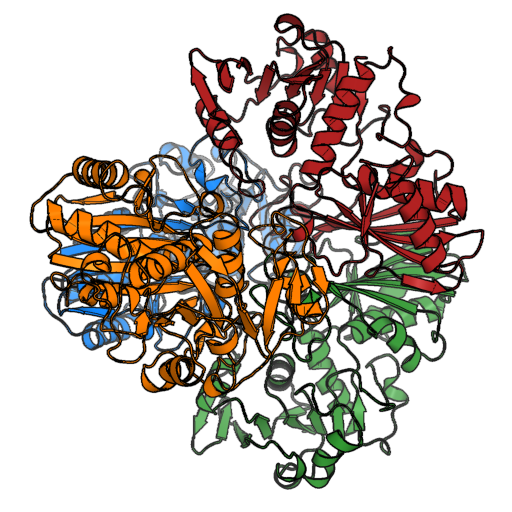 CA 1
ATOM 5349 C C . ASP C 1 43 ? 34.725 -21.589 25.552 1.00 100.83 35 ASP Q C 1
ATOM 5350 O O . ASP C 1 43 ? 35.141 -21.369 24.411 1.00 102.03 35 ASP Q O 1
ATOM 5355 N N . PRO C 1 44 ? 34.040 -22.707 25.868 1.00 102.55 36 PRO Q N 1
ATOM 5356 C CA . PRO C 1 44 ? 33.825 -23.772 24.885 1.00 102.51 36 PRO Q CA 1
ATOM 5357 C C . PRO C 1 44 ? 32.709 -23.514 23.874 1.00 103.80 36 PRO Q C 1
ATOM 5358 O O . PRO C 1 44 ? 32.730 -24.100 22.797 1.00 105.38 36 PRO Q O 1
ATOM 5362 N N . PHE C 1 45 ? 31.748 -22.655 24.204 1.00 105.03 37 PHE Q N 1
ATOM 5363 C CA . PHE C 1 45 ? 30.581 -22.437 23.339 1.00 105.17 37 PHE Q CA 1
ATOM 5364 C C . PHE C 1 45 ? 30.799 -21.256 22.400 1.00 105.53 37 PHE Q C 1
ATOM 5365 O O . PHE C 1 45 ? 29.890 -20.457 22.157 1.00 107.97 37 PHE Q O 1
ATOM 5373 N N . MET C 1 46 ? 32.001 -21.190 21.835 1.00 103.13 38 MET Q N 1
ATOM 5374 C CA . MET C 1 46 ? 32.463 -20.017 21.121 1.00 100.21 38 MET Q CA 1
ATOM 5375 C C . MET C 1 46 ? 33.767 -20.364 20.404 1.00 96.67 38 MET Q C 1
ATOM 5376 O O . MET C 1 46 ? 34.756 -20.673 21.058 1.00 95.97 38 MET Q O 1
ATOM 5381 N N . ASP C 1 47 ? 33.760 -20.344 19.071 1.00 94.33 39 ASP Q N 1
ATOM 5382 C CA . ASP C 1 47 ? 34.986 -20.545 18.285 1.00 93.52 39 ASP Q CA 1
ATOM 5383 C C . ASP C 1 47 ? 35.861 -19.288 18.363 1.00 91.69 39 ASP Q C 1
ATOM 5384 O O . ASP C 1 47 ? 35.374 -18.217 18.710 1.00 89.85 39 ASP Q O 1
ATOM 5389 N N . LEU C 1 48 ? 37.149 -19.419 18.056 1.00 91.11 40 LEU Q N 1
ATOM 5390 C CA . LEU C 1 48 ? 38.095 -18.309 18.237 1.00 90.19 40 LEU Q CA 1
ATOM 5391 C C . LEU C 1 48 ? 37.707 -17.118 17.366 1.00 88.45 40 LEU Q C 1
ATOM 5392 O O . LEU C 1 48 ? 37.627 -15.987 17.840 1.00 90.31 40 LEU Q O 1
ATOM 5397 N N . ASN C 1 49 ? 37.456 -17.383 16.092 1.00 86.73 41 ASN Q N 1
ATOM 5398 C CA . ASN C 1 49 ? 36.993 -16.357 15.164 1.00 86.90 41 ASN Q CA 1
ATOM 5399 C C . ASN C 1 49 ? 35.744 -15.638 15.693 1.00 86.55 41 ASN Q C 1
ATOM 5400 O O . ASN C 1 49 ? 35.654 -14.411 15.645 1.00 86.89 41 ASN Q O 1
ATOM 5405 N N . HIS C 1 50 ? 34.787 -16.417 16.194 1.00 86.33 42 HIS Q N 1
ATOM 5406 C CA . HIS C 1 50 ? 33.571 -15.879 16.801 1.00 86.18 42 HIS Q CA 1
ATOM 5407 C C . HIS C 1 50 ? 33.901 -15.065 18.042 1.00 85.79 42 HIS Q C 1
ATOM 5408 O O . HIS C 1 50 ? 33.333 -14.001 18.263 1.00 88.56 42 HIS Q O 1
ATOM 5415 N N . LEU C 1 51 ? 34.807 -15.596 18.853 1.00 84.68 43 LEU Q N 1
ATOM 5416 C CA . LEU C 1 51 ? 35.315 -14.902 20.035 1.00 84.78 43 LEU Q CA 1
ATOM 5417 C C . LEU C 1 51 ? 35.929 -13.542 19.685 1.00 83.46 43 LEU Q C 1
ATOM 5418 O O . LEU C 1 51 ? 35.716 -12.577 20.403 1.00 82.45 43 LEU Q O 1
ATOM 5423 N N . CYS C 1 52 ? 36.685 -13.474 18.588 1.00 83.17 44 CYS Q N 1
ATOM 5424 C CA . CYS C 1 52 ? 37.286 -12.214 18.131 1.00 84.77 44 CYS Q CA 1
ATOM 5425 C C . CYS C 1 52 ? 36.235 -11.210 17.679 1.00 84.82 44 CYS Q C 1
ATOM 5426 O O . CYS C 1 52 ? 36.374 -10.013 17.924 1.00 87.39 44 CYS Q O 1
ATOM 5429 N N . TYR C 1 53 ? 35.204 -11.705 17.001 1.00 84.19 45 TYR Q N 1
ATOM 5430 C CA . TYR C 1 53 ? 34.060 -10.886 16.577 1.00 83.60 45 TYR Q CA 1
ATOM 5431 C C . TYR C 1 53 ? 33.358 -10.231 17.756 1.00 83.49 45 TYR Q C 1
ATOM 5432 O O . TYR C 1 53 ? 33.104 -9.034 17.733 1.00 84.10 45 TYR Q O 1
ATOM 5441 N N . LEU C 1 54 ? 33.039 -11.026 18.776 1.00 83.78 46 LEU Q N 1
ATOM 5442 C CA . LEU C 1 54 ? 32.347 -10.527 19.966 1.00 83.46 46 LEU Q CA 1
ATOM 5443 C C . LEU C 1 54 ? 33.192 -9.550 20.788 1.00 84.78 46 LEU Q C 1
ATOM 5444 O O . LEU C 1 54 ? 32.649 -8.641 21.421 1.00 86.23 46 LEU Q O 1
ATOM 5449 N N . LEU C 1 55 ? 34.509 -9.733 20.787 1.00 85.12 47 LEU Q N 1
ATOM 5450 C CA . LEU C 1 55 ? 35.412 -8.801 21.464 1.00 84.83 47 LEU Q CA 1
ATOM 5451 C C . LEU C 1 55 ? 35.579 -7.477 20.698 1.00 85.62 47 LEU Q C 1
ATOM 5452 O O . LEU C 1 55 ? 35.654 -6.399 21.306 1.00 84.96 47 LEU Q O 1
ATOM 5457 N N . LYS C 1 56 ? 35.632 -7.565 19.370 1.00 84.91 48 LYS Q N 1
ATOM 5458 C CA . LYS C 1 56 ? 35.905 -6.407 18.523 1.00 83.69 48 LYS Q CA 1
ATOM 5459 C C . LYS C 1 56 ? 34.735 -5.428 18.524 1.00 84.45 48 LYS Q C 1
ATOM 5460 O O . LYS C 1 56 ? 34.927 -4.207 18.516 1.00 82.95 48 LYS Q O 1
ATOM 5466 N N . TYR C 1 57 ? 33.521 -5.972 18.513 1.00 84.89 49 TYR Q N 1
ATOM 5467 C CA . TYR C 1 57 ? 32.316 -5.165 18.412 1.00 84.37 49 TYR Q CA 1
ATOM 5468 C C . TYR C 1 57 ? 31.485 -5.291 19.667 1.00 84.55 49 TYR Q C 1
ATOM 5469 O O . TYR C 1 57 ? 31.287 -6.388 20.175 1.00 84.84 49 TYR Q O 1
ATOM 5478 N N . ASP C 1 58 ? 31.007 -4.152 20.163 1.00 86.62 50 ASP Q N 1
ATOM 5479 C CA . ASP C 1 58 ? 30.138 -4.111 21.331 1.00 85.77 50 ASP Q CA 1
ATOM 5480 C C . ASP C 1 58 ? 29.014 -3.090 21.160 1.00 85.30 50 ASP Q C 1
ATOM 5481 O O . ASP C 1 58 ? 29.257 -1.918 20.906 1.00 87.55 50 ASP Q O 1
ATOM 5486 N N . SER C 1 59 ? 27.781 -3.550 21.332 1.00 86.38 51 SER Q N 1
ATOM 5487 C CA . SER C 1 59 ? 26.595 -2.718 21.149 1.00 85.38 51 SER Q CA 1
ATOM 5488 C C . SER C 1 59 ? 26.434 -1.597 22.175 1.00 86.14 51 SER Q C 1
ATOM 5489 O O . SER C 1 59 ? 25.616 -0.704 21.966 1.00 84.49 51 SER Q O 1
ATOM 5492 N N . VAL C 1 60 ? 27.189 -1.662 23.279 1.00 86.92 52 VAL Q N 1
ATOM 5493 C CA . VAL C 1 60 ? 27.074 -0.704 24.385 1.00 87.53 52 VAL Q CA 1
ATOM 5494 C C . VAL C 1 60 ? 28.344 0.130 24.578 1.00 89.27 52 VAL Q C 1
ATOM 5495 O O . VAL C 1 60 ? 28.282 1.331 24.818 1.00 88.36 52 VAL Q O 1
ATOM 5499 N N . HIS C 1 61 ? 29.494 -0.519 24.493 1.00 89.42 53 HIS Q N 1
ATOM 5500 C CA . HIS C 1 61 ? 30.746 0.095 24.896 1.00 89.45 53 HIS Q CA 1
ATOM 5501 C C . HIS C 1 61 ? 31.622 0.438 23.697 1.00 90.24 53 HIS Q C 1
ATOM 5502 O O . HIS C 1 61 ? 32.771 0.835 23.862 1.00 91.83 53 HIS Q O 1
ATOM 5509 N N . GLY C 1 62 ? 31.077 0.289 22.492 1.00 91.33 54 GLY Q N 1
ATOM 5510 C CA . GLY C 1 62 ? 31.808 0.626 21.274 1.00 91.46 54 GLY Q CA 1
ATOM 5511 C C . GLY C 1 62 ? 32.877 -0.386 20.903 1.00 91.32 54 GLY Q C 1
ATOM 5512 O O . GLY C 1 62 ? 33.065 -1.395 21.589 1.00 89.55 54 GLY Q O 1
ATOM 5513 N N . GLN C 1 63 ? 33.585 -0.110 19.813 1.00 91.43 55 GLN Q N 1
ATOM 5514 C CA . GLN C 1 63 ? 34.558 -1.060 19.282 1.00 94.00 55 GLN Q CA 1
ATOM 5515 C C . GLN C 1 63 ? 35.755 -1.177 20.214 1.00 92.50 55 GLN Q C 1
ATOM 5516 O O . GLN C 1 63 ? 36.119 -0.219 20.908 1.00 90.46 55 GLN Q O 1
ATOM 5522 N N . PHE C 1 64 ? 36.362 -2.357 20.239 1.00 93.38 56 PHE Q N 1
ATOM 5523 C CA . PHE C 1 64 ? 37.573 -2.542 21.020 1.00 94.72 56 PHE Q CA 1
ATOM 5524 C C . PHE C 1 64 ? 38.616 -1.519 20.553 1.00 96.03 56 PHE Q C 1
ATOM 5525 O O . PHE C 1 64 ? 38.820 -1.356 19.346 1.00 94.94 56 PHE Q O 1
ATOM 5533 N N . PRO C 1 65 ? 39.281 -0.828 21.500 1.00 98.69 57 PRO Q N 1
ATOM 5534 C CA . PRO C 1 65 ? 40.217 0.233 21.132 1.00 99.09 57 PRO Q CA 1
ATOM 5535 C C . PRO C 1 65 ? 41.582 -0.325 20.731 1.00 101.36 57 PRO Q C 1
ATOM 5536 O O . PRO C 1 65 ? 42.617 0.127 21.233 1.00 104.20 57 PRO Q O 1
ATOM 5540 N N . CYS C 1 66 ? 41.574 -1.307 19.835 1.00 102.27 58 CYS Q N 1
ATOM 5541 C CA . CYS C 1 66 ? 42.782 -1.993 19.409 1.00 101.86 58 CYS Q CA 1
ATOM 5542 C C . CYS C 1 66 ? 42.421 -3.064 18.397 1.00 100.81 58 CYS Q C 1
ATOM 5543 O O . CYS C 1 66 ? 41.315 -3.594 18.430 1.00 101.68 58 CYS Q O 1
ATOM 5546 N N . GLU C 1 67 ? 43.356 -3.382 17.506 1.00 100.60 59 GLU Q N 1
ATOM 5547 C CA . GLU C 1 67 ? 43.151 -4.456 16.534 1.00 100.84 59 GLU Q CA 1
ATOM 5548 C C . GLU C 1 67 ? 43.069 -5.818 17.234 1.00 99.09 59 GLU Q C 1
ATOM 5549 O O . GLU C 1 67 ? 43.819 -6.107 18.164 1.00 97.73 59 GLU Q O 1
ATOM 5555 N N . VAL C 1 68 ? 42.114 -6.625 16.785 1.00 98.13 60 VAL Q N 1
ATOM 5556 C CA . VAL C 1 68 ? 41.872 -7.943 17.333 1.00 97.79 60 VAL Q CA 1
ATOM 5557 C C . VAL C 1 68 ? 41.910 -8.932 16.186 1.00 96.28 60 VAL Q C 1
ATOM 5558 O O . VAL C 1 68 ? 41.179 -8.793 15.212 1.00 96.30 60 VAL Q O 1
ATOM 5562 N N . THR C 1 69 ? 42.784 -9.919 16.305 1.00 95.71 61 THR Q N 1
ATOM 5563 C CA . THR C 1 69 ? 42.899 -10.986 15.325 1.00 96.05 61 THR Q CA 1
ATOM 5564 C C . THR C 1 69 ? 43.274 -12.255 16.072 1.00 94.95 61 THR Q C 1
ATOM 5565 O O . THR C 1 69 ? 43.404 -12.245 17.300 1.00 94.82 61 THR Q O 1
ATOM 5569 N N . HIS C 1 70 ? 43.432 -13.347 15.336 1.00 94.54 62 HIS Q N 1
ATOM 5570 C CA . HIS C 1 70 ? 43.921 -14.587 15.915 1.00 95.31 62 HIS Q CA 1
ATOM 5571 C C . HIS C 1 70 ? 44.792 -15.340 14.920 1.00 93.98 62 HIS Q C 1
ATOM 5572 O O . HIS C 1 70 ? 44.652 -15.176 13.714 1.00 92.62 62 HIS Q O 1
ATOM 5579 N N . ALA C 1 71 ? 45.697 -16.159 15.439 1.00 95.20 63 ALA Q N 1
ATOM 5580 C CA . ALA C 1 71 ? 46.557 -16.987 14.604 1.00 95.74 63 ALA Q CA 1
ATOM 5581 C C . ALA C 1 71 ? 47.187 -18.068 15.458 1.00 95.91 63 ALA Q C 1
ATOM 5582 O O . ALA C 1 71 ? 47.618 -17.796 16.576 1.00 97.93 63 ALA Q O 1
ATOM 5584 N N . ASP C 1 72 ? 47.225 -19.292 14.935 1.00 95.77 64 ASP Q N 1
ATOM 5585 C CA . ASP C 1 72 ? 47.790 -20.437 15.649 1.00 94.69 64 ASP Q CA 1
ATOM 5586 C C . ASP C 1 72 ? 47.006 -20.812 16.910 1.00 94.15 64 ASP Q C 1
ATOM 5587 O O . ASP C 1 72 ? 47.527 -21.521 17.777 1.00 94.22 64 ASP Q O 1
ATOM 5592 N N . GLY C 1 73 ? 45.760 -20.344 17.008 1.00 92.99 65 GLY Q N 1
ATOM 5593 C CA . GLY C 1 73 ? 44.939 -20.554 18.206 1.00 92.88 65 GLY Q CA 1
ATOM 5594 C C . GLY C 1 73 ? 45.209 -19.580 19.348 1.00 92.33 65 GLY Q C 1
ATOM 5595 O O . GLY C 1 73 ? 44.853 -19.850 20.504 1.00 90.57 65 GLY Q O 1
ATOM 5596 N N . PHE C 1 74 ? 45.845 -18.455 19.027 1.00 91.87 66 PHE Q N 1
ATOM 5597 C CA . PHE C 1 74 ? 46.078 -17.386 19.987 1.00 91.76 66 PHE Q CA 1
ATOM 5598 C C . PHE C 1 74 ? 45.223 -16.185 19.615 1.00 91.96 66 PHE Q C 1
ATOM 5599 O O . PHE C 1 74 ? 45.070 -15.864 18.442 1.00 89.20 66 PHE Q O 1
ATOM 5607 N N . LEU C 1 75 ? 44.658 -15.543 20.632 1.00 92.68 67 LEU Q N 1
ATOM 5608 C CA . LEU C 1 75 ? 43.999 -14.266 20.474 1.00 92.67 67 LEU Q CA 1
ATOM 5609 C C . LEU C 1 75 ? 45.091 -13.207 20.440 1.00 94.03 67 LEU Q C 1
ATOM 5610 O O . LEU C 1 75 ? 45.894 -13.094 21.377 1.00 95.03 67 LEU Q O 1
ATOM 5615 N N . LEU C 1 76 ? 45.133 -12.450 19.351 1.00 95.02 68 LEU Q N 1
ATOM 5616 C CA . LEU C 1 76 ? 46.139 -11.419 19.177 1.00 96.04 68 LEU Q CA 1
ATOM 5617 C C . LEU C 1 76 ? 45.498 -10.056 19.365 1.00 96.71 68 LEU Q C 1
ATOM 5618 O O . LEU C 1 76 ? 44.575 -9.685 18.629 1.00 93.95 68 LEU Q O 1
ATOM 5623 N N . ILE C 1 77 ? 45.974 -9.341 20.383 1.00 98.20 69 ILE Q N 1
ATOM 5624 C CA . ILE C 1 77 ? 45.570 -7.971 20.654 1.00 100.29 69 ILE Q CA 1
ATOM 5625 C C . ILE C 1 77 ? 46.780 -7.085 20.384 1.00 102.40 69 ILE Q C 1
ATOM 5626 O O . ILE C 1 77 ? 47.783 -7.149 21.114 1.00 99.13 69 ILE Q O 1
ATOM 5631 N N . GLY C 1 78 ? 46.685 -6.259 19.340 1.00 104.67 70 GLY Q N 1
ATOM 5632 C CA . GLY C 1 78 ? 47.827 -5.475 18.877 1.00 106.62 70 GLY Q CA 1
ATOM 5633 C C . GLY C 1 78 ? 48.942 -6.423 18.470 1.00 108.72 70 GLY Q C 1
ATOM 5634 O O . GLY C 1 78 ? 48.958 -6.920 17.343 1.00 109.45 70 GLY Q O 1
ATOM 5635 N N . GLU C 1 79 ? 49.861 -6.682 19.399 1.00 109.96 71 GLU Q N 1
ATOM 5636 C CA . GLU C 1 79 ? 50.879 -7.722 19.225 1.00 111.29 71 GLU Q CA 1
ATOM 5637 C C . GLU C 1 79 ? 50.773 -8.869 20.245 1.00 112.33 71 GLU Q C 1
ATOM 5638 O O . GLU C 1 79 ? 51.223 -9.984 19.963 1.00 114.40 71 GLU Q O 1
ATOM 5644 N N . LYS C 1 80 ? 50.198 -8.598 21.421 1.00 110.97 72 LYS Q N 1
ATOM 5645 C CA . LYS C 1 80 ? 50.197 -9.558 22.538 1.00 10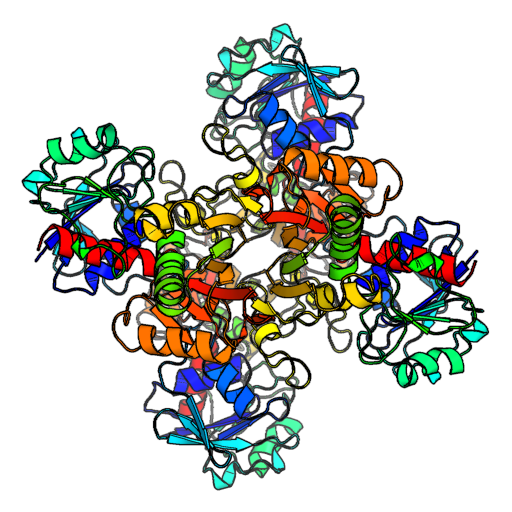8.53 72 LYS Q CA 1
ATOM 5646 C C . LYS C 1 80 ? 49.353 -10.804 22.269 1.00 106.95 72 LYS Q C 1
ATOM 5647 O O . LYS C 1 80 ? 48.202 -10.710 21.830 1.00 106.36 72 LYS Q O 1
ATOM 5653 N N . LYS C 1 81 ? 49.943 -11.964 22.550 1.00 104.34 73 LYS Q N 1
ATOM 5654 C CA . LYS C 1 81 ? 49.282 -13.248 22.369 1.00 104.01 73 LYS Q CA 1
ATOM 5655 C C . LYS C 1 81 ? 48.577 -13.654 23.659 1.00 101.95 73 LYS Q C 1
ATOM 5656 O O . LYS C 1 81 ? 49.186 -13.659 24.730 1.00 101.35 73 LYS Q O 1
ATOM 5662 N N . VAL C 1 82 ? 47.291 -13.981 23.543 1.00 99.87 74 VAL Q N 1
ATOM 5663 C CA . VAL C 1 82 ? 46.477 -14.459 24.662 1.00 97.91 74 VAL Q CA 1
ATOM 5664 C C . VAL C 1 82 ? 46.037 -15.901 24.355 1.00 95.91 74 VAL Q C 1
ATOM 5665 O O . VAL C 1 82 ? 45.426 -16.159 23.306 1.00 94.89 74 VAL Q O 1
ATOM 5669 N N . SER C 1 83 ? 46.352 -16.827 25.257 1.00 94.21 75 SER Q N 1
ATOM 5670 C CA . SER C 1 83 ? 45.970 -18.239 25.101 1.00 94.58 75 SER Q CA 1
ATOM 5671 C C . SER C 1 83 ? 44.453 -18.433 25.230 1.00 93.89 75 SER Q C 1
ATOM 5672 O O . SER C 1 83 ? 43.824 -17.891 26.139 1.00 92.18 75 SER Q O 1
ATOM 5675 N N . VAL C 1 84 ? 43.875 -19.210 24.320 1.00 93.05 76 VAL Q N 1
ATOM 5676 C CA . VAL C 1 84 ? 42.439 -19.450 24.313 1.00 93.74 76 VAL Q CA 1
ATOM 5677 C C . VAL C 1 84 ? 42.148 -20.951 24.364 1.00 93.73 76 VAL Q C 1
ATOM 5678 O O . VAL C 1 84 ? 42.723 -21.729 23.609 1.00 93.20 76 VAL Q O 1
ATOM 5682 N N . PHE C 1 85 ? 41.259 -21.344 25.271 1.00 94.40 77 PHE Q N 1
ATOM 5683 C CA . PHE C 1 85 ? 40.918 -22.746 25.492 1.00 93.85 77 PHE Q CA 1
ATOM 5684 C C . PHE C 1 85 ? 39.418 -22.944 25.333 1.00 94.63 77 PHE Q C 1
ATOM 5685 O O . PHE C 1 85 ? 38.664 -21.974 25.268 1.00 93.80 77 PHE Q O 1
ATOM 5693 N N . ALA C 1 86 ? 38.996 -24.203 25.256 1.00 96.76 78 ALA Q N 1
ATOM 5694 C CA . ALA C 1 86 ? 37.587 -24.548 25.063 1.00 98.49 78 ALA Q CA 1
ATOM 5695 C C . ALA C 1 86 ? 37.217 -25.772 25.904 1.00 100.34 78 ALA Q C 1
ATOM 5696 O O . ALA C 1 86 ? 36.801 -26.803 25.374 1.00 102.17 78 ALA Q O 1
ATOM 5698 N N . GLU C 1 87 ? 37.364 -25.635 27.221 1.00 102.33 79 GLU Q N 1
ATOM 5699 C CA . GLU C 1 87 ? 37.213 -26.748 28.165 1.00 102.99 79 GLU Q CA 1
ATOM 5700 C C . GLU C 1 87 ? 35.938 -26.624 29.001 1.00 104.14 79 GLU Q C 1
ATOM 5701 O O . GLU C 1 87 ? 35.519 -25.515 29.356 1.00 103.73 79 GLU Q O 1
ATOM 5707 N N . LYS C 1 88 ? 35.337 -27.772 29.320 1.00 104.83 80 LYS Q N 1
ATOM 5708 C CA . LYS C 1 88 ? 34.199 -27.837 30.250 1.00 104.31 80 LYS Q CA 1
ATOM 5709 C C . LYS C 1 88 ? 34.655 -28.175 31.674 1.00 102.95 80 LYS Q C 1
ATOM 5710 O O . LYS C 1 88 ? 33.936 -27.906 32.635 1.00 103.65 80 LYS Q O 1
ATOM 5716 N N . ASP C 1 89 ? 35.836 -28.773 31.802 1.00 101.36 81 ASP Q N 1
ATOM 5717 C CA . ASP C 1 89 ? 36.422 -29.076 33.105 1.00 102.12 81 ASP Q CA 1
ATOM 5718 C C . ASP C 1 89 ? 37.628 -28.150 33.337 1.00 101.78 81 ASP Q C 1
ATOM 5719 O O . ASP C 1 89 ? 38.686 -28.350 32.732 1.00 101.61 81 ASP Q O 1
ATOM 5724 N N . PRO C 1 90 ? 37.473 -27.132 34.212 1.00 101.36 82 PRO Q N 1
ATOM 5725 C CA . PRO C 1 90 ? 38.585 -26.214 34.503 1.00 101.43 82 PRO Q CA 1
ATOM 5726 C C . PRO C 1 90 ? 39.854 -26.868 35.066 1.00 101.50 82 PRO Q C 1
ATOM 5727 O O . PRO C 1 90 ? 40.925 -26.251 35.046 1.00 99.90 82 PRO Q O 1
ATOM 5731 N N . SER C 1 91 ? 39.731 -28.098 35.562 1.00 102.01 83 SER Q N 1
ATOM 5732 C CA . SER C 1 91 ? 40.890 -28.894 35.954 1.00 102.89 83 SER Q CA 1
ATOM 5733 C C . SER C 1 91 ? 41.821 -29.120 34.757 1.00 102.46 83 SER Q C 1
ATOM 5734 O O . SER C 1 91 ? 43.036 -29.241 34.919 1.00 102.19 83 SER Q O 1
ATOM 5737 N N . GLN C 1 92 ? 41.242 -29.167 33.560 1.00 102.62 84 GLN Q N 1
ATOM 5738 C CA . GLN C 1 92 ? 42.007 -29.381 32.334 1.00 102.40 84 GLN Q CA 1
ATOM 5739 C C . GLN C 1 92 ? 42.547 -28.094 31.697 1.00 102.08 84 GLN Q C 1
ATOM 5740 O O . GLN C 1 92 ? 43.404 -28.165 30.814 1.00 102.61 84 GLN Q O 1
ATOM 5746 N N . ILE C 1 93 ? 42.062 -26.931 32.138 1.00 101.22 85 ILE Q N 1
ATOM 5747 C CA . ILE C 1 93 ? 42.577 -25.648 31.646 1.00 99.71 85 ILE Q CA 1
ATOM 5748 C C . ILE C 1 93 ? 43.933 -25.375 32.300 1.00 98.77 85 ILE Q C 1
ATOM 5749 O O . ILE C 1 93 ? 44.014 -25.301 33.527 1.00 99.32 85 ILE Q O 1
ATOM 5754 N N . PRO C 1 94 ? 44.998 -25.217 31.492 1.00 96.60 86 PRO Q N 1
ATOM 5755 C CA . PRO C 1 94 ? 46.338 -25.040 32.052 1.00 95.83 86 PRO Q CA 1
ATOM 5756 C C . PRO C 1 94 ? 46.628 -23.630 32.591 1.00 95.16 86 PRO Q C 1
ATOM 5757 O O . PRO C 1 94 ? 47.532 -22.949 32.096 1.00 94.12 86 PRO Q O 1
ATOM 5761 N N . TRP C 1 95 ? 45.882 -23.218 33.618 1.00 93.86 87 TRP Q N 1
ATOM 5762 C CA . TRP C 1 95 ? 46.106 -21.933 34.285 1.00 92.32 87 TRP Q CA 1
ATOM 5763 C C . TRP C 1 95 ? 47.531 -21.860 34.843 1.00 92.57 87 TRP Q C 1
ATOM 5764 O O . TRP C 1 95 ? 48.197 -20.827 34.739 1.00 92.40 87 TRP Q O 1
ATOM 5775 N N . GLY C 1 96 ? 47.986 -22.962 35.439 1.00 93.82 88 GLY Q N 1
ATOM 5776 C CA . GLY C 1 96 ? 49.334 -23.056 36.001 1.00 94.72 88 GLY Q CA 1
ATOM 5777 C C . GLY C 1 96 ? 50.414 -22.750 34.983 1.00 96.29 88 GLY Q C 1
ATOM 5778 O O . GLY C 1 96 ? 51.336 -21.977 35.259 1.00 97.10 88 GLY Q O 1
ATOM 5779 N N . LYS C 1 97 ? 50.288 -23.339 33.795 1.00 97.08 89 LYS Q N 1
ATOM 5780 C CA . LYS C 1 97 ? 51.241 -23.096 32.711 1.00 97.15 89 LYS Q CA 1
ATOM 5781 C C . LYS C 1 97 ? 51.271 -21.619 32.313 1.00 97.67 89 LYS Q C 1
ATOM 5782 O O . LYS C 1 97 ? 52.339 -21.066 32.063 1.00 98.95 89 LYS Q O 1
ATOM 5788 N N . CYS C 1 98 ? 50.103 -20.982 32.287 1.00 96.81 90 CYS Q N 1
ATOM 5789 C CA . CYS C 1 98 ? 49.998 -19.556 31.963 1.00 96.02 90 CYS Q CA 1
ATOM 5790 C C . CYS C 1 98 ? 50.359 -18.616 33.116 1.00 95.59 90 CYS Q C 1
ATOM 5791 O O . CYS C 1 98 ? 50.269 -17.396 32.961 1.00 97.08 90 CYS Q O 1
ATOM 5794 N N . GLN C 1 99 ? 50.756 -19.173 34.260 1.00 95.11 91 GLN Q N 1
ATOM 5795 C CA . GLN C 1 99 ? 51.148 -18.387 35.431 1.00 94.40 91 GLN Q CA 1
ATOM 5796 C C . GLN C 1 99 ? 50.010 -17.477 35.909 1.00 92.40 91 GLN Q C 1
ATOM 5797 O O . GLN C 1 99 ? 50.221 -16.302 36.210 1.00 92.60 91 GLN Q O 1
ATOM 5803 N N . VAL C 1 100 ? 48.804 -18.024 35.986 1.00 90.34 92 VAL Q N 1
ATOM 5804 C CA . VAL C 1 100 ? 47.641 -17.229 36.376 1.00 90.43 92 VAL Q CA 1
ATOM 5805 C C . VAL C 1 100 ? 47.599 -17.060 37.900 1.00 89.41 92 VAL Q C 1
ATOM 5806 O O . VAL C 1 100 ? 47.642 -18.038 38.647 1.00 88.92 92 VAL Q O 1
ATOM 5810 N N . ASP C 1 101 ? 47.523 -15.806 38.337 1.00 88.39 93 ASP Q N 1
ATOM 5811 C CA . ASP C 1 101 ? 47.413 -15.464 39.750 1.00 87.52 93 ASP Q CA 1
ATOM 5812 C C . ASP C 1 101 ? 45.960 -15.571 40.188 1.00 85.89 93 ASP Q C 1
ATOM 5813 O O . ASP C 1 101 ? 45.664 -16.075 41.267 1.00 85.42 93 ASP Q O 1
ATOM 5818 N N . VAL C 1 102 ? 45.058 -15.075 39.344 1.00 85.85 94 VAL Q N 1
ATOM 5819 C CA . VAL C 1 102 ? 43.627 -15.080 39.630 1.00 84.78 94 VAL Q CA 1
ATOM 5820 C C . VAL C 1 102 ? 42.848 -15.496 38.389 1.00 84.31 94 VAL Q C 1
ATOM 5821 O O . VAL C 1 102 ? 43.133 -15.021 37.293 1.00 84.21 94 VAL Q O 1
ATOM 5825 N N . VAL C 1 103 ? 41.864 -16.375 38.568 1.00 84.28 95 VAL Q N 1
ATOM 5826 C CA . VAL C 1 103 ? 40.876 -16.650 37.529 1.00 83.21 95 VAL Q CA 1
ATOM 5827 C C . VAL C 1 103 ? 39.619 -15.847 37.842 1.00 83.96 95 VAL Q C 1
ATOM 5828 O O . VAL C 1 103 ? 39.117 -15.874 38.968 1.00 82.68 95 VAL Q O 1
ATOM 5832 N N . CYS C 1 104 ? 39.138 -15.111 36.845 1.00 84.85 96 CYS Q N 1
ATOM 5833 C CA . CYS C 1 104 ? 37.820 -14.494 36.906 1.00 85.47 96 CYS Q CA 1
ATOM 5834 C C . CYS C 1 104 ? 36.792 -15.510 36.404 1.00 85.53 96 CYS Q C 1
ATOM 5835 O O . CYS C 1 104 ? 36.685 -15.750 35.204 1.00 85.71 96 CYS Q O 1
ATOM 5838 N N . GLU C 1 105 ? 36.058 -16.116 37.335 1.00 86.20 97 GLU Q N 1
ATOM 5839 C CA . GLU C 1 105 ? 35.061 -17.132 37.008 1.00 86.42 97 GLU Q CA 1
ATOM 5840 C C . GLU C 1 105 ? 33.731 -16.463 36.663 1.00 86.82 97 GLU Q C 1
ATOM 5841 O O . GLU C 1 105 ? 32.951 -16.106 37.550 1.00 87.77 97 GLU Q O 1
ATOM 5847 N N . SER C 1 106 ? 33.474 -16.302 35.369 1.00 87.13 98 SER Q N 1
ATOM 5848 C CA . SER C 1 106 ? 32.331 -15.508 34.903 1.00 88.01 98 SER Q CA 1
ATOM 5849 C C . SER C 1 106 ? 31.387 -16.256 33.949 1.00 87.62 98 SER Q C 1
ATOM 5850 O O . SER C 1 106 ? 30.774 -15.653 33.063 1.00 87.16 98 SER Q O 1
ATOM 5853 N N . THR C 1 107 ? 31.253 -17.566 34.154 1.00 88.66 99 THR Q N 1
ATOM 5854 C CA . THR C 1 107 ? 30.281 -18.369 33.409 1.00 88.81 99 THR Q CA 1
ATOM 5855 C C . THR C 1 107 ? 28.892 -18.228 34.036 1.00 90.25 99 THR Q C 1
ATOM 5856 O O . THR C 1 107 ? 27.894 -18.096 33.327 1.00 92.67 99 THR Q O 1
ATOM 5860 N N . GLY C 1 108 ? 28.844 -18.232 35.369 1.00 90.68 100 GLY Q N 1
ATOM 5861 C CA . GLY C 1 108 ? 27.585 -18.229 36.119 1.00 90.17 100 GLY Q CA 1
ATOM 5862 C C . GLY C 1 108 ? 27.160 -19.616 36.587 1.00 89.84 100 GLY Q C 1
ATOM 5863 O O . GLY C 1 108 ? 26.067 -19.769 37.124 1.00 91.22 100 GLY Q O 1
ATOM 5864 N N . VAL C 1 109 ? 28.026 -20.616 36.397 1.00 90.27 101 VAL Q N 1
ATOM 5865 C CA . VAL C 1 109 ? 27.708 -22.026 36.697 1.00 90.23 101 VAL Q CA 1
ATOM 5866 C C . VAL C 1 109 ? 28.824 -22.791 37.447 1.00 90.39 101 VAL Q C 1
ATOM 5867 O O . VAL C 1 109 ? 28.838 -24.022 37.451 1.00 90.46 101 VAL Q O 1
ATOM 5871 N N . PHE C 1 110 ? 29.754 -22.066 38.068 1.00 91.06 102 PHE Q N 1
ATOM 5872 C CA . PHE C 1 110 ? 30.765 -22.661 38.950 1.00 91.30 102 PHE Q CA 1
ATOM 5873 C C . PHE C 1 110 ? 30.760 -21.898 40.275 1.00 90.93 102 PHE Q C 1
ATOM 5874 O O . PHE C 1 110 ? 31.809 -21.449 40.744 1.00 92.36 102 PHE Q O 1
ATOM 5882 N N . LEU C 1 111 ? 29.582 -21.758 40.881 1.00 90.30 103 LEU Q N 1
ATOM 5883 C CA . LEU C 1 111 ? 29.402 -20.826 42.004 1.00 90.05 103 LEU Q CA 1
ATOM 5884 C C . LEU C 1 111 ? 29.433 -21.477 43.397 1.00 89.67 103 LEU Q C 1
ATOM 5885 O O . LEU C 1 111 ? 28.781 -20.997 44.331 1.00 89.15 103 LEU Q O 1
ATOM 5890 N N . THR C 1 112 ? 30.204 -22.555 43.529 1.00 88.96 104 THR Q N 1
ATOM 5891 C CA . THR C 1 112 ? 30.461 -23.195 44.823 1.00 88.40 104 THR Q CA 1
ATOM 5892 C C . THR C 1 112 ? 31.958 -23.447 44.979 1.00 87.83 104 THR Q C 1
ATOM 5893 O O . THR C 1 112 ? 32.699 -23.403 44.001 1.00 89.03 104 THR Q O 1
ATOM 5897 N N . LYS C 1 113 ? 32.399 -23.714 46.204 1.00 86.77 105 LYS Q N 1
ATOM 5898 C CA . LYS C 1 113 ? 33.793 -24.068 46.450 1.00 85.91 105 LYS Q CA 1
ATOM 5899 C C . LYS C 1 113 ? 34.168 -25.287 45.620 1.00 85.72 105 LYS Q C 1
ATOM 5900 O O . LYS C 1 113 ? 35.177 -25.276 44.913 1.00 85.84 105 LYS Q O 1
ATOM 5906 N N . GLU C 1 114 ? 33.330 -26.322 45.687 1.00 85.36 106 GLU Q N 1
ATOM 5907 C CA . GLU C 1 114 ? 33.594 -27.587 44.996 1.00 84.73 106 GLU Q CA 1
ATOM 5908 C C . GLU C 1 114 ? 33.821 -27.372 43.510 1.00 83.94 106 GLU Q C 1
ATOM 5909 O O . GLU C 1 114 ? 34.791 -27.882 42.954 1.00 84.94 106 GLU Q O 1
ATOM 5915 N N . LEU C 1 115 ? 32.930 -26.616 42.876 1.00 83.25 107 LEU Q N 1
ATOM 5916 C CA . LEU C 1 115 ? 33.045 -26.324 41.443 1.00 83.05 107 LEU Q CA 1
ATOM 5917 C C . LEU C 1 115 ? 34.211 -25.372 41.157 1.00 82.31 107 LEU Q C 1
ATOM 5918 O O . LEU C 1 115 ? 35.059 -25.652 40.308 1.00 81.27 107 LEU Q O 1
ATOM 5923 N N . ALA C 1 116 ? 34.260 -24.260 41.883 1.00 83.23 108 ALA Q N 1
ATOM 5924 C CA . ALA C 1 116 ? 35.276 -23.224 41.659 1.00 84.12 108 ALA Q CA 1
ATOM 5925 C C . ALA C 1 116 ? 36.720 -23.688 41.906 1.00 84.16 108 ALA Q C 1
ATOM 5926 O O . ALA C 1 116 ? 37.650 -23.138 41.324 1.00 82.82 108 ALA Q O 1
ATOM 5928 N N . SER C 1 117 ? 36.903 -24.694 42.757 1.00 85.02 109 SER Q N 1
ATOM 5929 C CA . SER C 1 117 ? 38.246 -25.172 43.119 1.00 85.88 109 SER Q CA 1
ATOM 5930 C C . SER C 1 117 ? 38.944 -26.001 42.024 1.00 86.30 109 SER Q C 1
ATOM 5931 O O . SER C 1 117 ? 40.129 -26.331 42.155 1.00 86.36 109 SER Q O 1
ATOM 5934 N N . SER C 1 118 ? 38.217 -26.341 40.959 1.00 84.91 110 SER Q N 1
ATOM 5935 C CA . SER C 1 118 ? 38.813 -26.990 39.787 1.00 84.49 110 SER Q CA 1
ATOM 5936 C C . SER C 1 118 ? 39.874 -26.094 39.123 1.00 83.71 110 SER Q C 1
ATOM 5937 O O . SER C 1 118 ? 40.847 -26.579 38.542 1.00 84.56 110 SER Q O 1
ATOM 5940 N N . HIS C 1 119 ? 39.668 -24.785 39.207 1.00 82.60 111 HIS Q N 1
ATOM 5941 C CA . HIS C 1 119 ? 40.627 -23.813 38.696 1.00 82.23 111 HIS Q CA 1
ATOM 5942 C C . HIS C 1 119 ? 41.953 -23.885 39.443 1.00 81.05 111 HIS Q C 1
ATOM 5943 O O . HIS C 1 119 ? 43.011 -23.700 38.845 1.00 81.83 111 HIS Q O 1
ATOM 5950 N N . LEU C 1 120 ? 41.887 -24.148 40.746 1.00 81.09 112 LEU Q N 1
ATOM 5951 C CA . LEU C 1 120 ? 43.086 -24.232 41.587 1.00 81.98 112 LEU Q CA 1
ATOM 5952 C C . LEU C 1 120 ? 43.948 -25.450 41.236 1.00 82.73 112 LEU Q C 1
ATOM 5953 O O . LEU C 1 120 ? 45.178 -25.384 41.301 1.00 82.04 112 LEU Q O 1
ATOM 5958 N N . LYS C 1 121 ? 43.294 -26.555 40.877 1.00 83.89 113 LYS Q N 1
ATOM 5959 C CA . LYS C 1 121 ? 43.982 -27.755 40.396 1.00 84.38 113 LYS Q CA 1
ATOM 5960 C C . LYS C 1 121 ? 44.487 -27.564 38.968 1.00 84.41 113 LYS Q C 1
ATOM 5961 O O . LYS C 1 121 ? 45.448 -28.203 38.555 1.00 85.23 113 LYS Q O 1
ATOM 5967 N N . GLY C 1 122 ? 43.831 -26.684 38.216 1.00 85.74 114 GLY Q N 1
ATOM 5968 C CA . GLY C 1 122 ? 44.339 -26.240 36.921 1.00 84.78 114 GLY Q CA 1
ATOM 5969 C C . GLY C 1 122 ? 45.576 -25.364 37.055 1.00 84.88 114 GLY Q C 1
ATOM 5970 O O . GLY C 1 122 ? 46.261 -25.106 36.064 1.00 84.65 114 GLY Q O 1
ATOM 5971 N N . GLY C 1 123 ? 45.849 -24.893 38.276 1.00 84.56 115 GLY Q N 1
ATOM 5972 C CA . GLY C 1 123 ? 47.047 -24.110 38.577 1.00 84.93 115 GLY Q CA 1
ATOM 5973 C C . GLY C 1 123 ? 46.807 -22.629 38.825 1.00 84.88 115 GLY Q C 1
ATOM 5974 O O . GLY C 1 123 ? 47.752 -21.888 39.092 1.00 84.85 115 GLY Q O 1
ATOM 5975 N N . ALA C 1 124 ? 45.554 -22.189 38.726 1.00 86.04 116 ALA Q N 1
ATOM 5976 C CA . ALA C 1 124 ? 45.181 -20.830 39.123 1.00 85.88 116 ALA Q CA 1
ATOM 5977 C C . ALA C 1 124 ? 45.459 -20.686 40.607 1.00 87.06 116 ALA Q C 1
ATOM 5978 O O . ALA C 1 124 ? 45.082 -21.562 41.385 1.00 89.10 116 ALA Q O 1
ATOM 5980 N N . LYS C 1 125 ? 46.132 -19.611 41.010 1.00 87.15 117 LYS Q N 1
ATOM 5981 C CA . LYS C 1 125 ? 46.515 -19.464 42.421 1.00 85.33 117 LYS Q CA 1
ATOM 5982 C C . LYS C 1 125 ? 45.280 -19.105 43.246 1.00 83.82 117 LYS Q C 1
ATOM 5983 O O . LYS C 1 125 ? 45.104 -19.616 44.346 1.00 81.70 117 LYS Q O 1
ATOM 5989 N N . LYS C 1 126 ? 44.425 -18.239 42.697 1.00 83.63 118 LYS Q N 1
ATOM 5990 C CA . LYS C 1 126 ? 43.178 -17.832 43.357 1.00 83.30 118 LYS Q CA 1
ATOM 5991 C C . LYS C 1 126 ? 42.028 -17.699 42.351 1.00 83.55 118 LYS Q C 1
ATOM 5992 O O . LYS C 1 126 ? 42.249 -17.726 41.133 1.00 82.54 118 LYS Q O 1
ATOM 5998 N N . VAL C 1 127 ? 40.802 -17.577 42.867 1.00 83.05 119 VAL Q N 1
ATOM 5999 C CA . VAL C 1 127 ? 39.603 -17.445 42.031 1.00 83.31 119 VAL Q CA 1
ATOM 6000 C C . VAL C 1 127 ? 38.660 -16.378 42.569 1.00 82.23 119 VAL Q C 1
ATOM 6001 O O . VAL C 1 127 ? 38.457 -16.276 43.773 1.00 81.87 119 VAL Q O 1
ATOM 6005 N N . ILE C 1 128 ? 38.081 -15.595 41.666 1.00 84.62 120 ILE Q N 1
ATOM 6006 C CA . ILE C 1 128 ? 37.006 -14.661 42.009 1.00 83.93 120 ILE Q CA 1
ATOM 6007 C C . ILE C 1 128 ? 35.747 -15.024 41.231 1.00 84.26 120 ILE Q C 1
ATOM 6008 O O . ILE C 1 128 ? 35.739 -14.987 40.001 1.00 84.34 120 ILE Q O 1
ATOM 6013 N N . MET C 1 129 ? 34.686 -15.377 41.952 1.00 85.70 121 MET Q N 1
ATOM 6014 C CA . MET C 1 129 ? 33.376 -15.563 41.342 1.00 86.05 121 MET Q CA 1
ATOM 6015 C C . MET C 1 129 ? 32.829 -14.200 40.954 1.00 86.56 121 MET Q C 1
ATOM 6016 O O . MET C 1 129 ? 32.758 -13.295 41.787 1.00 86.96 121 MET Q O 1
ATOM 6021 N N . SER C 1 130 ? 32.426 -14.055 39.695 1.00 87.23 122 SER Q N 1
ATOM 6022 C CA . SER C 1 130 ? 31.888 -12.784 39.214 1.00 87.96 122 SER Q CA 1
ATOM 6023 C C . SER C 1 130 ? 30.380 -12.675 39.471 1.00 88.75 122 SER Q C 1
ATOM 6024 O O . SER C 1 130 ? 29.655 -12.072 38.683 1.00 87.35 122 SER Q O 1
ATOM 6027 N N . ALA C 1 131 ? 29.927 -13.242 40.589 1.00 89.62 123 ALA Q N 1
ATOM 6028 C CA . ALA C 1 131 ? 28.515 -13.279 40.959 1.00 88.31 123 ALA Q CA 1
ATOM 6029 C C . ALA C 1 131 ? 28.362 -13.751 42.414 1.00 88.88 123 ALA Q C 1
ATOM 6030 O O . ALA C 1 131 ? 29.321 -14.260 43.013 1.00 83.88 123 ALA Q O 1
ATOM 6032 N N . PRO C 1 132 ? 27.159 -13.574 42.996 1.00 88.90 124 PRO Q N 1
ATOM 6033 C CA . PRO C 1 132 ? 26.910 -14.139 44.321 1.00 88.70 124 PRO Q CA 1
ATOM 6034 C C . PRO C 1 132 ? 27.024 -15.660 44.316 1.00 88.01 124 PRO Q C 1
ATOM 6035 O O . PRO C 1 132 ? 26.619 -16.303 43.343 1.00 87.20 124 PRO Q O 1
ATOM 6039 N N . PRO C 1 133 ? 27.586 -16.235 45.390 1.00 87.80 125 PRO Q N 1
ATOM 6040 C CA . PRO C 1 133 ? 27.786 -17.676 45.441 1.00 87.93 125 PRO Q CA 1
ATOM 6041 C C . PRO C 1 133 ? 26.519 -18.419 45.849 1.00 87.79 125 PRO Q C 1
ATOM 6042 O O . PRO C 1 133 ? 25.625 -17.837 46.461 1.00 86.70 125 PRO Q O 1
ATOM 6046 N N . LYS C 1 134 ? 26.451 -19.700 45.502 1.00 88.88 126 LYS Q N 1
ATOM 6047 C CA . LYS C 1 134 ? 25.352 -20.562 45.934 1.00 89.56 126 LYS Q CA 1
ATOM 6048 C C . LYS C 1 134 ? 25.636 -21.188 47.306 1.00 90.78 126 LYS Q C 1
ATOM 6049 O O . LYS C 1 134 ? 24.791 -21.896 47.858 1.00 92.06 126 LYS Q O 1
ATOM 6055 N N . ASP C 1 135 ? 26.823 -20.926 47.851 1.00 90.30 127 ASP Q N 1
ATOM 6056 C CA . ASP C 1 135 ? 27.211 -21.442 49.159 1.00 89.62 127 ASP Q CA 1
ATOM 6057 C C . ASP C 1 135 ? 27.757 -20.308 50.035 1.00 89.16 127 ASP Q C 1
ATOM 6058 O O . ASP C 1 135 ? 27.486 -19.133 49.778 1.00 88.71 127 ASP Q O 1
ATOM 6063 N N . ASP C 1 136 ? 28.521 -20.667 51.063 1.00 89.73 128 ASP Q N 1
ATOM 6064 C CA . ASP C 1 136 ? 29.084 -19.707 52.017 1.00 89.61 128 ASP Q CA 1
ATOM 6065 C C . ASP C 1 136 ? 30.507 -19.280 51.635 1.00 89.80 128 ASP Q C 1
ATOM 6066 O O . ASP C 1 136 ? 31.391 -19.190 52.491 1.00 90.99 128 ASP Q O 1
ATOM 6071 N N . THR C 1 137 ? 30.718 -19.013 50.348 1.00 89.39 129 THR Q N 1
ATOM 6072 C CA . THR C 1 137 ? 31.990 -18.493 49.859 1.00 89.30 129 THR Q CA 1
ATOM 6073 C C . THR C 1 137 ? 32.116 -17.035 50.304 1.00 89.10 129 THR Q C 1
ATOM 6074 O O . THR C 1 137 ? 31.159 -16.271 50.169 1.00 89.21 129 THR Q O 1
ATOM 6078 N N . PRO C 1 138 ? 33.289 -16.644 50.846 1.00 89.35 130 PRO Q N 1
ATOM 6079 C CA . PRO C 1 138 ? 33.444 -15.264 51.320 1.00 88.68 130 PRO Q CA 1
ATOM 6080 C C . PRO C 1 138 ? 33.184 -14.225 50.227 1.00 88.38 130 PRO Q C 1
ATOM 6081 O O . PRO C 1 138 ? 33.749 -14.310 49.131 1.00 88.64 130 PRO Q O 1
ATOM 6085 N N . ILE C 1 139 ? 32.310 -13.271 50.529 1.00 87.64 131 ILE Q N 1
ATOM 6086 C CA . ILE C 1 139 ? 31.947 -12.225 49.586 1.00 88.31 131 ILE Q CA 1
ATOM 6087 C C . ILE C 1 139 ? 32.703 -10.956 49.936 1.00 87.95 131 ILE Q C 1
ATOM 6088 O O . ILE C 1 139 ? 32.889 -10.643 51.112 1.00 85.76 131 ILE Q O 1
ATOM 6093 N N . TYR C 1 140 ? 33.126 -10.225 48.908 1.00 87.89 132 TYR Q N 1
ATOM 6094 C CA . TYR C 1 140 ? 33.841 -8.974 49.106 1.00 87.90 132 TYR Q CA 1
ATOM 6095 C C . TYR C 1 140 ? 33.350 -7.892 48.171 1.00 88.20 132 TYR Q C 1
ATOM 6096 O O . TYR C 1 140 ? 32.939 -8.162 47.043 1.00 90.43 132 TYR Q O 1
ATOM 6105 N N . VAL C 1 141 ? 33.374 -6.665 48.675 1.00 88.65 133 VAL Q N 1
ATOM 6106 C CA . VAL C 1 141 ? 32.997 -5.490 47.915 1.00 88.19 133 VAL Q CA 1
ATOM 6107 C C . VAL C 1 141 ? 34.054 -4.424 48.207 1.00 88.39 133 VAL Q C 1
ATOM 6108 O O . VAL C 1 141 ? 34.268 -4.054 49.362 1.00 87.02 133 VAL Q O 1
ATOM 6112 N N . MET C 1 142 ? 34.721 -3.959 47.155 1.00 88.97 134 MET Q N 1
ATOM 6113 C CA . MET C 1 142 ? 35.796 -2.976 47.277 1.00 89.94 134 MET Q CA 1
ATOM 6114 C C . MET C 1 142 ? 35.301 -1.669 47.900 1.00 90.27 134 MET Q C 1
ATOM 6115 O O . MET C 1 142 ? 34.199 -1.208 47.605 1.00 90.73 134 MET Q O 1
ATOM 6120 N N . GLY C 1 143 ? 36.141 -1.082 48.750 1.00 90.42 135 GLY Q N 1
ATOM 6121 C CA . GLY C 1 143 ? 35.789 0.082 49.568 1.00 90.97 135 GLY Q CA 1
ATOM 6122 C C . GLY C 1 143 ? 35.022 -0.196 50.857 1.00 91.40 135 GLY Q C 1
ATOM 6123 O O . GLY C 1 143 ? 34.850 0.710 51.670 1.00 90.61 135 GLY Q O 1
ATOM 6124 N N . ILE C 1 144 ? 34.561 -1.434 51.049 1.00 92.83 136 ILE Q N 1
ATOM 6125 C CA . ILE C 1 144 ? 33.576 -1.757 52.095 1.00 93.15 136 ILE Q CA 1
ATOM 6126 C C . ILE C 1 144 ? 34.142 -2.745 53.120 1.00 93.37 136 ILE Q C 1
ATOM 6127 O O . ILE C 1 144 ? 34.229 -2.423 54.304 1.00 93.46 136 ILE Q O 1
ATOM 6132 N N . ASN C 1 145 ? 34.508 -3.944 52.667 1.00 93.88 137 ASN Q N 1
ATOM 6133 C CA . ASN C 1 145 ? 35.092 -4.969 53.546 1.00 93.29 137 ASN Q CA 1
ATOM 6134 C C . ASN C 1 145 ? 36.314 -5.671 52.949 1.00 93.13 137 ASN Q C 1
ATOM 6135 O O . ASN C 1 145 ? 36.720 -6.728 53.437 1.00 91.62 137 ASN Q O 1
ATOM 6140 N N . HIS C 1 146 ? 36.903 -5.085 51.906 1.00 93.43 138 HIS Q N 1
ATOM 6141 C CA . HIS C 1 146 ? 38.005 -5.729 51.189 1.00 93.59 138 HIS Q CA 1
ATOM 6142 C C . HIS C 1 146 ? 39.291 -5.824 52.023 1.00 93.88 138 HIS Q C 1
ATOM 6143 O O . HIS C 1 146 ? 40.095 -6.726 51.812 1.00 93.92 138 HIS Q O 1
ATOM 6150 N N . HIS C 1 147 ? 39.477 -4.908 52.972 1.00 93.58 139 HIS Q N 1
ATOM 6151 C CA . HIS C 1 147 ? 40.635 -4.971 53.865 1.00 93.51 139 HIS Q CA 1
ATOM 6152 C C . HIS C 1 147 ? 40.513 -6.085 54.900 1.00 93.15 139 HIS Q C 1
ATOM 6153 O O . HIS C 1 147 ? 41.509 -6.466 55.507 1.00 93.30 139 HIS Q O 1
ATOM 6160 N N . GLN C 1 148 ? 39.306 -6.619 55.088 1.00 92.44 140 GLN Q N 1
ATOM 6161 C CA . GLN C 1 148 ? 39.100 -7.783 55.958 1.00 92.34 140 GLN Q CA 1
ATOM 6162 C C . GLN C 1 148 ? 39.428 -9.110 55.253 1.00 90.60 140 GLN Q C 1
ATOM 6163 O O . GLN C 1 148 ? 39.295 -10.185 55.849 1.00 87.36 140 GLN Q O 1
ATOM 6169 N N . TYR C 1 149 ? 39.849 -9.032 53.990 1.00 89.81 141 TYR Q N 1
ATOM 6170 C CA . TYR C 1 149 ? 40.320 -10.206 53.254 1.00 90.44 141 TYR Q CA 1
ATOM 6171 C C . TYR C 1 149 ? 41.697 -10.644 53.756 1.00 90.07 141 TYR Q C 1
ATOM 6172 O O . TYR C 1 149 ? 42.554 -9.804 54.031 1.00 89.57 141 TYR Q O 1
ATOM 6181 N N . ASP C 1 150 ? 41.896 -11.957 53.877 1.00 89.88 142 ASP Q N 1
ATOM 6182 C CA . ASP C 1 150 ? 43.224 -12.513 54.112 1.00 91.80 142 ASP Q CA 1
ATOM 6183 C C . ASP C 1 150 ? 43.590 -13.503 53.009 1.00 92.12 142 ASP Q C 1
ATOM 6184 O O . ASP C 1 150 ? 42.719 -14.114 52.387 1.00 91.28 142 ASP Q O 1
ATOM 6189 N N . THR C 1 151 ? 44.894 -13.665 52.801 1.00 93.83 143 THR Q N 1
ATOM 6190 C CA . THR C 1 151 ? 45.435 -14.437 51.678 1.00 93.36 143 THR Q CA 1
ATOM 6191 C C . THR C 1 151 ? 45.240 -15.957 51.793 1.00 92.32 143 THR Q C 1
ATOM 6192 O O . THR C 1 151 ? 45.506 -16.689 50.838 1.00 92.53 143 THR Q O 1
ATOM 6196 N N . LYS C 1 152 ? 44.788 -16.430 52.952 1.00 90.85 144 LYS Q N 1
ATOM 6197 C CA . LYS C 1 152 ? 44.436 -17.840 53.113 1.00 90.08 144 LYS Q CA 1
ATOM 6198 C C . LYS C 1 152 ? 43.197 -18.195 52.288 1.00 89.06 144 LYS Q C 1
ATOM 6199 O O . LYS C 1 152 ? 43.033 -19.342 51.873 1.00 88.96 144 LYS Q O 1
ATOM 6205 N N . GLN C 1 153 ? 42.333 -17.207 52.055 1.00 87.49 145 GLN Q N 1
ATOM 6206 C CA . GLN C 1 153 ? 41.135 -17.394 51.240 1.00 87.08 145 GLN Q CA 1
ATOM 6207 C C . GLN C 1 153 ? 41.487 -17.351 49.756 1.00 85.17 145 GLN Q C 1
ATOM 6208 O O . GLN C 1 153 ? 41.812 -16.289 49.222 1.00 83.13 145 GLN Q O 1
ATOM 6214 N N . LEU C 1 154 ? 41.422 -18.513 49.105 1.00 84.47 146 LEU Q N 1
ATOM 6215 C CA . LEU C 1 154 ? 41.772 -18.651 47.688 1.00 84.37 146 LEU Q CA 1
ATOM 6216 C C . LEU C 1 154 ? 40.576 -18.463 46.759 1.00 83.17 146 LEU Q C 1
ATOM 6217 O O . LEU C 1 154 ? 40.756 -18.134 45.592 1.00 83.16 146 LEU Q O 1
ATOM 6222 N N . ILE C 1 155 ? 39.368 -18.701 47.267 1.00 82.96 147 ILE Q N 1
ATOM 6223 C CA . ILE C 1 155 ? 38.139 -18.500 46.494 1.00 83.31 147 ILE Q CA 1
ATOM 6224 C C . ILE C 1 155 ? 37.274 -17.419 47.150 1.00 82.45 147 ILE Q C 1
ATOM 6225 O O . ILE C 1 155 ? 36.892 -17.539 48.311 1.00 83.19 147 ILE Q O 1
ATOM 6230 N N . VAL C 1 156 ? 36.966 -16.366 46.398 1.00 83.45 148 VAL Q N 1
ATOM 6231 C CA . VAL C 1 156 ? 36.120 -15.278 46.890 1.00 82.90 148 VAL Q CA 1
ATOM 6232 C C . VAL C 1 156 ? 35.064 -14.881 45.855 1.00 83.51 148 VAL Q C 1
ATOM 6233 O O . VAL C 1 156 ? 35.053 -15.380 44.729 1.00 82.19 148 VAL Q O 1
ATOM 6237 N N . SER C 1 157 ? 34.171 -13.983 46.259 1.00 83.81 149 SER Q N 1
ATOM 6238 C CA . SER C 1 157 ? 33.115 -13.486 45.392 1.00 84.07 149 SER Q CA 1
ATOM 6239 C C . SER C 1 157 ? 33.124 -11.962 45.389 1.00 83.64 149 SER Q C 1
ATOM 6240 O O . SER C 1 157 ? 33.377 -11.329 46.412 1.00 81.97 149 SER Q O 1
ATOM 6243 N N . ASN C 1 158 ? 32.835 -11.379 44.233 1.00 85.66 150 ASN Q N 1
ATOM 6244 C CA . ASN C 1 158 ? 32.750 -9.934 44.107 1.00 86.43 150 ASN Q CA 1
ATOM 6245 C C . ASN C 1 158 ? 31.307 -9.434 44.270 1.00 88.00 150 ASN Q C 1
ATOM 6246 O O . ASN C 1 158 ? 31.004 -8.270 43.970 1.00 88.33 150 ASN Q O 1
ATOM 6251 N N . ALA C 1 159 ? 30.421 -10.317 44.742 1.00 87.93 151 ALA Q N 1
ATOM 6252 C CA . ALA C 1 159 ? 29.008 -9.991 44.930 1.00 88.52 151 ALA Q CA 1
ATOM 6253 C C . ALA C 1 159 ? 28.330 -9.673 43.583 1.00 89.03 151 ALA Q C 1
ATOM 6254 O O . ALA C 1 159 ? 28.842 -10.049 42.529 1.00 88.88 151 ALA Q O 1
ATOM 6256 N N . SER C 1 160 ? 27.180 -9.001 43.620 1.00 88.50 152 SER Q N 1
ATOM 6257 C CA . SER C 1 160 ? 26.483 -8.598 42.400 1.00 88.29 152 SER Q CA 1
ATOM 6258 C C . SER C 1 160 ? 26.804 -7.146 42.089 1.00 88.47 152 SER Q C 1
ATOM 6259 O O . SER C 1 160 ? 27.426 -6.454 42.895 1.00 88.33 152 SER Q O 1
ATOM 6262 N N . CYS C 1 161 ? 26.383 -6.685 40.914 1.00 88.27 153 CYS Q N 1
ATOM 6263 C CA . CYS C 1 161 ? 26.501 -5.273 40.582 1.00 87.47 153 CYS Q CA 1
ATOM 6264 C C . CYS C 1 161 ? 25.626 -4.457 41.529 1.00 85.71 153 CYS Q C 1
ATOM 6265 O O . CYS C 1 161 ? 26.008 -3.372 41.961 1.00 85.95 153 CYS Q O 1
ATOM 6268 N N . THR C 1 162 ? 24.464 -5.007 41.864 1.00 84.64 154 THR Q N 1
ATOM 6269 C CA . THR C 1 162 ? 23.501 -4.324 42.717 1.00 84.83 154 THR Q CA 1
ATOM 6270 C C . THR C 1 162 ? 24.024 -4.158 44.147 1.00 83.70 154 THR Q C 1
ATOM 6271 O O . THR C 1 162 ? 23.825 -3.110 44.751 1.00 83.76 154 THR Q O 1
ATOM 6275 N N . THR C 1 163 ? 24.697 -5.183 44.672 1.00 84.50 155 THR Q N 1
ATOM 6276 C CA . THR C 1 163 ? 25.314 -5.115 45.999 1.00 84.35 155 THR Q CA 1
ATOM 6277 C C . THR C 1 163 ? 26.426 -4.067 46.040 1.00 83.77 155 THR Q C 1
ATOM 6278 O O . THR C 1 163 ? 26.547 -3.322 47.003 1.00 84.07 155 THR Q O 1
ATOM 6282 N N . ASN C 1 164 ? 27.237 -4.024 44.989 1.00 85.34 156 ASN Q N 1
ATOM 6283 C CA . ASN C 1 164 ? 28.296 -3.018 44.862 1.00 85.78 156 ASN Q CA 1
ATOM 6284 C C . ASN C 1 164 ? 27.768 -1.573 44.776 1.00 86.40 156 ASN Q C 1
ATOM 6285 O O . ASN C 1 164 ? 28.483 -0.632 45.114 1.00 85.51 156 ASN Q O 1
ATOM 6290 N N . CYS C 1 165 ? 26.536 -1.397 44.297 1.00 87.45 157 CYS Q N 1
ATOM 6291 C CA . CYS C 1 165 ? 25.900 -0.075 44.287 1.00 87.13 157 CYS Q CA 1
ATOM 6292 C C . CYS C 1 165 ? 25.371 0.272 45.674 1.00 87.53 157 CYS Q C 1
ATOM 6293 O O . CYS C 1 165 ? 25.605 1.372 46.193 1.00 86.00 157 CYS Q O 1
ATOM 6296 N N . LEU C 1 166 ? 24.670 -0.685 46.274 1.00 87.72 158 LEU Q N 1
ATOM 6297 C CA . LEU C 1 166 ? 23.982 -0.467 47.538 1.00 87.96 158 LEU Q CA 1
ATOM 6298 C C . LEU C 1 166 ? 24.943 -0.373 48.727 1.00 87.64 158 LEU Q C 1
ATOM 6299 O O . LEU C 1 166 ? 24.835 0.544 49.545 1.00 85.17 158 LEU Q O 1
ATOM 6304 N N . ALA C 1 167 ? 25.873 -1.322 48.813 1.00 88.65 159 ALA Q N 1
ATOM 6305 C CA . ALA C 1 167 ? 26.760 -1.442 49.972 1.00 90.11 159 ALA Q CA 1
ATOM 6306 C C . ALA C 1 167 ? 27.498 -0.152 50.345 1.00 90.92 159 ALA Q C 1
ATOM 6307 O O . ALA C 1 167 ? 27.532 0.207 51.524 1.00 93.24 159 ALA Q O 1
ATOM 6309 N N . PRO C 1 168 ? 28.099 0.546 49.358 1.00 91.75 160 PRO Q N 1
ATOM 6310 C CA . PRO C 1 168 ? 28.728 1.848 49.654 1.00 92.13 160 PRO Q CA 1
ATOM 6311 C C . PRO C 1 168 ? 27.759 2.864 50.255 1.00 92.47 160 PRO Q C 1
ATOM 6312 O O . PRO C 1 168 ? 28.091 3.540 51.226 1.00 94.12 160 PRO Q O 1
ATOM 6316 N N . LEU C 1 169 ? 26.569 2.959 49.671 1.00 93.10 161 LEU Q N 1
ATOM 6317 C CA . LEU C 1 169 ? 25.540 3.879 50.142 1.00 93.44 161 LEU Q CA 1
ATOM 6318 C C . LEU C 1 169 ? 25.036 3.501 51.543 1.00 93.55 161 LEU Q C 1
ATOM 6319 O O . LEU C 1 169 ? 24.860 4.368 52.398 1.00 94.05 161 LEU Q O 1
ATOM 6324 N N . ALA C 1 170 ? 24.828 2.206 51.774 1.00 94.26 162 ALA Q N 1
ATOM 6325 C CA . ALA C 1 170 ? 24.420 1.695 53.090 1.00 93.81 162 ALA Q CA 1
ATOM 6326 C C . ALA C 1 170 ? 25.476 1.931 54.173 1.00 93.46 162 ALA Q C 1
ATOM 6327 O O . ALA C 1 170 ? 25.138 2.249 55.310 1.00 92.94 162 ALA Q O 1
ATOM 6329 N N . LYS C 1 171 ? 26.746 1.764 53.815 1.00 93.62 163 LYS Q N 1
ATOM 6330 C CA . LYS C 1 171 ? 27.855 1.979 54.744 1.00 93.17 163 LYS Q CA 1
ATOM 6331 C C . LYS C 1 171 ? 27.865 3.403 55.302 1.00 93.45 163 LYS Q C 1
ATOM 6332 O O . LYS C 1 171 ? 27.847 3.602 56.515 1.00 94.45 163 LYS Q O 1
ATOM 6338 N N . VAL C 1 172 ? 27.892 4.383 54.402 1.00 93.66 164 VAL Q N 1
ATOM 6339 C CA . VAL C 1 172 ? 27.991 5.801 54.770 1.00 93.56 164 VAL Q CA 1
ATOM 6340 C C . VAL C 1 172 ? 26.816 6.250 55.641 1.00 93.19 164 VAL Q C 1
ATOM 6341 O O . VAL C 1 172 ? 27.006 6.913 56.657 1.00 93.52 164 VAL Q O 1
ATOM 6345 N N . ILE C 1 173 ? 25.606 5.886 55.228 1.00 93.24 165 ILE Q N 1
ATOM 6346 C CA . ILE C 1 173 ? 24.391 6.266 55.947 1.00 91.83 165 ILE Q CA 1
ATOM 6347 C C . ILE C 1 173 ? 24.330 5.608 57.323 1.00 90.58 165 ILE Q C 1
ATOM 6348 O O . ILE C 1 173 ? 23.976 6.258 58.310 1.00 90.21 165 ILE Q O 1
ATOM 6353 N N . ASN C 1 174 ? 24.668 4.324 57.377 1.00 88.81 166 ASN Q N 1
ATOM 6354 C CA . ASN C 1 174 ? 24.665 3.579 58.628 1.00 89.61 166 ASN Q CA 1
ATOM 6355 C C . ASN C 1 174 ? 25.766 4.076 59.561 1.00 90.19 166 ASN Q C 1
ATOM 6356 O O . ASN C 1 174 ? 25.546 4.199 60.763 1.00 90.56 166 ASN Q O 1
ATOM 6361 N N . ASP C 1 175 ? 26.936 4.374 58.998 1.00 91.05 167 ASP Q N 1
ATOM 6362 C CA . ASP C 1 175 ? 28.082 4.837 59.786 1.00 91.61 167 ASP Q CA 1
ATOM 6363 C C . ASP C 1 175 ? 27.792 6.124 60.549 1.00 91.67 167 ASP Q C 1
ATOM 6364 O O . ASP C 1 175 ? 28.250 6.283 61.681 1.00 91.58 167 ASP Q O 1
ATOM 6369 N N . ARG C 1 176 ? 27.038 7.038 59.944 1.00 91.13 168 ARG Q N 1
ATOM 6370 C CA . ARG C 1 176 ? 26.784 8.330 60.573 1.00 90.62 168 ARG Q CA 1
ATOM 6371 C C . ARG C 1 176 ? 25.415 8.431 61.243 1.00 89.55 168 ARG Q C 1
ATOM 6372 O O . ARG C 1 176 ? 25.288 9.080 62.275 1.00 90.38 168 ARG Q O 1
ATOM 6380 N N . PHE C 1 177 ? 24.398 7.810 60.652 1.00 89.44 169 PHE Q N 1
ATOM 6381 C CA . PHE C 1 177 ? 23.013 7.959 61.121 1.00 88.50 169 PHE Q CA 1
ATOM 6382 C C . PHE C 1 177 ? 22.404 6.683 61.712 1.00 88.20 169 PHE Q C 1
ATOM 6383 O O . PHE C 1 177 ? 21.480 6.760 62.527 1.00 87.81 169 PHE Q O 1
ATOM 6391 N N . GLY C 1 178 ? 22.911 5.522 61.297 1.00 87.97 170 GLY Q N 1
ATOM 6392 C CA . GLY C 1 178 ? 22.391 4.235 61.754 1.00 87.33 170 GLY Q CA 1
ATOM 6393 C C . GLY C 1 178 ? 21.091 3.857 61.062 1.00 86.86 170 GLY Q C 1
ATOM 6394 O O . GLY C 1 178 ? 20.062 4.494 61.276 1.00 87.58 170 GLY Q O 1
ATOM 6395 N N . ILE C 1 179 ? 21.131 2.818 60.232 1.00 86.39 171 ILE Q N 1
ATOM 6396 C CA . ILE C 1 179 ? 19.933 2.342 59.547 1.00 86.46 171 ILE Q CA 1
ATOM 6397 C C . ILE C 1 179 ? 19.174 1.378 60.450 1.00 86.13 171 ILE Q C 1
ATOM 6398 O O . ILE C 1 179 ? 19.704 0.340 60.838 1.00 85.75 171 ILE Q O 1
ATOM 6403 N N . VAL C 1 180 ? 17.931 1.724 60.775 1.00 86.79 172 VAL Q N 1
ATOM 6404 C CA . VAL C 1 180 ? 17.067 0.856 61.577 1.00 87.52 172 VAL Q CA 1
ATOM 6405 C C . VAL C 1 180 ? 16.504 -0.260 60.700 1.00 88.06 172 VAL Q C 1
ATOM 6406 O O . VAL C 1 180 ? 16.615 -1.447 61.025 1.00 88.37 172 VAL Q O 1
ATOM 6410 N N . GLU C 1 181 ? 15.894 0.139 59.590 1.00 87.92 173 GLU Q N 1
ATOM 6411 C CA . GLU C 1 181 ? 15.367 -0.799 58.608 1.00 87.48 173 GLU Q CA 1
ATOM 6412 C C . GLU C 1 181 ? 15.413 -0.157 57.237 1.00 86.81 173 GLU Q C 1
ATOM 6413 O O . GLU C 1 181 ? 15.421 1.070 57.121 1.00 87.19 173 GLU Q O 1
ATOM 6419 N N . GLY C 1 182 ? 15.460 -0.986 56.200 1.00 86.23 174 GLY Q N 1
ATOM 6420 C CA . GLY C 1 182 ? 15.530 -0.485 54.834 1.00 85.21 174 GLY Q CA 1
ATOM 6421 C C . GLY C 1 182 ? 14.975 -1.441 53.799 1.00 84.56 174 GLY Q C 1
ATOM 6422 O O . GLY C 1 182 ? 15.147 -2.655 53.901 1.00 84.44 174 GLY Q O 1
ATOM 6423 N N . LEU C 1 183 ? 14.290 -0.880 52.809 1.00 83.40 175 LEU Q N 1
ATOM 6424 C CA . LEU C 1 183 ? 13.794 -1.636 51.677 1.00 83.14 175 LEU Q CA 1
ATOM 6425 C C . LEU C 1 183 ? 14.241 -0.943 50.400 1.00 83.18 175 LEU Q C 1
ATOM 6426 O O . LEU C 1 183 ? 14.196 0.281 50.305 1.00 83.07 175 LEU Q O 1
ATOM 6431 N N . MET C 1 184 ? 14.682 -1.744 49.436 1.00 83.67 176 MET Q N 1
ATOM 6432 C CA . MET C 1 184 ? 15.347 -1.264 48.234 1.00 85.14 176 MET Q CA 1
ATOM 6433 C C . MET C 1 184 ? 14.587 -1.743 46.982 1.00 84.73 176 MET Q C 1
ATOM 6434 O O . MET C 1 184 ? 14.107 -2.870 46.929 1.00 84.23 176 MET Q O 1
ATOM 6439 N N . THR C 1 185 ? 14.459 -0.862 45.995 1.00 83.87 177 THR Q N 1
ATOM 6440 C CA . THR C 1 185 ? 14.062 -1.249 44.646 1.00 83.91 177 THR Q CA 1
ATOM 6441 C C . THR C 1 185 ? 15.229 -0.922 43.741 1.00 82.19 177 THR Q C 1
ATOM 6442 O O . THR C 1 185 ? 15.885 0.097 43.931 1.00 79.22 177 THR Q O 1
ATOM 6446 N N . THR C 1 186 ? 15.505 -1.804 42.783 1.00 83.71 178 THR Q N 1
ATOM 6447 C CA . THR C 1 186 ? 16.410 -1.475 41.679 1.00 84.31 178 THR Q CA 1
ATOM 6448 C C . THR C 1 186 ? 15.681 -1.586 40.337 1.00 84.07 178 THR Q C 1
ATOM 6449 O O . THR C 1 186 ? 15.054 -2.608 40.032 1.00 82.63 178 THR Q O 1
ATOM 6453 N N . VAL C 1 187 ? 15.739 -0.506 39.560 1.00 84.31 179 VAL Q N 1
ATOM 6454 C CA . VAL C 1 187 ? 15.272 -0.515 38.180 1.00 85.12 179 VAL Q CA 1
ATOM 6455 C C . VAL C 1 187 ? 16.496 -0.881 37.337 1.00 84.66 179 VAL Q C 1
ATOM 6456 O O . VAL C 1 187 ? 17.419 -0.086 37.190 1.00 85.19 179 VAL Q O 1
ATOM 6460 N N . HIS C 1 188 ? 16.492 -2.110 36.821 1.00 85.94 180 HIS Q N 1
ATOM 6461 C CA . HIS C 1 188 ? 17.698 -2.763 36.328 1.00 86.47 180 HIS Q CA 1
ATOM 6462 C C . HIS C 1 188 ? 17.688 -2.967 34.817 1.00 86.71 180 HIS Q C 1
ATOM 6463 O O . HIS C 1 188 ? 16.663 -3.334 34.223 1.00 87.75 180 HIS Q O 1
ATOM 6470 N N . ALA C 1 189 ? 18.851 -2.742 34.207 1.00 87.33 181 ALA Q N 1
ATOM 6471 C CA . ALA C 1 189 ? 19.042 -2.952 32.779 1.00 86.68 181 ALA Q CA 1
ATOM 6472 C C . ALA C 1 189 ? 18.925 -4.435 32.428 1.00 85.30 181 ALA Q C 1
ATOM 6473 O O . ALA C 1 189 ? 19.056 -5.301 33.291 1.00 85.06 181 ALA Q O 1
ATOM 6475 N N . SER C 1 190 ? 18.667 -4.701 31.154 1.00 86.30 182 SER Q N 1
ATOM 6476 C CA . SER C 1 190 ? 18.481 -6.056 30.649 1.00 88.44 182 SER Q CA 1
ATOM 6477 C C . SER C 1 190 ? 19.741 -6.919 30.764 1.00 87.04 182 SER Q C 1
ATOM 6478 O O . SER C 1 190 ? 20.848 -6.430 30.586 1.00 88.66 182 SER Q O 1
ATOM 6481 N N . THR C 1 191 ? 19.556 -8.207 31.042 1.00 86.54 183 THR Q N 1
ATOM 6482 C CA . THR C 1 191 ? 20.671 -9.137 31.183 1.00 87.84 183 THR Q CA 1
ATOM 6483 C C . THR C 1 191 ? 20.484 -10.419 30.355 1.00 87.59 183 THR Q C 1
ATOM 6484 O O . THR C 1 191 ? 19.383 -10.724 29.869 1.00 83.50 183 THR Q O 1
ATOM 6488 N N . ALA C 1 192 ? 21.584 -11.161 30.219 1.00 87.10 184 ALA Q N 1
ATOM 6489 C CA . ALA C 1 192 ? 21.669 -12.328 29.336 1.00 88.36 184 ALA Q CA 1
ATOM 6490 C C . ALA C 1 192 ? 20.652 -13.433 29.628 1.00 87.95 184 ALA Q C 1
ATOM 6491 O O . ALA C 1 192 ? 20.298 -14.187 28.733 1.00 88.62 184 ALA Q O 1
ATOM 6493 N N . ASN C 1 193 ? 20.195 -13.525 30.875 1.00 88.59 185 ASN Q N 1
ATOM 6494 C CA . ASN C 1 193 ? 19.170 -14.496 31.268 1.00 88.85 185 ASN Q CA 1
ATOM 6495 C C . ASN C 1 193 ? 17.759 -14.176 30.752 1.00 89.30 185 ASN Q C 1
ATOM 6496 O O . ASN C 1 193 ? 16.852 -15.008 30.859 1.00 89.54 185 ASN Q O 1
ATOM 6501 N N . GLN C 1 194 ? 17.567 -12.982 30.198 1.00 88.26 186 GLN Q N 1
ATOM 6502 C CA . GLN C 1 194 ? 16.263 -12.579 29.674 1.00 85.28 186 GLN Q CA 1
ATOM 6503 C C . GLN C 1 194 ? 16.061 -13.078 28.254 1.00 83.48 186 GLN Q C 1
ATOM 6504 O O . GLN C 1 194 ? 17.006 -13.518 27.616 1.00 84.15 186 GLN Q O 1
ATOM 6510 N N . LEU C 1 195 ? 14.814 -13.033 27.784 1.00 83.08 187 LEU Q N 1
ATOM 6511 C CA . LEU C 1 195 ? 14.444 -13.504 26.447 1.00 81.39 187 LEU Q CA 1
ATOM 6512 C C . LEU C 1 195 ? 13.907 -12.340 25.620 1.00 79.59 187 LEU Q C 1
ATOM 6513 O O . LEU C 1 195 ? 13.255 -11.446 26.149 1.00 78.06 187 LEU Q O 1
ATOM 6518 N N . VAL C 1 196 ? 14.184 -12.366 24.319 1.00 79.93 188 VAL Q N 1
ATOM 6519 C CA . VAL C 1 196 ? 13.755 -11.304 23.406 1.00 79.20 188 VAL Q CA 1
ATOM 6520 C C . VAL C 1 196 ? 12.240 -11.336 23.194 1.00 78.35 188 VAL Q C 1
ATOM 6521 O O . VAL C 1 196 ? 11.610 -10.287 23.102 1.00 78.85 188 VAL Q O 1
ATOM 6525 N N . VAL C 1 197 ? 11.670 -12.539 23.118 1.00 78.57 189 VAL Q N 1
ATOM 6526 C CA . VAL C 1 197 ? 10.222 -12.734 23.014 1.00 76.07 189 VAL Q CA 1
ATOM 6527 C C . VAL C 1 197 ? 9.746 -13.687 24.116 1.00 76.18 189 VAL Q C 1
ATOM 6528 O O . VAL C 1 197 ? 10.556 -14.403 24.704 1.00 75.89 189 VAL Q O 1
ATOM 6532 N N . ASP C 1 198 ? 8.443 -13.689 24.409 1.00 76.84 190 ASP Q N 1
ATOM 6533 C CA . ASP C 1 198 ? 7.897 -14.530 25.497 1.00 78.34 190 ASP Q CA 1
ATOM 6534 C C . ASP C 1 198 ? 8.345 -15.984 25.326 1.00 79.51 190 ASP Q C 1
ATOM 6535 O O . ASP C 1 198 ? 8.147 -16.569 24.265 1.00 81.46 190 ASP Q O 1
ATOM 6540 N N . GLY C 1 199 ? 8.969 -16.545 26.361 1.00 82.92 191 GLY Q N 1
ATOM 6541 C CA . GLY C 1 199 ? 9.444 -17.932 26.339 1.00 82.95 191 GLY Q CA 1
ATOM 6542 C C . GLY C 1 199 ? 9.759 -18.512 27.719 1.00 83.98 191 GLY Q C 1
ATOM 6543 O O . GLY C 1 199 ? 9.662 -17.820 28.728 1.00 81.48 191 GLY Q O 1
ATOM 6544 N N . PRO C 1 200 ? 10.137 -19.801 27.770 1.00 86.79 192 PRO Q N 1
ATOM 6545 C CA . PRO C 1 200 ? 10.459 -20.453 29.031 1.00 87.67 192 PRO Q CA 1
ATOM 6546 C C . PRO C 1 200 ? 11.849 -20.090 29.540 1.00 88.61 192 PRO Q C 1
ATOM 6547 O O . PRO C 1 200 ? 12.837 -20.255 28.824 1.00 90.87 192 PRO Q O 1
ATOM 6551 N N . SER C 1 201 ? 11.916 -19.592 30.767 1.00 90.52 193 SER Q N 1
ATOM 6552 C CA . SER C 1 201 ? 13.191 -19.333 31.428 1.00 92.28 193 SER Q CA 1
ATOM 6553 C C . SER C 1 201 ? 13.868 -20.662 31.789 1.00 92.88 193 SER Q C 1
ATOM 6554 O O . SER C 1 201 ? 13.189 -21.651 32.066 1.00 92.07 193 SER Q O 1
ATOM 6557 N N . LYS C 1 202 ? 15.202 -20.671 31.784 1.00 95.45 194 LYS Q N 1
ATOM 6558 C CA . LYS C 1 202 ? 15.983 -21.907 31.954 1.00 96.73 194 LYS Q CA 1
ATOM 6559 C C . LYS C 1 202 ? 15.852 -22.503 33.359 1.00 97.98 194 LYS Q C 1
ATOM 6560 O O . LYS C 1 202 ? 15.809 -21.779 34.358 1.00 99.05 194 LYS Q O 1
ATOM 6566 N N . GLY C 1 203 ? 15.782 -23.830 33.417 1.00 98.83 195 GLY Q N 1
ATOM 6567 C CA . GLY C 1 203 ? 15.493 -24.546 34.656 1.00 98.99 195 GLY Q CA 1
ATOM 6568 C C . GLY C 1 203 ? 14.032 -24.464 35.077 1.00 99.80 195 GLY Q C 1
ATOM 6569 O O . GLY C 1 203 ? 13.646 -25.047 36.091 1.00 101.17 195 GLY Q O 1
ATOM 6570 N N . GLY C 1 204 ? 13.212 -23.754 34.298 1.00 99.39 196 GLY Q N 1
ATOM 6571 C CA . GLY C 1 204 ? 11.837 -23.443 34.690 1.00 99.05 196 GLY Q CA 1
ATOM 6572 C C . GLY C 1 204 ? 11.749 -22.464 35.854 1.00 99.59 196 GLY Q C 1
ATOM 6573 O O . GLY C 1 204 ? 10.678 -22.296 36.451 1.00 99.35 196 GLY Q O 1
ATOM 6574 N N . LYS C 1 205 ? 12.871 -21.806 36.163 1.00 98.55 197 LYS Q N 1
ATOM 6575 C CA . LYS C 1 205 ? 12.975 -20.908 37.309 1.00 97.06 197 LYS Q CA 1
ATOM 6576 C C . LYS C 1 205 ? 12.746 -19.454 36.879 1.00 96.73 197 LYS Q C 1
ATOM 6577 O O . LYS C 1 205 ? 13.254 -19.025 35.845 1.00 97.61 197 LYS Q O 1
ATOM 6583 N N . ASP C 1 206 ? 11.972 -18.714 37.675 1.00 94.76 198 ASP Q N 1
ATOM 6584 C CA . ASP C 1 206 ? 11.695 -17.294 37.442 1.00 91.75 198 ASP Q CA 1
ATOM 6585 C C . ASP C 1 206 ? 10.996 -17.040 36.098 1.00 88.62 198 ASP Q C 1
ATOM 6586 O O . ASP C 1 206 ? 11.586 -16.486 35.172 1.00 87.86 198 ASP Q O 1
ATOM 6591 N N . TRP C 1 207 ? 9.727 -17.430 36.014 1.00 86.32 199 TRP Q N 1
ATOM 6592 C CA . TRP C 1 207 ? 8.952 -17.313 34.772 1.00 85.16 199 TRP Q CA 1
ATOM 6593 C C . TRP C 1 207 ? 8.977 -15.914 34.157 1.00 84.18 199 TRP Q C 1
ATOM 6594 O O . TRP C 1 207 ? 9.029 -15.773 32.937 1.00 84.61 199 TRP Q O 1
ATOM 6605 N N . ARG C 1 208 ? 8.924 -14.893 35.005 1.00 83.42 200 ARG Q N 1
ATOM 6606 C CA . ARG C 1 208 ? 8.847 -13.500 34.561 1.00 84.44 200 ARG Q CA 1
ATOM 6607 C C . ARG C 1 208 ? 10.025 -13.092 33.683 1.00 84.96 200 ARG Q C 1
ATOM 6608 O O . ARG C 1 208 ? 9.875 -12.287 32.762 1.00 85.64 200 ARG Q O 1
ATOM 6616 N N . ALA C 1 209 ? 11.194 -13.654 33.979 1.00 84.42 201 ALA Q N 1
ATOM 6617 C CA . ALA C 1 209 ? 12.414 -13.347 33.250 1.00 83.76 201 ALA Q CA 1
ATOM 6618 C C . ALA C 1 209 ? 12.382 -13.839 31.802 1.00 82.47 201 ALA Q C 1
ATOM 6619 O O . ALA C 1 209 ? 13.156 -13.362 30.975 1.00 85.60 201 ALA Q O 1
ATOM 6621 N N . GLY C 1 210 ? 11.497 -14.784 31.497 1.00 80.99 202 GLY Q N 1
ATOM 6622 C CA . GLY C 1 210 ? 11.307 -15.262 30.131 1.00 80.30 202 GLY Q CA 1
ATOM 6623 C C . GLY C 1 210 ? 10.299 -14.460 29.322 1.00 80.83 202 GLY Q C 1
ATOM 6624 O O . GLY C 1 210 ? 10.087 -14.735 28.130 1.00 80.83 202 GLY Q O 1
ATOM 6625 N N . ARG C 1 211 ? 9.655 -13.489 29.969 1.00 80.26 203 ARG Q N 1
ATOM 6626 C CA . ARG C 1 211 ? 8.719 -12.603 29.298 1.00 81.16 203 ARG Q CA 1
ATOM 6627 C C . ARG C 1 211 ? 9.470 -11.560 28.475 1.00 81.80 203 ARG Q C 1
ATOM 6628 O O . ARG C 1 211 ? 10.573 -11.142 28.834 1.00 80.31 203 ARG Q O 1
ATOM 6636 N N . CYS C 1 212 ? 8.860 -11.161 27.361 1.00 82.84 204 CYS Q N 1
ATOM 6637 C CA . CYS C 1 212 ? 9.494 -10.268 26.399 1.00 82.81 204 CYS Q CA 1
ATOM 6638 C C . CYS C 1 212 ? 10.242 -9.108 27.067 1.00 82.02 204 CYS Q C 1
ATOM 6639 O O . CYS C 1 212 ? 9.636 -8.302 27.769 1.00 80.61 204 CYS Q O 1
ATOM 6642 N N . ALA C 1 213 ? 11.551 -9.032 26.826 1.00 82.47 205 ALA Q N 1
ATOM 6643 C CA . ALA C 1 213 ? 12.427 -8.040 27.451 1.00 83.57 205 ALA Q CA 1
ATOM 6644 C C . ALA C 1 213 ? 12.280 -6.622 26.895 1.00 85.39 205 ALA Q C 1
ATOM 6645 O O . ALA C 1 213 ? 12.660 -5.634 27.564 1.00 84.88 205 ALA Q O 1
ATOM 6647 N N . LEU C 1 214 ? 11.769 -6.531 25.672 1.00 82.40 206 LEU Q N 1
ATOM 6648 C CA . LEU C 1 214 ? 11.716 -5.274 24.937 1.00 85.36 206 LEU Q CA 1
ATOM 6649 C C . LEU C 1 214 ? 10.521 -4.408 25.328 1.00 84.69 206 LEU Q C 1
ATOM 6650 O O . LEU C 1 214 ? 10.611 -3.180 25.297 1.00 85.50 206 LEU Q O 1
ATOM 6655 N N . SER C 1 215 ? 9.408 -5.041 25.697 1.00 84.42 207 SER Q N 1
ATOM 6656 C CA . SER C 1 215 ? 8.158 -4.317 25.893 1.00 82.88 207 SER Q CA 1
ATOM 6657 C C . SER C 1 215 ? 7.634 -4.307 27.328 1.00 81.51 207 SER Q C 1
ATOM 6658 O O . SER C 1 215 ? 6.566 -3.745 27.578 1.00 82.39 207 SER Q O 1
ATOM 6661 N N . ASN C 1 216 ? 8.396 -4.875 28.268 1.00 81.98 208 ASN Q N 1
ATOM 6662 C CA . ASN C 1 216 ? 7.910 -5.106 29.642 1.00 80.21 208 ASN Q CA 1
ATOM 6663 C C . ASN C 1 216 ? 8.740 -4.482 30.748 1.00 79.92 208 ASN Q C 1
ATOM 6664 O O . ASN C 1 216 ? 9.970 -4.404 30.656 1.00 78.36 208 ASN Q O 1
ATOM 6669 N N . ILE C 1 217 ? 8.035 -4.049 31.799 1.00 81.36 209 ILE Q N 1
ATOM 6670 C CA . ILE C 1 217 ? 8.594 -3.913 33.144 1.00 79.69 209 ILE Q CA 1
ATOM 6671 C C . ILE C 1 217 ? 8.354 -5.266 33.817 1.00 78.43 209 ILE Q C 1
ATOM 6672 O O . ILE C 1 217 ? 7.216 -5.732 33.905 1.00 77.37 209 ILE Q O 1
ATOM 6677 N N . ILE C 1 218 ? 9.437 -5.879 34.276 1.00 79.56 210 ILE Q N 1
ATOM 6678 C CA . ILE C 1 218 ? 9.441 -7.250 34.757 1.00 79.09 210 ILE Q CA 1
ATOM 6679 C C . ILE C 1 218 ? 9.964 -7.295 36.193 1.00 78.97 210 ILE Q C 1
ATOM 6680 O O . ILE C 1 218 ? 11.161 -7.090 36.423 1.00 78.50 210 ILE Q O 1
ATOM 6685 N N . PRO C 1 219 ? 9.073 -7.560 37.168 1.00 79.44 211 PRO Q N 1
ATOM 6686 C CA . PRO C 1 219 ? 9.527 -7.757 38.538 1.00 81.08 211 PRO Q CA 1
ATOM 6687 C C . PRO C 1 219 ? 10.494 -8.924 38.677 1.00 82.99 211 PRO Q C 1
ATOM 6688 O O . PRO C 1 219 ? 10.326 -9.953 38.013 1.00 84.68 211 PRO Q O 1
ATOM 6692 N N . ALA C 1 220 ? 11.493 -8.756 39.537 1.00 83.61 212 ALA Q N 1
ATOM 6693 C CA . ALA C 1 220 ? 12.479 -9.800 39.793 1.00 85.24 212 ALA Q CA 1
ATOM 6694 C C . ALA C 1 220 ? 12.899 -9.820 41.257 1.00 87.13 212 ALA Q C 1
ATOM 6695 O O . ALA C 1 220 ? 13.001 -8.779 41.911 1.00 88.63 212 ALA Q O 1
ATOM 6697 N N . SER C 1 221 ? 13.137 -11.017 41.772 1.00 89.76 213 SER Q N 1
ATOM 6698 C CA . SER C 1 221 ? 13.753 -11.158 43.077 1.00 91.40 213 SER Q CA 1
ATOM 6699 C C . SER C 1 221 ? 15.208 -10.715 42.988 1.00 92.70 213 SER Q C 1
ATOM 6700 O O . SER C 1 221 ? 15.827 -10.759 41.919 1.00 91.23 213 SER Q O 1
ATOM 6703 N N . THR C 1 222 ? 15.736 -10.279 44.126 1.00 94.66 214 THR Q N 1
ATOM 6704 C CA . THR C 1 222 ? 17.152 -9.962 44.266 1.00 94.85 214 THR Q CA 1
ATOM 6705 C C . THR C 1 222 ? 17.561 -10.272 45.698 1.00 94.95 214 THR Q C 1
ATOM 6706 O O . THR C 1 222 ? 16.865 -9.895 46.641 1.00 94.61 214 THR Q O 1
ATOM 6710 N N . GLY C 1 223 ? 18.668 -10.994 45.849 1.00 96.47 215 GLY Q N 1
ATOM 6711 C CA . GLY C 1 223 ? 19.275 -11.230 47.157 1.00 96.27 215 GLY Q CA 1
ATOM 6712 C C . GLY C 1 223 ? 20.262 -10.135 47.511 1.00 96.62 215 GLY Q C 1
ATOM 6713 O O . GLY C 1 223 ? 20.752 -10.078 48.635 1.00 97.50 215 GLY Q O 1
ATOM 6714 N N . ALA C 1 224 ? 20.525 -9.252 46.548 1.00 97.91 216 ALA Q N 1
ATOM 6715 C CA . ALA C 1 224 ? 21.558 -8.220 46.647 1.00 98.61 216 ALA Q CA 1
ATOM 6716 C C . ALA C 1 224 ? 21.399 -7.269 47.827 1.00 99.61 216 ALA Q C 1
ATOM 6717 O O . ALA C 1 224 ? 22.388 -6.698 48.289 1.00 101.05 216 ALA Q O 1
ATOM 6719 N N . ALA C 1 225 ? 20.164 -7.081 48.294 1.00 100.40 217 ALA Q N 1
ATOM 6720 C CA . ALA C 1 225 ? 19.893 -6.243 49.470 1.00 99.59 217 ALA Q CA 1
ATOM 6721 C C . ALA C 1 225 ? 20.130 -7.016 50.771 1.00 100.16 217 ALA Q C 1
ATOM 6722 O O . ALA C 1 225 ? 20.631 -6.456 51.750 1.00 99.58 217 ALA Q O 1
ATOM 6724 N N . LYS C 1 226 ? 19.761 -8.297 50.780 1.00 99.91 218 LYS Q N 1
ATOM 6725 C CA . LYS C 1 226 ? 20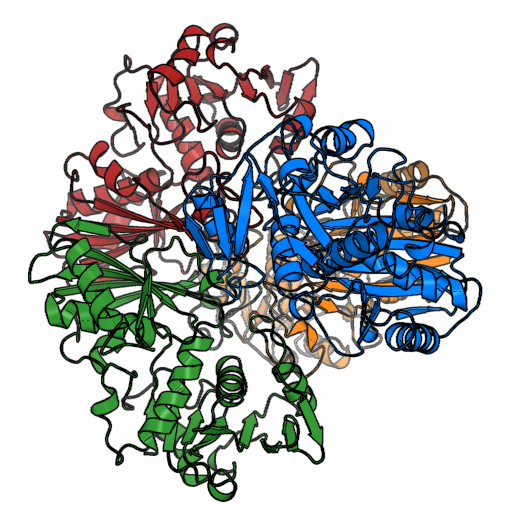.072 -9.183 51.901 1.00 99.27 218 LYS Q CA 1
ATOM 6726 C C . LYS C 1 226 ? 21.574 -9.498 51.943 1.00 98.76 218 LYS Q C 1
ATOM 6727 O O . LYS C 1 226 ? 22.127 -9.759 53.012 1.00 96.70 218 LYS Q O 1
ATOM 6733 N N . ALA C 1 227 ? 22.222 -9.463 50.776 1.00 98.80 219 ALA Q N 1
ATOM 6734 C CA . ALA C 1 227 ? 23.661 -9.728 50.659 1.00 98.68 219 ALA Q CA 1
ATOM 6735 C C . ALA C 1 227 ? 24.517 -8.631 51.297 1.00 98.88 219 ALA Q C 1
ATOM 6736 O O . ALA C 1 227 ? 25.664 -8.878 51.672 1.00 98.91 219 ALA Q O 1
ATOM 6738 N N . VAL C 1 228 ? 23.957 -7.426 51.419 1.00 98.97 220 VAL Q N 1
ATOM 6739 C CA . VAL C 1 228 ? 24.638 -6.308 52.090 1.00 98.53 220 VAL Q CA 1
ATOM 6740 C C . VAL C 1 228 ? 24.911 -6.604 53.577 1.00 97.62 220 VAL Q C 1
ATOM 6741 O O . VAL C 1 228 ? 25.802 -6.003 54.179 1.00 96.29 220 VAL Q O 1
ATOM 6745 N N . GLY C 1 229 ? 24.147 -7.526 54.160 1.00 97.71 221 GLY Q N 1
ATOM 6746 C CA . GLY C 1 229 ? 24.386 -7.989 55.532 1.00 98.09 221 GLY Q CA 1
ATOM 6747 C C . GLY C 1 229 ? 25.644 -8.833 55.718 1.00 97.74 221 GLY Q C 1
ATOM 6748 O O . GLY C 1 229 ? 26.198 -8.883 56.815 1.00 98.19 221 GLY Q O 1
ATOM 6749 N N . LYS C 1 230 ? 26.091 -9.504 54.657 1.00 97.11 222 LYS Q N 1
ATOM 6750 C CA . LYS C 1 230 ? 27.305 -10.323 54.709 1.00 96.82 222 LYS Q CA 1
ATOM 6751 C C . LYS C 1 230 ? 28.571 -9.463 54.673 1.00 96.43 222 LYS Q C 1
ATOM 6752 O O . LYS C 1 230 ? 29.496 -9.679 55.456 1.00 99.30 222 LYS Q O 1
ATOM 6758 N N . VAL C 1 231 ? 28.611 -8.494 53.765 1.00 96.24 223 VAL Q N 1
ATOM 6759 C CA . VAL C 1 231 ? 29.733 -7.548 53.690 1.00 96.16 223 VAL Q CA 1
ATOM 6760 C C . VAL C 1 231 ? 29.691 -6.505 54.813 1.00 96.20 223 VAL Q C 1
ATOM 6761 O O . VAL C 1 231 ? 30.723 -5.933 55.174 1.00 96.24 223 VAL Q O 1
ATOM 6765 N N . LEU C 1 232 ? 28.497 -6.251 55.342 1.00 95.93 224 LEU Q N 1
ATOM 6766 C CA . LEU C 1 232 ? 28.329 -5.416 56.526 1.00 95.96 224 LEU Q CA 1
ATOM 6767 C C . LEU C 1 232 ? 27.450 -6.152 57.546 1.00 95.89 224 LEU Q C 1
ATOM 6768 O O . LEU C 1 232 ? 26.228 -5.986 57.543 1.00 96.31 224 LEU Q O 1
ATOM 6773 N N . PRO C 1 233 ? 28.071 -6.972 58.423 1.00 95.13 225 PRO Q N 1
ATOM 6774 C CA . PRO C 1 233 ? 27.366 -7.741 59.463 1.00 94.48 225 PRO Q CA 1
ATOM 6775 C C . PRO C 1 233 ? 26.443 -6.910 60.363 1.00 93.99 225 PRO Q C 1
ATOM 6776 O O . PRO C 1 233 ? 25.495 -7.445 60.939 1.00 92.92 225 PRO Q O 1
ATOM 6780 N N . GLU C 1 234 ? 26.723 -5.614 60.471 1.00 93.96 226 GLU Q N 1
ATOM 6781 C CA . GLU C 1 234 ? 25.920 -4.701 61.288 1.00 94.30 226 GLU Q CA 1
ATOM 6782 C C . GLU C 1 234 ? 24.508 -4.534 60.710 1.00 93.96 226 GLU Q C 1
ATOM 6783 O O . GLU C 1 234 ? 23.545 -4.325 61.452 1.00 93.38 226 GLU Q O 1
ATOM 6789 N N . LEU C 1 235 ? 24.391 -4.629 59.385 1.00 93.29 227 LEU Q N 1
ATOM 6790 C CA . LEU C 1 235 ? 23.112 -4.429 58.699 1.00 92.58 227 LEU Q CA 1
ATOM 6791 C C . LEU C 1 235 ? 22.378 -5.739 58.395 1.00 92.09 227 LEU Q C 1
ATOM 6792 O O . LEU C 1 235 ? 21.401 -5.743 57.642 1.00 91.19 227 LEU Q O 1
ATOM 6797 N N . ASN C 1 236 ? 22.834 -6.839 58.992 1.00 91.85 228 ASN Q N 1
ATOM 6798 C CA . ASN C 1 236 ? 22.217 -8.148 58.777 1.00 92.11 228 ASN Q CA 1
ATOM 6799 C C . ASN C 1 236 ? 20.773 -8.154 59.286 1.00 91.70 228 ASN Q C 1
ATOM 6800 O O . ASN C 1 236 ? 20.504 -7.731 60.406 1.00 91.15 228 ASN Q O 1
ATOM 6805 N N . GLY C 1 237 ? 19.847 -8.609 58.445 1.00 91.99 229 GLY Q N 1
ATOM 6806 C CA . GLY C 1 237 ? 18.430 -8.673 58.801 1.00 92.45 229 GLY Q CA 1
ATOM 6807 C C . GLY C 1 237 ? 17.689 -7.345 58.741 1.00 93.33 229 GLY Q C 1
ATOM 6808 O O . GLY C 1 237 ? 16.506 -7.284 59.084 1.00 93.61 229 GLY Q O 1
ATOM 6809 N N . LYS C 1 238 ? 18.374 -6.287 58.302 1.00 93.72 230 LYS Q N 1
ATOM 6810 C CA . LYS C 1 238 ? 17.805 -4.936 58.263 1.00 93.67 230 LYS Q CA 1
ATOM 6811 C C . LYS C 1 238 ? 17.489 -4.447 56.846 1.00 94.18 230 LYS Q C 1
ATOM 6812 O O . LYS C 1 238 ? 16.755 -3.470 56.682 1.00 95.00 230 LYS Q O 1
ATOM 6818 N N . LEU C 1 239 ? 18.044 -5.116 55.834 1.00 93.91 231 LEU Q N 1
ATOM 6819 C CA . LEU C 1 239 ? 17.858 -4.723 54.437 1.00 94.02 231 LEU Q CA 1
ATOM 6820 C C . LEU C 1 239 ? 17.367 -5.879 53.574 1.00 93.23 231 LEU Q C 1
ATOM 6821 O O . LEU C 1 239 ? 17.934 -6.972 53.603 1.00 92.42 231 LEU Q O 1
ATOM 6826 N N . THR C 1 240 ? 16.309 -5.630 52.809 1.00 91.36 232 THR Q N 1
ATOM 6827 C CA . THR C 1 240 ? 15.979 -6.480 51.669 1.00 91.27 232 THR Q CA 1
ATOM 6828 C C . THR C 1 240 ? 15.379 -5.603 50.569 1.00 90.40 232 THR Q C 1
ATOM 6829 O O . THR C 1 240 ? 15.253 -4.390 50.737 1.00 88.87 232 THR Q O 1
ATOM 6833 N N . GLY C 1 241 ? 15.047 -6.209 49.436 1.00 88.68 233 GLY Q N 1
ATOM 6834 C CA . GLY C 1 241 ? 14.557 -5.444 48.308 1.00 88.19 233 GLY Q CA 1
ATOM 6835 C C . GLY C 1 241 ? 14.205 -6.284 47.105 1.00 87.06 233 GLY Q C 1
ATOM 6836 O O . GLY C 1 241 ? 14.451 -7.487 47.086 1.00 88.81 233 GLY Q O 1
ATOM 6837 N N . VAL C 1 242 ? 13.622 -5.635 46.102 1.00 86.01 234 VAL Q N 1
ATOM 6838 C CA . VAL C 1 242 ? 13.202 -6.297 44.869 1.00 84.81 234 VAL Q CA 1
ATOM 6839 C C . VAL C 1 242 ? 13.797 -5.566 43.671 1.00 85.91 234 VAL Q C 1
ATOM 6840 O O . VAL C 1 242 ? 14.524 -4.577 43.826 1.00 88.18 234 VAL Q O 1
ATOM 6844 N N . ALA C 1 243 ? 13.498 -6.060 42.477 1.00 84.77 235 ALA Q N 1
ATOM 6845 C CA . ALA C 1 243 ? 13.973 -5.436 41.258 1.00 84.93 235 ALA Q CA 1
ATOM 6846 C C . ALA C 1 243 ? 12.889 -5.394 40.193 1.00 84.62 235 ALA Q C 1
ATOM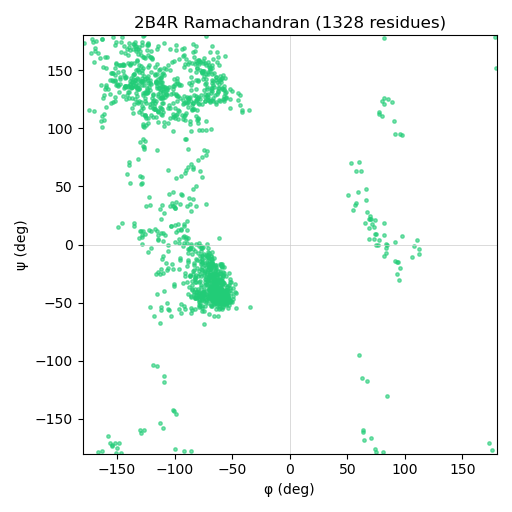 6847 O O . ALA C 1 243 ? 11.940 -6.180 40.207 1.00 83.24 235 ALA Q O 1
ATOM 6849 N N . PHE C 1 244 ? 13.047 -4.453 39.276 1.00 85.54 236 PHE Q N 1
ATOM 6850 C CA . PHE C 1 244 ? 12.235 -4.385 38.075 1.00 85.79 236 PHE Q CA 1
ATOM 6851 C C . PHE C 1 244 ? 13.185 -4.289 36.891 1.00 86.47 236 PHE Q C 1
ATOM 6852 O O . PHE C 1 244 ? 13.985 -3.352 36.805 1.00 86.43 236 PHE Q O 1
ATOM 6860 N N . ARG C 1 245 ? 13.113 -5.269 35.996 1.00 86.99 237 ARG Q N 1
ATOM 6861 C CA . ARG C 1 245 ? 13.906 -5.243 34.773 1.00 86.76 237 ARG Q CA 1
ATOM 6862 C C . ARG C 1 245 ? 13.149 -4.419 33.739 1.00 84.22 237 ARG Q C 1
ATOM 6863 O O . ARG C 1 245 ? 11.928 -4.505 33.642 1.00 84.08 237 ARG Q O 1
ATOM 6871 N N . VAL C 1 246 ? 13.883 -3.614 32.981 1.00 83.91 238 VAL Q N 1
ATOM 6872 C CA . VAL C 1 246 ? 13.304 -2.728 31.982 1.00 83.59 238 VAL Q CA 1
ATOM 6873 C C . VAL C 1 246 ? 14.175 -2.706 30.728 1.00 82.03 238 VAL Q C 1
ATOM 6874 O O . VAL C 1 246 ? 15.369 -2.976 30.808 1.00 81.47 238 VAL Q O 1
ATOM 6878 N N . PRO C 1 247 ? 13.582 -2.370 29.565 1.00 84.09 239 PRO Q N 1
ATOM 6879 C CA . PRO C 1 247 ? 14.309 -2.450 28.285 1.00 84.59 239 PRO Q CA 1
ATOM 6880 C C . PRO C 1 247 ? 15.383 -1.351 28.102 1.00 85.78 239 PRO Q C 1
ATOM 6881 O O . PRO C 1 247 ? 15.187 -0.375 27.373 1.00 86.39 239 PRO Q O 1
ATOM 6885 N N . ILE C 1 248 ? 16.510 -1.542 28.782 1.00 86.39 240 ILE Q N 1
ATOM 6886 C CA . ILE C 1 248 ? 17.633 -0.605 28.799 1.00 86.95 240 ILE Q CA 1
ATOM 6887 C C . ILE C 1 248 ? 18.905 -1.422 28.579 1.00 87.41 240 ILE Q C 1
ATOM 6888 O O . ILE C 1 248 ? 19.037 -2.508 29.133 1.00 91.32 240 ILE Q O 1
ATOM 6893 N N . GLY C 1 249 ? 19.833 -0.903 27.776 1.00 88.75 241 GLY Q N 1
ATOM 6894 C CA . GLY C 1 249 ? 21.052 -1.633 27.403 1.00 87.46 241 GLY Q CA 1
ATOM 6895 C C . GLY C 1 249 ? 22.020 -1.854 28.549 1.00 88.04 241 GLY Q C 1
ATOM 6896 O O . GLY C 1 249 ? 22.467 -2.971 28.796 1.00 87.52 241 GLY Q O 1
ATOM 6897 N N . THR C 1 250 ? 22.377 -0.773 29.228 1.00 89.27 242 THR Q N 1
ATOM 6898 C CA . THR C 1 250 ? 23.135 -0.860 30.472 1.00 88.64 242 THR Q CA 1
ATOM 6899 C C . THR C 1 250 ? 22.789 0.347 31.344 1.00 87.66 242 THR Q C 1
ATOM 6900 O O . THR C 1 250 ? 22.074 1.248 30.909 1.00 86.58 242 THR Q O 1
ATOM 6904 N N . VAL C 1 251 ? 23.316 0.333 32.565 1.00 88.25 243 VAL Q N 1
ATOM 6905 C CA . VAL C 1 251 ? 23.033 1.312 33.621 1.00 87.76 243 VAL Q CA 1
ATOM 6906 C C . VAL C 1 251 ? 21.720 0.976 34.352 1.00 88.45 243 VAL Q C 1
ATOM 6907 O O . VAL C 1 251 ? 20.662 0.779 33.737 1.00 88.80 243 VAL Q O 1
ATOM 6911 N N . SER C 1 252 ? 21.829 0.882 35.675 1.00 86.57 244 SER Q N 1
ATOM 6912 C CA . SER C 1 252 ? 20.714 0.561 36.549 1.00 86.02 244 SER Q CA 1
ATOM 6913 C C . SER C 1 252 ? 20.719 1.595 37.662 1.00 84.58 244 SER Q C 1
ATOM 6914 O O . SER C 1 252 ? 21.661 2.359 37.782 1.00 84.08 244 SER Q O 1
ATOM 6917 N N . VAL C 1 253 ? 19.663 1.620 38.467 1.00 85.85 245 VAL Q N 1
ATOM 6918 C CA . VAL C 1 253 ? 19.548 2.583 39.561 1.00 85.30 245 VAL Q CA 1
ATOM 6919 C C . VAL C 1 253 ? 19.009 1.892 40.804 1.00 85.63 245 VAL Q C 1
ATOM 6920 O O . VAL C 1 253 ? 18.081 1.094 40.722 1.00 84.97 245 VAL Q O 1
ATOM 6924 N N . VAL C 1 254 ? 19.634 2.173 41.944 1.00 87.39 246 VAL Q N 1
ATOM 6925 C CA . VAL C 1 254 ? 19.142 1.714 43.238 1.00 87.55 246 VAL Q CA 1
ATOM 6926 C C . VAL C 1 254 ? 18.311 2.820 43.880 1.00 87.72 246 VAL Q C 1
ATOM 6927 O O . VAL C 1 254 ? 18.678 3.997 43.849 1.00 84.94 246 VAL Q O 1
ATOM 6931 N N . ASP C 1 255 ? 17.200 2.404 44.477 1.00 88.45 247 ASP Q N 1
ATOM 6932 C CA . ASP C 1 255 ? 16.284 3.276 45.187 1.00 88.20 247 ASP Q CA 1
ATOM 6933 C C . ASP C 1 255 ? 16.084 2.689 46.598 1.00 87.30 247 ASP Q C 1
ATOM 6934 O O . ASP C 1 255 ? 15.341 1.723 46.785 1.00 87.11 247 ASP Q O 1
ATOM 6939 N N . LEU C 1 256 ? 16.768 3.272 47.577 1.00 85.51 248 LEU Q N 1
ATOM 6940 C CA . LEU C 1 256 ? 16.763 2.765 48.947 1.00 86.56 248 LEU Q CA 1
ATOM 6941 C C . LEU C 1 256 ? 15.882 3.622 49.853 1.00 86.37 248 LEU Q C 1
ATOM 6942 O O . LEU C 1 256 ? 16.165 4.799 50.064 1.00 87.48 248 LEU Q O 1
ATOM 6947 N N . VAL C 1 257 ? 14.827 3.017 50.393 1.00 85.53 249 VAL Q N 1
ATOM 6948 C CA . VAL C 1 257 ? 14.001 3.647 51.420 1.00 85.49 249 VAL Q CA 1
ATOM 6949 C C . VAL C 1 257 ? 14.431 3.116 52.775 1.00 84.41 249 VAL Q C 1
ATOM 6950 O O . VAL C 1 257 ? 14.514 1.907 52.966 1.00 84.34 249 VAL Q O 1
ATOM 6954 N N . CYS C 1 258 ? 14.695 4.005 53.722 1.00 85.42 250 CYS Q N 1
ATOM 6955 C CA . CYS C 1 258 ? 15.148 3.558 55.042 1.00 87.16 250 CYS Q CA 1
ATOM 6956 C C . CYS C 1 258 ? 14.840 4.529 56.178 1.00 86.19 250 CYS Q C 1
ATOM 6957 O O . CYS C 1 258 ? 14.822 5.745 55.986 1.00 85.45 250 CYS Q O 1
ATOM 6960 N N . ARG C 1 259 ? 14.588 3.958 57.358 1.00 87.51 251 ARG Q N 1
ATOM 6961 C CA . ARG C 1 259 ? 14.491 4.714 58.608 1.00 86.94 251 ARG Q CA 1
ATOM 6962 C C . ARG C 1 259 ? 15.868 4.854 59.243 1.00 85.53 251 ARG Q C 1
ATOM 6963 O O . ARG C 1 259 ? 16.646 3.903 59.263 1.00 84.81 251 ARG Q O 1
ATOM 6971 N N . LEU C 1 260 ? 16.152 6.036 59.778 1.00 85.75 252 LEU Q N 1
ATOM 6972 C CA . LEU C 1 260 ? 17.410 6.293 60.468 1.00 86.67 252 LEU Q CA 1
ATOM 6973 C C . LEU C 1 260 ? 17.192 6.451 61.967 1.00 86.33 252 LEU Q C 1
ATOM 6974 O O . LEU C 1 260 ? 16.147 6.937 62.409 1.00 86.53 252 LEU Q O 1
ATOM 6979 N N . GLN C 1 261 ? 18.190 6.038 62.741 1.00 86.79 253 GLN Q N 1
ATOM 6980 C CA . GLN C 1 261 ? 18.144 6.161 64.195 1.00 87.06 253 GLN Q CA 1
ATOM 6981 C C . GLN C 1 261 ? 18.267 7.636 64.594 1.00 87.74 253 GLN Q C 1
ATOM 6982 O O . GLN C 1 261 ? 17.362 8.191 65.226 1.00 87.68 253 GLN Q O 1
ATOM 6988 N N . LYS C 1 262 ? 19.377 8.265 64.207 1.00 88.34 254 LYS Q N 1
ATOM 6989 C CA . LYS C 1 262 ? 19.613 9.678 64.507 1.00 88.30 254 LYS Q CA 1
ATOM 6990 C C . LYS C 1 262 ? 18.951 10.531 63.430 1.00 88.16 254 LYS Q C 1
ATOM 6991 O O . LYS C 1 262 ? 19.100 10.245 62.246 1.00 87.03 254 LYS Q O 1
ATOM 6997 N N . PRO C 1 263 ? 18.207 11.577 63.834 1.00 89.16 255 PRO Q N 1
ATOM 6998 C CA . PRO C 1 263 ? 17.490 12.402 62.856 1.00 89.72 255 PRO Q CA 1
ATOM 6999 C C . PRO C 1 263 ? 18.418 13.284 62.013 1.00 90.65 255 PRO Q C 1
ATOM 7000 O O . PRO C 1 263 ? 19.540 13.584 62.434 1.00 90.64 255 PRO Q O 1
ATOM 7004 N N . ALA C 1 264 ? 17.944 13.688 60.833 1.00 91.17 256 ALA Q N 1
ATOM 7005 C CA . ALA C 1 264 ? 18.740 14.519 59.927 1.00 91.11 256 ALA Q CA 1
ATOM 7006 C C . ALA C 1 264 ? 17.897 15.163 58.831 1.00 91.89 256 ALA Q C 1
ATOM 7007 O O . ALA C 1 264 ? 16.785 14.723 58.546 1.00 93.22 256 ALA Q O 1
ATOM 7009 N N . LYS C 1 265 ? 18.436 16.218 58.228 1.00 91.88 257 LYS Q N 1
ATOM 7010 C CA . LYS C 1 265 ? 17.837 16.817 57.041 1.00 91.43 257 LYS Q CA 1
ATOM 7011 C C . LYS C 1 265 ? 18.445 16.129 55.840 1.00 91.35 257 LYS Q C 1
ATOM 7012 O O . LYS C 1 265 ? 19.519 15.535 55.941 1.00 91.50 257 LYS Q O 1
ATOM 7018 N N . TYR C 1 266 ? 17.764 16.214 54.703 1.00 90.96 258 TYR Q N 1
ATOM 7019 C CA . TYR C 1 266 ? 18.233 15.570 53.477 1.00 91.33 258 TYR Q CA 1
ATOM 7020 C C . TYR C 1 266 ? 19.588 16.130 53.035 1.00 90.71 258 TYR Q C 1
ATOM 7021 O O . TYR C 1 266 ? 20.456 15.389 52.568 1.00 89.43 258 TYR Q O 1
ATOM 7030 N N . GLU C 1 267 ? 19.756 17.437 53.215 1.00 91.14 259 GLU Q N 1
ATOM 7031 C CA . GLU C 1 267 ? 20.981 18.152 52.841 1.00 91.44 259 GLU Q CA 1
ATOM 7032 C C . GLU C 1 267 ? 22.189 17.677 53.637 1.00 89.06 259 GLU Q C 1
ATOM 7033 O O . GLU C 1 267 ? 23.300 17.632 53.110 1.00 87.52 259 GLU Q O 1
ATOM 7039 N N . GLU C 1 268 ? 21.964 17.338 54.906 1.00 88.34 260 GLU Q N 1
ATOM 7040 C CA . GLU C 1 268 ? 23.006 16.776 55.767 1.00 89.14 260 GLU Q CA 1
ATOM 7041 C C . GLU C 1 268 ? 23.419 15.389 55.283 1.00 88.28 260 GLU Q C 1
ATOM 7042 O O . GLU C 1 268 ? 24.609 15.092 55.161 1.00 88.01 260 GLU Q O 1
ATOM 7048 N N . VAL C 1 269 ? 22.426 14.548 55.004 1.00 87.83 261 VAL Q N 1
ATOM 7049 C CA . VAL C 1 269 ? 22.663 13.203 54.478 1.00 87.63 261 VAL Q CA 1
ATOM 7050 C C . VAL C 1 269 ? 23.433 13.274 53.155 1.00 86.86 261 VAL Q C 1
ATOM 7051 O O . VAL C 1 269 ? 24.419 12.556 52.964 1.00 85.20 261 VAL Q O 1
ATOM 7055 N N . ALA C 1 270 ? 22.971 14.144 52.258 1.00 86.87 262 ALA Q N 1
ATOM 7056 C CA . ALA C 1 270 ? 23.607 14.356 50.954 1.00 87.87 262 ALA Q CA 1
ATOM 7057 C C . ALA C 1 270 ? 25.041 14.862 51.088 1.00 88.77 262 ALA Q C 1
ATOM 7058 O O . ALA C 1 270 ? 25.925 14.452 50.339 1.00 89.93 262 ALA Q O 1
ATOM 7060 N N . LEU C 1 271 ? 25.262 15.761 52.039 1.00 89.92 263 LEU Q N 1
ATOM 7061 C CA . LEU C 1 271 ? 26.594 16.282 52.315 1.00 89.77 263 LEU Q CA 1
ATOM 7062 C C . LEU C 1 271 ? 27.535 15.189 52.827 1.00 90.11 263 LEU Q C 1
ATOM 7063 O O . LEU C 1 271 ? 28.735 15.215 52.542 1.00 90.53 263 LEU Q O 1
ATOM 7068 N N . GLU C 1 272 ? 26.994 14.239 53.588 1.00 90.39 264 GLU Q N 1
ATOM 7069 C CA . GLU C 1 272 ? 27.795 13.139 54.133 1.00 90.05 264 GLU Q CA 1
ATOM 7070 C C . GLU C 1 272 ? 28.247 12.184 53.032 1.00 89.37 264 GLU Q C 1
ATOM 7071 O O . GLU C 1 272 ? 29.375 11.698 53.050 1.00 89.74 264 GLU Q O 1
ATOM 7077 N N . ILE C 1 273 ? 27.360 11.916 52.079 1.00 89.28 265 ILE Q N 1
ATOM 7078 C CA . ILE C 1 273 ? 27.693 11.072 50.932 1.00 89.02 265 ILE Q CA 1
ATOM 7079 C C . ILE C 1 273 ? 28.757 11.740 50.051 1.00 89.15 265 ILE Q C 1
ATOM 7080 O O . ILE C 1 273 ? 29.726 11.087 49.637 1.00 89.84 265 ILE Q O 1
ATOM 7085 N N . LYS C 1 274 ? 28.571 13.031 49.777 1.00 86.87 266 LYS Q N 1
ATOM 7086 C CA . LYS C 1 274 ? 29.543 13.819 49.019 1.00 86.59 266 LYS Q CA 1
ATOM 7087 C C . LYS C 1 274 ? 30.946 13.712 49.607 1.00 86.10 266 LYS Q C 1
ATOM 7088 O O . LYS C 1 274 ? 31.912 13.511 48.875 1.00 85.24 266 LYS Q O 1
ATOM 7094 N N . LYS C 1 275 ? 31.048 13.852 50.927 1.00 87.09 267 LYS Q N 1
ATOM 7095 C CA . LYS C 1 275 ? 32.343 13.840 51.619 1.00 86.94 267 LYS Q CA 1
ATOM 7096 C C . LYS C 1 275 ? 33.048 12.482 51.544 1.00 86.85 267 LYS Q C 1
ATOM 7097 O O . LYS C 1 275 ? 34.281 12.420 51.545 1.00 86.76 267 LYS Q O 1
ATOM 7103 N N . ALA C 1 276 ? 32.269 11.404 51.485 1.00 86.28 268 ALA Q N 1
ATOM 7104 C CA . ALA C 1 276 ? 32.824 10.062 51.333 1.00 87.18 268 ALA Q CA 1
ATOM 7105 C C . ALA C 1 276 ? 33.295 9.837 49.897 1.00 88.41 268 ALA Q C 1
ATOM 7106 O O . ALA C 1 276 ? 34.358 9.256 49.672 1.00 87.56 268 ALA Q O 1
ATOM 7108 N N . ALA C 1 277 ? 32.493 10.306 48.936 1.00 90.57 269 ALA Q N 1
ATOM 7109 C CA . ALA C 1 277 ? 32.817 10.232 47.505 1.00 91.33 269 ALA Q CA 1
ATOM 7110 C C . ALA C 1 277 ? 34.115 10.967 47.143 1.00 92.61 269 ALA Q C 1
ATOM 7111 O O . ALA C 1 277 ? 34.876 10.514 46.285 1.00 93.24 269 ALA Q O 1
ATOM 7113 N N . GLU C 1 278 ? 34.358 12.099 47.796 1.00 93.87 270 GLU Q N 1
ATOM 7114 C CA . GLU C 1 278 ? 35.556 12.897 47.544 1.00 94.82 270 GLU Q CA 1
ATOM 7115 C C . GLU C 1 278 ? 36.782 12.401 48.311 1.00 94.47 270 GLU Q C 1
ATOM 7116 O O . GLU C 1 278 ? 37.908 12.755 47.963 1.00 94.44 270 GLU Q O 1
ATOM 7122 N N . GLY C 1 279 ? 36.566 11.586 49.344 1.00 95.30 271 GLY Q N 1
ATOM 7123 C CA . GLY C 1 279 ? 37.660 11.101 50.189 1.00 95.72 271 GLY Q CA 1
ATOM 7124 C C . GLY C 1 279 ? 37.823 9.586 50.198 1.00 96.70 271 GLY Q C 1
ATOM 7125 O O . GLY C 1 279 ? 38.361 9.016 49.244 1.00 97.24 271 GLY Q O 1
ATOM 7126 N N . PRO C 1 280 ? 37.370 8.922 51.281 1.00 96.98 272 PRO Q N 1
ATOM 7127 C CA . PRO C 1 280 ? 37.628 7.491 51.491 1.00 96.36 272 PRO Q CA 1
ATOM 7128 C C . PRO C 1 280 ? 37.017 6.529 50.467 1.00 95.85 272 PRO Q C 1
ATOM 7129 O O . PRO C 1 280 ? 37.534 5.427 50.296 1.00 96.52 272 PRO Q O 1
ATOM 7133 N N . LEU C 1 281 ? 35.936 6.925 49.802 1.00 96.35 273 LEU Q N 1
ATOM 7134 C CA . LEU C 1 281 ? 35.268 6.043 48.841 1.00 94.62 273 LEU Q CA 1
ATOM 7135 C C . LEU C 1 281 ? 35.389 6.547 47.399 1.00 94.19 273 LEU Q C 1
ATOM 7136 O O . LEU C 1 281 ? 34.510 6.288 46.566 1.00 95.88 273 LEU Q O 1
ATOM 7141 N N . LYS C 1 282 ? 36.488 7.237 47.100 1.00 92.86 274 LYS Q N 1
ATOM 7142 C CA . LYS C 1 282 ? 36.713 7.801 45.773 1.00 92.52 274 LYS Q CA 1
ATOM 7143 C C . LYS C 1 282 ? 37.094 6.718 44.771 1.00 91.30 274 LYS Q C 1
ATOM 7144 O O . LYS C 1 282 ? 37.961 5.887 45.040 1.00 89.87 274 LYS Q O 1
ATOM 7150 N N . GLY C 1 283 ? 36.442 6.747 43.609 1.00 91.82 275 GLY Q N 1
ATOM 7151 C CA . GLY C 1 283 ? 36.603 5.713 42.589 1.00 91.61 275 GLY Q CA 1
ATOM 7152 C C . GLY C 1 283 ? 35.519 4.653 42.678 1.00 91.48 275 GLY Q C 1
ATOM 7153 O O . GLY C 1 283 ? 35.249 3.940 41.704 1.00 91.09 275 GLY Q O 1
ATOM 7154 N N . ILE C 1 284 ? 34.889 4.569 43.846 1.00 91.18 276 ILE Q N 1
ATOM 7155 C CA . ILE C 1 284 ? 33.902 3.540 44.147 1.00 91.82 276 ILE Q CA 1
ATOM 7156 C C . ILE C 1 284 ? 32.514 4.172 44.283 1.00 91.02 276 ILE Q C 1
ATOM 7157 O O . ILE C 1 284 ? 31.568 3.789 43.579 1.00 93.10 276 ILE Q O 1
ATOM 7162 N N . LEU C 1 285 ? 32.411 5.142 45.186 1.00 89.90 277 LEU Q N 1
ATOM 7163 C CA . LEU C 1 285 ? 31.209 5.939 45.360 1.00 89.21 277 LEU Q CA 1
ATOM 7164 C C . LEU C 1 285 ? 31.396 7.280 44.658 1.00 88.55 277 LEU Q C 1
ATOM 7165 O O . LEU C 1 285 ? 32.462 7.899 44.754 1.00 89.80 277 LEU Q O 1
ATOM 7170 N N . GLY C 1 286 ? 30.361 7.708 43.942 1.00 87.52 278 GLY Q N 1
ATOM 7171 C CA . GLY C 1 286 ? 30.343 9.007 43.267 1.00 87.52 278 GLY Q CA 1
ATOM 7172 C C . GLY C 1 286 ? 29.181 9.848 43.753 1.00 86.07 278 GLY Q C 1
ATOM 7173 O O . GLY C 1 286 ? 28.236 9.321 44.331 1.00 87.35 278 GLY Q O 1
ATOM 7174 N N . TYR C 1 287 ? 29.250 11.154 43.520 1.00 85.09 279 TYR Q N 1
ATOM 7175 C CA . TYR C 1 287 ? 28.189 12.076 43.925 1.00 85.45 279 TYR Q CA 1
ATOM 7176 C C . TYR C 1 287 ? 27.880 13.019 42.771 1.00 86.49 279 TYR Q C 1
ATOM 7177 O O . TYR C 1 287 ? 28.781 13.425 42.037 1.00 87.46 279 TYR Q O 1
ATOM 7186 N N . THR C 1 288 ? 26.601 13.340 42.585 1.00 86.49 280 THR Q N 1
ATOM 7187 C CA . THR C 1 288 ? 26.222 14.370 41.623 1.00 85.02 280 THR Q CA 1
ATOM 7188 C C . THR C 1 288 ? 24.945 15.091 42.056 1.00 84.85 280 THR Q C 1
ATOM 7189 O O . THR C 1 288 ? 24.097 14.514 42.740 1.00 83.07 280 THR Q O 1
ATOM 7193 N N . GLU C 1 289 ? 24.862 16.371 41.694 1.00 86.61 281 GLU Q N 1
ATOM 7194 C CA . GLU C 1 289 ? 23.650 17.186 41.836 1.00 87.67 281 GLU Q CA 1
ATOM 7195 C C . GLU C 1 289 ? 23.100 17.588 40.460 1.00 87.54 281 GLU Q C 1
ATOM 7196 O O . GLU C 1 289 ? 22.182 18.408 40.369 1.00 86.73 281 GLU Q O 1
ATOM 7202 N N . ASP C 1 290 ? 23.673 17.018 39.399 1.00 88.50 282 ASP Q N 1
ATOM 7203 C CA . ASP C 1 290 ? 23.184 17.234 38.036 1.00 88.95 282 ASP Q CA 1
ATOM 7204 C C . ASP C 1 290 ? 21.952 16.372 37.751 1.00 88.68 282 ASP Q C 1
ATOM 7205 O O . ASP C 1 290 ? 21.728 15.337 38.383 1.00 88.66 282 ASP Q O 1
ATOM 7210 N N . GLU C 1 291 ? 21.175 16.810 36.770 1.00 86.05 283 GLU Q N 1
ATOM 7211 C CA . GLU C 1 291 ? 19.924 16.181 36.426 1.00 86.74 283 GLU Q CA 1
ATOM 7212 C C . GLU C 1 291 ? 20.152 15.060 35.404 1.00 84.81 283 GLU Q C 1
ATOM 7213 O O . GLU C 1 291 ? 19.710 15.108 34.249 1.00 78.44 283 GLU Q O 1
ATOM 7219 N N . VAL C 1 292 ? 20.850 14.040 35.891 1.00 84.31 284 VAL Q N 1
ATOM 7220 C CA . VAL C 1 292 ? 21.325 12.930 35.086 1.00 83.85 284 VAL Q CA 1
ATOM 7221 C C . VAL C 1 292 ? 20.227 11.943 34.697 1.00 83.18 284 VAL Q C 1
ATOM 7222 O O . VAL C 1 292 ? 19.198 11.847 35.356 1.00 83.47 284 VAL Q O 1
ATOM 7226 N N . VAL C 1 293 ? 20.472 11.217 33.608 1.00 83.10 285 VAL Q N 1
ATOM 7227 C CA . VAL C 1 293 ? 19.656 10.074 33.202 1.00 80.84 285 VAL Q CA 1
ATOM 7228 C C . VAL C 1 293 ? 20.582 8.858 33.077 1.00 79.80 285 VAL Q C 1
ATOM 7229 O O . VAL C 1 293 ? 21.790 8.987 33.178 1.00 77.88 285 VAL Q O 1
ATOM 7233 N N . SER C 1 294 ? 20.025 7.673 32.883 1.00 81.60 286 SER Q N 1
ATOM 7234 C CA . SER C 1 294 ? 20.838 6.448 32.902 1.00 81.37 286 SER Q CA 1
ATOM 7235 C C . SER C 1 294 ? 21.997 6.491 31.889 1.00 82.40 286 SER Q C 1
ATOM 7236 O O . SER C 1 294 ? 23.131 6.117 32.216 1.00 83.54 286 SER Q O 1
ATOM 7239 N N . GLN C 1 295 ? 21.727 6.972 30.676 1.00 81.56 287 GLN Q N 1
ATOM 7240 C CA . GLN C 1 295 ? 22.742 6.960 29.617 1.00 82.87 287 GLN Q CA 1
ATOM 7241 C C . GLN C 1 295 ? 24.016 7.745 29.953 1.00 84.16 287 GLN Q C 1
ATOM 7242 O O . GLN C 1 295 ? 25.055 7.533 29.328 1.00 83.97 287 GLN Q O 1
ATOM 7248 N N . ASP C 1 296 ? 23.936 8.613 30.962 1.00 84.58 288 ASP Q N 1
ATOM 7249 C CA . ASP C 1 296 ? 25.060 9.440 31.389 1.00 84.58 288 ASP Q CA 1
ATOM 7250 C C . ASP C 1 296 ? 26.090 8.672 32.179 1.00 84.51 288 ASP Q C 1
ATOM 7251 O O . ASP C 1 296 ? 27.158 9.206 32.473 1.00 83.66 288 ASP Q O 1
ATOM 7256 N N . PHE C 1 297 ? 25.761 7.436 32.536 1.00 85.71 289 PHE Q N 1
ATOM 7257 C CA . PHE C 1 297 ? 26.655 6.587 33.305 1.00 85.79 289 PHE Q CA 1
ATOM 7258 C C . PHE C 1 297 ? 27.073 5.347 32.529 1.00 85.02 289 PHE Q C 1
ATOM 7259 O O . PHE C 1 297 ? 27.627 4.423 33.111 1.00 84.44 289 PHE Q O 1
ATOM 7267 N N . VAL C 1 298 ? 26.820 5.329 31.220 1.00 85.88 290 VAL Q N 1
ATOM 7268 C CA . VAL C 1 298 ? 27.331 4.256 30.376 1.00 86.93 290 VAL Q CA 1
ATOM 7269 C C . VAL C 1 298 ? 28.851 4.367 30.387 1.00 87.07 290 VAL Q C 1
ATOM 7270 O O . VAL C 1 298 ? 29.399 5.441 30.169 1.00 89.24 290 VAL Q O 1
ATOM 7274 N N . HIS C 1 299 ? 29.517 3.257 30.683 1.00 88.03 291 HIS Q N 1
ATOM 7275 C CA . HIS C 1 299 ? 30.981 3.198 30.732 1.00 86.64 291 HIS Q CA 1
ATOM 7276 C C . HIS C 1 299 ? 31.573 3.990 31.893 1.00 86.82 291 HIS Q C 1
ATOM 7277 O O . HIS C 1 299 ? 32.741 4.364 31.856 1.00 85.50 291 HIS Q O 1
ATOM 7284 N N . ASP C 1 300 ? 30.767 4.228 32.926 1.00 88.62 292 ASP Q N 1
ATOM 7285 C CA . ASP C 1 300 ? 31.249 4.821 34.176 1.00 87.57 292 ASP Q CA 1
ATOM 7286 C C . ASP C 1 300 ? 31.766 3.689 35.054 1.00 86.91 292 ASP Q C 1
ATOM 7287 O O . ASP C 1 300 ? 31.050 2.727 35.322 1.00 84.85 292 ASP Q O 1
ATOM 7292 N N . ASN C 1 301 ? 33.005 3.818 35.519 1.00 88.34 293 ASN Q N 1
ATOM 7293 C CA . ASN C 1 301 ? 33.659 2.724 36.224 1.00 89.07 293 ASN Q CA 1
ATOM 7294 C C . ASN C 1 301 ? 33.442 2.721 37.736 1.00 89.55 293 ASN Q C 1
ATOM 7295 O O . ASN C 1 301 ? 34.038 1.913 38.437 1.00 90.82 293 ASN Q O 1
ATOM 7300 N N . ARG C 1 302 ? 32.590 3.616 38.234 1.00 90.31 294 ARG Q N 1
ATOM 7301 C CA . ARG C 1 302 ? 32.270 3.663 39.663 1.00 89.80 294 ARG Q CA 1
ATOM 7302 C C . ARG C 1 302 ? 31.200 2.622 40.002 1.00 90.29 294 ARG Q C 1
ATOM 7303 O O . ARG C 1 302 ? 30.437 2.194 39.127 1.00 90.36 294 ARG Q O 1
ATOM 7311 N N . SER C 1 303 ? 31.168 2.196 41.264 1.00 89.94 295 SER Q N 1
ATOM 7312 C CA . SER C 1 303 ? 30.218 1.169 41.710 1.00 89.39 295 SER Q CA 1
ATOM 7313 C C . SER C 1 303 ? 28.844 1.756 42.020 1.00 88.49 295 SER Q C 1
ATOM 7314 O O . SER C 1 303 ? 27.823 1.079 41.889 1.00 90.05 295 SER Q O 1
ATOM 7317 N N . SER C 1 304 ? 28.834 3.021 42.427 1.00 87.46 296 SER Q N 1
ATOM 7318 C CA . SER C 1 304 ? 27.644 3.672 42.942 1.00 87.35 296 SER Q CA 1
ATOM 7319 C C . SER C 1 304 ? 27.805 5.169 42.735 1.00 87.85 296 SER Q C 1
ATOM 7320 O O . SER C 1 304 ? 28.781 5.751 43.208 1.00 88.41 296 SER Q O 1
ATOM 7323 N N . ILE C 1 305 ? 26.881 5.793 42.010 1.00 87.31 297 ILE Q N 1
ATOM 7324 C CA . ILE C 1 305 ? 26.914 7.246 41.858 1.00 86.78 297 ILE Q CA 1
ATOM 7325 C C . ILE C 1 305 ? 25.636 7.826 42.443 1.00 86.38 297 ILE Q C 1
ATOM 7326 O O . ILE C 1 305 ? 24.558 7.639 41.882 1.00 84.86 297 ILE Q O 1
ATOM 7331 N N . PHE C 1 306 ? 25.767 8.515 43.578 1.00 84.77 298 PHE Q N 1
ATOM 7332 C CA . PHE C 1 306 ? 24.613 9.051 44.290 1.00 84.15 298 PHE Q CA 1
ATOM 7333 C C . PHE C 1 306 ? 23.986 10.216 43.527 1.00 81.78 298 PHE Q C 1
ATOM 7334 O O . PHE C 1 306 ? 24.678 11.143 43.114 1.00 81.26 298 PHE Q O 1
ATOM 7342 N N . ASP C 1 307 ? 22.672 10.137 43.341 1.00 82.15 299 ASP Q N 1
ATOM 7343 C CA . ASP C 1 307 ? 21.896 11.183 42.683 1.00 83.12 299 ASP Q CA 1
ATOM 7344 C C . ASP C 1 307 ? 21.143 11.968 43.747 1.00 83.65 299 ASP Q C 1
ATOM 7345 O O . ASP C 1 307 ? 20.180 11.473 44.342 1.00 81.24 299 ASP Q O 1
ATOM 7350 N N . MET C 1 308 ? 21.592 13.200 43.966 1.00 86.75 300 MET Q N 1
ATOM 7351 C CA . MET C 1 308 ? 21.109 14.021 45.061 1.00 87.66 300 MET Q CA 1
ATOM 7352 C C . MET C 1 308 ? 19.696 14.513 44.806 1.00 87.91 300 MET Q C 1
ATOM 7353 O O . MET C 1 308 ? 18.829 14.377 45.662 1.00 88.36 300 MET Q O 1
ATOM 7358 N N . LYS C 1 309 ? 19.461 15.065 43.620 1.00 90.27 301 LYS Q N 1
ATOM 7359 C CA . LYS C 1 309 ? 18.154 15.625 43.275 1.00 90.21 301 LYS Q CA 1
ATOM 7360 C C . LYS C 1 309 ? 17.060 14.580 43.020 1.00 89.67 301 LYS Q C 1
ATOM 7361 O O . LYS C 1 309 ? 15.871 14.913 43.068 1.00 89.31 301 LYS Q O 1
ATOM 7367 N N . ALA C 1 310 ? 17.442 13.334 42.746 1.00 87.45 302 ALA Q N 1
ATOM 7368 C CA . ALA C 1 310 ? 16.450 12.293 42.473 1.00 87.75 302 ALA Q CA 1
ATOM 7369 C C . ALA C 1 310 ? 15.755 11.786 43.742 1.00 86.82 302 ALA Q C 1
ATOM 7370 O O . ALA C 1 310 ? 14.678 11.194 43.660 1.00 88.58 302 ALA Q O 1
ATOM 7372 N N . GLY C 1 311 ? 16.362 12.008 44.900 1.00 83.89 303 GLY Q N 1
ATOM 7373 C CA . GLY C 1 311 ? 15.800 11.531 46.156 1.00 84.15 303 GLY Q CA 1
ATOM 7374 C C . GLY C 1 311 ? 15.067 12.609 46.925 1.00 83.52 303 GLY Q C 1
ATOM 7375 O O . GLY C 1 311 ? 14.907 13.729 46.443 1.00 84.71 303 GLY Q O 1
ATOM 7376 N N . LEU C 1 312 ? 14.613 12.252 48.122 1.00 81.57 304 LEU Q N 1
ATOM 7377 C CA . LEU C 1 312 ? 13.896 13.164 48.996 1.00 81.43 304 LEU Q CA 1
ATOM 7378 C C . LEU C 1 312 ? 13.716 12.532 50.370 1.00 81.28 304 LEU Q C 1
ATOM 7379 O O . LEU C 1 312 ? 14.078 11.372 50.579 1.00 81.30 304 LEU Q O 1
ATOM 7384 N N . ALA C 1 313 ? 13.184 13.311 51.307 1.00 80.72 305 ALA Q N 1
ATOM 7385 C CA . ALA C 1 313 ? 12.897 12.828 52.657 1.00 79.97 305 ALA Q CA 1
ATOM 7386 C C . ALA C 1 313 ? 11.425 13.054 52.976 1.00 79.01 305 ALA Q C 1
ATOM 7387 O O . ALA C 1 313 ? 10.841 14.052 52.559 1.00 77.44 305 ALA Q O 1
ATOM 7389 N N . LEU C 1 314 ? 10.824 12.111 53.697 1.00 80.14 306 LEU Q N 1
ATOM 7390 C CA . LEU C 1 314 ? 9.471 12.291 54.215 1.00 79.55 306 LEU Q CA 1
ATOM 7391 C C . LEU C 1 314 ? 9.566 13.111 55.487 1.00 79.67 306 LEU Q C 1
ATOM 7392 O O . LEU C 1 314 ? 8.811 14.065 55.678 1.00 81.07 306 LEU Q O 1
ATOM 7397 N N . ASN C 1 315 ? 10.509 12.730 56.345 1.00 79.00 307 ASN Q N 1
ATOM 7398 C CA . ASN C 1 315 ? 10.747 13.410 57.616 1.00 78.98 307 ASN Q CA 1
ATOM 7399 C C . ASN C 1 315 ? 12.233 13.348 58.011 1.00 78.68 307 ASN Q C 1
ATOM 7400 O O . ASN C 1 315 ? 13.078 12.943 57.208 1.00 79.38 307 ASN Q O 1
ATOM 7405 N N . ASP C 1 316 ? 12.554 13.757 59.234 1.00 80.07 308 ASP Q N 1
ATOM 7406 C CA . ASP C 1 316 ? 13.940 13.731 59.720 1.00 80.58 308 ASP Q CA 1
ATOM 7407 C C . ASP C 1 316 ? 14.535 12.323 59.872 1.00 80.97 308 ASP Q C 1
ATOM 7408 O O . ASP C 1 316 ? 15.744 12.186 60.069 1.00 81.99 308 ASP Q O 1
ATOM 7413 N N . ASN C 1 317 ? 13.698 11.289 59.789 1.00 80.26 309 ASN Q N 1
ATOM 7414 C CA . ASN C 1 317 ? 14.159 9.914 59.955 1.00 80.19 309 ASN Q CA 1
ATOM 7415 C C . ASN C 1 317 ? 13.866 8.979 58.784 1.00 80.38 309 ASN Q C 1
ATOM 7416 O O . ASN C 1 317 ? 14.333 7.845 58.786 1.00 80.35 309 ASN Q O 1
ATOM 7421 N N . PHE C 1 318 ? 13.117 9.441 57.785 1.00 81.03 310 PHE Q N 1
ATOM 7422 C CA . PHE C 1 318 ? 12.630 8.558 56.723 1.00 81.06 310 PHE Q CA 1
ATOM 7423 C C . PHE C 1 318 ? 12.968 9.107 55.335 1.00 80.95 310 PHE Q C 1
ATOM 7424 O O . PHE C 1 318 ? 12.414 10.125 54.905 1.00 80.22 310 PHE Q O 1
ATOM 7432 N N . PHE C 1 319 ? 13.864 8.403 54.640 1.00 82.57 311 PHE Q N 1
ATOM 7433 C CA . PHE C 1 319 ? 14.524 8.911 53.436 1.00 83.74 311 PHE Q CA 1
ATOM 7434 C C . PHE C 1 319 ? 14.447 7.980 52.235 1.00 84.13 311 PHE Q C 1
ATOM 7435 O O . PHE C 1 319 ? 14.410 6.761 52.388 1.00 83.49 311 PHE Q O 1
ATOM 7443 N N . LYS C 1 320 ? 14.451 8.574 51.041 1.00 85.50 312 LYS Q N 1
ATOM 7444 C CA . LYS C 1 320 ? 14.639 7.836 49.786 1.00 85.71 312 LYS Q CA 1
ATOM 7445 C C . LYS C 1 320 ? 15.954 8.261 49.133 1.00 85.66 312 LYS Q C 1
ATOM 7446 O O . LYS C 1 320 ? 16.111 9.413 48.726 1.00 85.80 312 LYS Q O 1
ATOM 7452 N N . LEU C 1 321 ? 16.892 7.325 49.031 1.00 86.29 313 LEU Q N 1
ATOM 7453 C CA . LEU C 1 321 ? 18.224 7.608 48.501 1.00 87.08 313 LEU Q CA 1
ATOM 7454 C C . LEU C 1 321 ? 18.420 6.880 47.174 1.00 87.62 313 LEU Q C 1
ATOM 7455 O O . LEU C 1 321 ? 18.132 5.688 47.072 1.00 89.00 313 LEU Q O 1
ATOM 7460 N N . VAL C 1 322 ? 18.905 7.611 46.165 1.00 87.99 314 VAL Q N 1
ATOM 7461 C CA . VAL C 1 322 ? 19.011 7.115 44.784 1.00 85.50 314 VAL Q CA 1
ATOM 7462 C C . VAL C 1 322 ? 20.477 7.104 44.288 1.00 84.92 314 VAL Q C 1
ATOM 7463 O O . VAL C 1 322 ? 21.181 8.104 44.396 1.00 85.88 314 VAL Q O 1
ATOM 7467 N N . SER C 1 323 ? 20.921 5.964 43.758 1.00 83.81 315 SER Q N 1
ATOM 7468 C CA . SER C 1 323 ? 22.287 5.803 43.250 1.00 83.51 315 SER Q CA 1
ATOM 7469 C C . SER C 1 323 ? 22.345 4.989 41.948 1.00 83.93 315 SER Q C 1
ATOM 7470 O O . SER C 1 323 ? 21.770 3.902 41.849 1.00 84.62 315 SER Q O 1
ATOM 7473 N N . TRP C 1 324 ? 23.064 5.517 40.961 1.00 83.94 316 TRP Q N 1
ATOM 7474 C CA . TRP C 1 324 ? 23.218 4.869 39.661 1.00 83.22 316 TRP Q CA 1
ATOM 7475 C C . TRP C 1 324 ? 24.432 3.960 39.599 1.00 83.56 316 TRP Q C 1
ATOM 7476 O O . TRP C 1 324 ? 25.411 4.158 40.324 1.00 84.02 316 TRP Q O 1
ATOM 7487 N N . TYR C 1 325 ? 24.367 2.983 38.694 1.00 85.81 317 TYR Q N 1
ATOM 7488 C CA . TYR C 1 325 ? 25.514 2.127 38.390 1.00 85.45 317 TYR Q CA 1
ATOM 7489 C C . TYR C 1 325 ? 25.424 1.515 36.995 1.00 84.32 317 TYR Q C 1
ATOM 7490 O O . TYR C 1 325 ? 24.392 0.970 36.625 1.00 83.14 317 TYR Q O 1
ATOM 7499 N N . ASP C 1 326 ? 26.507 1.642 36.225 1.00 85.04 318 ASP Q N 1
ATOM 7500 C CA . ASP C 1 326 ? 26.721 0.810 35.042 1.00 85.30 318 ASP Q CA 1
ATOM 7501 C C . ASP C 1 326 ? 26.972 -0.594 35.565 1.00 86.01 318 ASP Q C 1
ATOM 7502 O O . ASP C 1 326 ? 28.075 -0.919 36.030 1.00 86.68 318 ASP Q O 1
ATOM 7507 N N . ASN C 1 327 ? 25.924 -1.411 35.520 1.00 87.02 319 ASN Q N 1
ATOM 7508 C CA . ASN C 1 327 ? 25.978 -2.775 36.039 1.00 87.13 319 ASN Q CA 1
ATOM 7509 C C . ASN C 1 327 ? 27.024 -3.641 35.329 1.00 88.39 319 ASN Q C 1
ATOM 7510 O O . ASN C 1 327 ? 27.495 -4.618 35.884 1.00 90.25 319 ASN Q O 1
ATOM 7515 N N . GLU C 1 328 ? 27.380 -3.264 34.107 1.00 89.75 320 GLU Q N 1
ATOM 7516 C CA . GLU C 1 328 ? 28.423 -3.944 33.348 1.00 88.24 320 GLU Q CA 1
ATOM 7517 C C . GLU C 1 328 ? 29.832 -3.427 33.662 1.00 88.49 320 GLU Q C 1
ATOM 7518 O O . GLU C 1 328 ? 30.712 -4.203 34.029 1.00 89.34 320 GLU Q O 1
ATOM 7524 N N . TRP C 1 329 ? 30.035 -2.117 33.529 1.00 89.35 321 TRP Q N 1
ATOM 7525 C CA . TRP C 1 329 ? 31.379 -1.543 33.510 1.00 88.23 321 TRP Q CA 1
ATOM 7526 C C . TRP C 1 329 ? 31.952 -1.338 34.906 1.00 87.74 321 TRP Q C 1
ATOM 7527 O O . TRP C 1 329 ? 33.102 -1.689 35.163 1.00 88.64 321 TRP Q O 1
ATOM 7538 N N . GLY C 1 330 ? 31.151 -0.782 35.806 1.00 87.31 322 GLY Q N 1
ATOM 7539 C CA . GLY C 1 330 ? 31.576 -0.606 37.193 1.00 86.85 322 GLY Q CA 1
ATOM 7540 C C . GLY C 1 330 ? 31.973 -1.921 37.837 1.00 86.95 322 GLY Q C 1
ATOM 7541 O O . GLY C 1 330 ? 33.061 -2.044 38.418 1.00 85.91 322 GLY Q O 1
ATOM 7542 N N . TYR C 1 331 ? 31.086 -2.906 37.725 1.00 85.07 323 TYR Q N 1
ATOM 7543 C CA . TYR C 1 331 ? 31.319 -4.225 38.301 1.00 84.69 323 TYR Q CA 1
ATOM 7544 C C . TYR C 1 331 ? 32.547 -4.911 37.698 1.00 82.65 323 TYR Q C 1
ATOM 7545 O O . TYR C 1 331 ? 33.317 -5.558 38.407 1.00 85.14 323 TYR Q O 1
ATOM 7554 N N . SER C 1 332 ? 32.723 -4.760 36.390 1.00 83.35 324 SER Q N 1
ATOM 7555 C CA . SER C 1 332 ? 33.863 -5.333 35.688 1.00 83.55 324 SER Q CA 1
ATOM 7556 C C . SER C 1 332 ? 35.195 -4.803 36.227 1.00 82.61 324 SER Q C 1
ATOM 7557 O O . SER C 1 332 ? 36.121 -5.579 36.432 1.00 79.03 324 SER Q O 1
ATOM 7560 N N . ASN C 1 333 ? 35.281 -3.489 36.447 1.00 84.51 325 ASN Q N 1
ATOM 7561 C CA . ASN C 1 333 ? 36.498 -2.871 37.007 1.00 85.52 325 ASN Q CA 1
ATOM 7562 C C . ASN C 1 333 ? 36.733 -3.268 38.453 1.00 84.48 325 ASN Q C 1
ATOM 7563 O O . ASN C 1 333 ? 37.882 -3.275 38.912 1.00 88.21 325 ASN Q O 1
ATOM 7568 N N . ARG C 1 334 ? 35.655 -3.577 39.175 1.00 84.18 326 ARG Q N 1
ATOM 7569 C CA . ARG C 1 334 ? 35.764 -4.028 40.569 1.00 86.07 326 ARG Q CA 1
ATOM 7570 C C . ARG C 1 334 ? 36.338 -5.433 40.666 1.00 85.30 326 ARG Q C 1
ATOM 7571 O O . ARG C 1 334 ? 37.009 -5.757 41.647 1.00 87.10 326 ARG Q O 1
ATOM 7579 N N . VAL C 1 335 ? 36.076 -6.265 39.662 1.00 85.20 327 VAL Q N 1
ATOM 7580 C CA . VAL C 1 335 ? 36.664 -7.608 39.616 1.00 87.34 327 VAL Q CA 1
ATOM 7581 C C . VAL C 1 335 ? 38.194 -7.496 39.541 1.00 86.85 327 VAL Q C 1
ATOM 7582 O O . VAL C 1 335 ? 38.898 -8.144 40.300 1.00 85.53 327 VAL Q O 1
ATOM 7586 N N . LEU C 1 336 ? 38.682 -6.642 38.642 1.00 88.83 328 LEU Q N 1
ATOM 7587 C CA . LEU C 1 336 ? 40.118 -6.385 38.489 1.00 86.83 328 LEU Q CA 1
ATOM 7588 C C . LEU C 1 336 ? 40.724 -5.823 39.770 1.00 86.77 328 LEU Q C 1
ATOM 7589 O O . LEU C 1 336 ? 41.783 -6.273 40.217 1.00 86.33 328 LEU Q O 1
ATOM 7594 N N . ASP C 1 337 ? 40.052 -4.836 40.355 1.00 86.36 329 ASP Q N 1
ATOM 7595 C CA . ASP C 1 337 ? 40.471 -4.276 41.635 1.00 84.92 329 ASP Q CA 1
ATOM 7596 C C . ASP C 1 337 ? 40.647 -5.384 42.657 1.00 83.43 329 ASP Q C 1
ATOM 7597 O O . ASP C 1 337 ? 41.658 -5.431 43.363 1.00 83.68 329 ASP Q O 1
ATOM 7602 N N . LEU C 1 338 ? 39.658 -6.269 42.741 1.00 81.14 330 LEU Q N 1
ATOM 7603 C CA . LEU C 1 338 ? 39.693 -7.348 43.718 1.00 81.23 330 LEU Q CA 1
ATOM 7604 C C . LEU C 1 338 ? 40.853 -8.297 43.405 1.00 81.11 330 LEU Q C 1
ATOM 7605 O O . LEU C 1 338 ? 41.593 -8.691 44.307 1.00 75.96 330 LEU Q O 1
ATOM 7610 N N . ALA C 1 339 ? 41.020 -8.624 42.123 1.00 81.51 331 ALA Q N 1
ATOM 7611 C CA . ALA C 1 339 ? 42.135 -9.459 41.670 1.00 81.98 331 ALA Q CA 1
ATOM 7612 C C . ALA C 1 339 ? 43.488 -8.904 42.121 1.00 81.25 331 ALA Q C 1
ATOM 7613 O O . ALA C 1 339 ? 44.266 -9.604 42.775 1.00 80.59 331 ALA Q O 1
ATOM 7615 N N . VAL C 1 340 ? 43.754 -7.643 41.783 1.00 81.71 332 VAL Q N 1
ATOM 7616 C CA . VAL C 1 340 ? 44.988 -6.961 42.208 1.00 82.87 332 VAL Q CA 1
ATOM 7617 C C . VAL C 1 340 ? 45.159 -7.009 43.724 1.00 81.87 332 VAL Q C 1
ATOM 7618 O O . VAL C 1 340 ? 46.254 -7.271 44.216 1.00 84.04 332 VAL Q O 1
ATOM 7622 N N . HIS C 1 341 ? 44.077 -6.756 44.459 1.00 82.43 333 HIS Q N 1
ATOM 7623 C CA . HIS C 1 341 ? 44.129 -6.780 45.922 1.00 83.10 333 HIS Q CA 1
ATOM 7624 C C . HIS C 1 341 ? 44.456 -8.156 46.508 1.00 83.70 333 HIS Q C 1
ATOM 7625 O O . HIS C 1 341 ? 45.286 -8.260 47.423 1.00 82.39 333 HIS Q O 1
ATOM 7632 N N . ILE C 1 342 ? 43.804 -9.208 46.008 1.00 84.82 334 ILE Q N 1
ATOM 7633 C CA . ILE C 1 342 ? 44.021 -10.557 46.568 1.00 85.75 334 ILE Q CA 1
ATOM 7634 C C . ILE C 1 342 ? 45.380 -11.146 46.175 1.00 85.54 334 ILE Q C 1
ATOM 7635 O O . ILE C 1 342 ? 45.845 -12.096 46.804 1.00 86.78 334 ILE Q O 1
ATOM 7640 N N . THR C 1 343 ? 46.012 -10.583 45.144 1.00 86.25 335 THR Q N 1
ATOM 7641 C CA . THR C 1 343 ? 47.356 -10.999 44.729 1.00 87.59 335 THR Q CA 1
ATOM 7642 C C . THR C 1 343 ? 48.458 -10.286 45.524 1.00 88.56 335 THR Q C 1
ATOM 7643 O O . THR C 1 343 ? 49.518 -10.859 45.752 1.00 89.30 335 THR Q O 1
ATOM 7647 N N . THR C 1 344 ? 48.205 -9.043 45.938 1.00 89.97 336 THR Q N 1
ATOM 7648 C CA . THR C 1 344 ? 49.200 -8.240 46.654 1.00 91.25 336 THR Q CA 1
ATOM 7649 C C . THR C 1 344 ? 49.008 -8.281 48.179 1.00 92.69 336 THR Q C 1
ATOM 7650 O O . THR C 1 344 ? 48.127 -7.617 48.731 1.00 92.90 336 THR Q O 1
ATOM 7654 N N . ALA D 1 11 ? -28.447 10.492 31.137 1.00 67.76 3 ALA R N 1
ATOM 7655 C CA . ALA D 1 11 ? -27.448 10.408 30.026 1.00 67.86 3 ALA R CA 1
ATOM 7656 C C . ALA D 1 11 ? -26.522 11.621 30.051 1.00 67.60 3 ALA R C 1
ATOM 7657 O O . ALA D 1 11 ? -26.863 12.677 29.512 1.00 69.19 3 ALA R O 1
ATOM 7659 N N . THR D 1 12 ? -25.369 11.473 30.701 1.00 64.76 4 THR R N 1
ATOM 7660 C CA . THR D 1 12 ? -24.403 12.570 30.833 1.00 64.74 4 THR R CA 1
ATOM 7661 C C . THR D 1 12 ? -23.801 12.936 29.474 1.00 63.13 4 THR R C 1
ATOM 7662 O O . THR D 1 12 ? -23.285 12.072 28.765 1.00 61.64 4 THR R O 1
ATOM 7666 N N . LYS D 1 13 ? -23.888 14.215 29.119 1.00 62.47 5 LYS R N 1
ATOM 7667 C CA . LYS D 1 13 ? -23.309 14.731 27.879 1.00 62.44 5 LYS R CA 1
ATOM 7668 C C . LYS D 1 13 ? -21.904 15.265 28.157 1.00 62.20 5 LYS R C 1
ATOM 7669 O O . LYS D 1 13 ? -21.738 16.275 28.847 1.00 60.93 5 LYS R O 1
ATOM 7675 N N . LEU D 1 14 ? -20.899 14.574 27.617 1.00 62.21 6 LEU R N 1
ATOM 7676 C CA . LEU D 1 14 ? -19.503 14.889 27.879 1.00 61.11 6 LEU R CA 1
ATOM 7677 C C . LEU D 1 14 ? -18.878 15.703 26.742 1.00 61.07 6 LEU R C 1
ATOM 7678 O O . LEU D 1 14 ? -19.121 15.434 25.563 1.00 61.00 6 LEU R O 1
ATOM 7683 N N . GLY D 1 15 ? -18.081 16.703 27.122 1.00 59.66 7 GLY R N 1
ATOM 7684 C CA . GLY D 1 15 ? -17.215 17.425 26.199 1.00 58.85 7 GLY R CA 1
ATOM 7685 C C . GLY D 1 15 ? -15.764 17.090 26.512 1.00 58.56 7 GLY R C 1
ATOM 7686 O O . GLY D 1 15 ? -15.414 16.857 27.668 1.00 58.54 7 GLY R O 1
ATOM 7687 N N . ILE D 1 16 ? -14.922 17.045 25.483 1.00 58.33 8 ILE R N 1
ATOM 7688 C CA . ILE D 1 16 ? -13.495 16.743 25.657 1.00 59.11 8 ILE R CA 1
ATOM 7689 C C . ILE D 1 16 ? -12.662 17.892 25.114 1.00 57.26 8 ILE R C 1
ATOM 7690 O O . ILE D 1 16 ? -12.769 18.236 23.937 1.00 56.99 8 ILE R O 1
ATOM 7695 N N . ASN D 1 17 ? -11.847 18.485 25.980 1.00 57.35 9 ASN R N 1
ATOM 7696 C CA . ASN D 1 17 ? -10.865 19.488 25.570 1.00 57.97 9 ASN R CA 1
ATOM 7697 C C . ASN D 1 17 ? -9.457 18.907 25.707 1.00 59.07 9 ASN R C 1
ATOM 7698 O O . ASN D 1 17 ? -8.989 18.637 26.813 1.00 58.17 9 ASN R O 1
ATOM 7703 N N . GLY D 1 18 ? -8.781 18.727 24.576 1.00 61.06 10 GLY R N 1
ATOM 7704 C CA . GLY D 1 18 ? -7.538 17.947 24.528 1.00 60.00 10 GLY R CA 1
ATOM 7705 C C . GLY D 1 18 ? -7.905 16.536 24.108 1.00 60.93 10 GLY R C 1
ATOM 7706 O O . GLY D 1 18 ? -8.335 15.710 24.933 1.00 59.16 10 GLY R O 1
ATOM 7707 N N . PHE D 1 19 ? -7.787 16.279 22.808 1.00 60.51 11 PHE R N 1
ATOM 7708 C CA . PHE D 1 19 ? -8.133 14.985 22.237 1.00 60.61 11 PHE R CA 1
ATOM 7709 C C . PHE D 1 19 ? -6.842 14.186 22.064 1.00 60.98 11 PHE R C 1
ATOM 7710 O O . PHE D 1 19 ? -6.511 13.767 20.957 1.00 63.12 11 PHE R O 1
ATOM 7718 N N . GLY D 1 20 ? -6.129 13.995 23.178 1.00 57.47 12 GLY R N 1
ATOM 7719 C CA . GLY D 1 20 ? -4.844 13.319 23.195 1.00 56.91 12 GLY R CA 1
ATOM 7720 C C . GLY D 1 20 ? -4.958 11.894 23.682 1.00 56.54 12 GLY R C 1
ATOM 7721 O O . GLY D 1 20 ? -5.910 11.206 23.356 1.00 57.13 12 GLY R O 1
ATOM 7722 N N . ARG D 1 21 ? -3.974 11.437 24.452 1.00 57.03 13 ARG R N 1
ATOM 7723 C CA . ARG D 1 21 ? -3.970 10.058 24.935 1.00 56.21 13 ARG R CA 1
ATOM 7724 C C . ARG D 1 21 ? -5.209 9.793 25.794 1.00 56.01 13 ARG R C 1
ATOM 7725 O O . ARG D 1 21 ? -5.940 8.835 25.550 1.00 55.47 13 ARG R O 1
ATOM 7733 N N . ILE D 1 22 ? -5.460 10.677 26.761 1.00 56.44 14 ILE R N 1
ATOM 7734 C CA . ILE D 1 22 ? -6.622 10.565 27.654 1.00 56.45 14 ILE R CA 1
ATOM 7735 C C . ILE D 1 22 ? -7.919 10.994 26.953 1.00 55.37 14 ILE R C 1
ATOM 7736 O O . ILE D 1 22 ? -8.923 10.293 27.023 1.00 55.12 14 ILE R O 1
ATOM 7741 N N . GLY D 1 23 ? -7.904 12.133 26.267 1.00 55.55 15 GLY R N 1
ATOM 7742 C CA . GLY D 1 23 ? -9.089 12.593 25.527 1.00 56.62 15 GLY R CA 1
ATOM 7743 C C . GLY D 1 23 ? -9.656 11.524 24.609 1.00 58.01 15 GLY R C 1
ATOM 7744 O O . GLY D 1 23 ? -10.858 11.239 24.624 1.00 58.52 15 GLY R O 1
ATOM 7745 N N . ARG D 1 24 ? -8.788 10.908 23.819 1.00 58.61 16 ARG R N 1
ATOM 7746 C CA . ARG D 1 24 ? -9.227 9.882 22.876 1.00 60.38 16 ARG R CA 1
ATOM 7747 C C . ARG D 1 24 ? -9.678 8.581 23.551 1.00 59.90 16 ARG R C 1
ATOM 7748 O O . ARG D 1 24 ? -10.621 7.917 23.093 1.00 61.06 16 ARG R O 1
ATOM 7756 N N . LEU D 1 25 ? -9.012 8.217 24.637 1.00 61.01 17 LEU R N 1
ATOM 7757 C CA . LEU D 1 25 ? -9.327 6.977 25.332 1.00 61.59 17 LEU R CA 1
ATOM 7758 C C . LEU D 1 25 ? -10.528 7.160 26.256 1.00 62.28 17 LEU R C 1
ATOM 7759 O O . LEU D 1 25 ? -11.251 6.201 26.534 1.00 61.60 17 LEU R O 1
ATOM 7764 N N . VAL D 1 26 ? -10.750 8.389 26.716 1.00 60.11 18 VAL R N 1
ATOM 7765 C CA . VAL D 1 26 ? -12.017 8.741 27.352 1.00 60.53 18 VAL R CA 1
ATOM 7766 C C . VAL D 1 26 ? -13.156 8.620 26.331 1.00 59.02 18 VAL R C 1
ATOM 7767 O O . VAL D 1 26 ? -14.215 8.098 26.648 1.00 55.51 18 VAL R O 1
ATOM 7771 N N . PHE D 1 27 ? -12.921 9.088 25.107 1.00 60.64 19 PHE R N 1
ATOM 7772 C CA . PHE D 1 27 ? -13.913 8.994 24.030 1.00 62.23 19 PHE R CA 1
ATOM 7773 C C . PHE D 1 27 ? -14.302 7.550 23.772 1.00 62.88 19 PHE R C 1
ATOM 7774 O O . PHE D 1 27 ? -15.462 7.230 23.516 1.00 66.06 19 PHE R O 1
ATOM 7782 N N . ARG D 1 28 ? -13.296 6.693 23.845 1.00 63.41 20 ARG R N 1
ATOM 7783 C CA . ARG D 1 28 ? -13.404 5.290 23.530 1.00 63.65 20 ARG R CA 1
ATOM 7784 C C . ARG D 1 28 ? -14.150 4.507 24.599 1.00 62.72 20 ARG R C 1
ATOM 7785 O O . ARG D 1 28 ? -14.998 3.677 24.286 1.00 62.74 20 ARG R O 1
ATOM 7793 N N . ALA D 1 29 ? -13.818 4.766 25.857 1.00 62.91 21 ALA R N 1
ATOM 7794 C CA . ALA D 1 29 ? -14.480 4.117 26.993 1.00 64.18 21 ALA R CA 1
ATOM 7795 C C . ALA D 1 29 ? -15.963 4.497 27.118 1.00 63.72 21 ALA R C 1
ATOM 7796 O O . ALA D 1 29 ? -16.784 3.679 27.558 1.00 63.24 21 ALA R O 1
ATOM 7798 N N . ALA D 1 30 ? -16.300 5.727 26.725 1.00 64.06 22 ALA R N 1
ATOM 7799 C CA . ALA D 1 30 ? -17.697 6.200 26.733 1.00 65.99 22 ALA R CA 1
ATOM 7800 C C . ALA D 1 30 ? -18.551 5.494 25.679 1.00 66.76 22 ALA R C 1
ATOM 7801 O O . ALA D 1 30 ? -19.768 5.362 25.835 1.00 68.72 22 ALA R O 1
ATOM 7803 N N . PHE D 1 31 ? -17.909 5.044 24.608 1.00 68.24 23 PHE R N 1
ATOM 7804 C CA . PHE D 1 31 ? -18.578 4.302 23.550 1.00 68.60 23 PHE R CA 1
ATOM 7805 C C . PHE D 1 31 ? -19.237 3.014 24.064 1.00 69.31 23 PHE R C 1
ATOM 7806 O O . PHE D 1 31 ? -20.243 2.581 23.509 1.00 71.02 23 PHE R O 1
ATOM 7814 N N . GLY D 1 32 ? -18.688 2.419 25.124 1.00 70.00 24 GLY R N 1
ATOM 7815 C CA . GLY D 1 32 ? -19.288 1.235 25.758 1.00 70.30 24 GLY R CA 1
ATOM 7816 C C . GLY D 1 32 ? -20.161 1.525 26.973 1.00 70.86 24 GLY R C 1
ATOM 7817 O O . GLY D 1 32 ? -20.646 0.599 27.631 1.00 71.23 24 GLY R O 1
ATOM 7818 N N . ARG D 1 33 ? -20.365 2.809 27.267 1.00 71.96 25 ARG R N 1
ATOM 7819 C CA . ARG D 1 33 ? -21.147 3.251 28.421 1.00 72.52 25 ARG R CA 1
ATOM 7820 C C . ARG D 1 33 ? -22.450 3.872 27.951 1.00 73.05 25 ARG R C 1
ATOM 7821 O O . ARG D 1 33 ? -22.437 4.793 27.133 1.00 73.48 25 ARG R O 1
ATOM 7829 N N . LYS D 1 34 ? -23.564 3.375 28.485 1.00 73.39 26 LYS R N 1
ATOM 7830 C CA . LYS D 1 34 ? -24.891 3.901 28.174 1.00 72.67 26 LYS R CA 1
ATOM 7831 C C . LYS D 1 34 ? -25.142 5.232 28.876 1.00 71.05 26 LYS R C 1
ATOM 7832 O O . LYS D 1 34 ? -25.678 6.158 28.275 1.00 69.94 26 LYS R O 1
ATOM 7838 N N . ASP D 1 35 ? -24.754 5.319 30.146 1.00 70.29 27 ASP R N 1
ATOM 7839 C CA . ASP D 1 35 ? -25.034 6.501 30.973 1.00 71.35 27 ASP R CA 1
ATOM 7840 C C . ASP D 1 35 ? -24.276 7.783 30.581 1.00 69.83 27 ASP R C 1
ATOM 7841 O O . ASP D 1 35 ? -24.582 8.855 31.096 1.00 70.42 27 ASP R O 1
ATOM 7846 N N . ILE D 1 36 ? -23.303 7.677 29.682 1.00 68.80 28 ILE R N 1
ATOM 7847 C CA . ILE D 1 36 ? -22.502 8.831 29.286 1.00 68.78 28 ILE R CA 1
ATOM 7848 C C . ILE D 1 36 ? -22.163 8.796 27.793 1.00 68.50 28 ILE R C 1
ATOM 7849 O O . ILE D 1 36 ? -21.806 7.746 27.252 1.00 67.97 28 ILE R O 1
ATOM 7854 N N . GLU D 1 37 ? -22.302 9.951 27.140 1.00 69.86 29 GLU R N 1
ATOM 7855 C CA . GLU D 1 37 ? -22.026 10.094 25.712 1.00 70.06 29 GLU R CA 1
ATOM 7856 C C . GLU D 1 37 ? -21.254 11.382 25.410 1.00 68.03 29 GLU R C 1
ATOM 7857 O O . GLU D 1 37 ? -21.594 12.441 25.925 1.00 68.59 29 GLU R O 1
ATOM 7863 N N . VAL D 1 38 ? -20.234 11.282 24.559 1.00 66.45 30 VAL R N 1
ATOM 7864 C CA . VAL D 1 38 ? -19.444 12.440 24.151 1.00 66.30 30 VAL R CA 1
ATOM 7865 C C . VAL D 1 38 ? -20.141 13.163 23.008 1.00 66.60 30 VAL R C 1
ATOM 7866 O O . VAL D 1 38 ? -20.383 12.568 21.960 1.00 65.59 30 VAL R O 1
ATOM 7870 N N . VAL D 1 39 ? -20.443 14.448 23.208 1.00 66.78 31 VAL R N 1
ATOM 7871 C CA . VAL D 1 39 ? -21.168 15.247 22.210 1.00 65.15 31 VAL R CA 1
ATOM 7872 C C . VAL D 1 39 ? -20.315 16.330 21.541 1.00 65.92 31 VAL R C 1
ATOM 7873 O O . VAL D 1 39 ? -20.735 16.897 20.536 1.00 67.88 31 VAL R O 1
ATOM 7877 N N . ALA D 1 40 ? -19.128 16.614 22.081 1.00 65.37 32 ALA R N 1
ATOM 7878 C CA . ALA D 1 40 ? -18.283 17.680 21.539 1.00 64.35 32 ALA R CA 1
ATOM 7879 C C . ALA D 1 40 ? -16.809 17.487 21.880 1.00 64.47 32 ALA R C 1
ATOM 7880 O O . ALA D 1 40 ? -16.465 17.048 22.975 1.00 63.36 32 ALA R O 1
ATOM 7882 N N . ILE D 1 41 ? -15.951 17.820 20.920 1.00 64.75 33 ILE R N 1
ATOM 7883 C CA . ILE D 1 41 ? -14.510 17.756 21.085 1.00 64.79 33 ILE R CA 1
ATOM 7884 C C . ILE D 1 41 ? -13.919 19.096 20.681 1.00 64.47 33 ILE R C 1
ATOM 7885 O O . ILE D 1 41 ? -14.377 19.718 19.722 1.00 65.04 33 ILE R O 1
ATOM 7890 N N . ASN D 1 42 ? -12.912 19.539 21.425 1.00 63.91 34 ASN R N 1
ATOM 7891 C CA . ASN D 1 42 ? -12.058 20.636 20.991 1.00 64.70 34 ASN R CA 1
ATOM 7892 C C . ASN D 1 42 ? -10.595 20.208 21.005 1.00 65.53 34 ASN R C 1
ATOM 7893 O O . ASN D 1 42 ? -10.107 19.623 21.979 1.00 62.86 34 ASN R O 1
ATOM 7898 N N . ASP D 1 43 ? -9.921 20.480 19.894 1.00 67.04 35 ASP R N 1
ATOM 7899 C CA . ASP D 1 43 ? -8.475 20.369 19.803 1.00 67.89 35 ASP R CA 1
ATOM 7900 C C . ASP D 1 43 ? -8.005 21.174 18.585 1.00 68.49 35 ASP R C 1
ATOM 7901 O O . ASP D 1 43 ? -8.228 20.756 17.452 1.00 68.57 35 ASP R O 1
ATOM 7906 N N . PRO D 1 44 ? -7.364 22.337 18.815 1.00 70.52 36 PRO R N 1
ATOM 7907 C CA . PRO D 1 44 ? -6.913 23.176 17.703 1.00 71.36 36 PRO R CA 1
ATOM 7908 C C . PRO D 1 44 ? -5.698 22.660 16.901 1.00 72.98 36 PRO R C 1
ATOM 7909 O O . PRO D 1 44 ? -5.392 23.232 15.855 1.00 75.24 36 PRO R O 1
ATOM 7913 N N . PHE D 1 45 ? -5.020 21.607 17.365 1.00 73.44 37 PHE R N 1
ATOM 7914 C CA . PHE D 1 45 ? -3.777 21.140 16.728 1.00 72.70 37 PHE R CA 1
ATOM 7915 C C . PHE D 1 45 ? -3.976 19.904 15.858 1.00 72.28 37 PHE R C 1
ATOM 7916 O O . PHE D 1 45 ? -3.096 19.052 15.734 1.00 74.11 37 PHE R O 1
ATOM 7924 N N . MET D 1 46 ? -5.125 19.848 15.207 1.00 73.36 38 MET R N 1
ATOM 7925 C CA . MET D 1 46 ? -5.632 18.612 14.657 1.00 73.69 38 MET R CA 1
ATOM 7926 C C . MET D 1 46 ? -6.883 18.972 13.864 1.00 72.04 38 MET R C 1
ATOM 7927 O O . MET D 1 46 ? -7.833 19.487 14.444 1.00 72.63 38 MET R O 1
ATOM 7932 N N . ASP D 1 47 ? -6.875 18.765 12.546 1.00 70.84 39 ASP R N 1
ATOM 7933 C CA . ASP D 1 47 ? -8.092 18.982 11.753 1.00 70.94 39 ASP R CA 1
ATOM 7934 C C . ASP D 1 47 ? -8.966 17.738 11.821 1.00 69.89 39 ASP R C 1
ATOM 7935 O O . ASP D 1 47 ? -8.559 16.718 12.383 1.00 69.03 39 ASP R O 1
ATOM 7940 N N . LEU D 1 48 ? -10.174 17.839 11.273 1.00 69.69 40 LEU R N 1
ATOM 7941 C CA . LEU D 1 48 ? -11.159 16.776 11.398 1.00 69.45 40 LEU R CA 1
ATOM 7942 C C . LEU D 1 48 ? -10.674 15.473 10.768 1.00 70.28 40 LEU R C 1
ATOM 7943 O O . LEU D 1 48 ? -10.855 14.399 11.343 1.00 70.50 40 LEU R O 1
ATOM 7948 N N . ASN D 1 49 ? -10.066 15.573 9.587 1.00 69.36 41 ASN R N 1
ATOM 7949 C CA . ASN D 1 49 ? -9.514 14.400 8.905 1.00 67.70 41 ASN R CA 1
ATOM 7950 C C . ASN D 1 49 ? -8.380 13.757 9.714 1.00 64.28 41 ASN R C 1
ATOM 7951 O O . ASN D 1 49 ? -8.297 12.538 9.805 1.00 60.80 41 ASN R O 1
ATOM 7956 N N . HIS D 1 50 ? -7.534 14.592 10.312 1.00 63.41 42 HIS R N 1
ATOM 7957 C CA . HIS D 1 50 ? -6.422 14.140 11.158 1.00 63.43 42 HIS R CA 1
ATOM 7958 C C . HIS D 1 50 ? -6.946 13.535 12.454 1.00 62.83 42 HIS R C 1
ATOM 7959 O O . HIS D 1 50 ? -6.487 12.487 12.894 1.00 64.53 42 HIS R O 1
ATOM 7966 N N . LEU D 1 51 ? -7.908 14.215 13.061 1.00 65.63 43 LEU R N 1
ATOM 7967 C CA . LEU D 1 51 ? -8.577 13.742 14.275 1.00 64.87 43 LEU R CA 1
ATOM 7968 C C . LEU D 1 51 ? -9.155 12.341 14.113 1.00 64.05 43 LEU R C 1
ATOM 7969 O O . LEU D 1 51 ? -9.046 11.513 15.017 1.00 62.17 43 LEU R O 1
ATOM 7974 N N . CYS D 1 52 ? -9.789 12.100 12.965 1.00 63.65 44 CYS R N 1
ATOM 7975 C CA . CYS D 1 52 ? -10.381 10.802 12.642 1.00 64.57 44 CYS R CA 1
ATOM 7976 C C . CYS D 1 52 ? -9.358 9.685 12.533 1.00 63.57 44 CYS R C 1
ATOM 7977 O O . CYS D 1 52 ? -9.659 8.532 12.851 1.00 64.36 44 CYS R O 1
ATOM 7980 N N . TYR D 1 53 ? -8.164 10.032 12.056 1.00 61.76 45 TYR R N 1
ATOM 7981 C CA . TYR D 1 53 ? -7.069 9.080 11.896 1.00 61.85 45 TYR R CA 1
ATOM 7982 C C . TYR D 1 53 ? -6.513 8.651 13.257 1.00 60.28 45 TYR R C 1
ATOM 7983 O O . TYR D 1 53 ? -6.301 7.472 13.507 1.00 59.86 45 TYR R O 1
ATOM 7992 N N . LEU D 1 54 ? -6.289 9.623 14.131 1.00 62.05 46 LEU R N 1
ATOM 7993 C CA . LEU D 1 54 ? -5.759 9.370 15.469 1.00 62.82 46 LEU R CA 1
ATOM 7994 C C . LEU D 1 54 ? -6.736 8.602 16.355 1.00 63.27 46 LEU R C 1
ATOM 7995 O O . LEU D 1 54 ? -6.321 7.903 17.283 1.00 63.73 46 LEU R O 1
ATOM 8000 N N . LEU D 1 55 ? -8.028 8.737 16.069 1.00 63.36 47 LEU R N 1
ATOM 8001 C CA . LEU D 1 55 ? -9.056 8.002 16.794 1.00 63.65 47 LEU R CA 1
ATOM 8002 C C . LEU D 1 55 ? -9.197 6.576 16.275 1.00 62.65 47 LEU R C 1
ATOM 8003 O O . LEU D 1 55 ? -9.363 5.641 17.052 1.00 62.00 47 LEU R O 1
ATOM 8008 N N . LYS D 1 56 ? -9.130 6.430 14.956 1.00 63.65 48 LYS R N 1
ATOM 8009 C CA . LYS D 1 56 ? -9.259 5.137 14.300 1.00 64.22 48 LYS R CA 1
ATOM 8010 C C . LYS D 1 56 ? -8.107 4.210 14.637 1.00 63.48 48 LYS R C 1
ATOM 8011 O O . LYS D 1 56 ? -8.311 3.020 14.852 1.00 62.18 48 LYS R O 1
ATOM 8017 N N . TYR D 1 57 ? -6.896 4.754 14.662 1.00 63.81 49 TYR R N 1
ATOM 8018 C CA . TYR D 1 57 ? -5.705 3.954 14.877 1.00 64.07 49 TYR R CA 1
ATOM 8019 C C . TYR D 1 57 ? -5.056 4.252 16.220 1.00 64.73 49 TYR R C 1
ATOM 8020 O O . TYR D 1 57 ? -4.879 5.417 16.581 1.00 63.73 49 TYR R O 1
ATOM 8029 N N . ASP D 1 58 ? -4.706 3.195 16.957 1.00 64.49 50 ASP R N 1
ATOM 8030 C CA . ASP D 1 58 ? -3.975 3.345 18.221 1.00 63.35 50 ASP R CA 1
ATOM 8031 C C . ASP D 1 58 ? -2.871 2.318 18.350 1.00 60.88 50 ASP R C 1
ATOM 8032 O O . ASP D 1 58 ? -3.128 1.122 18.258 1.00 62.01 50 ASP R O 1
ATOM 8037 N N . SER D 1 59 ? -1.656 2.797 18.600 1.00 61.17 51 SER R N 1
ATOM 8038 C CA . SER D 1 59 ? -0.460 1.951 18.658 1.00 62.23 51 SER R CA 1
ATOM 8039 C C . SER D 1 59 ? -0.448 1.025 19.871 1.00 63.40 51 SER R C 1
ATOM 8040 O O . SER D 1 59 ? 0.264 0.015 19.876 1.00 62.53 51 SER R O 1
ATOM 8043 N N . VAL D 1 60 ? -1.229 1.385 20.892 1.00 64.30 52 VAL R N 1
ATOM 8044 C CA . VAL D 1 60 ? -1.255 0.675 22.168 1.00 64.08 52 VAL R CA 1
ATOM 8045 C C . VAL D 1 60 ? -2.519 -0.155 22.324 1.00 62.77 52 VAL R C 1
ATOM 8046 O O . VAL D 1 60 ? -2.459 -1.360 22.552 1.00 61.06 52 VAL R O 1
ATOM 8050 N N . HIS D 1 61 ? -3.661 0.508 22.196 1.00 64.71 53 HIS R N 1
ATOM 8051 C CA . HIS D 1 61 ? -4.957 -0.099 22.522 1.00 65.98 53 HIS R CA 1
ATOM 8052 C C . HIS D 1 61 ? -5.707 -0.608 21.301 1.00 65.50 53 HIS R C 1
ATOM 8053 O O . HIS D 1 61 ? -6.864 -0.965 21.408 1.00 70.40 53 HIS R O 1
ATOM 8060 N N . GLY D 1 62 ? -5.052 -0.654 20.143 1.00 66.92 54 GLY R N 1
ATOM 8061 C CA . GLY D 1 62 ? -5.661 -1.229 18.937 1.00 66.01 54 GLY R CA 1
ATOM 8062 C C . GLY D 1 62 ? -6.598 -0.267 18.230 1.00 65.27 54 GLY R C 1
ATOM 8063 O O . GLY D 1 62 ? -6.774 0.858 18.668 1.00 63.33 54 GLY R O 1
ATOM 8064 N N . GLN D 1 63 ? -7.213 -0.710 17.140 1.00 66.31 55 GLN R N 1
ATOM 8065 C CA . GLN D 1 63 ? -8.102 0.157 16.375 1.00 69.16 55 GLN R CA 1
ATOM 8066 C C . GLN D 1 63 ? -9.430 0.390 17.084 1.00 68.23 55 GLN R C 1
ATOM 8067 O O . GLN D 1 63 ? -9.858 -0.408 17.922 1.00 66.56 55 GLN R O 1
ATOM 8073 N N . PHE D 1 64 ? -10.073 1.497 16.739 1.00 67.78 56 PHE R N 1
ATOM 8074 C CA . PHE D 1 64 ? -11.337 1.848 17.343 1.00 69.77 56 PHE R CA 1
ATOM 8075 C C . PHE D 1 64 ? -12.321 0.742 17.000 1.00 71.75 56 PHE R C 1
ATOM 8076 O O . PHE D 1 64 ? -12.373 0.306 15.846 1.00 71.60 56 PHE R O 1
ATOM 8084 N N . PRO D 1 65 ? -13.109 0.279 17.988 1.00 74.15 57 PRO R N 1
ATOM 8085 C CA . PRO D 1 65 ? -14.033 -0.841 17.730 1.00 74.89 57 PRO R CA 1
ATOM 8086 C C . PRO D 1 65 ? -15.245 -0.456 16.880 1.00 75.96 57 PRO R C 1
ATOM 8087 O O . PRO D 1 65 ? -16.322 -1.002 17.077 1.00 78.49 57 PRO R O 1
ATOM 8091 N N . CYS D 1 66 ? -15.066 0.460 15.931 1.00 78.89 58 CYS R N 1
ATOM 8092 C CA . CYS D 1 66 ? -16.179 1.013 15.174 1.00 77.46 58 CYS R CA 1
ATOM 8093 C C . CYS D 1 66 ? -15.705 1.856 13.990 1.00 77.40 58 CYS R C 1
ATOM 8094 O O . CYS D 1 66 ? -14.583 2.368 13.989 1.00 77.21 58 CYS R O 1
ATOM 8097 N N . GLU D 1 67 ? -16.573 2.003 12.990 1.00 76.41 59 GLU R N 1
ATOM 8098 C CA . GLU D 1 67 ? -16.279 2.826 11.814 1.00 76.15 59 GLU R CA 1
ATOM 8099 C C . GLU D 1 67 ? -16.257 4.313 12.188 1.00 76.01 59 GLU R C 1
ATOM 8100 O O . GLU D 1 67 ? -17.231 4.846 12.729 1.00 78.61 59 GLU R O 1
ATOM 8106 N N . VAL D 1 68 ? -15.135 4.962 11.889 1.00 74.91 60 VAL R N 1
ATOM 8107 C CA . VAL D 1 68 ? -14.882 6.349 12.246 1.00 74.21 60 VAL R CA 1
ATOM 8108 C C . VAL D 1 68 ? -14.868 7.181 10.970 1.00 74.75 60 VAL R C 1
ATOM 8109 O O . VAL D 1 68 ? -13.955 7.053 10.153 1.00 75.87 60 VAL R O 1
ATOM 8113 N N . THR D 1 69 ? -15.872 8.036 10.798 1.00 75.07 61 THR R N 1
ATOM 8114 C CA . THR D 1 69 ? -15.957 8.880 9.609 1.00 75.68 61 THR R CA 1
ATOM 8115 C C . THR D 1 69 ? -16.277 10.329 9.974 1.00 76.85 61 THR R C 1
ATOM 8116 O O . THR D 1 69 ? -16.641 10.631 11.109 1.00 77.34 61 THR R O 1
ATOM 8120 N N . HIS D 1 70 ? -16.107 11.222 9.006 1.00 77.27 62 HIS R N 1
ATOM 8121 C CA . HIS D 1 70 ? -16.551 12.596 9.147 1.00 76.56 62 HIS R CA 1
ATOM 8122 C C . HIS D 1 70 ? -17.262 13.061 7.880 1.00 77.73 62 HIS R C 1
ATOM 8123 O O . HIS D 1 70 ? -16.854 12.730 6.763 1.00 78.85 62 HIS R O 1
ATOM 8130 N N . ALA D 1 71 ? -18.343 13.809 8.076 1.00 76.81 63 ALA R N 1
ATOM 8131 C CA . ALA D 1 71 ? -19.025 14.491 6.995 1.00 76.62 63 ALA R CA 1
ATOM 8132 C C . ALA D 1 71 ? -19.609 15.780 7.550 1.00 76.46 63 ALA R C 1
ATOM 8133 O O . ALA D 1 71 ? -20.032 15.823 8.707 1.00 75.70 63 ALA R O 1
ATOM 8135 N N . ASP D 1 72 ? -19.607 16.830 6.731 1.00 77.28 64 ASP R N 1
ATOM 8136 C CA . ASP D 1 72 ? -20.235 18.108 7.088 1.00 77.33 64 ASP R CA 1
ATOM 8137 C C . ASP D 1 72 ? -19.704 18.721 8.387 1.00 77.08 64 ASP R C 1
ATOM 8138 O O . ASP D 1 72 ? -20.459 19.347 9.131 1.00 77.05 64 ASP R O 1
ATOM 8143 N N . GLY D 1 73 ? -18.415 18.522 8.660 1.00 76.35 65 GLY R N 1
ATOM 8144 C CA . GLY D 1 73 ? -17.779 19.060 9.865 1.00 75.77 65 GLY R CA 1
ATOM 8145 C C . GLY D 1 73 ? -18.102 18.353 11.177 1.00 75.46 65 GLY R C 1
ATOM 8146 O O . GLY D 1 73 ? -17.743 18.847 12.249 1.00 75.70 65 GLY R O 1
ATOM 8147 N N . PHE D 1 74 ? -18.771 17.204 11.106 1.00 73.41 66 PHE R N 1
ATOM 8148 C CA . PHE D 1 74 ? -19.064 16.400 12.290 1.00 73.83 66 PHE R CA 1
ATOM 8149 C C . PHE D 1 74 ? -18.169 15.169 12.322 1.00 74.27 66 PHE R C 1
ATOM 8150 O O . PHE D 1 74 ? -17.711 14.711 11.281 1.00 74.20 66 PHE R O 1
ATOM 8158 N N . LEU D 1 75 ? -17.923 14.641 13.517 1.00 74.36 67 LEU R N 1
ATOM 8159 C CA . LEU D 1 75 ? -17.340 13.314 13.659 1.00 75.09 67 LEU R CA 1
ATOM 8160 C C . LEU D 1 75 ? -18.479 12.305 13.692 1.00 75.73 67 LEU R C 1
ATOM 8161 O O . LEU D 1 75 ? -19.358 12.386 14.550 1.00 75.86 67 LEU R O 1
ATOM 8166 N N . LEU D 1 76 ? -18.467 11.363 12.754 1.00 76.35 68 LEU R N 1
ATOM 8167 C CA . LEU D 1 76 ? -19.487 10.323 12.701 1.00 77.66 68 LEU R CA 1
ATOM 8168 C C . LEU D 1 76 ? -18.956 9.016 13.290 1.00 77.85 68 LEU R C 1
ATOM 8169 O O . LEU D 1 76 ? -17.938 8.486 12.833 1.00 76.43 68 LEU R O 1
ATOM 8174 N N . ILE D 1 77 ? -19.642 8.526 14.321 1.00 79.34 69 ILE R N 1
ATOM 8175 C CA . ILE D 1 77 ? -19.419 7.187 14.862 1.00 80.64 69 ILE R CA 1
ATOM 8176 C C . ILE D 1 77 ? -20.714 6.400 14.621 1.00 82.17 69 ILE R C 1
ATOM 8177 O O . ILE D 1 77 ? -21.570 6.272 15.510 1.00 81.87 69 ILE R O 1
ATOM 8182 N N . GLY D 1 78 ? -20.861 5.893 13.399 1.00 83.24 70 GLY R N 1
ATOM 8183 C CA . GLY D 1 78 ? -22.134 5.342 12.950 1.00 83.42 70 GLY R CA 1
ATOM 8184 C C . GLY D 1 78 ? -23.168 6.450 12.841 1.00 84.15 70 GLY R C 1
ATOM 8185 O O . GLY D 1 78 ? -22.993 7.393 12.072 1.00 84.88 70 GLY R O 1
ATOM 8186 N N . GLU D 1 79 ? -24.233 6.355 13.633 1.00 85.42 71 GLU R N 1
ATOM 8187 C CA . GLU D 1 79 ? -25.335 7.322 13.573 1.00 86.17 71 GLU R CA 1
ATOM 8188 C C . GLU D 1 79 ? -25.070 8.595 14.382 1.00 86.63 71 GLU R C 1
ATOM 8189 O O . GLU D 1 79 ? -25.768 9.599 14.201 1.00 88.05 71 GLU R O 1
ATOM 8195 N N . LYS D 1 80 ? -24.082 8.552 15.276 1.00 85.27 72 LYS R N 1
ATOM 8196 C CA . LYS D 1 80 ? -23.818 9.670 16.181 1.00 83.46 72 LYS R CA 1
ATOM 8197 C C . LYS D 1 80 ? -22.922 10.714 15.522 1.00 81.82 72 LYS R C 1
ATOM 8198 O O . LYS D 1 80 ? -21.774 10.431 15.173 1.00 81.64 72 LYS R O 1
ATOM 8204 N N . LYS D 1 81 ? -23.470 11.913 15.343 1.00 79.87 73 LYS R N 1
ATOM 8205 C CA . LYS D 1 81 ? -22.702 13.068 14.904 1.00 79.18 73 LYS R CA 1
ATOM 8206 C C . LYS D 1 81 ? -22.136 13.758 16.143 1.00 77.92 73 LYS R C 1
ATOM 8207 O O . LYS D 1 81 ? -22.892 14.132 17.045 1.00 78.98 73 LYS R O 1
ATOM 8213 N N . VAL D 1 82 ? -20.813 13.901 16.187 1.00 74.39 74 VAL R N 1
ATOM 8214 C CA . VAL D 1 82 ? -20.121 14.594 17.274 1.00 72.53 74 VAL R CA 1
ATOM 8215 C C . VAL D 1 82 ? -19.544 15.907 16.747 1.00 69.74 74 VAL R C 1
ATOM 8216 O O . VAL D 1 82 ? -18.866 15.924 15.723 1.00 65.54 74 VAL R O 1
ATOM 8220 N N . SER D 1 83 ? -19.812 17.001 17.455 1.00 69.78 75 SER R N 1
ATOM 8221 C CA . SER D 1 83 ? -19.288 18.312 17.073 1.00 69.30 75 SER R CA 1
ATOM 8222 C C . SER D 1 83 ? -17.791 18.397 17.359 1.00 69.84 75 SER R C 1
ATOM 8223 O O . SER D 1 83 ? -17.290 17.866 18.357 1.00 67.91 75 SER R O 1
ATOM 8226 N N . VAL D 1 84 ? -17.082 19.062 16.458 1.00 68.72 76 VAL R N 1
ATOM 8227 C CA . VAL D 1 84 ? -15.647 19.204 16.559 1.00 67.61 76 VAL R CA 1
ATOM 8228 C C . VAL D 1 84 ? -15.333 20.684 16.443 1.00 68.21 76 VAL R C 1
ATOM 8229 O O . VAL D 1 84 ? -15.821 21.354 15.536 1.00 69.90 76 VAL R O 1
ATOM 8233 N N . PHE D 1 85 ? -14.555 21.191 17.393 1.00 68.56 77 PHE R N 1
ATOM 8234 C CA . PHE D 1 85 ? -14.082 22.566 17.369 1.00 68.96 77 PHE R CA 1
ATOM 8235 C C . PHE D 1 85 ? -12.563 22.568 17.354 1.00 69.01 77 PHE R C 1
ATOM 8236 O O . PHE D 1 85 ? -11.925 21.535 17.587 1.00 70.76 77 PHE R O 1
ATOM 8244 N N . ALA D 1 86 ? -11.995 23.728 17.045 1.00 69.62 78 ALA R N 1
ATOM 8245 C CA . ALA D 1 86 ? -10.554 23.913 16.982 1.00 69.72 78 ALA R CA 1
ATOM 8246 C C . ALA D 1 86 ? -10.219 25.267 17.584 1.00 70.38 78 ALA R C 1
ATOM 8247 O O . ALA D 1 86 ? -9.790 26.184 16.887 1.00 70.47 78 ALA R O 1
ATOM 8249 N N . GLU D 1 87 ? -10.412 25.369 18.894 1.00 71.55 79 GLU R N 1
ATOM 8250 C CA . GLU D 1 87 ? -10.316 26.628 19.615 1.00 72.14 79 GLU R CA 1
ATOM 8251 C C . GLU D 1 87 ? -9.193 26.572 20.650 1.00 72.49 79 GLU R C 1
ATOM 8252 O O . GLU D 1 87 ? -9.222 25.737 21.561 1.00 72.02 79 GLU R O 1
ATOM 8258 N N . LYS D 1 88 ? -8.204 27.453 20.495 1.00 72.25 80 LYS R N 1
ATOM 8259 C CA . LYS D 1 88 ? -7.104 27.579 21.452 1.00 74.09 80 LYS R CA 1
ATOM 8260 C C . LYS D 1 88 ? -7.601 28.169 22.761 1.00 73.90 80 LYS R C 1
ATOM 8261 O O . LYS D 1 88 ? -7.229 27.702 23.839 1.00 73.57 80 LYS R O 1
ATOM 8267 N N . ASP D 1 89 ? -8.437 29.202 22.645 1.00 74.27 81 ASP R N 1
ATOM 8268 C CA . ASP D 1 89 ? -9.060 29.857 23.791 1.00 73.22 81 ASP R CA 1
ATOM 8269 C C . ASP D 1 89 ? -10.282 29.050 24.245 1.00 73.04 81 ASP R C 1
ATOM 8270 O O . ASP D 1 89 ? -11.298 29.013 23.543 1.00 73.93 81 ASP R O 1
ATOM 8275 N N . PRO D 1 90 ? -10.195 28.410 25.428 1.00 71.84 82 PRO R N 1
ATOM 8276 C CA . PRO D 1 90 ? -11.294 27.544 25.866 1.00 71.02 82 PRO R CA 1
ATOM 8277 C C . PRO D 1 90 ? -12.642 28.243 26.132 1.00 69.96 82 PRO R C 1
ATOM 8278 O O . PRO D 1 90 ? -13.665 27.566 26.162 1.00 68.22 82 PRO R O 1
ATOM 8282 N N . SER D 1 91 ? -12.642 29.567 26.308 1.00 69.55 83 SER R N 1
ATOM 8283 C CA . SER D 1 91 ? -13.885 30.335 26.488 1.00 69.92 83 SER R CA 1
ATOM 8284 C C . SER D 1 91 ? -14.674 30.549 25.187 1.00 69.78 83 SER R C 1
ATOM 8285 O O . SER D 1 91 ? -15.856 30.910 25.229 1.00 70.44 83 SER R O 1
ATOM 8288 N N . GLN D 1 92 ? -14.029 30.326 24.044 1.00 69.58 84 GLN R N 1
ATOM 8289 C CA . GLN D 1 92 ? -14.683 30.468 22.740 1.00 69.11 84 GLN R CA 1
ATOM 8290 C C . GLN D 1 92 ? -15.298 29.147 22.233 1.00 68.63 84 GLN R C 1
ATOM 8291 O O . GLN D 1 92 ? -15.870 29.105 21.137 1.00 68.42 84 GLN R O 1
ATOM 8297 N N . ILE D 1 93 ? -15.188 28.082 23.030 1.00 66.47 85 ILE R N 1
ATOM 8298 C CA . ILE D 1 93 ? -15.778 26.790 22.690 1.00 65.44 85 ILE R CA 1
ATOM 8299 C C . ILE D 1 93 ? -17.244 26.806 23.106 1.00 64.63 85 ILE R C 1
ATOM 8300 O O . ILE D 1 93 ? -17.539 26.920 24.293 1.00 63.73 85 ILE R O 1
ATOM 8305 N N . PRO D 1 94 ? -18.170 26.685 22.137 1.00 65.07 86 PRO R N 1
ATOM 8306 C CA . PRO D 1 94 ? -19.595 26.755 22.465 1.00 66.31 86 PRO R CA 1
ATOM 8307 C C . PRO D 1 94 ? -20.127 25.434 23.040 1.00 66.35 86 PRO R C 1
ATOM 8308 O O . PRO D 1 94 ? -20.872 24.711 22.373 1.00 66.50 86 PRO R O 1
ATOM 8312 N N . TRP D 1 95 ? -19.746 25.135 24.280 1.00 65.49 87 TRP R N 1
ATOM 8313 C CA . TRP D 1 95 ? -20.161 23.893 24.917 1.00 65.14 87 TRP R CA 1
ATOM 8314 C C . TRP D 1 95 ? -21.678 23.879 25.081 1.00 64.65 87 TRP R C 1
ATOM 8315 O O . TRP D 1 95 ? -22.342 22.961 24.612 1.00 65.63 87 TRP R O 1
ATOM 8326 N N . GLY D 1 96 ? -22.210 24.913 25.735 1.00 64.68 88 GLY R N 1
ATOM 8327 C CA . GLY D 1 96 ? -23.649 25.026 26.030 1.00 64.61 88 GLY R CA 1
ATOM 8328 C C . GLY D 1 96 ? -24.573 24.842 24.841 1.00 64.45 88 GLY R C 1
ATOM 8329 O O . GLY D 1 96 ? -25.708 24.393 24.999 1.00 66.63 88 GLY R O 1
ATOM 8330 N N . LYS D 1 97 ? -24.091 25.198 23.654 1.00 64.89 89 LYS R N 1
ATOM 8331 C CA . LYS D 1 97 ? -24.800 24.933 22.400 1.00 65.79 89 LYS R CA 1
ATOM 8332 C C . LYS D 1 97 ? -25.045 23.434 22.158 1.00 65.57 89 LYS R C 1
ATOM 8333 O O . LYS D 1 97 ? -26.041 23.067 21.537 1.00 66.95 89 LYS R O 1
ATOM 8339 N N . CYS D 1 98 ? -24.138 22.579 22.639 1.00 65.69 90 CYS R N 1
ATOM 8340 C CA . CYS D 1 98 ? -24.313 21.118 22.564 1.00 65.00 90 CYS R CA 1
ATOM 8341 C C . CYS D 1 98 ? -24.817 20.533 23.879 1.00 63.88 90 CYS R C 1
ATOM 8342 O O . CYS D 1 98 ? -24.718 19.326 24.095 1.00 63.80 90 CYS R O 1
ATOM 8345 N N . GLN D 1 99 ? -25.352 21.383 24.753 1.00 63.73 91 GLN R N 1
ATOM 8346 C CA . GLN D 1 99 ? -25.875 20.958 26.056 1.00 63.95 91 GLN R CA 1
ATOM 8347 C C . GLN D 1 99 ? -24.873 20.101 26.845 1.00 62.96 91 GLN R C 1
ATOM 8348 O O . GLN D 1 99 ? -25.240 19.106 27.468 1.00 65.02 91 GLN R O 1
ATOM 8354 N N . VAL D 1 100 ? -23.608 20.504 26.824 1.00 62.62 92 VAL R N 1
ATOM 8355 C CA . VAL D 1 100 ? -22.555 19.747 27.504 1.00 61.47 92 VAL R CA 1
ATOM 8356 C C . VAL D 1 100 ? -22.706 19.831 29.027 1.00 60.41 92 VAL R C 1
ATOM 8357 O O . VAL D 1 100 ? -22.708 20.919 29.613 1.00 57.07 92 VAL R O 1
ATOM 8361 N N . ASP D 1 101 ? -22.830 18.663 29.651 1.00 59.35 93 ASP R N 1
ATOM 8362 C CA . ASP D 1 101 ? -22.971 18.571 31.093 1.00 59.67 93 ASP R CA 1
ATOM 8363 C C . ASP D 1 101 ? -21.626 18.735 31.772 1.00 59.95 93 ASP R C 1
ATOM 8364 O O . ASP D 1 101 ? -21.485 19.591 32.645 1.00 59.11 93 ASP R O 1
ATOM 8369 N N . VAL D 1 102 ? -20.650 17.918 31.361 1.00 60.20 94 VAL R N 1
ATOM 8370 C CA . VAL D 1 102 ? -19.281 17.961 31.898 1.00 59.86 94 VAL R CA 1
ATOM 8371 C C . VAL D 1 102 ? -18.252 18.098 30.780 1.00 59.11 94 VAL R C 1
ATOM 8372 O O . VAL D 1 102 ? -18.381 17.476 29.726 1.00 58.12 94 VAL R O 1
ATOM 8376 N N . VAL D 1 103 ? -17.224 18.902 31.028 1.00 59.26 95 VAL R N 1
ATOM 8377 C CA . VAL D 1 103 ? -16.076 19.003 30.137 1.00 58.29 95 VAL R CA 1
ATOM 8378 C C . VAL D 1 103 ? -14.902 18.263 30.769 1.00 57.08 95 VAL R C 1
ATOM 8379 O O . VAL D 1 103 ? -14.486 18.577 31.881 1.00 52.83 95 VAL R O 1
ATOM 8383 N N . CYS D 1 104 ? -14.403 17.257 30.059 1.00 58.29 96 CYS R N 1
ATOM 8384 C CA . CYS D 1 104 ? -13.155 16.591 30.408 1.00 58.23 96 CYS R CA 1
ATOM 8385 C C . CYS D 1 104 ? -11.984 17.451 29.918 1.00 57.68 96 CYS R C 1
ATOM 8386 O O . CYS D 1 104 ? -11.734 17.546 28.713 1.00 56.00 96 CYS R O 1
ATOM 8389 N N . GLU D 1 105 ? -11.279 18.074 30.862 1.00 57.49 97 GLU R N 1
ATOM 8390 C CA . GLU D 1 105 ? -10.194 19.005 30.551 1.00 59.41 97 GLU R CA 1
ATOM 8391 C C . GLU D 1 105 ? -8.852 18.252 30.478 1.00 58.57 97 GLU R C 1
ATOM 8392 O O . GLU D 1 105 ? -8.154 18.086 31.483 1.00 55.31 97 GLU R O 1
ATOM 8398 N N . SER D 1 106 ? -8.513 17.800 29.268 1.00 59.83 98 SER R N 1
ATOM 8399 C CA . SER D 1 106 ? -7.380 16.884 29.046 1.00 60.59 98 SER R CA 1
ATOM 8400 C C . SER D 1 106 ? -6.301 17.431 28.092 1.00 60.64 98 SER R C 1
ATOM 8401 O O . SER D 1 106 ? -5.659 16.665 27.354 1.00 59.42 98 SER R O 1
ATOM 8404 N N . THR D 1 107 ? -6.094 18.751 28.143 1.00 60.15 99 THR R N 1
ATOM 8405 C CA . THR D 1 107 ? -5.024 19.430 27.395 1.00 61.07 99 THR R CA 1
ATOM 8406 C C . THR D 1 107 ? -3.734 19.525 28.208 1.00 62.67 99 THR R C 1
ATOM 8407 O O . THR D 1 107 ? -2.634 19.622 27.648 1.00 63.00 99 THR R O 1
ATOM 8411 N N . GLY D 1 108 ? -3.874 19.529 29.532 1.00 64.91 100 GLY R N 1
ATOM 8412 C CA . GLY D 1 108 ? -2.730 19.638 30.433 1.00 64.58 100 GLY R CA 1
ATOM 8413 C C . GLY D 1 108 ? -2.226 21.051 30.661 1.00 66.13 100 GLY R C 1
ATOM 8414 O O . GLY D 1 108 ? -1.179 21.224 31.279 1.00 70.64 100 GLY R O 1
ATOM 8415 N N . VAL D 1 109 ? -2.952 22.064 30.178 1.00 65.67 101 VAL R N 1
ATOM 8416 C CA . VAL D 1 109 ? -2.502 23.459 30.304 1.00 65.66 101 VAL R CA 1
ATOM 8417 C C . VAL D 1 109 ? -3.551 24.415 30.870 1.00 65.90 101 VAL R C 1
ATOM 8418 O O . VAL D 1 109 ? -3.359 25.627 30.815 1.00 67.79 101 VAL R O 1
ATOM 8422 N N . PHE D 1 110 ? -4.650 23.877 31.404 1.00 67.32 102 PHE R N 1
ATOM 8423 C CA . PHE D 1 110 ? -5.671 24.684 32.095 1.00 66.83 102 PHE R CA 1
ATOM 8424 C C . PHE D 1 110 ? -5.985 24.049 33.449 1.00 67.07 102 PHE R C 1
ATOM 8425 O O . PHE D 1 110 ? -7.136 23.686 33.725 1.00 67.84 102 PHE R O 1
ATOM 8433 N N . LEU D 1 111 ? -4.952 23.928 34.288 1.00 65.83 103 LEU R N 1
ATOM 8434 C CA . LEU D 1 111 ? -5.034 23.173 35.547 1.00 65.00 103 LEU R CA 1
ATOM 8435 C C . LEU D 1 111 ? -5.199 24.079 36.766 1.00 65.00 103 LEU R C 1
ATOM 8436 O O . LEU D 1 111 ? -4.580 23.888 37.816 1.00 64.35 103 LEU R O 1
ATOM 8441 N N . THR D 1 112 ? -6.094 25.041 36.605 1.00 64.13 104 THR R N 1
ATOM 8442 C CA . THR D 1 112 ? -6.362 26.054 37.595 1.00 63.53 104 THR R CA 1
ATOM 8443 C C . THR D 1 112 ? -7.856 26.330 37.486 1.00 62.92 104 THR R C 1
ATOM 8444 O O . THR D 1 112 ? -8.442 26.176 36.410 1.00 60.79 104 THR R O 1
ATOM 8448 N N . LYS D 1 113 ? -8.469 26.707 38.604 1.00 63.71 105 LYS R N 1
ATOM 8449 C CA . LYS D 1 113 ? -9.891 26.992 38.641 1.00 63.75 105 LYS R CA 1
ATOM 8450 C C . LYS D 1 113 ? -10.198 28.169 37.723 1.00 64.45 105 LYS R C 1
ATOM 8451 O O . LYS D 1 113 ? -11.149 28.117 36.949 1.00 64.99 105 LYS R O 1
ATOM 8457 N N . GLU D 1 114 ? -9.384 29.221 37.810 1.00 66.04 106 GLU R N 1
ATOM 8458 C CA . GLU D 1 114 ? -9.529 30.402 36.945 1.00 65.65 106 GLU R CA 1
ATOM 8459 C C . GLU D 1 114 ? -9.518 30.034 35.452 1.00 65.15 106 GLU R C 1
ATOM 8460 O O . GLU D 1 114 ? -10.328 30.548 34.672 1.00 64.50 106 GLU R O 1
ATOM 8466 N N . LEU D 1 115 ? -8.620 29.126 35.076 1.00 63.44 107 LEU R N 1
ATOM 8467 C CA . LEU D 1 115 ? -8.446 28.709 33.684 1.00 63.12 107 LEU R CA 1
ATOM 8468 C C . LEU D 1 115 ? -9.526 27.735 33.240 1.00 62.69 107 LEU R C 1
ATOM 8469 O O . LEU D 1 115 ? -10.143 27.919 32.192 1.00 63.44 107 LEU R O 1
ATOM 8474 N N . ALA D 1 116 ? -9.738 26.690 34.031 1.00 62.03 108 ALA R N 1
ATOM 8475 C CA . ALA D 1 116 ? -10.789 25.712 33.750 1.00 62.56 108 ALA R CA 1
ATOM 8476 C C . ALA D 1 116 ? -12.181 26.347 33.666 1.00 60.90 108 ALA R C 1
ATOM 8477 O O . ALA D 1 116 ? -13.025 25.887 32.899 1.00 60.93 108 ALA R O 1
ATOM 8479 N N . SER D 1 117 ? -12.411 27.406 34.439 1.00 61.19 109 SER R N 1
ATOM 8480 C CA . SER D 1 117 ? -13.720 28.080 34.475 1.00 61.79 109 SER R CA 1
ATOM 8481 C C . SER D 1 117 ? -14.092 28.801 33.177 1.00 62.33 109 SER R C 1
ATOM 8482 O O . SER D 1 117 ? -15.208 29.300 33.049 1.00 61.54 109 SER R O 1
ATOM 8485 N N . SER D 1 118 ? -13.170 28.868 32.219 1.00 64.23 110 SER R N 1
ATOM 8486 C CA . SER D 1 118 ? -13.486 29.429 30.901 1.00 65.51 110 SER R CA 1
ATOM 8487 C C . SER D 1 118 ? -14.452 28.519 30.141 1.00 64.59 110 SER R C 1
ATOM 8488 O O . SER D 1 118 ? -15.228 28.984 29.309 1.00 65.74 110 SER R O 1
ATOM 8491 N N . HIS D 1 119 ? -14.411 27.226 30.447 1.00 64.47 111 HIS R N 1
ATOM 8492 C CA . HIS D 1 119 ? -15.386 26.270 29.919 1.00 64.47 111 HIS R CA 1
ATOM 8493 C C . HIS D 1 119 ? -16.809 26.590 30.371 1.00 63.73 111 HIS R C 1
ATOM 8494 O O . HIS D 1 119 ? -17.770 26.366 29.631 1.00 59.72 111 HIS R O 1
ATOM 8501 N N . LEU D 1 120 ? -16.934 27.111 31.588 1.00 65.43 112 LEU R N 1
ATOM 8502 C CA . LEU D 1 120 ? -18.237 27.462 32.143 1.00 66.21 112 LEU R CA 1
ATOM 8503 C C . LEU D 1 120 ? -18.863 28.626 31.379 1.00 67.08 112 LEU R C 1
ATOM 8504 O O . LEU D 1 120 ? -20.066 28.624 31.114 1.00 67.86 112 LEU R O 1
ATOM 8509 N N . LYS D 1 121 ? -18.037 29.601 31.005 1.00 68.30 113 LYS R N 1
ATOM 8510 C CA . LYS D 1 121 ? -18.496 30.773 30.255 1.00 68.71 113 LYS R CA 1
ATOM 8511 C C . LYS D 1 121 ? -18.980 30.385 28.858 1.00 68.16 113 LYS R C 1
ATOM 8512 O O . LYS D 1 121 ? -19.813 31.073 28.276 1.00 69.59 113 LYS R O 1
ATOM 8518 N N . GLY D 1 122 ? -18.445 29.289 28.327 1.00 67.93 114 GLY R N 1
ATOM 8519 C CA . GLY D 1 122 ? -18.911 28.722 27.062 1.00 67.53 114 GLY R CA 1
ATOM 8520 C C . GLY D 1 122 ? -20.177 27.888 27.167 1.00 66.26 114 GLY R C 1
ATOM 8521 O O . GLY D 1 122 ? -20.717 27.458 26.147 1.00 66.86 114 GLY R O 1
ATOM 8522 N N . GLY D 1 123 ? -20.640 27.633 28.389 1.00 65.28 115 GLY R N 1
ATOM 8523 C CA . GLY D 1 123 ? -21.948 27.010 28.608 1.00 65.88 115 GLY R CA 1
ATOM 8524 C C . GLY D 1 123 ? -21.936 25.604 29.188 1.00 65.49 115 GLY R C 1
ATOM 8525 O O . GLY D 1 123 ? -23.003 25.038 29.458 1.00 62.69 115 GLY R O 1
ATOM 8526 N N . ALA D 1 124 ? -20.744 25.035 29.373 1.00 64.80 116 ALA R N 1
ATOM 8527 C CA . ALA D 1 124 ? -20.603 23.753 30.068 1.00 63.63 116 ALA R CA 1
ATOM 8528 C C . ALA D 1 124 ? -20.973 23.934 31.536 1.00 62.74 116 ALA R C 1
ATOM 8529 O O . ALA D 1 124 ? -20.602 24.934 32.152 1.00 62.27 116 ALA R O 1
ATOM 8531 N N . LYS D 1 125 ? -21.688 22.960 32.097 1.00 62.06 117 LYS R N 1
ATOM 8532 C CA . LYS D 1 125 ? -22.157 23.056 33.486 1.00 60.04 117 LYS R CA 1
ATOM 8533 C C . LYS D 1 125 ? -20.987 22.877 34.440 1.00 58.47 117 LYS R C 1
ATOM 8534 O O . LYS D 1 125 ? -20.847 23.635 35.396 1.00 56.89 117 LYS R O 1
ATOM 8540 N N . LYS D 1 126 ? -20.165 21.856 34.188 1.00 58.07 118 LYS R N 1
ATOM 8541 C CA . LYS D 1 126 ? -19.086 21.488 35.110 1.00 57.44 118 LYS R CA 1
ATOM 8542 C C . LYS D 1 126 ? -17.825 21.017 34.387 1.00 56.77 118 LYS R C 1
ATOM 8543 O O . LYS D 1 126 ? -17.859 20.710 33.198 1.00 56.81 118 LYS R O 1
ATOM 8549 N N . VAL D 1 127 ? -16.713 20.972 35.117 1.00 56.98 119 VAL R N 1
ATOM 8550 C CA . VAL D 1 127 ? -15.411 20.598 34.547 1.00 57.12 119 VAL R CA 1
ATOM 8551 C C . VAL D 1 127 ? -14.647 19.597 35.426 1.00 56.39 119 VAL R C 1
ATOM 8552 O O . VAL D 1 127 ? -14.682 19.683 36.647 1.00 58.63 119 VAL R O 1
ATOM 8556 N N . ILE D 1 128 ? -13.975 18.643 34.784 1.00 56.49 120 ILE R N 1
ATOM 8557 C CA . ILE D 1 128 ? -13.018 17.762 35.445 1.00 57.09 120 ILE R CA 1
ATOM 8558 C C . ILE D 1 128 ? -11.636 17.941 34.809 1.00 58.10 120 ILE R C 1
ATOM 8559 O O . ILE D 1 128 ? -11.461 17.720 33.598 1.00 55.83 120 ILE R O 1
ATOM 8564 N N . MET D 1 129 ? -10.657 18.321 35.629 1.00 59.00 121 MET R N 1
ATOM 8565 C CA . MET D 1 129 ? -9.261 18.316 35.203 1.00 61.01 121 MET R CA 1
ATOM 8566 C C . MET D 1 129 ? -8.783 16.873 35.139 1.00 62.10 121 MET R C 1
ATOM 8567 O O . MET D 1 129 ? -8.910 16.136 36.122 1.00 61.99 121 MET R O 1
ATOM 8572 N N . SER D 1 130 ? -8.226 16.478 33.993 1.00 62.69 122 SER R N 1
ATOM 8573 C CA . SER D 1 130 ? -7.703 15.125 33.814 1.00 64.03 122 SER R CA 1
ATOM 8574 C C . SER D 1 130 ? -6.280 15.036 34.357 1.00 63.58 122 SER R C 1
ATOM 8575 O O . SER D 1 130 ? -5.439 14.357 33.784 1.00 64.97 122 SER R O 1
ATOM 8578 N N . ALA D 1 131 ? -6.034 15.703 35.477 1.00 63.47 123 ALA R N 1
ATOM 8579 C CA . ALA D 1 131 ? -4.703 15.828 36.053 1.00 63.19 123 ALA R CA 1
ATOM 8580 C C . ALA D 1 131 ? -4.875 16.492 37.407 1.00 62.51 123 ALA R C 1
ATOM 8581 O O . ALA D 1 131 ? -5.936 17.060 37.681 1.00 61.44 123 ALA R O 1
ATOM 8583 N N . PRO D 1 132 ? -3.839 16.427 38.261 1.00 62.76 124 PRO R N 1
ATOM 8584 C CA . PRO D 1 132 ? -3.901 17.181 39.509 1.00 63.81 124 PRO R CA 1
ATOM 8585 C C . PRO D 1 132 ? -3.815 18.694 39.243 1.00 63.53 124 PRO R C 1
ATOM 8586 O O . PRO D 1 132 ? -3.225 19.103 38.239 1.00 62.86 124 PRO R O 1
ATOM 8590 N N . PRO D 1 133 ? -4.407 19.517 40.129 1.00 61.90 125 PRO R N 1
ATOM 8591 C CA . PRO D 1 133 ? -4.407 20.951 39.898 1.00 61.85 125 PRO R CA 1
ATOM 8592 C C . PRO D 1 133 ? -3.097 21.594 40.315 1.00 61.24 125 PRO R C 1
ATOM 8593 O O . PRO D 1 133 ? -2.363 21.041 41.148 1.00 58.07 125 PRO R O 1
ATOM 8597 N N . LYS D 1 134 ? -2.810 22.746 39.714 1.00 62.24 126 LYS R N 1
ATOM 8598 C CA . LYS D 1 134 ? -1.696 23.595 40.129 1.00 62.64 126 LYS R CA 1
ATOM 8599 C C . LYS D 1 134 ? -2.098 24.424 41.348 1.00 62.64 126 LYS R C 1
ATOM 8600 O O . LYS D 1 134 ? -1.230 24.926 42.074 1.00 63.93 126 LYS R O 1
ATOM 8606 N N . ASP D 1 135 ? -3.411 24.566 41.554 1.00 61.55 127 ASP R N 1
ATOM 8607 C CA . ASP D 1 135 ? -3.966 25.312 42.682 1.00 60.77 127 ASP R CA 1
ATOM 8608 C C . ASP D 1 135 ? -4.697 24.382 43.673 1.00 60.46 127 ASP R C 1
ATOM 8609 O O . ASP D 1 135 ? -4.378 23.196 43.767 1.00 56.75 127 ASP R O 1
ATOM 8614 N N . ASP D 1 136 ? -5.670 24.930 44.404 1.00 62.34 128 ASP R N 1
ATOM 8615 C CA . ASP D 1 136 ? -6.369 24.234 45.484 1.00 62.16 128 ASP R CA 1
ATOM 8616 C C . ASP D 1 136 ? -7.735 23.659 45.040 1.00 61.84 128 ASP R C 1
ATOM 8617 O O . ASP D 1 136 ? -8.701 23.655 45.806 1.00 61.69 128 ASP R O 1
ATOM 8622 N N . THR D 1 137 ? -7.811 23.167 43.808 1.00 62.00 129 THR R N 1
ATOM 8623 C CA . THR D 1 137 ? -9.059 22.635 43.259 1.00 61.73 129 THR R CA 1
ATOM 8624 C C . THR D 1 137 ? -9.363 21.272 43.892 1.00 62.09 129 THR R C 1
ATOM 8625 O O . THR D 1 137 ? -8.449 20.457 44.057 1.00 63.59 129 THR R O 1
ATOM 8629 N N . PRO D 1 138 ? -10.643 21.018 44.245 1.00 60.37 130 PRO R N 1
ATOM 8630 C CA . PRO D 1 138 ? -10.978 19.748 44.881 1.00 59.36 130 PRO R CA 1
ATOM 8631 C C . PRO D 1 138 ? -10.568 18.551 44.032 1.00 58.31 130 PRO R C 1
ATOM 8632 O O . PRO D 1 138 ? -10.926 18.463 42.856 1.00 56.68 130 PRO R O 1
ATOM 8636 N N . ILE D 1 139 ? -9.784 17.662 44.628 1.00 58.41 131 ILE R N 1
ATOM 8637 C CA . ILE D 1 139 ? -9.396 16.414 43.994 1.00 59.42 131 ILE R CA 1
ATOM 8638 C C . ILE D 1 139 ? -10.371 15.331 44.455 1.00 59.17 131 ILE R C 1
ATOM 8639 O O . ILE D 1 139 ? -10.742 15.280 45.629 1.00 59.09 131 ILE R O 1
ATOM 8644 N N . TYR D 1 140 ? -10.801 14.483 43.526 1.00 59.80 132 TYR R N 1
ATOM 8645 C CA . TYR D 1 140 ? -11.658 13.352 43.859 1.00 59.05 132 TYR R CA 1
ATOM 8646 C C . TYR D 1 140 ? -11.137 12.092 43.199 1.00 59.50 132 TYR R C 1
ATOM 8647 O O . TYR D 1 140 ? -10.748 12.097 42.026 1.00 60.00 132 TYR R O 1
ATOM 8656 N N . VAL D 1 141 ? -11.116 11.019 43.982 1.00 58.14 133 VAL R N 1
ATOM 8657 C CA . VAL D 1 141 ? -10.697 9.713 43.509 1.00 57.68 133 VAL R CA 1
ATOM 8658 C C . VAL D 1 141 ? -11.851 8.739 43.727 1.00 55.21 133 VAL R C 1
ATOM 8659 O O . VAL D 1 141 ? -12.278 8.514 44.855 1.00 53.70 133 VAL R O 1
ATOM 8663 N N . MET D 1 142 ? -12.356 8.183 42.632 1.00 56.53 134 MET R N 1
ATOM 8664 C CA . MET D 1 142 ? -13.459 7.226 42.682 1.00 57.63 134 MET R CA 1
ATOM 8665 C C . MET D 1 142 ? -13.099 6.030 43.570 1.00 58.52 134 MET R C 1
ATOM 8666 O O . MET D 1 142 ? -11.985 5.499 43.500 1.00 58.69 134 MET R O 1
ATOM 8671 N N . GLY D 1 143 ? -14.057 5.615 44.400 1.00 58.97 135 GLY R N 1
ATOM 8672 C CA . GLY D 1 143 ? -13.853 4.547 45.379 1.00 57.81 135 GLY R CA 1
ATOM 8673 C C . GLY D 1 143 ? -13.224 4.982 46.696 1.00 57.19 135 GLY R C 1
ATOM 8674 O O . GLY D 1 143 ? -13.142 4.179 47.632 1.00 56.96 135 GLY R O 1
ATOM 8675 N N . ILE D 1 144 ? -12.788 6.242 46.779 1.00 56.33 136 ILE R N 1
ATOM 8676 C CA . ILE D 1 144 ? -12.027 6.737 47.936 1.00 56.78 136 ILE R CA 1
ATOM 8677 C C . ILE D 1 144 ? -12.719 7.921 48.615 1.00 56.01 136 ILE R C 1
ATOM 8678 O O . ILE D 1 144 ? -12.937 7.890 49.826 1.00 56.50 136 ILE R O 1
ATOM 8683 N N . ASN D 1 145 ? -13.049 8.961 47.851 1.00 55.15 137 ASN R N 1
ATOM 8684 C CA . ASN D 1 145 ? -13.694 10.153 48.423 1.00 55.86 137 ASN R CA 1
ATOM 8685 C C . ASN D 1 145 ? -14.711 10.841 47.513 1.00 56.46 137 ASN R C 1
ATOM 8686 O O . ASN D 1 145 ? -15.057 11.998 47.735 1.00 57.30 137 ASN R O 1
ATOM 8691 N N . HIS D 1 146 ? -15.196 10.134 46.501 1.00 57.75 138 HIS R N 1
ATOM 8692 C CA . HIS D 1 146 ? -16.075 10.742 45.503 1.00 59.03 138 HIS R CA 1
ATOM 8693 C C . HIS D 1 146 ? -17.460 11.092 46.058 1.00 60.26 138 HIS R C 1
ATOM 8694 O O . HIS D 1 146 ? -18.085 12.039 45.581 1.00 61.12 138 HIS R O 1
ATOM 8701 N N . HIS D 1 147 ? -17.932 10.344 47.060 1.00 60.48 139 HIS R N 1
ATOM 8702 C CA . HIS D 1 147 ? -19.248 10.600 47.667 1.00 61.50 139 HIS R CA 1
ATOM 8703 C C . HIS D 1 147 ? -19.315 11.935 48.409 1.00 61.00 139 HIS R C 1
ATOM 8704 O O . HIS D 1 147 ? -20.401 12.437 48.667 1.00 60.56 139 HIS R O 1
ATOM 8711 N N . GLN D 1 148 ? -18.153 12.497 48.738 1.00 62.45 140 GLN R N 1
ATOM 8712 C CA . GLN D 1 148 ? -18.047 13.793 49.415 1.00 62.39 140 GLN R CA 1
ATOM 8713 C C . GLN D 1 148 ? -18.167 14.996 48.472 1.00 61.82 140 GLN R C 1
ATOM 8714 O O . GLN D 1 148 ? -18.298 16.138 48.929 1.00 60.43 140 GLN R O 1
ATOM 8720 N N . TYR D 1 149 ? -18.096 14.739 47.166 1.00 61.59 141 TYR R N 1
ATOM 8721 C CA . TYR D 1 149 ? -18.372 15.758 46.155 1.00 61.49 141 TYR R CA 1
ATOM 8722 C C . TYR D 1 149 ? -19.722 16.453 46.402 1.00 61.23 141 TYR R C 1
ATOM 8723 O O . TYR D 1 149 ? -20.723 15.790 46.660 1.00 61.34 141 TYR R O 1
ATOM 8732 N N . ASP D 1 150 ? -19.734 17.783 46.312 1.00 61.14 142 ASP R N 1
ATOM 8733 C CA . ASP D 1 150 ? -20.961 18.572 46.434 1.00 61.12 142 ASP R CA 1
ATOM 8734 C C . ASP D 1 150 ? -21.372 19.113 45.070 1.00 60.46 142 ASP R C 1
ATOM 8735 O O . ASP D 1 150 ? -20.555 19.658 44.346 1.00 60.57 142 ASP R O 1
ATOM 8740 N N . THR D 1 151 ? -22.653 19.003 44.744 1.00 61.44 143 THR R N 1
ATOM 8741 C CA . THR D 1 151 ? -23.160 19.376 43.420 1.00 62.07 143 THR R CA 1
ATOM 8742 C C . THR D 1 151 ? -22.880 20.836 42.998 1.00 62.55 143 THR R C 1
ATOM 8743 O O . THR D 1 151 ? -22.928 21.154 41.809 1.00 62.73 143 THR R O 1
ATOM 8747 N N . LYS D 1 152 ? -22.583 21.710 43.958 1.00 62.66 144 LYS R N 1
ATOM 8748 C CA . LYS D 1 152 ? -22.240 23.110 43.665 1.00 62.88 144 LYS R CA 1
ATOM 8749 C C . LYS D 1 152 ? -20.747 23.321 43.371 1.00 63.68 144 LYS R C 1
ATOM 8750 O O . LYS D 1 152 ? -20.329 24.441 43.064 1.00 64.34 144 LYS R O 1
ATOM 8756 N N . GLN D 1 153 ? -19.947 22.261 43.490 1.00 62.62 145 GLN R N 1
ATOM 8757 C CA . GLN D 1 153 ? -18.558 22.289 43.036 1.00 61.66 145 GLN R CA 1
ATOM 8758 C C . GLN D 1 153 ? -18.547 22.067 41.530 1.00 60.15 145 GLN R C 1
ATOM 8759 O O . GLN D 1 153 ? -18.792 20.954 41.049 1.00 58.68 145 GLN R O 1
ATOM 8765 N N . LEU D 1 154 ? -18.276 23.138 40.791 1.00 57.99 146 LEU R N 1
ATOM 8766 C CA . LEU D 1 154 ? -18.388 23.116 39.341 1.00 58.04 146 LEU R CA 1
ATOM 8767 C C . LEU D 1 154 ? -17.105 22.625 38.673 1.00 56.80 146 LEU R C 1
ATOM 8768 O O . LEU D 1 154 ? -17.153 22.081 37.569 1.00 55.38 146 LEU R O 1
ATOM 8773 N N . ILE D 1 155 ? -15.968 22.812 39.345 1.00 56.96 147 ILE R N 1
ATOM 8774 C CA . ILE D 1 155 ? -14.667 22.425 38.805 1.00 58.15 147 ILE R CA 1
ATOM 8775 C C . ILE D 1 155 ? -13.936 21.519 39.788 1.00 58.21 147 ILE R C 1
ATOM 8776 O O . ILE D 1 155 ? -13.762 21.877 40.950 1.00 56.04 147 ILE R O 1
ATOM 8781 N N . VAL D 1 156 ? -13.513 20.344 39.321 1.00 58.71 148 VAL R N 1
ATOM 8782 C CA . VAL D 1 156 ? -12.778 19.408 40.167 1.00 57.81 148 VAL R CA 1
ATOM 8783 C C . VAL D 1 156 ? -11.639 18.766 39.398 1.00 58.91 148 VAL R C 1
ATOM 8784 O O . VAL D 1 156 ? -11.560 18.877 38.179 1.00 60.34 148 VAL R O 1
ATOM 8788 N N . SER D 1 157 ? -10.754 18.106 40.138 1.00 59.19 149 SER R N 1
ATOM 8789 C CA . SER D 1 157 ? -9.680 17.323 39.562 1.00 57.53 149 SER R CA 1
ATOM 8790 C C . SER D 1 157 ? -9.938 15.852 39.839 1.00 57.84 149 SER R C 1
ATOM 8791 O O . SER D 1 157 ? -10.447 15.490 40.901 1.00 58.22 149 SER R O 1
ATOM 8794 N N . ASN D 1 158 ? -9.596 15.008 38.869 1.00 58.54 150 ASN R N 1
ATOM 8795 C CA . ASN D 1 158 ? -9.636 13.563 39.048 1.00 57.19 150 ASN R CA 1
ATOM 8796 C C . ASN D 1 158 ? -8.248 13.016 39.400 1.00 55.59 150 ASN R C 1
ATOM 8797 O O . ASN D 1 158 ? -7.994 11.828 39.261 1.00 51.01 150 ASN R O 1
ATOM 8802 N N . ALA D 1 159 ? -7.347 13.896 39.849 1.00 58.73 151 ALA R N 1
ATOM 8803 C CA . ALA D 1 159 ? -6.010 13.498 40.298 1.00 57.80 151 ALA R CA 1
ATOM 8804 C C . ALA D 1 159 ? -5.181 12.911 39.153 1.00 58.61 151 ALA R C 1
ATOM 8805 O O . ALA D 1 159 ? -5.552 13.029 37.979 1.00 56.47 151 ALA R O 1
ATOM 8807 N N . SER D 1 160 ? -4.049 12.299 39.504 1.00 58.98 152 SER R N 1
ATOM 8808 C CA . SER D 1 160 ? -3.200 11.605 38.538 1.00 58.86 152 SER R CA 1
ATOM 8809 C C . SER D 1 160 ? -3.535 10.126 38.472 1.00 60.37 152 SER R C 1
ATOM 8810 O O . SER D 1 160 ? -4.277 9.598 39.313 1.00 61.08 152 SER R O 1
ATOM 8813 N N . CYS D 1 161 ? -2.993 9.470 37.449 1.00 59.96 153 CYS R N 1
ATOM 8814 C CA . CYS D 1 161 ? -3.074 8.023 37.312 1.00 59.13 153 CYS R CA 1
ATOM 8815 C C . CYS D 1 161 ? -2.401 7.339 38.503 1.00 58.86 153 CYS R C 1
ATOM 8816 O O . CYS D 1 161 ? -2.895 6.335 39.013 1.00 59.21 153 CYS R O 1
ATOM 8819 N N . THR D 1 162 ? -1.281 7.900 38.942 1.00 57.13 154 THR R N 1
ATOM 8820 C CA . THR D 1 162 ? -0.482 7.344 40.036 1.00 57.06 154 THR R CA 1
ATOM 8821 C C . THR D 1 162 ? -1.226 7.424 41.371 1.00 56.58 154 THR R C 1
ATOM 8822 O O . THR D 1 162 ? -1.186 6.485 42.166 1.00 57.43 154 THR R O 1
ATOM 8826 N N . THR D 1 163 ? -1.916 8.537 41.604 1.00 55.28 155 THR R N 1
ATOM 8827 C CA . THR D 1 163 ? -2.726 8.717 42.809 1.00 55.47 155 THR R CA 1
ATOM 8828 C C . THR D 1 163 ? -3.930 7.778 42.812 1.00 56.34 155 THR R C 1
ATOM 8829 O O . THR D 1 163 ? -4.260 7.190 43.850 1.00 57.49 155 THR R O 1
ATOM 8833 N N . ASN D 1 164 ? -4.589 7.647 41.659 1.00 54.68 156 ASN R N 1
ATOM 8834 C CA . ASN D 1 164 ? -5.697 6.704 41.515 1.00 55.59 156 ASN R CA 1
ATOM 8835 C C . ASN D 1 164 ? -5.266 5.257 41.797 1.00 55.19 156 ASN R C 1
ATOM 8836 O O . ASN D 1 164 ? -6.088 4.424 42.186 1.00 55.22 156 ASN R O 1
ATOM 8841 N N . CYS D 1 165 ? -3.978 4.969 41.600 1.00 56.46 157 CYS R N 1
ATOM 8842 C CA . CYS D 1 165 ? -3.406 3.657 41.902 1.00 56.10 157 CYS R CA 1
ATOM 8843 C C . CYS D 1 165 ? -3.055 3.488 43.377 1.00 56.99 157 CYS R C 1
ATOM 8844 O O . CYS D 1 165 ? -3.356 2.452 43.967 1.00 58.22 157 CYS R O 1
ATOM 8847 N N . LEU D 1 166 ? -2.405 4.488 43.968 1.00 56.44 158 LEU R N 1
ATOM 8848 C CA . LEU D 1 166 ? -1.906 4.363 45.339 1.00 56.93 158 LEU R CA 1
ATOM 8849 C C . LEU D 1 166 ? -2.989 4.574 46.390 1.00 56.84 158 LEU R C 1
ATOM 8850 O O . LEU D 1 166 ? -2.881 4.046 47.490 1.00 59.83 158 LEU R O 1
ATOM 8855 N N . ALA D 1 167 ? -4.026 5.342 46.072 1.00 56.58 159 ALA R N 1
ATOM 8856 C CA . ALA D 1 167 ? -5.023 5.686 47.084 1.00 56.46 159 ALA R CA 1
ATOM 8857 C C . ALA D 1 167 ? -5.800 4.477 47.583 1.00 56.28 159 ALA R C 1
ATOM 8858 O O . ALA D 1 167 ? -5.893 4.289 48.793 1.00 57.01 159 ALA R O 1
ATOM 8860 N N . PRO D 1 168 ? -6.349 3.647 46.666 1.00 57.45 160 PRO R N 1
ATOM 8861 C CA . PRO D 1 168 ? -7.072 2.446 47.102 1.00 57.73 160 PRO R CA 1
ATOM 8862 C C . PRO D 1 168 ? -6.227 1.495 47.945 1.00 57.21 160 PRO R C 1
ATOM 8863 O O . PRO D 1 168 ? -6.702 1.001 48.968 1.00 56.43 160 PRO R O 1
ATOM 8867 N N . LEU D 1 169 ? -4.990 1.250 47.515 1.00 57.37 161 LEU R N 1
ATOM 8868 C CA . LEU D 1 169 ? -4.066 0.408 48.272 1.00 57.14 161 LEU R CA 1
ATOM 8869 C C . LEU D 1 169 ? -3.877 0.985 49.667 1.00 57.29 161 LEU R C 1
ATOM 8870 O O . LEU D 1 169 ? -4.083 0.294 50.660 1.00 56.89 161 LEU R O 1
ATOM 8875 N N . ALA D 1 170 ? -3.509 2.264 49.724 1.00 57.09 162 ALA R N 1
ATOM 8876 C CA . ALA D 1 170 ? -3.227 2.947 50.985 1.00 56.84 162 ALA R CA 1
ATOM 8877 C C . ALA D 1 170 ? -4.424 2.965 51.937 1.00 56.54 162 ALA R C 1
ATOM 8878 O O . ALA D 1 170 ? -4.267 2.745 53.132 1.00 56.36 162 ALA R O 1
ATOM 8880 N N . LYS D 1 171 ? -5.612 3.234 51.402 1.00 56.74 163 LYS R N 1
ATOM 8881 C CA . LYS D 1 171 ? -6.853 3.199 52.184 1.00 56.28 163 LYS R CA 1
ATOM 8882 C C . LYS D 1 171 ? -7.058 1.848 52.865 1.00 55.91 163 LYS R C 1
ATOM 8883 O O . LYS D 1 171 ? -7.419 1.787 54.033 1.00 54.81 163 LYS R O 1
ATOM 8889 N N . VAL D 1 172 ? -6.826 0.768 52.126 1.00 56.46 164 VAL R N 1
ATOM 8890 C CA . VAL D 1 172 ? -7.026 -0.581 52.658 1.00 56.21 164 VAL R CA 1
ATOM 8891 C C . VAL D 1 172 ? -5.997 -0.873 53.751 1.00 55.49 164 VAL R C 1
ATOM 8892 O O . VAL D 1 172 ? -6.352 -1.324 54.842 1.00 55.86 164 VAL R O 1
ATOM 8896 N N . ILE D 1 173 ? -4.732 -0.591 53.458 1.00 56.56 165 ILE R N 1
ATOM 8897 C CA . ILE D 1 173 ? -3.641 -0.818 54.410 1.00 56.82 165 ILE R CA 1
ATOM 8898 C C . ILE D 1 173 ? -3.818 0.033 55.673 1.00 55.53 165 ILE R C 1
ATOM 8899 O O . ILE D 1 173 ? -3.614 -0.446 56.789 1.00 54.48 165 ILE R O 1
ATOM 8904 N N . ASN D 1 174 ? -4.205 1.290 55.480 1.00 54.70 166 ASN R N 1
ATOM 8905 C CA . ASN D 1 174 ? -4.434 2.212 56.585 1.00 54.98 166 ASN R CA 1
ATOM 8906 C C . ASN D 1 174 ? -5.634 1.825 57.444 1.00 54.15 166 ASN R C 1
ATOM 8907 O O . ASN D 1 174 ? -5.510 1.718 58.658 1.00 54.56 166 ASN R O 1
ATOM 8912 N N . ASP D 1 175 ? -6.787 1.620 56.810 1.00 54.77 167 ASP R N 1
ATOM 8913 C CA . ASP D 1 175 ? -8.026 1.262 57.522 1.00 56.34 167 ASP R CA 1
ATOM 8914 C C . ASP D 1 175 ? -7.861 0.060 58.470 1.00 56.45 167 ASP R C 1
ATOM 8915 O O . ASP D 1 175 ? -8.442 0.041 59.561 1.00 56.94 167 ASP R O 1
ATOM 8920 N N . ARG D 1 176 ? -7.067 -0.924 58.050 1.00 56.50 168 ARG R N 1
ATOM 8921 C CA . ARG D 1 176 ? -6.899 -2.183 58.781 1.00 56.63 168 ARG R CA 1
ATOM 8922 C C . ARG D 1 176 ? -5.682 -2.165 59.708 1.00 55.31 168 ARG R C 1
ATOM 8923 O O . ARG D 1 176 ? -5.797 -2.498 60.876 1.00 55.14 168 ARG R O 1
ATOM 8931 N N . PHE D 1 177 ? -4.520 -1.789 59.179 1.00 56.14 169 PHE R N 1
ATOM 8932 C CA . PHE D 1 177 ? -3.250 -1.897 59.914 1.00 56.22 169 PHE R CA 1
ATOM 8933 C C . PHE D 1 177 ? -2.689 -0.562 60.394 1.00 56.53 169 PHE R C 1
ATOM 8934 O O . PHE D 1 177 ? -1.877 -0.535 61.320 1.00 56.64 169 PHE R O 1
ATOM 8942 N N . GLY D 1 178 ? -3.101 0.532 59.756 1.00 57.18 170 GLY R N 1
ATOM 8943 C CA . GLY D 1 178 ? -2.644 1.870 60.127 1.00 57.52 170 GLY R CA 1
ATOM 8944 C C . GLY D 1 178 ? -1.268 2.178 59.568 1.00 57.58 170 GLY R C 1
ATOM 8945 O O . GLY D 1 178 ? -0.275 1.598 60.003 1.00 56.87 170 GLY R O 1
ATOM 8946 N N . ILE D 1 179 ? -1.210 3.093 58.604 1.00 58.49 171 ILE R N 1
ATOM 8947 C CA . ILE D 1 179 ? 0.053 3.470 57.975 1.00 59.70 171 ILE R CA 1
ATOM 8948 C C . ILE D 1 179 ? 0.740 4.548 58.801 1.00 59.83 171 ILE R C 1
ATOM 8949 O O . ILE D 1 179 ? 0.222 5.656 58.930 1.00 60.65 171 ILE R O 1
ATOM 8954 N N . VAL D 1 180 ? 1.908 4.224 59.349 1.00 59.76 172 VAL R N 1
ATOM 8955 C CA . VAL D 1 180 ? 2.702 5.200 60.094 1.00 60.13 172 VAL R CA 1
ATOM 8956 C C . VAL D 1 180 ? 3.354 6.184 59.127 1.00 60.35 172 VAL R C 1
ATOM 8957 O O . VAL D 1 180 ? 3.228 7.400 59.282 1.00 59.19 172 VAL R O 1
ATOM 8961 N N . GLU D 1 181 ? 4.054 5.639 58.135 1.00 61.24 173 GLU R N 1
ATOM 8962 C CA . GLU D 1 181 ? 4.759 6.441 57.134 1.00 62.05 173 GLU R CA 1
ATOM 8963 C C . GLU D 1 181 ? 5.038 5.605 55.892 1.00 61.43 173 GLU R C 1
ATOM 8964 O O . GLU D 1 181 ? 5.168 4.387 55.983 1.00 61.99 173 GLU R O 1
ATOM 8970 N N . GLY D 1 182 ? 5.122 6.256 54.735 1.00 60.97 174 GLY R N 1
ATOM 8971 C CA . GLY D 1 182 ? 5.366 5.542 53.480 1.00 61.19 174 GLY R CA 1
ATOM 8972 C C . GLY D 1 182 ? 6.074 6.360 52.417 1.00 60.53 174 GLY R C 1
ATOM 8973 O O . GLY D 1 182 ? 5.818 7.553 52.275 1.00 59.59 174 GLY R O 1
ATOM 8974 N N . LEU D 1 183 ? 6.980 5.710 51.684 1.00 60.70 175 LEU R N 1
ATOM 8975 C CA . LEU D 1 183 ? 7.628 6.306 50.514 1.00 60.73 175 LEU R CA 1
ATOM 8976 C C . LEU D 1 183 ? 7.364 5.442 49.281 1.00 61.04 175 LEU R C 1
ATOM 8977 O O . LEU D 1 183 ? 7.458 4.211 49.335 1.00 61.18 175 LEU R O 1
ATOM 8982 N N . MET D 1 184 ? 7.029 6.105 48.176 1.00 61.71 176 MET R N 1
ATOM 8983 C CA . MET D 1 184 ? 6.581 5.449 46.952 1.00 61.54 176 MET R CA 1
ATOM 8984 C C . MET D 1 184 ? 7.582 5.693 45.835 1.00 61.00 176 MET R C 1
ATOM 8985 O O . MET D 1 184 ? 8.079 6.796 45.672 1.00 61.49 176 MET R O 1
ATOM 8990 N N . THR D 1 185 ? 7.892 4.645 45.084 1.00 60.97 177 THR R N 1
ATOM 8991 C CA . THR D 1 185 ? 8.492 4.785 43.772 1.00 60.94 177 THR R CA 1
ATOM 8992 C C . THR D 1 185 ? 7.459 4.278 42.769 1.00 60.05 177 THR R C 1
ATOM 8993 O O . THR D 1 185 ? 6.840 3.237 42.995 1.00 61.26 177 THR R O 1
ATOM 8997 N N . THR D 1 186 ? 7.260 5.027 41.684 1.00 59.54 178 THR R N 1
ATOM 8998 C CA . THR D 1 186 ? 6.506 4.537 40.523 1.00 58.72 178 THR R CA 1
ATOM 8999 C C . THR D 1 186 ? 7.450 4.414 39.327 1.00 58.12 178 THR R C 1
ATOM 9000 O O . THR D 1 186 ? 8.277 5.300 39.076 1.00 59.04 178 THR R O 1
ATOM 9004 N N . VAL D 1 187 ? 7.354 3.297 38.613 1.00 57.99 179 VAL R N 1
ATOM 9005 C CA . VAL D 1 187 ? 8.049 3.147 37.340 1.00 57.27 179 VAL R CA 1
ATOM 9006 C C . VAL D 1 187 ? 6.987 3.404 36.292 1.00 56.27 179 VAL R C 1
ATOM 9007 O O . VAL D 1 187 ? 6.044 2.623 36.133 1.00 57.05 179 VAL R O 1
ATOM 9011 N N . HIS D 1 188 ? 7.130 4.533 35.611 1.00 57.71 180 HIS R N 1
ATOM 9012 C CA . HIS D 1 188 ? 6.062 5.062 34.800 1.00 60.69 180 HIS R CA 1
ATOM 9013 C C . HIS D 1 188 ? 6.322 4.912 33.308 1.00 60.85 180 HIS R C 1
ATOM 9014 O O . HIS D 1 188 ? 7.406 5.228 32.808 1.00 60.82 180 HIS R O 1
ATOM 9021 N N . ALA D 1 189 ? 5.299 4.436 32.606 1.00 62.69 181 ALA R N 1
ATOM 9022 C CA . ALA D 1 189 ? 5.318 4.371 31.159 1.00 63.20 181 ALA R CA 1
ATOM 9023 C C . ALA D 1 189 ? 5.579 5.749 30.550 1.00 64.96 181 ALA R C 1
ATOM 9024 O O . ALA D 1 189 ? 5.413 6.782 31.201 1.00 62.77 181 ALA R O 1
ATOM 9026 N N . SER D 1 190 ? 5.972 5.726 29.282 1.00 65.62 182 SER R N 1
ATOM 9027 C CA . SER D 1 190 ? 6.241 6.914 28.501 1.00 65.76 182 SER R CA 1
ATOM 9028 C C . SER D 1 190 ? 5.029 7.841 28.383 1.00 64.03 182 SER R C 1
ATOM 9029 O O . SER D 1 190 ? 3.904 7.381 28.213 1.00 61.88 182 SER R O 1
ATOM 9032 N N . THR D 1 191 ? 5.274 9.146 28.466 1.00 62.36 183 THR R N 1
ATOM 9033 C CA . THR D 1 191 ? 4.212 10.153 28.368 1.00 64.18 183 THR R CA 1
ATOM 9034 C C . THR D 1 191 ? 4.536 11.219 27.316 1.00 62.83 183 THR R C 1
ATOM 9035 O O . THR D 1 191 ? 5.694 11.379 26.913 1.00 61.89 183 THR R O 1
ATOM 9039 N N . ALA D 1 192 ? 3.500 11.939 26.884 1.00 61.76 184 ALA R N 1
ATOM 9040 C CA . ALA D 1 192 ? 3.592 12.902 25.776 1.00 63.22 184 ALA R CA 1
ATOM 9041 C C . ALA D 1 192 ? 4.449 14.137 26.074 1.00 63.00 184 ALA R C 1
ATOM 9042 O O . ALA D 1 192 ? 4.818 14.860 25.160 1.00 64.71 184 ALA R O 1
ATOM 9044 N N . ASN D 1 193 ? 4.741 14.390 27.346 1.00 62.42 185 ASN R N 1
ATOM 9045 C CA . ASN D 1 193 ? 5.684 15.466 27.734 1.00 65.17 185 ASN R CA 1
ATOM 9046 C C . ASN D 1 193 ? 7.178 15.099 27.532 1.00 65.66 185 ASN R C 1
ATOM 9047 O O . ASN D 1 193 ? 8.062 15.896 27.791 1.00 67.78 185 ASN R O 1
ATOM 9052 N N . GLN D 1 194 ? 7.432 13.880 27.071 1.00 67.46 186 GLN R N 1
ATOM 9053 C CA . GLN D 1 194 ? 8.771 13.396 26.814 1.00 65.32 186 GLN R CA 1
ATOM 9054 C C . GLN D 1 194 ? 9.165 13.641 25.362 1.00 64.32 186 GLN R C 1
ATOM 9055 O O . GLN D 1 194 ? 8.304 13.860 24.505 1.00 62.19 186 GLN R O 1
ATOM 9061 N N . LEU D 1 195 ? 10.473 13.577 25.099 1.00 63.33 187 LEU R N 1
ATOM 9062 C CA . LEU D 1 195 ? 11.019 13.775 23.757 1.00 64.32 187 LEU R CA 1
ATOM 9063 C C . LEU D 1 195 ? 11.670 12.501 23.201 1.00 64.51 187 LEU R C 1
ATOM 9064 O O . LEU D 1 195 ? 12.308 11.733 23.931 1.00 63.24 187 LEU R O 1
ATOM 9069 N N . VAL D 1 196 ? 11.500 12.288 21.900 1.00 64.57 188 VAL R N 1
ATOM 9070 C CA . VAL D 1 196 ? 12.069 11.122 21.229 1.00 66.74 188 VAL R CA 1
ATOM 9071 C C . VAL D 1 196 ? 13.599 11.148 21.237 1.00 65.87 188 VAL R C 1
ATOM 9072 O O . VAL D 1 196 ? 14.229 10.103 21.356 1.00 69.54 188 VAL R O 1
ATOM 9076 N N . VAL D 1 197 ? 14.187 12.336 21.120 1.00 65.41 189 VAL R N 1
ATOM 9077 C CA . VAL D 1 197 ? 15.639 12.507 21.251 1.00 65.41 189 VAL R CA 1
ATOM 9078 C C . VAL D 1 197 ? 15.964 13.684 22.175 1.00 63.55 189 VAL R C 1
ATOM 9079 O O . VAL D 1 197 ? 15.137 14.573 22.365 1.00 62.42 189 VAL R O 1
ATOM 9083 N N . ASP D 1 198 ? 17.172 13.678 22.737 1.00 61.98 190 ASP R N 1
ATOM 9084 C CA . ASP D 1 198 ? 17.623 14.729 23.658 1.00 63.65 190 ASP R CA 1
ATOM 9085 C C . ASP D 1 198 ? 17.244 16.117 23.152 1.00 64.73 190 ASP R C 1
ATOM 9086 O O . ASP D 1 198 ? 17.554 16.463 22.008 1.00 65.57 190 ASP R O 1
ATOM 9091 N N . GLY D 1 199 ? 16.612 16.909 24.016 1.00 64.40 191 GLY R N 1
ATOM 9092 C CA . GLY D 1 199 ? 16.122 18.229 23.639 1.00 65.95 191 GLY R CA 1
ATOM 9093 C C . GLY D 1 199 ? 15.616 19.031 24.825 1.00 67.44 191 GLY R C 1
ATOM 9094 O O . GLY D 1 199 ? 15.592 18.523 25.951 1.00 67.04 191 GLY R O 1
ATOM 9095 N N . PRO D 1 200 ? 15.208 20.296 24.581 1.00 68.91 192 PRO R N 1
ATOM 9096 C CA . PRO D 1 200 ? 14.754 21.171 25.655 1.00 69.50 192 PRO R CA 1
ATOM 9097 C C . PRO D 1 200 ? 13.314 20.879 26.056 1.00 69.80 192 PRO R C 1
ATOM 9098 O O . PRO D 1 200 ? 12.426 20.833 25.197 1.00 71.91 192 PRO R O 1
ATOM 9102 N N . SER D 1 201 ? 13.102 20.657 27.349 1.00 70.35 193 SER R N 1
ATOM 9103 C CA . SER D 1 201 ? 11.773 20.395 27.886 1.00 72.10 193 SER R CA 1
ATOM 9104 C C . SER D 1 201 ? 10.912 21.650 27.757 1.00 72.92 193 SER R C 1
ATOM 9105 O O . SER D 1 201 ? 11.430 22.764 27.739 1.00 74.49 193 SER R O 1
ATOM 9108 N N . LYS D 1 202 ? 9.602 21.464 27.638 1.00 74.18 194 LYS R N 1
ATOM 9109 C CA . LYS D 1 202 ? 8.677 22.584 27.456 1.00 73.73 194 LYS R CA 1
ATOM 9110 C C . LYS D 1 202 ? 8.805 23.565 28.614 1.00 73.38 194 LYS R C 1
ATOM 9111 O O . LYS D 1 202 ? 8.721 23.173 29.784 1.00 73.74 194 LYS R O 1
ATOM 9117 N N . GLY D 1 203 ? 9.054 24.829 28.276 1.00 72.40 195 GLY R N 1
ATOM 9118 C CA . GLY D 1 203 ? 9.135 25.900 29.258 1.00 71.12 195 GLY R CA 1
ATOM 9119 C C . GLY D 1 203 ? 10.392 25.921 30.105 1.00 70.92 195 GLY R C 1
ATOM 9120 O O . GLY D 1 203 ? 10.469 26.689 31.069 1.00 69.17 195 GLY R O 1
ATOM 9121 N N . GLY D 1 204 ? 11.374 25.088 29.756 1.00 70.51 196 GLY R N 1
ATOM 9122 C CA . GLY D 1 204 ? 12.652 25.034 30.476 1.00 70.30 196 GLY R CA 1
ATOM 9123 C C . GLY D 1 204 ? 12.590 24.412 31.862 1.00 69.46 196 GLY R C 1
ATOM 9124 O O . GLY D 1 204 ? 13.498 24.587 32.663 1.00 68.38 196 GLY R O 1
ATOM 9125 N N . LYS D 1 205 ? 11.518 23.677 32.143 1.00 70.65 197 LYS R N 1
ATOM 9126 C CA . LYS D 1 205 ? 11.323 23.035 33.443 1.00 69.44 197 LYS R CA 1
ATOM 9127 C C . LYS D 1 205 ? 11.330 21.521 33.235 1.00 67.18 197 LYS R C 1
ATOM 9128 O O . LYS D 1 205 ? 10.908 21.047 32.187 1.00 67.17 197 LYS R O 1
ATOM 9134 N N . ASP D 1 206 ? 11.840 20.777 34.217 1.00 66.44 198 ASP R N 1
ATOM 9135 C CA . ASP D 1 206 ? 11.956 19.314 34.122 1.00 66.07 198 ASP R CA 1
ATOM 9136 C C . ASP D 1 206 ? 12.888 18.921 32.961 1.00 63.80 198 ASP R C 1
ATOM 9137 O O . ASP D 1 206 ? 12.457 18.276 32.001 1.00 63.40 198 ASP R O 1
ATOM 9142 N N . TRP D 1 207 ? 14.160 19.314 33.062 1.00 62.61 199 TRP R N 1
ATOM 9143 C CA . TRP D 1 207 ? 15.163 19.061 32.003 1.00 62.66 199 TRP R CA 1
ATOM 9144 C C . TRP D 1 207 ? 15.300 17.578 31.627 1.00 62.56 199 TRP R C 1
ATOM 9145 O O . TRP D 1 207 ? 15.440 17.241 30.444 1.00 62.47 199 TRP R O 1
ATOM 9156 N N . ARG D 1 208 ? 15.241 16.701 32.629 1.00 61.60 200 ARG R N 1
ATOM 9157 C CA . ARG D 1 208 ? 15.392 15.256 32.407 1.00 60.81 200 ARG R CA 1
ATOM 9158 C C . ARG D 1 208 ? 14.341 14.689 31.460 1.00 61.05 200 ARG R C 1
ATOM 9159 O O . ARG D 1 208 ? 14.624 13.753 30.724 1.00 61.61 200 ARG R O 1
ATOM 9167 N N . ALA D 1 209 ? 13.140 15.265 31.479 1.00 60.44 201 ALA R N 1
ATOM 9168 C CA . ALA D 1 209 ? 12.024 14.775 30.673 1.00 61.94 201 ALA R CA 1
ATOM 9169 C C . ALA D 1 209 ? 12.260 14.938 29.180 1.00 61.32 201 ALA R C 1
ATOM 9170 O O . ALA D 1 209 ? 11.668 14.205 28.373 1.00 61.18 201 ALA R O 1
ATOM 9172 N N . GLY D 1 210 ? 13.104 15.910 28.826 1.00 60.98 202 GLY R N 1
ATOM 9173 C CA . GLY D 1 210 ? 13.505 16.157 27.441 1.00 61.81 202 GLY R CA 1
ATOM 9174 C C . GLY D 1 210 ? 14.663 15.298 26.946 1.00 62.42 202 GLY R C 1
ATOM 9175 O O . GLY D 1 210 ? 15.034 15.373 25.779 1.00 63.73 202 GLY R O 1
ATOM 9176 N N . ARG D 1 211 ? 15.236 14.479 27.822 1.00 60.05 203 ARG R N 1
ATOM 9177 C CA . ARG D 1 211 ? 16.248 13.523 27.409 1.00 61.31 203 ARG R CA 1
ATOM 9178 C C . ARG D 1 211 ? 15.584 12.344 26.711 1.00 61.27 203 ARG R C 1
ATOM 9179 O O . ARG D 1 211 ? 14.455 11.992 27.023 1.00 66.56 203 ARG R O 1
ATOM 9187 N N . CYS D 1 212 ? 16.296 11.763 25.754 1.00 64.32 204 CYS R N 1
ATOM 9188 C CA . CYS D 1 212 ? 15.847 10.616 24.968 1.00 64.88 204 CYS R CA 1
ATOM 9189 C C . CYS D 1 212 ? 14.989 9.588 25.715 1.00 65.81 204 CYS R C 1
ATOM 9190 O O . CYS D 1 212 ? 15.469 8.908 26.624 1.00 66.59 204 CYS R O 1
ATOM 9193 N N . ALA D 1 213 ? 13.734 9.458 25.292 1.00 65.50 205 ALA R N 1
ATOM 9194 C CA . ALA D 1 213 ? 12.779 8.540 25.920 1.00 65.98 205 ALA R CA 1
ATOM 9195 C C . ALA D 1 213 ? 13.054 7.057 25.627 1.00 67.69 205 ALA R C 1
ATOM 9196 O O . ALA D 1 213 ? 12.747 6.198 26.450 1.00 70.57 205 ALA R O 1
ATOM 9198 N N . LEU D 1 214 ? 13.669 6.773 24.481 1.00 66.63 206 LEU R N 1
ATOM 9199 C CA . LEU D 1 214 ? 13.808 5.413 23.975 1.00 64.41 206 LEU R CA 1
ATOM 9200 C C . LEU D 1 214 ? 14.888 4.594 24.700 1.00 63.96 206 LEU R C 1
ATOM 9201 O O . LEU D 1 214 ? 14.839 3.365 24.708 1.00 65.46 206 LEU R O 1
ATOM 9206 N N . SER D 1 215 ? 15.846 5.260 25.332 1.00 62.12 207 SER R N 1
ATOM 9207 C CA . SER D 1 215 ? 17.021 4.569 25.834 1.00 62.53 207 SER R CA 1
ATOM 9208 C C . SER D 1 215 ? 17.380 4.898 27.284 1.00 60.02 207 SER R C 1
ATOM 9209 O O . SER D 1 215 ? 18.399 4.434 27.787 1.00 60.29 207 SER R O 1
ATOM 9212 N N . ASN D 1 216 ? 16.532 5.673 27.955 1.00 60.22 208 ASN R N 1
ATOM 9213 C CA . ASN D 1 216 ? 16.822 6.200 29.284 1.00 60.22 208 ASN R CA 1
ATOM 9214 C C . ASN D 1 216 ? 15.800 5.767 30.344 1.00 59.13 208 ASN R C 1
ATOM 9215 O O . ASN D 1 216 ? 14.593 5.752 30.090 1.00 57.87 208 ASN R O 1
ATOM 9220 N N . ILE D 1 217 ? 16.313 5.409 31.520 1.00 59.04 209 ILE R N 1
ATOM 9221 C CA . ILE D 1 217 ? 15.578 5.520 32.783 1.00 59.71 209 ILE R CA 1
ATOM 9222 C C . ILE D 1 217 ? 15.692 6.985 33.215 1.00 58.85 209 ILE R C 1
ATOM 9223 O O . ILE D 1 217 ? 16.802 7.499 33.325 1.00 56.52 209 ILE R O 1
ATOM 9228 N N . ILE D 1 218 ? 14.555 7.643 33.460 1.00 59.39 210 ILE R N 1
ATOM 9229 C CA . ILE D 1 218 ? 14.526 9.101 33.689 1.00 58.88 210 ILE R CA 1
ATOM 9230 C C . ILE D 1 218 ? 13.850 9.473 35.017 1.00 57.40 210 ILE R C 1
ATOM 9231 O O . ILE D 1 218 ? 12.631 9.351 35.139 1.00 54.18 210 ILE R O 1
ATOM 9236 N N . PRO D 1 219 ? 14.636 9.941 36.013 1.00 59.23 211 PRO R N 1
ATOM 9237 C CA . PRO D 1 219 ? 14.018 10.357 37.266 1.00 60.08 211 PRO R CA 1
ATOM 9238 C C . PRO D 1 219 ? 13.024 11.498 37.073 1.00 61.59 211 PRO R C 1
ATOM 9239 O O . PRO D 1 219 ? 13.221 12.356 36.213 1.00 61.64 211 PRO R O 1
ATOM 9243 N N . ALA D 1 220 ? 11.954 11.482 37.864 1.00 62.69 212 ALA R N 1
ATOM 9244 C CA . ALA D 1 220 ? 10.922 12.510 37.796 1.00 62.54 212 ALA R CA 1
ATOM 9245 C C . ALA D 1 220 ? 10.302 12.767 39.175 1.00 62.99 212 ALA R C 1
ATOM 9246 O O . ALA D 1 220 ? 10.120 11.849 39.977 1.00 61.98 212 ALA R O 1
ATOM 9248 N N . SER D 1 221 ? 10.007 14.035 39.439 1.00 62.28 213 SER R N 1
ATOM 9249 C CA . SER D 1 221 ? 9.244 14.430 40.609 1.00 62.13 213 SER R CA 1
ATOM 9250 C C . SER D 1 221 ? 7.789 14.046 40.406 1.00 62.33 213 SER R C 1
ATOM 9251 O O . SER D 1 221 ? 7.328 13.933 39.273 1.00 62.54 213 SER R O 1
ATOM 9254 N N . THR D 1 222 ? 7.070 13.851 41.506 1.00 63.49 214 THR R N 1
ATOM 9255 C CA . THR D 1 222 ? 5.636 13.568 41.457 1.00 61.78 214 THR R CA 1
ATOM 9256 C C . THR D 1 222 ? 4.995 13.842 42.818 1.00 61.36 214 THR R C 1
ATOM 9257 O O . THR D 1 222 ? 5.475 13.367 43.852 1.00 60.52 214 THR R O 1
ATOM 9261 N N . GLY D 1 223 ? 3.920 14.628 42.807 1.00 60.91 215 GLY R N 1
ATOM 9262 C CA . GLY D 1 223 ? 3.123 14.892 44.003 1.00 60.07 215 GLY R CA 1
ATOM 9263 C C . GLY D 1 223 ? 1.967 13.920 44.170 1.00 59.71 215 GLY R C 1
ATOM 9264 O O . GLY D 1 223 ? 1.063 14.170 44.958 1.00 60.24 215 GLY R O 1
ATOM 9265 N N . ALA D 1 224 ? 2.003 12.803 43.442 1.00 60.19 216 ALA R N 1
ATOM 9266 C CA . ALA D 1 224 ? 0.919 11.818 43.455 1.00 59.64 216 ALA R CA 1
ATOM 9267 C C . ALA D 1 224 ? 0.780 11.127 44.803 1.00 60.14 216 ALA R C 1
ATOM 9268 O O . ALA D 1 224 ? -0.335 10.925 45.288 1.00 61.84 216 ALA R O 1
ATOM 9270 N N . ALA D 1 225 ? 1.909 10.761 45.403 1.00 60.11 217 ALA R N 1
ATOM 9271 C CA . ALA D 1 225 ? 1.904 10.103 46.705 1.00 60.39 217 ALA R CA 1
ATOM 9272 C C . ALA D 1 225 ? 1.426 11.065 47.787 1.00 62.13 217 ALA R C 1
ATOM 9273 O O . ALA D 1 225 ? 0.580 10.719 48.617 1.00 61.62 217 ALA R O 1
ATOM 9275 N N . LYS D 1 226 ? 1.980 12.274 47.763 1.00 62.61 218 LYS R N 1
ATOM 9276 C CA . LYS D 1 226 ? 1.589 13.343 48.675 1.00 61.72 218 LYS R CA 1
ATOM 9277 C C . LYS D 1 226 ? 0.124 13.760 48.494 1.00 60.80 218 LYS R C 1
ATOM 9278 O O . LYS D 1 226 ? -0.514 14.187 49.447 1.00 61.55 218 LYS R O 1
ATOM 9284 N N . ALA D 1 227 ? -0.407 13.636 47.280 1.00 61.16 219 ALA R N 1
ATOM 9285 C CA . ALA D 1 227 ? -1.818 13.957 47.019 1.00 61.32 219 ALA R CA 1
ATOM 9286 C C . ALA D 1 227 ? -2.799 12.975 47.681 1.00 62.34 219 ALA R C 1
ATOM 9287 O O . ALA D 1 227 ? -3.977 13.300 47.867 1.00 61.68 219 ALA R O 1
ATOM 9289 N N . VAL D 1 228 ? -2.322 11.783 48.038 1.00 62.28 220 VAL R N 1
ATOM 9290 C CA . VAL D 1 228 ? -3.151 10.811 48.757 1.00 62.60 220 VAL R CA 1
ATOM 9291 C C . VAL D 1 228 ? -3.636 11.404 50.092 1.00 62.67 220 VAL R C 1
ATOM 9292 O O . VAL D 1 228 ? -4.725 11.073 50.567 1.00 62.44 220 VAL R O 1
ATOM 9296 N N . GLY D 1 229 ? -2.833 12.295 50.675 1.00 63.71 221 GLY R N 1
ATOM 9297 C CA . GLY D 1 229 ? -3.213 13.024 51.889 1.00 63.64 221 GLY R CA 1
ATOM 9298 C C . GLY D 1 229 ? -4.350 14.019 51.701 1.00 63.68 221 GLY R C 1
ATOM 9299 O O . GLY D 1 229 ? -4.950 14.458 52.675 1.00 64.17 221 GLY R O 1
ATOM 9300 N N . LYS D 1 230 ? -4.639 14.379 50.452 1.00 64.90 222 LYS R N 1
ATOM 9301 C CA . LYS D 1 230 ? -5.740 15.285 50.125 1.00 65.52 222 LYS R CA 1
ATOM 9302 C C . LYS D 1 230 ? -7.064 14.517 50.084 1.00 64.57 222 LYS R C 1
ATOM 9303 O O . LYS D 1 230 ? -8.070 14.967 50.628 1.00 64.41 222 LYS R O 1
ATOM 9309 N N . VAL D 1 231 ? -7.053 13.357 49.435 1.00 64.13 223 VAL R N 1
ATOM 9310 C CA . VAL D 1 231 ? -8.253 12.531 49.295 1.00 63.69 223 VAL R CA 1
ATOM 9311 C C . VAL D 1 231 ? -8.502 11.682 50.540 1.00 63.62 223 VAL R C 1
ATOM 9312 O O . VAL D 1 231 ? -9.649 11.325 50.827 1.00 63.66 223 VAL R O 1
ATOM 9316 N N . LEU D 1 232 ? -7.425 11.353 51.259 1.00 62.11 224 LEU R N 1
ATOM 9317 C CA . LEU D 1 232 ? -7.504 10.629 52.526 1.00 61.50 224 LEU R CA 1
ATOM 9318 C C . LEU D 1 232 ? -6.739 11.407 53.596 1.00 60.93 224 LEU R C 1
ATOM 9319 O O . LEU D 1 232 ? -5.569 11.119 53.854 1.00 58.72 224 LEU R O 1
ATOM 9324 N N . PRO D 1 233 ? -7.405 12.402 54.218 1.00 61.93 225 PRO R N 1
ATOM 9325 C CA . PRO D 1 233 ? -6.810 13.351 55.176 1.00 62.64 225 PRO R CA 1
ATOM 9326 C C . PRO D 1 233 ? -6.041 12.713 56.331 1.00 62.86 225 PRO R C 1
ATOM 9327 O O . PRO D 1 233 ? -5.067 13.289 56.817 1.00 62.67 225 PRO R O 1
ATOM 9331 N N . GLU D 1 234 ? -6.490 11.538 56.765 1.00 63.23 226 GLU R N 1
ATOM 9332 C CA . GLU D 1 234 ? -5.786 10.748 57.782 1.00 63.17 226 GLU R CA 1
ATOM 9333 C C . GLU D 1 234 ? -4.298 10.600 57.433 1.00 63.08 226 GLU R C 1
ATOM 9334 O O . GLU D 1 234 ? -3.438 10.636 58.319 1.00 62.80 226 GLU R O 1
ATOM 9340 N N . LEU D 1 235 ? -4.007 10.454 56.139 1.00 61.90 227 LEU R N 1
ATOM 9341 C CA . LEU D 1 235 ? -2.643 10.227 55.659 1.00 61.58 227 LEU R CA 1
ATOM 9342 C C . LEU D 1 235 ? -1.903 11.501 55.236 1.00 61.42 227 LEU R C 1
ATOM 9343 O O . LEU D 1 235 ? -0.855 11.426 54.590 1.00 61.86 227 LEU R O 1
ATOM 9348 N N . ASN D 1 236 ? -2.442 12.660 55.604 1.00 61.25 228 ASN R N 1
ATOM 9349 C CA . ASN D 1 236 ? -1.784 13.941 55.359 1.00 60.23 228 ASN R CA 1
ATOM 9350 C C . ASN D 1 236 ? -0.430 13.991 56.071 1.00 58.35 228 ASN R C 1
ATOM 9351 O O . ASN D 1 236 ? -0.356 13.790 57.281 1.00 56.50 228 ASN R O 1
ATOM 9356 N N . GLY D 1 237 ? 0.632 14.238 55.309 1.00 57.33 229 GLY R N 1
ATOM 9357 C CA . GLY D 1 237 ? 1.990 14.305 55.853 1.00 57.57 229 GLY R CA 1
ATOM 9358 C C . GLY D 1 237 ? 2.722 12.977 55.997 1.00 56.97 229 GLY R C 1
ATOM 9359 O O . GLY D 1 237 ? 3.883 12.961 56.422 1.00 56.45 229 GLY R O 1
ATOM 9360 N N . LYS D 1 238 ? 2.061 11.875 55.629 1.00 56.40 230 LYS R N 1
ATOM 9361 C CA . LYS D 1 238 ? 2.579 10.516 55.858 1.00 57.46 230 LYS R CA 1
ATOM 9362 C C . LYS D 1 238 ? 3.095 9.824 54.596 1.00 57.42 230 LYS R C 1
ATOM 9363 O O . LYS D 1 238 ? 3.645 8.732 54.678 1.00 57.48 230 LYS R O 1
ATOM 9369 N N . LEU D 1 239 ? 2.917 10.451 53.438 1.00 58.64 231 LEU R N 1
ATOM 9370 C CA . LEU D 1 239 ? 3.320 9.855 52.170 1.00 59.66 231 LEU R CA 1
ATOM 9371 C C . LEU D 1 239 ? 3.972 10.859 51.234 1.00 60.32 231 LEU R C 1
ATOM 9372 O O . LEU D 1 239 ? 3.545 12.005 51.140 1.00 62.48 231 LEU R O 1
ATOM 9377 N N . THR D 1 240 ? 5.008 10.412 50.541 1.00 60.33 232 THR R N 1
ATOM 9378 C CA . THR D 1 240 ? 5.482 11.089 49.343 1.00 60.38 232 THR R CA 1
ATOM 9379 C C . THR D 1 240 ? 6.195 10.066 48.457 1.00 60.51 232 THR R C 1
ATOM 9380 O O . THR D 1 240 ? 6.155 8.860 48.730 1.00 58.32 232 THR R O 1
ATOM 9384 N N . GLY D 1 241 ? 6.818 10.537 47.383 1.00 61.17 233 GLY R N 1
ATOM 9385 C CA . GLY D 1 241 ? 7.491 9.639 46.463 1.00 59.86 233 GLY R CA 1
ATOM 9386 C C . GLY D 1 241 ? 8.115 10.304 45.258 1.00 60.02 233 GLY R C 1
ATOM 9387 O O . GLY D 1 241 ? 8.029 11.520 45.076 1.00 58.47 233 GLY R O 1
ATOM 9388 N N . VAL D 1 242 ? 8.751 9.478 44.435 1.00 60.29 234 VAL R N 1
ATOM 9389 C CA . VAL D 1 242 ? 9.387 9.920 43.205 1.00 58.95 234 VAL R CA 1
ATOM 9390 C C . VAL D 1 242 ? 8.977 8.965 42.107 1.00 58.23 234 VAL R C 1
ATOM 9391 O O . VAL D 1 242 ? 8.349 7.941 42.377 1.00 58.23 234 VAL R O 1
ATOM 9395 N N . ALA D 1 243 ? 9.309 9.325 40.873 1.00 57.66 235 ALA R N 1
ATOM 9396 C CA . ALA D 1 243 ? 9.056 8.471 39.722 1.00 58.45 235 ALA R CA 1
ATOM 9397 C C . ALA D 1 243 ? 10.337 8.232 38.939 1.00 57.71 235 ALA R C 1
ATOM 9398 O O . ALA D 1 243 ? 11.334 8.957 39.089 1.00 52.99 235 ALA R O 1
ATOM 9400 N N . PHE D 1 244 ? 10.302 7.177 38.133 1.00 58.11 236 PHE R N 1
ATOM 9401 C CA . PHE D 1 244 ? 11.306 6.924 37.107 1.00 58.71 236 PHE R CA 1
ATOM 9402 C C . PHE D 1 244 ? 10.579 6.594 35.816 1.00 58.69 236 PHE R C 1
ATOM 9403 O O . PHE D 1 244 ? 9.783 5.651 35.783 1.00 54.96 236 PHE R O 1
ATOM 9411 N N . ARG D 1 245 ? 10.841 7.374 34.766 1.00 59.02 237 ARG R N 1
ATOM 9412 C CA . ARG D 1 245 ? 10.267 7.111 33.443 1.00 60.06 237 ARG R CA 1
ATOM 9413 C C . ARG D 1 245 ? 11.072 6.035 32.733 1.00 59.67 237 ARG R C 1
ATOM 9414 O O . ARG D 1 245 ? 12.291 6.004 32.841 1.00 60.17 237 ARG R O 1
ATOM 9422 N N . VAL D 1 246 ? 10.383 5.147 32.016 1.00 60.86 238 VAL R N 1
ATOM 9423 C CA . VAL D 1 246 ? 11.041 4.082 31.251 1.00 60.03 238 VAL R CA 1
ATOM 9424 C C . VAL D 1 246 ? 10.373 3.904 29.876 1.00 59.05 238 VAL R C 1
ATOM 9425 O O . VAL D 1 246 ? 9.214 4.268 29.702 1.00 61.35 238 VAL R O 1
ATOM 9429 N N . PRO D 1 247 ? 11.121 3.378 28.886 1.00 60.40 239 PRO R N 1
ATOM 9430 C CA . PRO D 1 247 ? 10.591 3.242 27.527 1.00 60.13 239 PRO R CA 1
ATOM 9431 C C . PRO D 1 247 ? 9.542 2.138 27.410 1.00 60.08 239 PRO R C 1
ATOM 9432 O O . PRO D 1 247 ? 9.834 1.020 26.987 1.00 62.09 239 PRO R O 1
ATOM 9436 N N . ILE D 1 248 ? 8.323 2.475 27.807 1.00 60.35 240 ILE R N 1
ATOM 9437 C CA . ILE D 1 248 ? 7.216 1.528 27.879 1.00 60.65 240 ILE R CA 1
ATOM 9438 C C . ILE D 1 248 ? 6.013 2.274 27.344 1.00 59.95 240 ILE R C 1
ATOM 9439 O O . ILE D 1 248 ? 5.819 3.451 27.661 1.00 58.45 240 ILE R O 1
ATOM 9444 N N . GLY D 1 249 ? 5.219 1.599 26.525 1.00 60.54 241 GLY R N 1
ATOM 9445 C CA . GLY D 1 249 ? 4.071 2.224 25.868 1.00 61.45 241 GLY R CA 1
ATOM 9446 C C . GLY D 1 249 ? 3.001 2.647 26.851 1.00 61.71 241 GLY R C 1
ATOM 9447 O O . GLY D 1 249 ? 2.658 3.832 26.943 1.00 61.05 241 GLY R O 1
ATOM 9448 N N . THR D 1 250 ? 2.454 1.675 27.571 1.00 62.22 242 THR R N 1
ATOM 9449 C CA . THR D 1 250 ? 1.559 1.974 28.686 1.00 61.95 242 THR R CA 1
ATOM 9450 C C . THR D 1 250 ? 1.708 0.948 29.796 1.00 60.75 242 THR R C 1
ATOM 9451 O O . THR D 1 250 ? 2.453 -0.029 29.659 1.00 61.84 242 THR R O 1
ATOM 9455 N N . VAL D 1 251 ? 1.017 1.216 30.899 1.00 59.38 243 VAL R N 1
ATOM 9456 C CA . VAL D 1 251 ? 1.106 0.442 32.138 1.00 59.79 243 VAL R CA 1
ATOM 9457 C C . VAL D 1 251 ? 2.310 0.861 32.963 1.00 59.38 243 VAL R C 1
ATOM 9458 O O . VAL D 1 251 ? 3.453 0.800 32.506 1.00 59.82 243 VAL R O 1
ATOM 9462 N N . SER D 1 252 ? 2.018 1.298 34.186 1.00 57.82 244 SER R N 1
ATOM 9463 C CA . SER D 1 252 ? 3.019 1.745 35.130 1.00 57.47 244 SER R CA 1
ATOM 9464 C C . SER D 1 252 ? 2.860 0.909 36.390 1.00 56.27 244 SER R C 1
ATOM 9465 O O . SER D 1 252 ? 1.898 0.147 36.514 1.00 55.30 244 SER R O 1
ATOM 9468 N N . VAL D 1 253 ? 3.801 1.043 37.319 1.00 55.73 245 VAL R N 1
ATOM 9469 C CA . VAL D 1 253 ? 3.746 0.290 38.568 1.00 55.39 245 VAL R CA 1
ATOM 9470 C C . VAL D 1 253 ? 4.172 1.125 39.777 1.00 54.53 245 VAL R C 1
ATOM 9471 O O . VAL D 1 253 ? 5.160 1.852 39.723 1.00 51.07 245 VAL R O 1
ATOM 9475 N N . VAL D 1 254 ? 3.409 1.010 40.859 1.00 55.11 246 VAL R N 1
ATOM 9476 C CA . VAL D 1 254 ? 3.730 1.651 42.123 1.00 56.71 246 VAL R CA 1
ATOM 9477 C C . VAL D 1 254 ? 4.418 0.640 43.032 1.00 56.81 246 VAL R C 1
ATOM 9478 O O . VAL D 1 254 ? 4.052 -0.526 43.066 1.00 57.28 246 VAL R O 1
ATOM 9482 N N . ASP D 1 255 ? 5.429 1.117 43.752 1.00 59.01 247 ASP R N 1
ATOM 9483 C CA . ASP D 1 255 ? 6.158 0.344 44.746 1.00 59.76 247 ASP R CA 1
ATOM 9484 C C . ASP D 1 255 ? 6.108 1.131 46.070 1.00 59.79 247 ASP R C 1
ATOM 9485 O O . ASP D 1 255 ? 6.814 2.129 46.240 1.00 58.30 247 ASP R O 1
ATOM 9490 N N . LEU D 1 256 ? 5.249 0.698 46.991 1.00 58.09 248 LEU R N 1
ATOM 9491 C CA . LEU D 1 256 ? 5.058 1.414 48.250 1.00 58.49 248 LEU R CA 1
ATOM 9492 C C . LEU D 1 256 ? 5.801 0.728 49.386 1.00 57.27 248 LEU R C 1
ATOM 9493 O O . LEU D 1 256 ? 5.447 -0.382 49.778 1.00 58.24 248 LEU R O 1
ATOM 9498 N N . VAL D 1 257 ? 6.830 1.393 49.902 1.00 55.83 249 VAL R N 1
ATOM 9499 C CA . VAL D 1 257 ? 7.480 0.968 51.130 1.00 56.23 249 VAL R CA 1
ATOM 9500 C C . VAL D 1 257 ? 6.801 1.703 52.286 1.00 57.14 249 VAL R C 1
ATOM 9501 O O . VAL D 1 257 ? 6.951 2.915 52.425 1.00 56.06 249 VAL R O 1
ATOM 9505 N N . CYS D 1 258 ? 6.052 0.970 53.110 1.00 57.49 250 CYS R N 1
ATOM 9506 C CA . CYS D 1 258 ? 5.298 1.583 54.202 1.00 57.11 250 CYS R CA 1
ATOM 9507 C C . CYS D 1 258 ? 5.565 0.909 55.543 1.00 56.67 250 CYS R C 1
ATOM 9508 O O . CYS D 1 258 ? 5.818 -0.296 55.612 1.00 54.87 250 CYS R O 1
ATOM 9511 N N . ARG D 1 259 ? 5.505 1.713 56.602 1.00 57.03 251 ARG R N 1
ATOM 9512 C CA . ARG D 1 259 ? 5.598 1.229 57.969 1.00 57.10 251 ARG R CA 1
ATOM 9513 C C . ARG D 1 259 ? 4.210 1.296 58.593 1.00 57.13 251 ARG R C 1
ATOM 9514 O O . ARG D 1 259 ? 3.530 2.320 58.477 1.00 56.23 251 ARG R O 1
ATOM 9522 N N . LEU D 1 260 ? 3.806 0.215 59.264 1.00 57.81 252 LEU R N 1
ATOM 9523 C CA . LEU D 1 260 ? 2.449 0.080 59.803 1.00 57.01 252 LEU R CA 1
ATOM 9524 C C . LEU D 1 260 ? 2.420 0.017 61.325 1.00 56.36 252 LEU R C 1
ATOM 9525 O O . LEU D 1 260 ? 3.398 -0.387 61.954 1.00 55.42 252 LEU R O 1
ATOM 9530 N N . GLN D 1 261 ? 1.280 0.407 61.901 1.00 57.83 253 GLN R N 1
ATOM 9531 C CA . GLN D 1 261 ? 1.071 0.378 63.360 1.00 58.23 253 GLN R CA 1
ATOM 9532 C C . GLN D 1 261 ? 0.856 -1.049 63.868 1.00 58.42 253 GLN R C 1
ATOM 9533 O O . GLN D 1 261 ? 1.699 -1.591 64.587 1.00 57.42 253 GLN R O 1
ATOM 9539 N N . LYS D 1 262 ? -0.279 -1.644 63.503 1.00 58.52 254 LYS R N 1
ATOM 9540 C CA . LYS D 1 262 ? -0.594 -3.007 63.916 1.00 58.38 254 LYS R CA 1
ATOM 9541 C C . LYS D 1 262 ? 0.189 -3.959 63.020 1.00 58.51 254 LYS R C 1
ATOM 9542 O O . LYS D 1 262 ? 0.035 -3.918 61.797 1.00 59.16 254 LYS R O 1
ATOM 9548 N N . PRO D 1 263 ? 1.049 -4.804 63.620 1.00 58.26 255 PRO R N 1
ATOM 9549 C CA . PRO D 1 263 ? 1.901 -5.699 62.836 1.00 57.48 255 PRO R CA 1
ATOM 9550 C C . PRO D 1 263 ? 1.117 -6.815 62.148 1.00 57.17 255 PRO R C 1
ATOM 9551 O O . PRO D 1 263 ? 0.061 -7.233 62.634 1.00 55.90 255 PRO R O 1
ATOM 9555 N N . ALA D 1 264 ? 1.647 -7.293 61.027 1.00 56.81 256 ALA R N 1
ATOM 9556 C CA . ALA D 1 264 ? 0.953 -8.281 60.213 1.00 56.32 256 ALA R CA 1
ATOM 9557 C C . ALA D 1 264 ? 1.930 -9.174 59.467 1.00 56.46 256 ALA R C 1
ATOM 9558 O O . ALA D 1 264 ? 3.081 -8.796 59.241 1.00 56.79 256 ALA R O 1
ATOM 9560 N N . LYS D 1 265 ? 1.460 -10.370 59.108 1.00 56.26 257 LYS R N 1
ATOM 9561 C CA . LYS D 1 265 ? 2.141 -11.212 58.127 1.00 55.09 257 LYS R CA 1
ATOM 9562 C C . LYS D 1 265 ? 1.764 -10.703 56.744 1.00 54.80 257 LYS R C 1
ATOM 9563 O O . LYS D 1 265 ? 0.681 -10.146 56.556 1.00 53.86 257 LYS R O 1
ATOM 9569 N N . TYR D 1 266 ? 2.651 -10.902 55.776 1.00 54.65 258 TYR R N 1
ATOM 9570 C CA . TYR D 1 266 ? 2.395 -10.486 54.396 1.00 54.31 258 TYR R CA 1
ATOM 9571 C C . TYR D 1 266 ? 1.112 -11.110 53.830 1.00 54.31 258 TYR R C 1
ATOM 9572 O O . TYR D 1 266 ? 0.411 -10.485 53.031 1.00 53.59 258 TYR R O 1
ATOM 9581 N N . GLU D 1 267 ? 0.811 -12.336 54.261 1.00 54.46 259 GLU R N 1
ATOM 9582 C CA . GLU D 1 267 ? -0.372 -13.071 53.801 1.00 54.38 259 GLU R CA 1
ATOM 9583 C C . GLU D 1 267 ? -1.658 -12.416 54.294 1.00 53.75 259 GLU R C 1
ATOM 9584 O O . GLU D 1 267 ? -2.676 -12.431 53.598 1.00 52.43 259 GLU R O 1
ATOM 9590 N N . GLU D 1 268 ? -1.603 -11.858 55.503 1.00 53.02 260 GLU R N 1
ATOM 9591 C CA . GLU D 1 268 ? -2.732 -11.134 56.087 1.00 53.27 260 GLU R CA 1
ATOM 9592 C C . GLU D 1 268 ? -2.941 -9.800 55.369 1.00 51.86 260 GLU R C 1
ATOM 9593 O O . GLU D 1 268 ? -4.074 -9.379 55.127 1.00 50.20 260 GLU R O 1
ATOM 9599 N N . VAL D 1 269 ? -1.842 -9.139 55.025 1.00 51.94 261 VAL R N 1
ATOM 9600 C CA . VAL D 1 269 ? -1.906 -7.915 54.241 1.00 51.79 261 VAL R CA 1
ATOM 9601 C C . VAL D 1 269 ? -2.540 -8.213 52.879 1.00 51.19 261 VAL R C 1
ATOM 9602 O O . VAL D 1 269 ? -3.455 -7.514 52.449 1.00 49.86 261 VAL R O 1
ATOM 9606 N N . ALA D 1 270 ? -2.062 -9.266 52.219 1.00 51.59 262 ALA R N 1
ATOM 9607 C CA . ALA D 1 270 ? -2.576 -9.663 50.906 1.00 50.64 262 ALA R CA 1
ATOM 9608 C C . ALA D 1 270 ? -4.068 -10.032 50.954 1.00 50.18 262 ALA R C 1
ATOM 9609 O O . ALA D 1 270 ? -4.848 -9.641 50.076 1.00 47.87 262 ALA R O 1
ATOM 9611 N N . LEU D 1 271 ? -4.459 -10.768 51.987 1.00 50.61 263 LEU R N 1
ATOM 9612 C CA . LEU D 1 271 ? -5.857 -11.166 52.157 1.00 52.00 263 LEU R CA 1
ATOM 9613 C C . LEU D 1 271 ? -6.781 -9.960 52.318 1.00 52.82 263 LEU R C 1
ATOM 9614 O O . LEU D 1 271 ? -7.852 -9.910 51.714 1.00 54.27 263 LEU R O 1
ATOM 9619 N N . GLU D 1 272 ? -6.364 -8.993 53.125 1.00 52.55 264 GLU R N 1
ATOM 9620 C CA . GLU D 1 272 ? -7.159 -7.791 53.332 1.00 53.36 264 GLU R CA 1
ATOM 9621 C C . GLU D 1 272 ? -7.377 -7.062 52.012 1.00 53.44 264 GLU R C 1
ATOM 9622 O O . GLU D 1 272 ? -8.484 -6.601 51.721 1.00 52.92 264 GLU R O 1
ATOM 9628 N N . ILE D 1 273 ? -6.309 -6.966 51.223 1.00 54.11 265 ILE R N 1
ATOM 9629 C CA . ILE D 1 273 ? -6.358 -6.324 49.912 1.00 53.80 265 ILE R CA 1
ATOM 9630 C C . ILE D 1 273 ? -7.278 -7.103 48.976 1.00 53.66 265 ILE R C 1
ATOM 9631 O O . ILE D 1 273 ? -8.028 -6.508 48.194 1.00 52.90 265 ILE R O 1
ATOM 9636 N N . LYS D 1 274 ? -7.227 -8.431 49.068 1.00 53.95 266 LYS R N 1
ATOM 9637 C CA . LYS D 1 274 ? -8.059 -9.290 48.230 1.00 53.75 266 LYS R CA 1
ATOM 9638 C C . LYS D 1 274 ? -9.556 -9.134 48.510 1.00 53.03 266 LYS R C 1
ATOM 9639 O O . LYS D 1 274 ? -10.359 -9.131 47.574 1.00 51.65 266 LYS R O 1
ATOM 9645 N N . LYS D 1 275 ? -9.935 -9.019 49.783 1.00 53.04 267 LYS R N 1
ATOM 9646 C CA . LYS D 1 275 ? -11.355 -8.892 50.136 1.00 52.91 267 LYS R CA 1
ATOM 9647 C C . LYS D 1 275 ? -11.905 -7.493 49.871 1.00 51.42 267 LYS R C 1
ATOM 9648 O O . LYS D 1 275 ? -13.116 -7.319 49.745 1.00 51.42 267 LYS R O 1
ATOM 9654 N N . ALA D 1 276 ? -11.020 -6.501 49.788 1.00 51.56 268 ALA R N 1
ATOM 9655 C CA . ALA D 1 276 ? -11.393 -5.166 49.310 1.00 51.36 268 ALA R CA 1
ATOM 9656 C C . ALA D 1 276 ? -11.635 -5.185 47.798 1.00 51.45 268 ALA R C 1
ATOM 9657 O O . ALA D 1 276 ? -12.582 -4.574 47.299 1.00 50.05 268 ALA R O 1
ATOM 9659 N N . ALA D 1 277 ? -10.759 -5.885 47.079 1.00 52.60 269 ALA R N 1
ATOM 9660 C CA . ALA D 1 277 ? -10.850 -6.009 45.626 1.00 53.26 269 ALA R CA 1
ATOM 9661 C C . ALA D 1 277 ? -12.099 -6.789 45.215 1.00 54.59 269 ALA R C 1
ATOM 9662 O O . ALA D 1 277 ? -12.743 -6.469 44.215 1.00 55.14 269 ALA R O 1
ATOM 9664 N N . GLU D 1 278 ? -12.432 -7.810 45.997 1.00 55.01 270 GLU R N 1
ATOM 9665 C CA . GLU D 1 278 ? -13.593 -8.645 45.727 1.00 55.46 270 GLU R CA 1
ATOM 9666 C C . GLU D 1 278 ? -14.874 -8.019 46.262 1.00 55.91 270 GLU R C 1
ATOM 9667 O O . GLU D 1 278 ? -15.970 -8.354 45.807 1.00 56.61 270 GLU R O 1
ATOM 9673 N N . GLY D 1 279 ? -14.739 -7.116 47.229 1.00 57.05 271 GLY R N 1
ATOM 9674 C CA . GLY D 1 279 ? -15.890 -6.501 47.881 1.00 56.75 271 GLY R CA 1
ATOM 9675 C C . GLY D 1 279 ? -16.065 -5.040 47.515 1.00 56.93 271 GLY R C 1
ATOM 9676 O O . GLY D 1 279 ? -16.350 -4.721 46.362 1.00 57.10 271 GLY R O 1
ATOM 9677 N N . PRO D 1 280 ? -15.880 -4.136 48.494 1.00 58.33 272 PRO R N 1
ATOM 9678 C CA . PRO D 1 280 ? -16.254 -2.725 48.323 1.00 57.85 272 PRO R CA 1
ATOM 9679 C C . PRO D 1 280 ? -15.438 -1.927 47.296 1.00 57.81 272 PRO R C 1
ATOM 9680 O O . PRO D 1 280 ? -15.874 -0.849 46.888 1.00 57.19 272 PRO R O 1
ATOM 9684 N N . LEU D 1 281 ? -14.276 -2.433 46.887 1.00 57.85 273 LEU R N 1
ATOM 9685 C CA . LEU D 1 281 ? -13.451 -1.740 45.887 1.00 57.79 273 LEU R CA 1
ATOM 9686 C C . LEU D 1 281 ? -13.375 -2.486 44.545 1.00 58.08 273 LEU R C 1
ATOM 9687 O O . LEU D 1 281 ? -12.460 -2.263 43.756 1.00 59.32 273 LEU R O 1
ATOM 9692 N N . LYS D 1 282 ? -14.357 -3.347 44.281 1.00 58.60 274 LYS R N 1
ATOM 9693 C CA . LYS D 1 282 ? -14.483 -4.018 42.986 1.00 57.76 274 LYS R CA 1
ATOM 9694 C C . LYS D 1 282 ? -14.546 -2.972 41.865 1.00 57.48 274 LYS R C 1
ATOM 9695 O O . LYS D 1 282 ? -15.302 -2.000 41.950 1.00 56.44 274 LYS R O 1
ATOM 9701 N N . GLY D 1 283 ? -13.723 -3.157 40.835 1.00 57.88 275 GLY R N 1
ATOM 9702 C CA . GLY D 1 283 ? -13.680 -2.242 39.691 1.00 57.18 275 GLY R CA 1
ATOM 9703 C C . GLY D 1 283 ? -12.609 -1.173 39.806 1.00 57.13 275 GLY R C 1
ATOM 9704 O O . GLY D 1 283 ? -12.084 -0.713 38.794 1.00 58.47 275 GLY R O 1
ATOM 9705 N N . ILE D 1 284 ? -12.298 -0.769 41.038 1.00 56.66 276 ILE R N 1
ATOM 9706 C CA . ILE D 1 284 ? -11.232 0.198 41.312 1.00 56.30 276 ILE R CA 1
ATOM 9707 C C . ILE D 1 284 ? -9.946 -0.542 41.667 1.00 54.64 276 ILE R C 1
ATOM 9708 O O . ILE D 1 284 ? -8.913 -0.333 41.038 1.00 54.50 276 ILE R O 1
ATOM 9713 N N . LEU D 1 285 ? -10.021 -1.405 42.677 1.00 53.55 277 LEU R N 1
ATOM 9714 C CA . LEU D 1 285 ? -8.863 -2.150 43.150 1.00 53.84 277 LEU R CA 1
ATOM 9715 C C . LEU D 1 285 ? -8.952 -3.608 42.719 1.00 53.88 277 LEU R C 1
ATOM 9716 O O . LEU D 1 285 ? -9.971 -4.270 42.947 1.00 53.65 277 LEU R O 1
ATOM 9721 N N . GLY D 1 286 ? -7.876 -4.095 42.102 1.00 53.38 278 GLY R N 1
ATOM 9722 C CA . GLY D 1 286 ? -7.748 -5.500 41.726 1.00 52.06 278 GLY R CA 1
ATOM 9723 C C . GLY D 1 286 ? -6.717 -6.228 42.571 1.00 50.54 278 GLY R C 1
ATOM 9724 O O . GLY D 1 286 ? -5.996 -5.614 43.359 1.00 47.88 278 GLY R O 1
ATOM 9725 N N . TYR D 1 287 ? -6.650 -7.545 42.382 1.00 50.96 279 TYR R N 1
ATOM 9726 C CA . TYR D 1 287 ? -5.723 -8.413 43.109 1.00 50.52 279 TYR R CA 1
ATOM 9727 C C . TYR D 1 287 ? -5.333 -9.587 42.232 1.00 51.31 279 TYR R C 1
ATOM 9728 O O . TYR D 1 287 ? -6.192 -10.191 41.584 1.00 52.79 279 TYR R O 1
ATOM 9737 N N . THR D 1 288 ? -4.047 -9.922 42.222 1.00 51.21 280 THR R N 1
ATOM 9738 C CA . THR D 1 288 ? -3.571 -11.097 41.498 1.00 51.70 280 THR R CA 1
ATOM 9739 C C . THR D 1 288 ? -2.406 -11.749 42.226 1.00 50.93 280 THR R C 1
ATOM 9740 O O . THR D 1 288 ? -1.698 -11.102 42.989 1.00 49.51 280 THR R O 1
ATOM 9744 N N . GLU D 1 289 ? -2.237 -13.044 41.990 1.00 53.64 281 GLU R N 1
ATOM 9745 C CA . GLU D 1 289 ? -1.103 -13.806 42.508 1.00 54.82 281 GLU R CA 1
ATOM 9746 C C . GLU D 1 289 ? -0.291 -14.425 41.371 1.00 53.57 281 GLU R C 1
ATOM 9747 O O . GLU D 1 289 ? 0.574 -15.266 41.610 1.00 51.77 281 GLU R O 1
ATOM 9753 N N . ASP D 1 290 ? -0.571 -14.002 40.139 1.00 54.98 282 ASP R N 1
ATOM 9754 C CA . ASP D 1 290 ? 0.121 -14.525 38.963 1.00 55.55 282 ASP R CA 1
ATOM 9755 C C . ASP D 1 290 ? 1.428 -13.787 38.704 1.00 54.60 282 ASP R C 1
ATOM 9756 O O . ASP D 1 290 ? 1.597 -12.631 39.109 1.00 52.86 282 ASP R O 1
ATOM 9761 N N . GLU D 1 291 ? 2.343 -14.462 38.012 1.00 55.02 283 GLU R N 1
ATOM 9762 C CA . GLU D 1 291 ? 3.667 -13.911 37.700 1.00 55.57 283 GLU R CA 1
ATOM 9763 C C . GLU D 1 291 ? 3.556 -12.897 36.559 1.00 54.51 283 GLU R C 1
ATOM 9764 O O . GLU D 1 291 ? 4.183 -13.038 35.510 1.00 55.32 283 GLU R O 1
ATOM 9770 N N . VAL D 1 292 ? 2.748 -11.868 36.777 1.00 53.34 284 VAL R N 1
ATOM 9771 C CA . VAL D 1 292 ? 2.412 -10.919 35.723 1.00 53.15 284 VAL R CA 1
ATOM 9772 C C . VAL D 1 292 ? 3.559 -9.962 35.426 1.00 52.22 284 VAL R C 1
ATOM 9773 O O . VAL D 1 292 ? 4.434 -9.760 36.258 1.00 53.01 284 VAL R O 1
ATOM 9777 N N . VAL D 1 293 ? 3.531 -9.384 34.226 1.00 50.48 285 VAL R N 1
ATOM 9778 C CA . VAL D 1 293 ? 4.455 -8.318 33.830 1.00 50.72 285 VAL R CA 1
ATOM 9779 C C . VAL D 1 293 ? 3.597 -7.172 33.290 1.00 50.34 285 VAL R C 1
ATOM 9780 O O . VAL D 1 293 ? 2.391 -7.319 33.159 1.00 51.72 285 VAL R O 1
ATOM 9784 N N . SER D 1 294 ? 4.204 -6.038 32.982 1.00 50.50 286 SER R N 1
ATOM 9785 C CA . SER D 1 294 ? 3.427 -4.838 32.676 1.00 52.02 286 SER R CA 1
ATOM 9786 C C . SER D 1 294 ? 2.444 -5.040 31.512 1.00 54.40 286 SER R C 1
ATOM 9787 O O . SER D 1 294 ? 1.280 -4.623 31.586 1.00 55.82 286 SER R O 1
ATOM 9790 N N . GLN D 1 295 ? 2.900 -5.694 30.450 1.00 53.44 287 GLN R N 1
ATOM 9791 C CA . GLN D 1 295 ? 2.070 -5.842 29.260 1.00 54.82 287 GLN R CA 1
ATOM 9792 C C . GLN D 1 295 ? 0.770 -6.579 29.538 1.00 55.87 287 GLN R C 1
ATOM 9793 O O . GLN D 1 295 ? -0.175 -6.470 28.763 1.00 55.11 287 GLN R O 1
ATOM 9799 N N . ASP D 1 296 ? 0.722 -7.306 30.657 1.00 56.97 288 ASP R N 1
ATOM 9800 C CA . ASP D 1 296 ? -0.491 -8.024 31.075 1.00 54.85 288 ASP R CA 1
ATOM 9801 C C . ASP D 1 296 ? -1.617 -7.115 31.554 1.00 52.64 288 ASP R C 1
ATOM 9802 O O . ASP D 1 296 ? -2.740 -7.583 31.730 1.00 47.16 288 ASP R O 1
ATOM 9807 N N . PHE D 1 297 ? -1.329 -5.828 31.758 1.00 51.43 289 PHE R N 1
ATOM 9808 C CA . PHE D 1 297 ? -2.354 -4.876 32.209 1.00 53.31 289 PHE R CA 1
ATOM 9809 C C . PHE D 1 297 ? -2.788 -3.852 31.169 1.00 54.20 289 PHE R C 1
ATOM 9810 O O . PHE D 1 297 ? -3.540 -2.924 31.486 1.00 54.04 289 PHE R O 1
ATOM 9818 N N . VAL D 1 298 ? -2.359 -4.043 29.923 1.00 55.74 290 VAL R N 1
ATOM 9819 C CA . VAL D 1 298 ? -2.776 -3.163 28.838 1.00 55.80 290 VAL R CA 1
ATOM 9820 C C . VAL D 1 298 ? -4.283 -3.286 28.637 1.00 57.09 290 VAL R C 1
ATOM 9821 O O . VAL D 1 298 ? -4.806 -4.384 28.415 1.00 59.02 290 VAL R O 1
ATOM 9825 N N . HIS D 1 299 ? -4.974 -2.150 28.740 1.00 57.58 291 HIS R N 1
ATOM 9826 C CA . HIS D 1 299 ? -6.418 -2.084 28.549 1.00 58.16 291 HIS R CA 1
ATOM 9827 C C . HIS D 1 299 ? -7.195 -2.747 29.698 1.00 59.13 291 HIS R C 1
ATOM 9828 O O . HIS D 1 299 ? -8.350 -3.118 29.539 1.00 63.75 291 HIS R O 1
ATOM 9835 N N . ASP D 1 300 ? -6.557 -2.863 30.859 1.00 60.72 292 ASP R N 1
ATOM 9836 C CA . ASP D 1 300 ? -7.233 -3.191 32.106 1.00 58.76 292 ASP R CA 1
ATOM 9837 C C . ASP D 1 300 ? -7.821 -1.889 32.682 1.00 58.22 292 ASP R C 1
ATOM 9838 O O . ASP D 1 300 ? -7.104 -0.895 32.822 1.00 55.17 292 ASP R O 1
ATOM 9843 N N . ASN D 1 301 ? -9.112 -1.900 33.022 1.00 56.83 293 ASN R N 1
ATOM 9844 C CA . ASN D 1 301 ? -9.795 -0.668 33.454 1.00 57.32 293 ASN R CA 1
ATOM 9845 C C . ASN D 1 301 ? -9.797 -0.383 34.963 1.00 56.50 293 ASN R C 1
ATOM 9846 O O . ASN D 1 301 ? -10.438 0.568 35.407 1.00 56.47 293 ASN R O 1
ATOM 9851 N N . ARG D 1 302 ? -9.064 -1.181 35.736 1.00 54.15 294 ARG R N 1
ATOM 9852 C CA . ARG D 1 302 ? -8.937 -0.947 37.168 1.00 54.51 294 ARG R CA 1
ATOM 9853 C C . ARG D 1 302 ? -7.914 0.152 37.410 1.00 53.58 294 ARG R C 1
ATOM 9854 O O . ARG D 1 302 ? -7.100 0.443 36.538 1.00 51.28 294 ARG R O 1
ATOM 9862 N N . SER D 1 303 ? -7.981 0.779 38.580 1.00 53.72 295 SER R N 1
ATOM 9863 C CA . SER D 1 303 ? -7.064 1.862 38.934 1.00 55.54 295 SER R CA 1
ATOM 9864 C C . SER D 1 303 ? -5.770 1.333 39.550 1.00 54.84 295 SER R C 1
ATOM 9865 O O . SER D 1 303 ? -4.726 1.974 39.452 1.00 54.33 295 SER R O 1
ATOM 9868 N N . SER D 1 304 ? -5.861 0.163 40.176 1.00 53.38 296 SER R N 1
ATOM 9869 C CA . SER D 1 304 ? -4.775 -0.411 40.962 1.00 54.83 296 SER R CA 1
ATOM 9870 C C . SER D 1 304 ? -4.935 -1.928 40.977 1.00 54.07 296 SER R C 1
ATOM 9871 O O . SER D 1 304 ? -5.990 -2.427 41.362 1.00 54.90 296 SER R O 1
ATOM 9874 N N . ILE D 1 305 ? -3.918 -2.663 40.532 1.00 54.47 297 ILE R N 1
ATOM 9875 C CA . ILE D 1 305 ? -3.950 -4.131 40.645 1.00 54.67 297 ILE R CA 1
ATOM 9876 C C . ILE D 1 305 ? -2.762 -4.599 41.477 1.00 54.28 297 ILE R C 1
ATOM 9877 O O . ILE D 1 305 ? -1.605 -4.510 41.046 1.00 52.65 297 ILE R O 1
ATOM 9882 N N . PHE D 1 306 ? -3.066 -5.098 42.672 1.00 53.93 298 PHE R N 1
ATOM 9883 C CA . PHE D 1 306 ? -2.041 -5.483 43.631 1.00 53.70 298 PHE R CA 1
ATOM 9884 C C . PHE D 1 306 ? -1.360 -6.771 43.189 1.00 54.13 298 PHE R C 1
ATOM 9885 O O . PHE D 1 306 ? -2.020 -7.772 42.871 1.00 54.10 298 PHE R O 1
ATOM 9893 N N . ASP D 1 307 ? -0.032 -6.726 43.179 1.00 53.99 299 ASP R N 1
ATOM 9894 C CA . ASP D 1 307 ? 0.790 -7.849 42.770 1.00 54.35 299 ASP R CA 1
ATOM 9895 C C . ASP D 1 307 ? 1.334 -8.551 44.007 1.00 54.31 299 ASP R C 1
ATOM 9896 O O . ASP D 1 307 ? 2.338 -8.131 44.580 1.00 54.18 299 ASP R O 1
ATOM 9901 N N . MET D 1 308 ? 0.669 -9.632 44.402 1.00 54.77 300 MET R N 1
ATOM 9902 C CA . MET D 1 308 ? 1.019 -10.355 45.628 1.00 56.72 300 MET R CA 1
ATOM 9903 C C . MET D 1 308 ? 2.483 -10.810 45.662 1.00 57.01 300 MET R C 1
ATOM 9904 O O . MET D 1 308 ? 3.208 -10.516 46.612 1.00 56.20 300 MET R O 1
ATOM 9909 N N . LYS D 1 309 ? 2.921 -11.492 44.609 1.00 58.94 301 LYS R N 1
ATOM 9910 C CA . LYS D 1 309 ? 4.220 -12.178 44.623 1.00 59.20 301 LYS R CA 1
ATOM 9911 C C . LYS D 1 309 ? 5.412 -11.260 44.359 1.00 58.35 301 LYS R C 1
ATOM 9912 O O . LYS D 1 309 ? 6.555 -11.652 44.604 1.00 56.29 301 LYS R O 1
ATOM 9918 N N . ALA D 1 310 ? 5.151 -10.044 43.880 1.00 57.92 302 ALA R N 1
ATOM 9919 C CA . ALA D 1 310 ? 6.223 -9.096 43.577 1.00 60.00 302 ALA R CA 1
ATOM 9920 C C . ALA D 1 310 ? 6.746 -8.423 44.851 1.00 62.19 302 ALA R C 1
ATOM 9921 O O . ALA D 1 310 ? 7.952 -8.435 45.111 1.00 63.47 302 ALA R O 1
ATOM 9923 N N . GLY D 1 311 ? 5.838 -7.852 45.646 1.00 62.25 303 GLY R N 1
ATOM 9924 C CA . GLY D 1 311 ? 6.208 -7.185 46.897 1.00 59.77 303 GLY R CA 1
ATOM 9925 C C . GLY D 1 311 ? 6.598 -8.167 47.982 1.00 60.34 303 GLY R C 1
ATOM 9926 O O . GLY D 1 311 ? 6.572 -9.383 47.769 1.00 58.60 303 GLY R O 1
ATOM 9927 N N . LEU D 1 312 ? 6.958 -7.641 49.152 1.00 60.64 304 LEU R N 1
ATOM 9928 C CA . LEU D 1 312 ? 7.370 -8.483 50.278 1.00 59.82 304 LEU R CA 1
ATOM 9929 C C . LEU D 1 312 ? 7.330 -7.734 51.617 1.00 59.21 304 LEU R C 1
ATOM 9930 O O . LEU D 1 312 ? 6.922 -6.577 51.673 1.00 60.44 304 LEU R O 1
ATOM 9935 N N . ALA D 1 313 ? 7.730 -8.410 52.689 1.00 58.93 305 ALA R N 1
ATOM 9936 C CA . ALA D 1 313 ? 7.855 -7.792 54.007 1.00 59.60 305 ALA R CA 1
ATOM 9937 C C . ALA D 1 313 ? 9.269 -7.992 54.543 1.00 59.33 305 ALA R C 1
ATOM 9938 O O . ALA D 1 313 ? 9.821 -9.078 54.439 1.00 59.97 305 ALA R O 1
ATOM 9940 N N . LEU D 1 314 ? 9.857 -6.935 55.092 1.00 59.73 306 LEU R N 1
ATOM 9941 C CA . LEU D 1 314 ? 11.142 -7.036 55.778 1.00 59.51 306 LEU R CA 1
ATOM 9942 C C . LEU D 1 314 ? 10.915 -7.608 57.170 1.00 59.53 306 LEU R C 1
ATOM 9943 O O . LEU D 1 314 ? 11.702 -8.421 57.662 1.00 59.54 306 LEU R O 1
ATOM 9948 N N . ASN D 1 315 ? 9.839 -7.159 57.807 1.00 58.89 307 ASN R N 1
ATOM 9949 C CA . ASN D 1 315 ? 9.466 -7.646 59.122 1.00 58.43 307 ASN R CA 1
ATOM 9950 C C . ASN D 1 315 ? 7.975 -7.406 59.377 1.00 58.26 307 ASN R C 1
ATOM 9951 O O . ASN D 1 315 ? 7.218 -7.123 58.445 1.00 56.79 307 ASN R O 1
ATOM 9956 N N . ASP D 1 316 ? 7.563 -7.502 60.639 1.00 58.42 308 ASP R N 1
ATOM 9957 C CA . ASP D 1 316 ? 6.149 -7.484 60.999 1.00 58.78 308 ASP R CA 1
ATOM 9958 C C . ASP D 1 316 ? 5.476 -6.134 60.737 1.00 58.78 308 ASP R C 1
ATOM 9959 O O . ASP D 1 316 ? 4.247 -6.059 60.698 1.00 59.10 308 ASP R O 1
ATOM 9964 N N . ASN D 1 317 ? 6.275 -5.080 60.559 1.00 58.29 309 ASN R N 1
ATOM 9965 C CA . ASN D 1 317 ? 5.750 -3.727 60.363 1.00 57.72 309 ASN R CA 1
ATOM 9966 C C . ASN D 1 317 ? 6.280 -2.967 59.149 1.00 57.56 309 ASN R C 1
ATOM 9967 O O . ASN D 1 317 ? 5.872 -1.828 58.934 1.00 57.44 309 ASN R O 1
ATOM 9972 N N . PHE D 1 318 ? 7.163 -3.579 58.355 1.00 57.92 310 PHE R N 1
ATOM 9973 C CA . PHE D 1 318 ? 7.805 -2.884 57.230 1.00 57.61 310 PHE R CA 1
ATOM 9974 C C . PHE D 1 318 ? 7.609 -3.648 55.924 1.00 57.31 310 PHE R C 1
ATOM 9975 O O . PHE D 1 318 ? 8.181 -4.719 55.737 1.00 57.61 310 PHE R O 1
ATOM 9983 N N . PHE D 1 319 ? 6.809 -3.082 55.022 1.00 56.52 311 PHE R N 1
ATOM 9984 C CA . PHE D 1 319 ? 6.373 -3.781 53.818 1.00 56.62 311 PHE R CA 1
ATOM 9985 C C . PHE D 1 319 ? 6.730 -3.042 52.544 1.00 56.49 311 PHE R C 1
ATOM 9986 O O . PHE D 1 319 ? 6.852 -1.822 52.538 1.00 54.24 311 PHE R O 1
ATOM 9994 N N . LYS D 1 320 ? 6.886 -3.814 51.469 1.00 56.66 312 LYS R N 1
ATOM 9995 C CA . LYS D 1 320 ? 6.973 -3.288 50.116 1.00 56.55 312 LYS R CA 1
ATOM 9996 C C . LYS D 1 320 ? 5.773 -3.830 49.351 1.00 55.18 312 LYS R C 1
ATOM 9997 O O . LYS D 1 320 ? 5.643 -5.040 49.180 1.00 56.22 312 LYS R O 1
ATOM 10003 N N . LEU D 1 321 ? 4.895 -2.933 48.907 1.00 54.56 313 LEU R N 1
ATOM 10004 C CA . LEU D 1 321 ? 3.624 -3.323 48.301 1.00 53.56 313 LEU R CA 1
ATOM 10005 C C . LEU D 1 321 ? 3.557 -2.839 46.866 1.00 53.17 313 LEU R C 1
ATOM 10006 O O . LEU D 1 321 ? 3.697 -1.644 46.600 1.00 52.82 313 LEU R O 1
ATOM 10011 N N . VAL D 1 322 ? 3.316 -3.774 45.948 1.00 52.96 314 VAL R N 1
ATOM 10012 C CA . VAL D 1 322 ? 3.427 -3.514 44.517 1.00 51.73 314 VAL R CA 1
ATOM 10013 C C . VAL D 1 322 ? 2.067 -3.542 43.833 1.00 51.86 314 VAL R C 1
ATOM 10014 O O . VAL D 1 322 ? 1.335 -4.518 43.949 1.00 53.04 314 VAL R O 1
ATOM 10018 N N . SER D 1 323 ? 1.738 -2.470 43.112 1.00 52.92 315 SER R N 1
ATOM 10019 C CA . SER D 1 323 ? 0.478 -2.408 42.375 1.00 53.18 315 SER R CA 1
ATOM 10020 C C . SER D 1 323 ? 0.634 -1.838 40.954 1.00 52.71 315 SER R C 1
ATOM 10021 O O . SER D 1 323 ? 1.393 -0.899 40.725 1.00 50.21 315 SER R O 1
ATOM 10024 N N . TRP D 1 324 ? -0.120 -2.415 40.019 1.00 52.15 316 TRP R N 1
ATOM 10025 C CA . TRP D 1 324 ? -0.040 -2.066 38.609 1.00 53.07 316 TRP R CA 1
ATOM 10026 C C . TRP D 1 324 ? -1.180 -1.160 38.171 1.00 53.46 316 TRP R C 1
ATOM 10027 O O . TRP D 1 324 ? -2.262 -1.153 38.771 1.00 53.04 316 TRP R O 1
ATOM 10038 N N . TYR D 1 325 ? -0.941 -0.428 37.090 1.00 54.24 317 TYR R N 1
ATOM 10039 C CA . TYR D 1 325 ? -1.968 0.421 36.502 1.00 55.20 317 TYR R CA 1
ATOM 10040 C C . TYR D 1 325 ? -1.666 0.832 35.059 1.00 54.59 317 TYR R C 1
ATOM 10041 O O . TYR D 1 325 ? -0.607 1.356 34.766 1.00 57.21 317 TYR R O 1
ATOM 10050 N N . ASP D 1 326 ? -2.611 0.576 34.163 1.00 55.76 318 ASP R N 1
ATOM 10051 C CA . ASP D 1 326 ? -2.587 1.167 32.832 1.00 55.88 318 ASP R CA 1
ATOM 10052 C C . ASP D 1 326 ? -2.954 2.633 33.014 1.00 55.73 318 ASP R C 1
ATOM 10053 O O . ASP D 1 326 ? -4.126 2.969 33.162 1.00 53.81 318 ASP R O 1
ATOM 10058 N N . ASN D 1 327 ? -1.924 3.484 33.046 1.00 56.29 319 ASN R N 1
ATOM 10059 C CA . ASN D 1 327 ? -2.054 4.923 33.305 1.00 56.62 319 ASN R CA 1
ATOM 10060 C C . ASN D 1 327 ? -2.958 5.694 32.320 1.00 56.81 319 ASN R C 1
ATOM 10061 O O . ASN D 1 327 ? -3.401 6.813 32.611 1.00 57.43 319 ASN R O 1
ATOM 10066 N N . GLU D 1 328 ? -3.210 5.108 31.155 1.00 56.81 320 GLU R N 1
ATOM 10067 C CA . GLU D 1 328 ? -4.096 5.713 30.170 1.00 57.68 320 GLU R CA 1
ATOM 10068 C C . GLU D 1 328 ? -5.528 5.238 30.358 1.00 57.23 320 GLU R C 1
ATOM 10069 O O . GLU D 1 328 ? -6.441 6.045 30.534 1.00 57.78 320 GLU R O 1
ATOM 10075 N N . TRP D 1 329 ? -5.704 3.918 30.344 1.00 57.19 321 TRP R N 1
ATOM 10076 C CA . TRP D 1 329 ? -7.037 3.290 30.280 1.00 57.85 321 TRP R CA 1
ATOM 10077 C C . TRP D 1 329 ? -7.790 3.252 31.612 1.00 58.98 321 TRP R C 1
ATOM 10078 O O . TRP D 1 329 ? -8.985 3.571 31.660 1.00 59.14 321 TRP R O 1
ATOM 10089 N N . GLY D 1 330 ? -7.114 2.843 32.682 1.00 59.66 322 GLY R N 1
ATOM 10090 C CA . GLY D 1 330 ? -7.730 2.857 34.012 1.00 58.23 322 GLY R CA 1
ATOM 10091 C C . GLY D 1 330 ? -8.223 4.257 34.314 1.00 58.07 322 GLY R C 1
ATOM 10092 O O . GLY D 1 330 ? -9.391 4.464 34.643 1.00 52.53 322 GLY R O 1
ATOM 10093 N N . TYR D 1 331 ? -7.326 5.226 34.131 1.00 57.86 323 TYR R N 1
ATOM 10094 C CA . TYR D 1 331 ? -7.609 6.621 34.411 1.00 58.16 323 TYR R CA 1
ATOM 10095 C C . TYR D 1 331 ? -8.784 7.156 33.581 1.00 59.69 323 TYR R C 1
ATOM 10096 O O . TYR D 1 331 ? -9.713 7.750 34.126 1.00 63.67 323 TYR R O 1
ATOM 10105 N N . SER D 1 332 ? -8.750 6.934 32.271 1.00 59.68 324 SER R N 1
ATOM 10106 C CA . SER D 1 332 ? -9.814 7.405 31.369 1.00 59.12 324 SER R CA 1
ATOM 10107 C C . SER D 1 332 ? -11.225 6.942 31.787 1.00 58.65 324 SER R C 1
ATOM 10108 O O . SER D 1 332 ? -12.202 7.672 31.624 1.00 54.35 324 SER R O 1
ATOM 10111 N N . ASN D 1 333 ? -11.316 5.722 32.312 1.00 59.04 325 ASN R N 1
ATOM 10112 C CA . ASN D 1 333 ? -12.569 5.187 32.827 1.00 58.77 325 ASN R CA 1
ATOM 10113 C C . ASN D 1 333 ? -13.072 5.962 34.054 1.00 57.75 325 ASN R C 1
ATOM 10114 O O . ASN D 1 333 ? -14.256 6.305 34.149 1.00 54.40 325 ASN R O 1
ATOM 10119 N N . ARG D 1 334 ? -12.156 6.253 34.972 1.00 58.36 326 ARG R N 1
ATOM 10120 C CA . ARG D 1 334 ? -12.462 7.027 36.178 1.00 58.40 326 ARG R CA 1
ATOM 10121 C C . ARG D 1 334 ? -13.008 8.413 35.849 1.00 58.56 326 ARG R C 1
ATOM 10122 O O . ARG D 1 334 ? -13.911 8.913 36.525 1.00 58.48 326 ARG R O 1
ATOM 10130 N N . VAL D 1 335 ? -12.461 9.030 34.808 1.00 59.81 327 VAL R N 1
ATOM 10131 C CA . VAL D 1 335 ? -12.945 10.333 34.362 1.00 60.00 327 VAL R CA 1
ATOM 10132 C C . VAL D 1 335 ? -14.430 10.235 33.963 1.00 59.31 327 VAL R C 1
ATOM 10133 O O . VAL D 1 335 ? -15.222 11.130 34.264 1.00 58.81 327 VAL R O 1
ATOM 10137 N N . LEU D 1 336 ? -14.798 9.143 33.301 1.00 59.62 328 LEU R N 1
ATOM 10138 C CA . LEU D 1 336 ? -16.201 8.878 32.991 1.00 59.50 328 LEU R CA 1
ATOM 10139 C C . LEU D 1 336 ? -16.988 8.643 34.271 1.00 58.89 328 LEU R C 1
ATOM 10140 O O . LEU D 1 336 ? -18.056 9.219 34.455 1.00 57.45 328 LEU R O 1
ATOM 10145 N N . ASP D 1 337 ? -16.448 7.813 35.160 1.00 58.07 329 ASP R N 1
ATOM 10146 C CA . ASP D 1 337 ? -17.097 7.538 36.444 1.00 58.81 329 ASP R CA 1
ATOM 10147 C C . ASP D 1 337 ? -17.382 8.833 37.218 1.00 58.38 329 ASP R C 1
ATOM 10148 O O . ASP D 1 337 ? -18.432 8.981 37.843 1.00 58.59 329 ASP R O 1
ATOM 10153 N N . LEU D 1 338 ? -16.444 9.770 37.159 1.00 57.72 330 LEU R N 1
ATOM 10154 C CA . LEU D 1 338 ? -16.567 11.038 37.880 1.00 56.13 330 LEU R CA 1
ATOM 10155 C C . LEU D 1 338 ? -17.551 11.965 37.173 1.00 54.80 330 LEU R C 1
ATOM 10156 O O . LEU D 1 338 ? -18.399 12.585 37.815 1.00 52.36 330 LEU R O 1
ATOM 10161 N N . ALA D 1 339 ? -17.441 12.031 35.845 1.00 54.88 331 ALA R N 1
ATOM 10162 C CA . ALA D 1 339 ? -18.365 12.807 35.010 1.00 55.51 331 ALA R CA 1
ATOM 10163 C C . ALA D 1 339 ? -19.823 12.465 35.296 1.00 55.09 331 ALA R C 1
ATOM 10164 O O . ALA D 1 339 ? -20.653 13.353 35.497 1.00 56.22 331 ALA R O 1
ATOM 10166 N N . VAL D 1 340 ? -20.120 11.171 35.321 1.00 54.99 332 VAL R N 1
ATOM 10167 C CA . VAL D 1 340 ? -21.462 10.678 35.621 1.00 55.59 332 VAL R CA 1
ATOM 10168 C C . VAL D 1 340 ? -21.836 11.063 37.043 1.00 55.57 332 VAL R C 1
ATOM 10169 O O . VAL D 1 340 ? -22.878 11.676 37.270 1.00 55.83 332 VAL R O 1
ATOM 10173 N N . HIS D 1 341 ? -20.967 10.725 37.993 1.00 56.31 333 HIS R N 1
ATOM 10174 C CA . HIS D 1 341 ? -21.222 11.018 39.404 1.00 56.85 333 HIS R CA 1
ATOM 10175 C C . HIS D 1 341 ? -21.558 12.489 39.674 1.00 57.87 333 HIS R C 1
ATOM 10176 O O . HIS D 1 341 ? -22.561 12.780 40.330 1.00 57.50 333 HIS R O 1
ATOM 10183 N N . ILE D 1 342 ? -20.718 13.406 39.188 1.00 58.12 334 ILE R N 1
ATOM 10184 C CA . ILE D 1 342 ? -20.913 14.835 39.473 1.00 58.61 334 ILE R CA 1
ATOM 10185 C C . ILE D 1 342 ? -22.115 15.440 38.747 1.00 60.19 334 ILE R C 1
ATOM 10186 O O . ILE D 1 342 ? -22.630 16.478 39.163 1.00 60.03 334 ILE R O 1
ATOM 10191 N N . THR D 1 343 ? -22.546 14.800 37.663 1.00 61.30 335 THR R N 1
ATOM 10192 C CA . THR D 1 343 ? -23.757 15.208 36.965 1.00 61.90 335 THR R CA 1
ATOM 10193 C C . THR D 1 343 ? -24.979 14.629 37.677 1.00 62.64 335 THR R C 1
ATOM 10194 O O . THR D 1 343 ? -25.972 15.319 37.871 1.00 64.15 335 THR R O 1
ATOM 10198 N N . THR D 1 344 ? -24.896 13.362 38.069 1.00 63.88 336 THR R N 1
ATOM 10199 C CA . THR D 1 344 ? -25.985 12.701 38.781 1.00 64.76 336 THR R CA 1
ATOM 10200 C C . THR D 1 344 ? -25.876 12.975 40.275 1.00 66.37 336 THR R C 1
ATOM 10201 O O . THR D 1 344 ? -26.859 12.857 41.005 1.00 67.64 336 THR R O 1
#

Solvent-accessible surface area: 47112 Å² total; per-residue (Å²): 94,6,64,0,0,0,2,9,0,26,25,34,0,5,1,0,10,24,7,4,85,55,63,176,68,2,62,14,25,0,0,2,14,41,135,14,109,30,81,2,0,6,8,1,5,54,18,6,4,37,16,34,91,11,92,48,123,10,67,69,50,121,46,65,0,38,12,32,171,128,119,4,20,32,40,67,58,135,71,8,43,122,1,43,0,34,190,27,118,1,23,0,0,0,0,16,50,40,90,28,17,22,79,137,76,0,26,14,0,49,148,13,36,5,126,22,0,0,0,18,23,52,22,140,51,133,5,38,24,14,0,18,26,20,14,25,144,133,28,66,100,146,29,75,8,0,0,0,0,21,25,6,0,2,0,0,0,0,0,0,54,9,0,27,94,107,5,8,5,48,15,0,0,0,1,1,2,22,1,2,42,73,83,8,47,4,11,5,6,42,10,180,85,28,151,70,57,12,2,0,0,5,1,25,34,1,0,1,8,11,116,34,48,3,1,159,13,0,3,133,3,8,82,96,2,104,66,71,6,26,2,8,7,1,31,1,15,3,24,2,0,0,1,0,4,0,1,0,58,5,117,108,90,4,117,23,112,79,0,3,117,33,0,78,139,8,7,109,36,125,8,154,37,20,2,2,39,20,86,45,46,2,0,0,41,9,6,42,77,24,75,74,5,0,0,0,0,28,114,10,9,48,36,31,64,54,44,0,0,1,0,0,0,0,3,1,9,8,22,1,10,0,16,12,0,0,35,0,0,29,47,3,59,137,103,8,72,0,0,0,3,10,0,26,24,36,0,4,2,0,9,20,8,4,94,70,62,193,63,0,64,10,20,0,0,4,13,50,126,10,88,34,76,2,0,11,12,2,4,72,11,5,4,37,20,32,98,12,85,44,141,8,62,62,46,134,44,72,0,44,11,68,159,100,144,4,19,28,51,68,64,125,59,10,47,116,2,46,0,28,187,18,120,2,36,0,0,0,1,20,51,41,70,23,13,33,75,138,78,0,24,14,0,48,135,13,34,6,139,18,0,0,0,16,22,56,24,160,50,126,3,31,19,14,0,18,24,17,9,22,145,126,22,72,97,168,52,79,17,1,0,0,1,20,27,8,1,2,0,0,0,0,0,0,57,7,0,26,98,115,7,20,6,43,12,0,0,0,0,1,0,19,0,2,39,76,86,7,61,5,16,4,6,49,10,170,84,38,134,46,59,13,3,0,0,6,0,26,34,0,0,0,3,13,113,32,35,6,0,130,16,0,6,115,3,22,86,140,2,110,63,73,7,19,2,7,8,2,30,0,15,2,25,1,0,0,0,0,1,1,1,0,57,3,124,134,87,6,129,34,136,82,0,3,116,26,0,69,139,7,9,114,40,118,8,151,34,21,1,3,42,19,82,44,35,3,0,0,40,10,7,42,74,25,74,70,4,0,0,0,0,40,111,10,7,48,34,34,60,58,47,0,0,1,0,0,0,0,3,1,9,9,21,1,9,0,17,13,0,0,36,0,0,28,52,6,62,137,94,9,60,0,0,0,3,8,0,27,24,40,0,5,2,0,9,26,6,4,87,60,67,192,63,3,68,14,28,0,0,2,15,40,149,16,108,33,82,4,0,12,11,2,5,64,10,7,4,38,17,33,88,12,82,38,133,11,75,73,45,140,41,67,0,36,14,48,162,143,126,7,26,32,44,62,59,132,67,4,45,119,0,42,0,36,180,26,125,1,33,0,0,0,2,15,56,40,105,31,20,27,74,145,85,0,22,18,0,44,151,10,22,3,138,20,0,0,0,14,25,61,23,177,43,107,0,37,15,12,0,17,19,12,11,24,152,124,23,70,97,178,56,76,18,1,0,0,1,20,25,7,0,2,0,0,0,0,0,0,53,11,0,26,100,116,9,21,2,48,12,0,0,0,0,1,0,19,0,3,38,73,81,7,58,5,12,5,7,43,9,198,80,36,158,62,51,11,3,0,0,6,1,25,32,0,0,0,6,8,112,30,50,6,0,149,15,0,4,119,1,8,90,98,1,97,69,73,6,25,2,8,6,0,34,1,14,3,29,1,0,0,0,0,1,0,1,0,61,4,122,130,90,6,107,24,112,76,0,2,111,29,0,70,121,9,10,106,42,119,6,157,35,23,2,2,40,22,85,52,39,3,0,0,39,9,6,41,79,25,74,67,5,0,0,0,0,38,118,8,10,44,35,34,60,56,45,0,0,0,0,0,0,0,3,1,8,10,19,1,10,0,12,12,0,0,36,0,0,30,42,5,58,130,112,4,81,0,0,0,3,7,0,25,25,32,0,4,1,0,10,23,10,6,95,73,68,199,58,1,70,10,27,0,0,2,14,36,130,11,76,27,71,0,0,13,12,2,4,74,11,5,5,40,17,34,87,12,88,49,123,18,58,79,49,134,48,60,0,38,14,41,168,115,130,5,24,31,46,65,62,137,71,10,35,116,0,44,0,21,171,27,109,1,20,0,0,0,0,17,50,44,99,30,24,32,103,128,79,0,21,10,0,44,146,14,35,4,114,18,0,0,0,18,20,58,23,174,63,119,3,38,16,14,0,20,26,22,14,26,149,137,23,75,100,167,48,68,2,0,0,0,1,21,25,7,1,2,0,0,0,0,0,0,55,9,0,25,97,111,2,10,1,37,13,0,0,0,0,1,1,18,0,3,37,75,62,8,60,3,12,6,6,45,6,106,87,37,134,58,47,16,0,0,0,4,1,26,33,0,0,0,6,10,114,35,51,6,0,147,16,0,8,105,4,12,88,101,2,114,65,68,5,16,2,8,7,0,28,2,14,3,25,1,0,0,0,0,1,0,0,0,53,3,108,126,85,9,124,28,91,77,0,3,117,36,0,73,125,9,10,117,37,124,8,158,36,18,2,2,38,22,78,44,47,3,0,0,38,9,7,43,77,26,76,74,4,0,0,0,0,38,120,12,6,46,37,32,58,93,42,0,0,1,0,0,0,0,3,1,9,8,21,1,10,0,16,14,0,0,32,0,0,21,44,3,55,131

Foldseek 3Di:
DAEEEEEACPLLNLLLQLLQVVDDLYHYAEYEAQVADLVRSLVPNQQDPFQGGRPFDWDDDPQFTDTPHDTHHYYRDPQLLPAQVQVSPHAEYEYANPPQQEPVRVCSVVNSRYQAYEDLEHHPDPAAEDAPLQALVVDDLVRRYHYPHALLLLAVLVLCVLCCVPFRFQAKEKEKAFEDDPQADQDQDQGPPNPQNQRPHHQAPDFTKAADCSQCVSCRSVVSCHPGYGYIYTYHHHHWKMKMKMKTFTDHFDALVVSLVSQCCCCVPSCPQAEAEDADPDDRSVCRLPQYSWYWHSVVWHAPGRGIIITMIMDGSRNNSSVRVVVSSSSSSD/DAEEEEEACPLLNLLLQQVQVVDPLYHYAEYEAQVADPVRSQVPNQQDPFQGGRPADWDDDPQWIDDDPGTHHYYRDPQLLPAQCQVSVHAEYAAENPPQQDCVSQCSPVNNRYQAYEDLEHHPDPAAEDAPLFQLVVDDLPRRYHYPYALLLLAVLLLCVLQCVPFRFQAKEKEKAFEDDPQADQDQDAGPPNPQNQSSHHQAPDFTKAADCSQCCSCRSVVSCHPRYGYIYTYHHHHWKMKMKMKTFTDHFAALVVSLVSLCCCCVPSCPQAEAEDADPDDRSVCRLPQYSWYWHSVVWHAPGRTIIITMIMGGRRRNSSVRSVVSSSSSSD/DQEEEEEACDLLNLLLQLLQVPDDLYHYAEYEAQVADVVRSQVPNQQDPFQGGRPFDWDDDPQFIATNHDTHHYYRDPQLLPQQCQVSVHQEYEYENPPQQDCVSQCSVVNSPHQAYEDLEHHPDPAAEDAPLQQLVVDDLVRRYYYPYALLLLAVLLLCCLCCVPFNFQAKEKEKAFEDDPQADQDQDQGPPSPQNQRNHHQAPDFTKAADCSQCVSCSSPVSCHPRTGYIYTYHHDHWKMKMKMKTFTDHFAALVVSLVSQCVCCVPSQPQAEAEDADPDDRSVCRLPQYSWYWHSVVWHAPGRTIIITMIMDGSRRNSSNRSVVSSSSSSD/DAEEEEEACPLLVLLLQQLCVPPPLYHYAEYEAQVAAPVRSQVPNQQDPFQGGRPADWDDDPQFIDGDPHTHHYYNDPQLLPAQCLVSPHAEYEYENPPQQECVRQCSPVNSRHQAYEDLEHHPDDFAEDAPLQALVVDDLPRRYHYPHALLLLAVLLLCCLCCVPFRFQAKEKEKAFEDDPQADCDADAGPPNPQNQRPHHQAPDFTKAADCSQCCSCRSVVSCHPRYGYIYTYHHHHWKMKMKMKTFTHHFDALVVSLVSQCCCCVPSCPQAEAEDADPDDRSVCRLPQYSWYWHSVPWHAPDRTIIITMIMGGRRRNSSVRSVVSSSSSSD

Radius of gyration: 31.38 Å; Cα contacts (8 Å, |Δi|>4): 3522; chains: 4; bounding box: 79×84×84 Å

Sequence (1336 aa):
ATKLGINGFGRIGRLVFRAAFGRKDIEVVAINDPFMDLNHLCYLLKYDSVHGQFPCEVTHADGFLLIGEKKVSVFAEKDPSQIPWGKCQVDVVCESTGVFLTKELASSHLKGGAKKVIMSAPPKDDTPIYVMGINHHQYDTKQLIVSNASCTTNCLAPLAKVINDRFGIVEGLMTTVHASTANQLVVDGPSKGGKDWRAGRCALSNIIPASTGAAKAVGKVLPELNGKLTGVAFRVPIGTVSVVDLVCRLQKPAKYEEVALEIKKAAEGPLKGILGYTEDEVVSQDFVHDNRSSIFDMKAGLALNDNFFKLVSWYDNEWGYSNRVLDLAVHITTATKLGINGFGRIGRLVFRAAFGRKDIEVVAINDPFMDLNHLCYLLKYDSVHGQFPCEVTHADGFLLIGEKKVSVFAEKDPSQIPWGKCQVDVVCESTGVFLTKELASSHLKGGAKKVIMSAPPKDDTPIYVMGINHHQYDTKQLIVSNASCTTNCLAPLAKVINDRFGIVEGLMTTVHASTANQLVVDGPSKGGKDWRAGRCALSNIIPASTGAAKAVGKVLPELNGKLTGVAFRVPIGTVSVVDLVCRLQKPAKYEEVALEIKKAAEGPLKGILGYTEDEVVSQDFVHDNRSSIFDMKAGLALNDNFFKLVSWYDNEWGYSNRVLDLAVHITTATKLGINGFGRIGRLVFRAAFGRKDIEVVAINDPFMDLNHLCYLLKYDSVHGQFPCEVTHADGFLLIGEKKVSVFAEKDPSQIPWGKCQVDVVCESTGVFLTKELASSHLKGGAKKVIMSAPPKDDTPIYVMGINHHQYDTKQLIVSNASCTTNCLAPLAKVINDRFGIVEGLMTTVHASTANQLVVDGPSKGGKDWRAGRCALSNIIPASTGAAKAVGKVLPELNGKLTGVAFRVPIGTVSVVDLVCRLQKPAKYEEVALEIKKAAEGPLKGILGYTEDEVVSQDFVHDNRSSIFDMKAGLALNDNFFKLVSWYDNEWGYSNRVLDLAVHITTATKLGINGFGRIGRLVFRAAFGRKDIEVVAINDPFMDLNHLCYLLKYDSVHGQFPCEVTHADGFLLIGEKKVSVFAEKDPSQIPWGKCQVDVVCESTGVFLTKELASSHLKGGAKKVIMSAPPKDDTPIYVMGINHHQYDTKQLIVSNASCTTNCLAPLAKVINDRFGIVEGLMTTVHASTANQLVVDGPSKGGKDWRAGRCALSNIIPASTGAAKAVGKVLPELNGKLTGVAFRVPIGTVSVVDLVCRLQKPAKYEEVALEIKKAAEGPLKGILGYTEDEVVSQDFVHDNRSSIFDMKAGLALNDNFFKLVSWYDNEWGYSNRVLDLAVHITT